Protein 6SAU (pdb70)

Nearest PDB structures (foldseek):
  6sau-assembly1_A  TM=1.002E+00  e=8.370E-103  Cordyceps farinosa
  6sav-assembly2_B  TM=9.503E-01  e=1.593E-58  Rhizomucor pusillus
  6sav-assembly1_A  TM=9.476E-01  e=5.149E-58  Rhizomucor pusillus
  6sao-assembly1_A  TM=9.464E-01  e=2.437E-55  Thamnidium elegans
  5a2a-assembly1_A  TM=8.977E-01  e=7.873E-43  Anoxybacillus ayderensis

Organism: NCBI:txid89141

Solvent-accessible surface area: 30754 Å² total; per-residue (Å²): 38,88,42,102,41,0,36,37,43,5,0,0,2,0,0,1,0,0,0,0,89,41,8,41,8,95,19,16,120,37,23,72,110,8,85,31,52,18,33,0,30,0,35,0,0,9,7,16,0,88,16,0,99,31,2,30,3,40,0,0,6,0,0,3,4,11,75,17,9,83,151,0,8,16,1,25,56,5,14,21,2,88,32,24,4,61,99,2,10,19,31,19,20,0,66,22,0,0,87,22,0,71,72,58,46,1,37,0,0,0,2,2,11,0,2,6,1,1,53,28,77,82,125,112,6,94,30,76,28,0,56,98,45,96,5,24,35,119,70,55,68,35,72,123,146,62,58,132,12,8,33,33,10,50,47,44,108,72,11,29,1,1,35,2,84,40,98,136,1,56,71,25,1,56,84,4,0,108,77,2,16,69,38,6,116,9,16,0,0,3,0,12,11,0,20,12,0,22,77,92,7,0,45,82,1,9,214,15,4,67,22,5,4,0,0,14,0,74,18,32,71,12,89,63,0,13,44,0,11,183,31,17,24,4,1,6,10,1,1,1,15,71,3,0,14,92,0,0,13,80,114,68,42,0,87,36,0,7,75,34,8,71,76,1,8,93,66,14,92,44,9,5,10,8,0,3,6,5,8,11,3,58,19,45,2,1,8,46,87,59,110,12,49,5,0,2,28,0,0,4,0,4,1,2,0,0,44,3,1,0,6,3,3,0,0,2,0,26,40,20,50,16,23,41,80,34,95,0,9,12,0,0,4,84,25,125,16,67,59,108,19,78,3,5,106,8,1,81,35,0,5,40,7,4,178,81,26,53,9,1,46,25,91,39,21,62,52,22,33,39,86,85,42,0,0,0,1,4,1,58,121,0,22,1,0,1,0,0,0,15,18,3,116,65,71,124,93,115,14,48,5,111,1,127,60,102,98,56,70,2,143,0,46,86,63,30,114,99,22,79,2,29,56,92,2,86,8,58,4,62,0,77,68,0,67,5,14,0,0,28,68,37,89,40,107,41,0,36,37,42,5,0,0,2,0,0,0,0,0,0,0,89,43,70,90,8,99,16,24,108,19,17,56,109,9,75,48,44,21,33,0,32,0,76,0,0,42,38,16,0,95,17,0,95,31,2,30,3,42,0,0,6,0,0,4,3,10,68,19,10,84,115,0,8,16,1,24,55,6,18,21,3,82,32,22,3,95,102,3,10,78,40,106,59,0,76,22,0,0,90,27,0,70,72,74,46,1,35,0,0,0,1,3,11,0,1,6,2,1,53,28,91,76,109,117,5,94,35,67,33,0,49,103,42,95,4,21,29,117,69,56,62,31,75,125,148,62,61,127,14,10,35,33,10,48,51,43,108,70,10,22,2,1,35,2,81,31,100,121,0,55,67,23,0,69,89,4,0,120,80,4,15,67,35,8,114,10,15,0,0,3,0,12,11,0,22,12,0,25,86,93,7,0,57,81,1,11,215,7,5,66,23,5,4,0,0,14,0,72,17,29,72,13,91,60,4,15,36,2,8,181,28,18,26,5,1,5,10,2,1,2,14,72,4,0,14,92,0,0,12,82,112,76,42,0,84,36,0,8,74,36,7,68,73,5,6,90,70,18,92,44,14,6,6,8,0,3,7,4,9,10,3,58,19,44,2,1,0,39,86,56,18,11,10,5,0,2,22,0,0,4,0,4,0,2,0,0,39,4,0,0,6,3,3,0,0,2,1,24,14,5,9,12,21,41,80,34,50,0,8,2,0,0,4,35,23,148,15,66,60,110,19,52,3,5,103,9,1,82,32,0,5,40,4,4,178,59,15,52,7,1,47,26,96,38,20,62,46,20,37,37,81,79,35,0,1,0,2,6,1,54,125,3,26,2,2,0,0,0,0,14,21,3,76,67,90,121,104,105,6,45,2,104,2,118,65,96,108,52,76,4,135,3,63,84,61,60,93,110,15,88,2,30,58,94,0,86,9,54,3,39,0,64,46,0,61,4,11,0,0,5,42,124

Structure (mmCIF, N/CA/C/O backbone):
data_6SAU
#
_entry.id   6SAU
#
_cell.length_a   56.877
_cell.length_b   61.966
_cell.length_c   70.395
_cell.angle_alpha   79.330
_cell.angle_beta   82.880
_cell.angle_gamma   67.990
#
_symmetry.space_group_name_H-M   'P 1'
#
loop_
_entity.id
_entity.type
_entity.pdbx_description
1 polymer 'alpha amylase'
2 branched 4,6-dideoxy-4-{[(1S,4R,5S,6S)-4,5,6-trihydroxy-3-(hydroxymethyl)cyclohex-2-en-1-yl]amino}-alpha-D-glucopyranose-(1-4)-alpha-D-glucopyranose-(1-4)-4,6-dideoxy-4-{[(1S,4R,5S,6S)-4,5,6-trihydroxy-3-(hydroxymethyl)cyclohex-2-en-1-yl]amino}-alpha-D-glucopyranose-(1-4)-alpha-D-glucopyranose-(1-4)-beta-D-glucopyranose
3 branched alpha-D-glucopyranose-(1-4)-alpha-D-glucopyranose
4 non-polymer 'CALCIUM ION'
5 non-polymer 'SODIUM ION'
6 water water
#
loop_
_atom_site.group_PDB
_atom_site.id
_atom_site.type_symbol
_atom_site.label_atom_id
_atom_site.label_alt_id
_atom_site.label_comp_id
_atom_site.label_asym_id
_atom_site.label_entity_id
_atom_site.label_seq_id
_atom_site.pdbx_PDB_ins_code
_atom_site.Cartn_x
_atom_site.Cartn_y
_atom_site.Cartn_z
_atom_site.occupancy
_atom_site.B_iso_or_equiv
_atom_site.auth_seq_id
_atom_site.auth_comp_id
_atom_site.auth_asym_id
_atom_site.auth_atom_id
_atom_site.pdbx_PDB_model_num
ATOM 1 N N . ALA A 1 19 ? -15.885 -4.672 -2.163 1.00 7.35 19 ALA A N 1
ATOM 2 C CA . ALA A 1 19 ? -16.291 -3.349 -2.790 1.00 7.67 19 ALA A CA 1
ATOM 3 C C . ALA A 1 19 ? -15.565 -3.150 -4.099 1.00 6.52 19 ALA A C 1
ATOM 4 O O . ALA A 1 19 ? -14.407 -3.634 -4.277 1.00 7.11 19 ALA A O 1
ATOM 6 N N A ASP A 1 20 ? -16.244 -2.430 -4.985 0.50 8.38 20 ASP A N 1
ATOM 7 N N B ASP A 1 20 ? -16.242 -2.624 -5.107 0.50 7.85 20 ASP A N 1
ATOM 8 C CA A ASP A 1 20 ? -15.844 -2.219 -6.392 0.50 8.76 20 ASP A CA 1
ATOM 9 C CA B ASP A 1 20 ? -15.624 -2.469 -6.441 0.50 7.83 20 ASP A CA 1
ATOM 10 C C A ASP A 1 20 ? -14.884 -1.031 -6.521 0.50 8.52 20 ASP A C 1
ATOM 11 C C B ASP A 1 20 ? -14.830 -1.160 -6.508 0.50 8.02 20 ASP A C 1
ATOM 12 O O A ASP A 1 20 ? -14.717 -0.223 -5.598 0.50 7.79 20 ASP A O 1
ATOM 13 O O B ASP A 1 20 ? -14.766 -0.394 -5.552 0.50 8.68 20 ASP A O 1
ATOM 22 N N . THR A 1 21 ? -14.203 -0.961 -7.671 1.00 8.03 21 THR A N 1
ATOM 23 C CA . THR A 1 21 ? -13.236 0.104 -7.943 1.00 8.25 21 THR A CA 1
ATOM 24 C C . THR A 1 21 ? -13.856 1.424 -7.570 1.00 9.04 21 THR A C 1
ATOM 25 O O . THR A 1 21 ? -13.176 2.257 -6.940 1.00 9.16 21 THR A O 1
ATOM 29 N N . ASN A 1 22 ? -15.062 1.731 -8.009 1.00 9.09 22 ASN A N 1
ATOM 30 C CA . ASN A 1 22 ? -15.656 3.090 -7.831 1.00 11.24 22 ASN A CA 1
ATOM 31 C C . ASN A 1 22 ? -15.688 3.441 -6.347 1.00 10.30 22 ASN A C 1
ATOM 32 O O . ASN A 1 22 ? -15.424 4.561 -5.981 1.00 14.11 22 ASN A O 1
ATOM 37 N N A SER A 1 23 ? -15.981 2.445 -5.477 0.50 8.65 23 SER A N 1
ATOM 38 N N B SER A 1 23 ? -16.004 2.486 -5.450 0.50 8.81 23 SER A N 1
ATOM 39 C CA A SER A 1 23 ? -16.056 2.647 -4.011 0.50 7.91 23 SER A CA 1
ATOM 40 C CA B SER A 1 23 ? -16.029 2.812 -4.009 0.50 7.61 23 SER A CA 1
ATOM 41 C C A SER A 1 23 ? -14.651 2.925 -3.444 0.50 7.32 23 SER A C 1
ATOM 42 C C B SER A 1 23 ? -14.583 3.076 -3.524 0.50 7.41 23 SER A C 1
ATOM 43 O O A SER A 1 23 ? -14.521 3.676 -2.472 0.50 9.18 23 SER A O 1
ATOM 44 O O B SER A 1 23 ? -14.323 4.053 -2.749 0.50 7.91 23 SER A O 1
ATOM 49 N N . TRP A 1 24 ? -13.635 2.263 -3.973 1.00 6.33 24 TRP A N 1
ATOM 50 C CA . TRP A 1 24 ? -12.275 2.415 -3.447 1.00 6.25 24 TRP A CA 1
ATOM 51 C C . TRP A 1 24 ? -11.671 3.771 -3.841 1.00 6.43 24 TRP A C 1
ATOM 52 O O . TRP A 1 24 ? -10.759 4.224 -3.146 1.00 6.68 24 TRP A O 1
ATOM 63 N N . LYS A 1 25 ? -12.101 4.361 -4.950 1.00 7.17 25 LYS A N 1
ATOM 64 C CA . LYS A 1 25 ? -11.527 5.644 -5.399 1.00 8.43 25 LYS A CA 1
ATOM 65 C C . LYS A 1 25 ? -11.639 6.726 -4.328 1.00 7.56 25 LYS A C 1
ATOM 66 O O . LYS A 1 25 ? -10.844 7.691 -4.406 1.00 9.28 25 LYS A O 1
ATOM 72 N N . SER A 1 26 ? -12.599 6.665 -3.407 1.00 7.41 26 SER A N 1
ATOM 73 C CA . SER A 1 26 ? -12.763 7.696 -2.384 1.00 7.57 26 SER A CA 1
ATOM 74 C C . SER A 1 26 ? -12.215 7.250 -1.010 1.00 6.73 26 SER A C 1
ATOM 75 O O . SER A 1 26 ? -12.461 7.949 -0.040 1.00 9.49 26 SER A O 1
ATOM 78 N N . ARG A 1 27 ? -11.474 6.142 -0.942 1.00 6.36 27 ARG A N 1
ATOM 79 C CA . ARG A 1 27 ? -10.958 5.628 0.321 1.00 6.69 27 ARG A CA 1
ATOM 80 C C . ARG A 1 27 ? -9.543 6.181 0.562 1.00 6.57 27 ARG A C 1
ATOM 81 O O . ARG A 1 27 ? -8.885 6.779 -0.320 1.00 8.50 27 ARG A O 1
ATOM 89 N N . THR A 1 28 ? -9.094 6.063 1.817 1.00 7.02 28 THR A N 1
ATOM 90 C CA . THR A 1 28 ? -7.782 6.491 2.300 1.00 6.45 28 THR A CA 1
ATOM 91 C C . THR A 1 28 ? -7.206 5.287 3.069 1.00 5.23 28 THR A C 1
ATOM 92 O O . THR A 1 28 ? -7.773 4.890 4.082 1.00 6.16 28 THR A O 1
ATOM 96 N N . ILE A 1 29 ? -6.082 4.731 2.595 1.00 4.90 29 ILE A N 1
ATOM 97 C CA . ILE A 1 29 ? -5.580 3.436 3.089 1.00 4.92 29 ILE A CA 1
ATOM 98 C C . ILE A 1 29 ? -4.408 3.592 4.043 1.00 4.82 29 ILE A C 1
ATOM 99 O O . ILE A 1 29 ? -3.434 4.273 3.760 1.00 5.56 29 ILE A O 1
ATOM 104 N N . TYR A 1 30 ? -4.550 2.920 5.177 1.00 4.19 30 TYR A N 1
ATOM 105 C CA . TYR A 1 30 ? -3.466 2.699 6.154 1.00 3.98 30 TYR A CA 1
ATOM 106 C C . TYR A 1 30 ? -2.921 1.288 5.886 1.00 4.11 30 TYR A C 1
ATOM 107 O O . TYR A 1 30 ? -3.678 0.319 5.989 1.00 5.27 30 TYR A O 1
ATOM 116 N N . PHE A 1 31 ? -1.685 1.190 5.500 1.00 4.20 31 PHE A N 1
ATOM 117 C CA . PHE A 1 31 ? -1.039 -0.099 5.197 1.00 4.39 31 PHE A CA 1
ATOM 118 C C . PHE A 1 31 ? -0.228 -0.583 6.394 1.00 4.27 31 PHE A C 1
ATOM 119 O O . PHE A 1 31 ? 0.738 0.103 6.789 1.00 5.71 31 PHE A O 1
ATOM 127 N N . ALA A 1 32 ? -0.633 -1.676 6.972 1.00 4.67 32 ALA A N 1
ATOM 128 C CA . ALA A 1 32 ? -0.057 -2.198 8.228 1.00 6.14 32 ALA A CA 1
ATOM 129 C C . ALA A 1 32 ? 0.437 -3.635 8.064 1.00 5.28 32 ALA A C 1
ATOM 130 O O . ALA A 1 32 ? -0.241 -4.479 7.517 1.00 6.07 32 ALA A O 1
ATOM 132 N N . LEU A 1 33 ? 1.579 -3.912 8.695 1.00 5.07 33 LEU A N 1
ATOM 133 C CA . LEU A 1 33 ? 1.994 -5.277 8.954 1.00 4.24 33 LEU A CA 1
ATOM 134 C C . LEU A 1 33 ? 1.254 -5.754 10.196 1.00 4.43 33 LEU A C 1
ATOM 135 O O . LEU A 1 33 ? 1.440 -5.216 11.294 1.00 5.12 33 LEU A O 1
ATOM 140 N N . THR A 1 34 ? 0.452 -6.806 10.051 1.00 4.37 34 THR A N 1
ATOM 141 C CA . THR A 1 34 ? -0.309 -7.341 11.198 1.00 4.60 34 THR A CA 1
ATOM 142 C C . THR A 1 34 ? 0.585 -7.657 12.395 1.00 4.10 34 THR A C 1
ATOM 143 O O . THR A 1 34 ? 0.202 -7.411 13.546 1.00 5.43 34 THR A O 1
ATOM 147 N N . ASP A 1 35 ? 1.781 -8.193 12.124 1.00 4.07 35 ASP A N 1
ATOM 148 C CA . ASP A 1 35 ? 2.654 -8.570 13.230 1.00 4.61 35 ASP A CA 1
ATOM 149 C C . ASP A 1 35 ? 3.203 -7.380 13.981 1.00 4.67 35 ASP A C 1
ATOM 150 O O . ASP A 1 35 ? 3.844 -7.603 15.045 1.00 5.35 35 ASP A O 1
ATOM 155 N N . ARG A 1 36 ? 2.986 -6.167 13.521 1.00 3.89 36 ARG A N 1
ATOM 156 C CA . ARG A 1 36 ? 3.678 -4.995 14.035 1.00 4.51 36 ARG A CA 1
ATOM 157 C C . ARG A 1 36 ? 2.748 -3.916 14.563 1.00 4.09 36 ARG A C 1
ATOM 158 O O . ARG A 1 36 ? 3.250 -2.863 14.985 1.00 6.13 36 ARG A O 1
ATOM 166 N N . VAL A 1 37 ? 1.434 -4.097 14.584 1.00 4.01 37 VAL A N 1
ATOM 167 C CA . VAL A 1 37 ? 0.503 -3.054 15.094 1.00 4.50 37 VAL A CA 1
ATOM 168 C C . VAL A 1 37 ? 0.270 -3.146 16.577 1.00 4.59 37 VAL A C 1
ATOM 169 O O . VAL A 1 37 ? 0.668 -2.234 17.310 1.00 5.92 37 VAL A O 1
ATOM 173 N N . ALA A 1 38 ? -0.313 -4.203 17.046 1.00 4.54 38 ALA A N 1
ATOM 174 C CA . ALA A 1 38 ? -0.655 -4.306 18.471 1.00 4.42 38 ALA A CA 1
ATOM 175 C C . ALA A 1 38 ? -0.795 -5.758 18.881 1.00 4.51 38 ALA A C 1
ATOM 176 O O . ALA A 1 38 ? -1.296 -6.590 18.121 1.00 5.40 38 ALA A O 1
ATOM 178 N N . ARG A 1 39 ? -0.433 -6.029 20.106 1.00 4.96 39 ARG A N 1
ATOM 179 C CA . ARG A 1 39 ? -0.294 -7.383 20.598 1.00 5.42 39 ARG A CA 1
ATOM 180 C C . ARG A 1 39 ? -1.602 -7.957 21.114 1.00 7.28 39 ARG A C 1
ATOM 181 O O . ARG A 1 39 ? -1.801 -9.169 21.108 1.00 10.74 39 ARG A O 1
ATOM 189 N N . SER A 1 40 ? -2.528 -7.124 21.560 1.00 6.23 40 SER A N 1
ATOM 190 C CA . SER A 1 40 ? -3.809 -7.525 22.175 1.00 6.81 40 SER A CA 1
ATOM 191 C C . SER A 1 40 ? -4.700 -6.314 22.252 1.00 6.16 40 SER A C 1
ATOM 192 O O . SER A 1 40 ? -4.243 -5.198 22.072 1.00 6.96 40 SER A O 1
ATOM 195 N N . ALA A 1 41 ? -5.958 -6.580 22.590 1.00 7.82 41 ALA A N 1
ATOM 196 C CA . ALA A 1 41 ? -6.898 -5.492 22.825 1.00 8.76 41 ALA A CA 1
ATOM 197 C C . ALA A 1 41 ? -6.474 -4.537 23.959 1.00 9.23 41 ALA A C 1
ATOM 198 O O . ALA A 1 41 ? -6.837 -3.352 23.949 1.00 13.30 41 ALA A O 1
ATOM 200 N N . SER A 1 42 ? -5.692 -5.047 24.917 1.00 8.99 42 SER A N 1
ATOM 201 C CA . SER A 1 42 ? -5.200 -4.264 26.069 1.00 10.73 42 SER A CA 1
ATOM 202 C C . SER A 1 42 ? -3.844 -3.634 25.811 1.00 10.79 42 SER A C 1
ATOM 203 O O . SER A 1 42 ? -3.305 -2.927 26.698 1.00 14.09 42 SER A O 1
ATOM 206 N N . ASP A 1 43 ? -3.303 -3.752 24.588 1.00 8.50 43 ASP A N 1
ATOM 207 C CA . ASP A 1 43 ? -1.972 -3.167 24.320 1.00 7.23 43 ASP A CA 1
ATOM 208 C C . ASP A 1 43 ? -2.088 -1.661 24.137 1.00 8.19 43 ASP A C 1
ATOM 209 O O . ASP A 1 43 ? -2.585 -1.208 23.105 1.00 10.18 43 ASP A O 1
ATOM 214 N N . ASN A 1 44 ? -1.609 -0.911 25.095 1.00 7.94 44 ASN A N 1
ATOM 215 C CA . ASN A 1 44 ? -1.543 0.557 25.023 1.00 9.51 44 ASN A CA 1
ATOM 216 C C . ASN A 1 44 ? -0.087 1.051 24.950 1.00 8.45 44 ASN A C 1
ATOM 217 O O . ASN A 1 44 ? 0.199 2.243 25.076 1.00 11.49 44 ASN A O 1
ATOM 222 N N . GLY A 1 45 ? 0.796 0.142 24.650 1.00 7.38 45 GLY A N 1
ATOM 223 C CA . GLY A 1 45 ? 2.212 0.421 24.464 1.00 7.54 45 GLY A CA 1
ATOM 224 C C . GLY A 1 45 ? 3.158 -0.477 25.256 1.00 7.94 45 GLY A C 1
ATOM 225 O O . GLY A 1 45 ? 2.727 -1.245 26.107 1.00 10.26 45 GLY A O 1
ATOM 226 N N . GLY A 1 46 ? 4.440 -0.463 24.869 1.00 8.72 46 GLY A N 1
ATOM 227 C CA . GLY A 1 46 ? 5.430 -1.251 25.615 1.00 10.86 46 GLY A CA 1
ATOM 228 C C . GLY A 1 46 ? 6.771 -1.033 25.017 1.00 10.33 46 GLY A C 1
ATOM 229 O O . GLY A 1 46 ? 6.922 -0.244 24.109 1.00 15.14 46 GLY A O 1
ATOM 230 N N . ASP A 1 47 ? 7.727 -1.714 25.575 1.00 13.13 47 ASP A N 1
ATOM 231 C CA . ASP A 1 47 ? 9.079 -1.726 25.075 1.00 16.19 47 ASP A CA 1
ATOM 232 C C . ASP A 1 47 ? 8.971 -2.438 23.714 1.00 16.92 47 ASP A C 1
ATOM 233 O O . ASP A 1 47 ? 8.148 -3.370 23.515 1.00 27.21 47 ASP A O 1
ATOM 238 N N . GLY A 1 48 ? 9.673 -1.922 22.825 1.00 20.44 48 GLY A N 1
ATOM 239 C CA . GLY A 1 48 ? 9.595 -2.423 21.455 1.00 14.77 48 GLY A CA 1
ATOM 240 C C . GLY A 1 48 ? 10.115 -3.863 21.337 1.00 10.29 48 GLY A C 1
ATOM 241 O O . GLY A 1 48 ? 10.740 -4.466 22.177 1.00 14.93 48 GLY A O 1
ATOM 242 N N . CYS A 1 49 ? 9.943 -4.327 20.122 1.00 8.07 49 CYS A N 1
ATOM 243 C CA . CYS A 1 49 ? 10.384 -5.620 19.620 1.00 8.46 49 CYS A CA 1
ATOM 244 C C . CYS A 1 49 ? 11.854 -5.520 19.198 1.00 7.97 49 CYS A C 1
ATOM 245 O O . CYS A 1 49 ? 12.181 -4.686 18.359 1.00 10.86 49 CYS A O 1
ATOM 248 N N . GLY A 1 50 ? 12.713 -6.343 19.778 1.00 9.02 50 GLY A N 1
ATOM 249 C CA . GLY A 1 50 ? 14.138 -6.240 19.492 1.00 9.03 50 GLY A CA 1
ATOM 250 C C . GLY A 1 50 ? 14.631 -6.846 18.203 1.00 7.82 50 GLY A C 1
ATOM 251 O O . GLY A 1 50 ? 15.634 -6.375 17.617 1.00 12.52 50 GLY A O 1
ATOM 252 N N . GLN A 1 51 ? 14.060 -7.963 17.761 1.00 7.55 51 GLN A N 1
ATOM 253 C CA . GLN A 1 51 ? 14.504 -8.739 16.600 1.00 8.13 51 GLN A CA 1
ATOM 254 C C . GLN A 1 51 ? 13.435 -8.579 15.503 1.00 6.01 51 GLN A C 1
ATOM 255 O O . GLN A 1 51 ? 12.471 -9.344 15.432 1.00 6.67 51 GLN A O 1
ATOM 261 N N . LEU A 1 52 ? 13.599 -7.603 14.656 1.00 5.97 52 LEU A N 1
ATOM 262 C CA . LEU A 1 52 ? 12.594 -7.255 13.655 1.00 5.90 52 LEU A CA 1
ATOM 263 C C . LEU A 1 52 ? 12.486 -8.233 12.519 1.00 5.99 52 LEU A C 1
ATOM 264 O O . LEU A 1 52 ? 11.534 -8.105 11.745 1.00 6.95 52 LEU A O 1
ATOM 269 N N . GLN A 1 53 ? 13.381 -9.211 12.432 1.00 5.79 53 GLN A N 1
ATOM 270 C CA . GLN A 1 53 ? 13.309 -10.276 11.453 1.00 6.70 53 GLN A CA 1
ATOM 271 C C . GLN A 1 53 ? 12.477 -11.476 11.910 1.00 6.12 53 GLN A C 1
ATOM 272 O O . GLN A 1 53 ? 12.332 -12.431 11.138 1.00 7.19 53 GLN A O 1
ATOM 278 N N . ASP A 1 54 ? 11.915 -11.450 13.105 1.00 6.29 54 ASP A N 1
ATOM 279 C CA . ASP A 1 54 ? 11.126 -12.554 13.673 1.00 6.20 54 ASP A CA 1
ATOM 280 C C . ASP A 1 54 ? 9.776 -12.035 14.143 1.00 5.21 54 ASP A C 1
ATOM 281 O O . ASP A 1 54 ? 9.614 -10.817 14.306 1.00 6.99 54 ASP A O 1
ATOM 286 N N . TYR A 1 55 ? 8.839 -12.913 14.447 1.00 5.02 55 TYR A N 1
ATOM 287 C CA . TYR A 1 55 ? 7.521 -12.512 14.957 1.00 5.06 55 TYR A CA 1
ATOM 288 C C . TYR A 1 55 ? 7.668 -11.643 16.201 1.00 4.45 55 TYR A C 1
ATOM 289 O O . TYR A 1 55 ? 8.306 -12.059 17.195 1.00 5.91 55 TYR A O 1
ATOM 298 N N . CYS A 1 56 ? 7.062 -10.487 16.147 1.00 4.23 56 CYS A N 1
ATOM 299 C CA . CYS A 1 56 ? 7.020 -9.518 17.260 1.00 4.97 56 CYS A CA 1
ATOM 300 C C . CYS A 1 56 ? 5.770 -9.667 18.098 1.00 4.62 56 CYS A C 1
ATOM 301 O O . CYS A 1 56 ? 5.733 -9.191 19.256 1.00 6.24 56 CYS A O 1
ATOM 304 N N . GLY A 1 57 ? 4.731 -10.324 17.579 1.00 5.49 57 GLY A N 1
ATOM 305 C CA . GLY A 1 57 ? 3.547 -10.686 18.358 1.00 5.88 57 GLY A CA 1
ATOM 306 C C . GLY A 1 57 ? 2.301 -9.853 18.074 1.00 4.75 57 GLY A C 1
ATOM 307 O O . GLY A 1 57 ? 1.322 -9.976 18.779 1.00 6.71 57 GLY A O 1
ATOM 308 N N . GLY A 1 58 ? 2.258 -9.094 16.995 1.00 5.13 58 GLY A N 1
ATOM 309 C CA . GLY A 1 58 ? 0.999 -8.425 16.616 1.00 5.00 58 GLY A CA 1
ATOM 310 C C . GLY A 1 58 ? -0.038 -9.454 16.256 1.00 4.63 58 GLY A C 1
ATOM 311 O O . GLY A 1 58 ? 0.233 -10.463 15.612 1.00 5.84 58 GLY A O 1
ATOM 312 N N . THR A 1 59 ? -1.296 -9.151 16.569 1.00 5.31 59 THR A N 1
ATOM 313 C CA . THR A 1 59 ? -2.438 -10.072 16.370 1.00 5.81 59 THR A CA 1
ATOM 314 C C . THR A 1 59 ? -3.606 -9.367 15.700 1.00 4.92 59 THR A C 1
ATOM 315 O O . THR A 1 59 ? -3.717 -8.159 15.721 1.00 5.45 59 THR A O 1
ATOM 319 N N . PHE A 1 60 ? -4.508 -10.163 15.194 1.00 4.71 60 PHE A N 1
ATOM 320 C CA . PHE A 1 60 ? -5.789 -9.660 14.711 1.00 4.28 60 PHE A CA 1
ATOM 321 C C . PHE A 1 60 ? -6.538 -8.939 15.804 1.00 5.15 60 PHE A C 1
ATOM 322 O O . PHE A 1 60 ? -7.080 -7.869 15.580 1.00 5.71 60 PHE A O 1
ATOM 330 N N . LYS A 1 61 ? -6.585 -9.528 16.985 1.00 5.40 61 LYS A N 1
ATOM 331 C CA . LYS A 1 61 ? -7.258 -8.882 18.115 1.00 6.65 61 LYS A CA 1
ATOM 332 C C . LYS A 1 61 ? -6.583 -7.563 18.532 1.00 6.26 61 LYS A C 1
ATOM 333 O O . LYS A 1 61 ? -7.302 -6.604 18.917 1.00 6.70 61 LYS A O 1
ATOM 339 N N . GLY A 1 62 ? -5.271 -7.492 18.368 1.00 5.30 62 GLY A N 1
ATOM 340 C CA . GLY A 1 62 ? -4.578 -6.221 18.640 1.00 5.90 62 GLY A CA 1
ATOM 341 C C . GLY A 1 62 ? -4.969 -5.173 17.626 1.00 5.29 62 GLY A C 1
ATOM 342 O O . GLY A 1 62 ? -5.338 -4.031 17.982 1.00 6.33 62 GLY A O 1
ATOM 343 N N . LEU A 1 63 ? -5.023 -5.544 16.341 1.00 5.32 63 LEU A N 1
ATOM 344 C CA . LEU A 1 63 ? -5.410 -4.561 15.302 1.00 5.69 63 LEU A CA 1
ATOM 345 C C . LEU A 1 63 ? -6.876 -4.130 15.511 1.00 5.11 63 LEU A C 1
ATOM 346 O O . LEU A 1 63 ? -7.193 -2.944 15.381 1.00 5.66 63 LEU A O 1
ATOM 351 N N . GLU A 1 64 ? -7.712 -5.056 15.916 1.00 5.68 64 GLU A N 1
ATOM 352 C CA . GLU A 1 64 ? -9.128 -4.746 16.219 1.00 6.31 64 GLU A CA 1
ATOM 353 C C . GLU A 1 64 ? -9.242 -3.676 17.276 1.00 6.46 64 GLU A C 1
ATOM 354 O O . GLU A 1 64 ? -10.095 -2.756 17.217 1.00 7.65 64 GLU A O 1
ATOM 360 N N . GLY A 1 65 ? -8.391 -3.708 18.311 1.00 6.00 65 GLY A N 1
ATOM 361 C CA . GLY A 1 65 ? -8.346 -2.678 19.354 1.00 6.62 65 GLY A CA 1
ATOM 362 C C . GLY A 1 65 ? -7.770 -1.350 18.955 1.00 5.90 65 GLY A C 1
ATOM 363 O O . GLY A 1 65 ? -7.724 -0.458 19.783 1.00 8.82 65 GLY A O 1
ATOM 364 N N . LYS A 1 66 ? -7.229 -1.260 17.740 1.00 5.67 66 LYS A N 1
ATOM 365 C CA . LYS A 1 66 ? -6.631 -0.036 17.215 1.00 5.45 66 LYS A CA 1
ATOM 366 C C . LYS A 1 66 ? -7.409 0.552 16.048 1.00 6.23 66 LYS A C 1
ATOM 367 O O . LYS A 1 66 ? -6.925 1.476 15.409 1.00 6.72 66 LYS A O 1
ATOM 373 N N . LEU A 1 67 ? -8.609 0.061 15.797 1.00 6.83 67 LEU A N 1
ATOM 374 C CA . LEU A 1 67 ? -9.384 0.611 14.687 1.00 6.42 67 LEU A CA 1
ATOM 375 C C . LEU A 1 67 ? -9.715 2.098 14.961 1.00 6.96 67 LEU A C 1
ATOM 376 O O . LEU A 1 67 ? -9.708 2.893 14.034 1.00 7.00 67 LEU A O 1
ATOM 381 N N . ASP A 1 68 ? -10.045 2.465 16.204 1.00 7.75 68 ASP A N 1
ATOM 382 C CA . ASP A 1 68 ? -10.314 3.879 16.486 1.00 8.22 68 ASP A CA 1
ATOM 383 C C . ASP A 1 68 ? -9.050 4.722 16.279 1.00 7.74 68 ASP A C 1
ATOM 384 O O . ASP A 1 68 ? -9.130 5.878 15.848 1.00 8.50 68 ASP A O 1
ATOM 389 N N . TYR A 1 69 ? -7.920 4.213 16.714 1.00 7.03 69 TYR A N 1
ATOM 390 C CA . TYR A 1 69 ? -6.639 4.905 16.539 1.00 6.98 69 TYR A CA 1
ATOM 391 C C . TYR A 1 69 ? -6.392 5.193 15.061 1.00 5.76 69 TYR A C 1
ATOM 392 O O . TYR A 1 69 ? -6.000 6.318 14.710 1.00 6.58 69 TYR A O 1
ATOM 401 N N . ILE A 1 70 ? -6.666 4.211 14.196 1.00 5.48 70 ILE A N 1
ATOM 402 C CA . ILE A 1 70 ? -6.504 4.384 12.739 1.00 6.03 70 ILE A CA 1
ATOM 403 C C . ILE A 1 70 ? -7.506 5.402 12.176 1.00 5.72 70 ILE A C 1
ATOM 404 O O . ILE A 1 70 ? -7.144 6.298 11.420 1.00 6.98 70 ILE A O 1
ATOM 409 N N . LYS A 1 71 ? -8.783 5.230 12.560 1.00 6.89 71 LYS A N 1
ATOM 410 C CA . LYS A 1 71 ? -9.864 6.092 12.055 1.00 8.32 71 LYS A CA 1
ATOM 411 C C . LYS A 1 71 ? -9.637 7.517 12.478 1.00 7.53 71 LYS A C 1
ATOM 412 O O . LYS A 1 71 ? -10.053 8.435 11.778 1.00 10.63 71 LYS A O 1
ATOM 418 N N . GLY A 1 72 ? -9.051 7.716 13.644 1.00 6.62 72 GLY A N 1
ATOM 419 C CA . GLY A 1 72 ? -8.847 9.049 14.199 1.00 8.25 72 GLY A CA 1
ATOM 420 C C . GLY A 1 72 ? -7.903 9.903 13.382 1.00 8.42 72 GLY A C 1
ATOM 421 O O . GLY A 1 72 ? -7.867 11.144 13.598 1.00 10.81 72 GLY A O 1
ATOM 422 N N . MET A 1 73 ? -7.147 9.319 12.455 1.00 8.95 73 MET A N 1
ATOM 423 C CA . MET A 1 73 ? -6.354 10.078 11.468 1.00 11.13 73 MET A CA 1
ATOM 424 C C . MET A 1 73 ? -7.034 10.195 10.157 1.00 12.84 73 MET A C 1
ATOM 425 O O . MET A 1 73 ? -6.403 10.794 9.288 1.00 22.38 73 MET A O 1
ATOM 430 N N . GLY A 1 74 ? -8.206 9.655 10.010 1.00 10.70 74 GLY A N 1
ATOM 431 C CA . GLY A 1 74 ? -8.874 9.877 8.717 1.00 12.75 74 GLY A CA 1
ATOM 432 C C . GLY A 1 74 ? -8.784 8.710 7.764 1.00 12.09 74 GLY A C 1
ATOM 433 O O . GLY A 1 74 ? -9.333 8.784 6.668 1.00 18.17 74 GLY A O 1
ATOM 434 N N . PHE A 1 75 ? -8.151 7.649 8.168 1.00 7.22 75 PHE A N 1
ATOM 435 C CA . PHE A 1 75 ? -8.139 6.436 7.300 1.00 6.95 75 PHE A CA 1
ATOM 436 C C . PHE A 1 75 ? -9.501 5.756 7.436 1.00 7.18 75 PHE A C 1
ATOM 437 O O . PHE A 1 75 ? -10.057 5.608 8.536 1.00 10.70 75 PHE A O 1
ATOM 445 N N . ASP A 1 76 ? -9.940 5.151 6.347 1.00 6.50 76 ASP A N 1
ATOM 446 C CA . ASP A 1 76 ? -11.200 4.400 6.290 1.00 6.63 76 ASP A CA 1
ATOM 447 C C . ASP A 1 76 ? -10.967 3.057 5.554 1.00 5.39 76 ASP A C 1
ATOM 448 O O . ASP A 1 76 ? -11.977 2.384 5.145 1.00 6.27 76 ASP A O 1
ATOM 453 N N . ALA A 1 77 ? -9.712 2.642 5.433 1.00 5.26 77 ALA A N 1
ATOM 454 C CA . ALA A 1 77 ? -9.383 1.358 4.847 1.00 4.80 77 ALA A CA 1
ATOM 455 C C . ALA A 1 77 ? -8.044 0.952 5.393 1.00 3.99 77 ALA A C 1
ATOM 456 O O . ALA A 1 77 ? -7.190 1.809 5.625 1.00 5.27 77 ALA A O 1
ATOM 458 N N . ILE A 1 78 ? -7.861 -0.336 5.605 1.00 4.85 78 ILE A N 1
ATOM 459 C CA . ILE A 1 78 ? -6.600 -0.917 6.088 1.00 4.58 78 ILE A CA 1
ATOM 460 C C . ILE A 1 78 ? -6.195 -2.063 5.148 1.00 3.95 78 ILE A C 1
ATOM 461 O O . ILE A 1 78 ? -7.011 -2.974 4.915 1.00 5.81 78 ILE A O 1
ATOM 466 N N . TRP A 1 79 ? -4.983 -1.977 4.622 1.00 4.38 79 TRP A N 1
ATOM 467 C CA . TRP A 1 79 ? -4.350 -3.084 3.893 1.00 3.29 79 TRP A CA 1
ATOM 468 C C . TRP A 1 79 ? -3.487 -3.822 4.887 1.00 3.41 79 TRP A C 1
ATOM 469 O O . TRP A 1 79 ? -2.595 -3.232 5.505 1.00 4.93 79 TRP A O 1
ATOM 480 N N . ILE A 1 80 ? -3.835 -5.084 5.096 1.00 3.83 80 ILE A N 1
ATOM 481 C CA . ILE A 1 80 ? -3.107 -6.003 5.976 1.00 4.23 80 ILE A CA 1
ATOM 482 C C . ILE A 1 80 ? -2.295 -6.980 5.114 1.00 3.77 80 ILE A C 1
ATOM 483 O O . ILE A 1 80 ? -2.653 -7.325 4.019 1.00 4.30 80 ILE A O 1
ATOM 488 N N . THR A 1 81 ? -1.167 -7.365 5.681 1.00 4.49 81 THR A N 1
ATOM 489 C CA . THR A 1 81 ? -0.285 -8.326 5.055 1.00 4.91 81 THR A CA 1
ATOM 490 C C . THR A 1 81 ? -0.979 -9.699 4.961 1.00 4.49 81 THR A C 1
ATOM 491 O O . THR A 1 81 ? -2.053 -9.929 5.574 1.00 5.48 81 THR A O 1
ATOM 495 N N . PRO A 1 82 ? -0.392 -10.654 4.179 1.00 4.07 82 PRO A N 1
ATOM 496 C CA . PRO A 1 82 ? -1.115 -11.906 3.946 1.00 4.73 82 PRO A CA 1
ATOM 497 C C . PRO A 1 82 ? -1.507 -12.683 5.196 1.00 4.47 82 PRO A C 1
ATOM 498 O O . PRO A 1 82 ? -0.785 -12.672 6.158 1.00 6.05 82 PRO A O 1
ATOM 502 N N . VAL A 1 83 ? -2.648 -13.353 5.110 1.00 4.97 83 VAL A N 1
ATOM 503 C CA . VAL A 1 83 ? -3.245 -13.969 6.318 1.00 5.88 83 VAL A CA 1
ATOM 504 C C . VAL A 1 83 ? -3.064 -15.475 6.437 1.00 5.76 83 VAL A C 1
ATOM 505 O O . VAL A 1 83 ? -3.392 -16.064 7.485 1.00 7.16 83 VAL A O 1
ATOM 509 N N . VAL A 1 84 ? -2.534 -16.102 5.405 1.00 5.72 84 VAL A N 1
ATOM 510 C CA . VAL A 1 84 ? -2.443 -17.586 5.372 1.00 6.71 84 VAL A CA 1
ATOM 511 C C . VAL A 1 84 ? -1.304 -18.112 6.195 1.00 5.09 84 VAL A C 1
ATOM 512 O O . VAL A 1 84 ? -0.304 -17.431 6.462 1.00 5.58 84 VAL A O 1
ATOM 516 N N . GLN A 1 85 ? -1.448 -19.341 6.625 1.00 5.54 85 GLN A N 1
ATOM 517 C CA . GLN A 1 85 ? -0.360 -19.977 7.399 1.00 5.50 85 GLN A CA 1
ATOM 518 C C . GLN A 1 85 ? 0.950 -19.868 6.594 1.00 5.11 85 GLN A C 1
ATOM 519 O O . GLN A 1 85 ? 0.952 -20.107 5.369 1.00 6.52 85 GLN A O 1
ATOM 525 N N . ASN A 1 86 ? 2.026 -19.521 7.270 1.00 5.94 86 ASN A N 1
ATOM 526 C CA . ASN A 1 86 ? 3.343 -19.338 6.693 1.00 5.46 86 ASN A CA 1
ATOM 527 C C . ASN A 1 86 ? 4.330 -20.401 7.215 1.00 5.69 86 ASN A C 1
ATOM 528 O O . ASN A 1 86 ? 4.148 -20.932 8.338 1.00 7.00 86 ASN A O 1
ATOM 533 N N . SER A 1 87 ? 5.436 -20.525 6.477 1.00 5.73 87 SER A N 1
ATOM 534 C CA . SER A 1 87 ? 6.624 -21.210 6.959 1.00 6.55 87 SER A CA 1
ATOM 535 C C . SER A 1 87 ? 7.244 -20.426 8.111 1.00 7.16 87 SER A C 1
ATOM 536 O O . SER A 1 87 ? 6.869 -19.289 8.447 1.00 6.92 87 SER A O 1
ATOM 539 N N . ALA A 1 88 ? 8.151 -21.087 8.801 1.00 8.03 88 ALA A N 1
ATOM 540 C CA . ALA A 1 88 ? 8.862 -20.520 9.931 1.00 7.61 88 ALA A CA 1
ATOM 541 C C . ALA A 1 88 ? 9.397 -19.124 9.642 1.00 6.64 88 ALA A C 1
ATOM 542 O O . ALA A 1 88 ? 10.057 -18.882 8.609 1.00 9.77 88 ALA A O 1
ATOM 544 N N . ARG A 1 89 ? 9.187 -18.255 10.636 1.00 7.50 89 ARG A N 1
ATOM 545 C CA . ARG A 1 89 ? 9.694 -16.879 10.676 1.00 7.75 89 ARG A CA 1
ATOM 546 C C . ARG A 1 89 ? 9.044 -15.987 9.603 1.00 5.80 89 ARG A C 1
ATOM 547 O O . ARG A 1 89 ? 9.505 -14.861 9.389 1.00 6.99 89 ARG A O 1
ATOM 555 N N . GLY A 1 90 ? 7.917 -16.412 8.989 1.00 6.01 90 GLY A N 1
ATOM 556 C CA . GLY A 1 90 ? 7.221 -15.596 7.993 1.00 5.71 90 GLY A CA 1
ATOM 557 C C . GLY A 1 90 ? 6.300 -14.592 8.594 1.00 5.36 90 GLY A C 1
ATOM 558 O O . GLY A 1 90 ? 5.100 -14.557 8.311 1.00 5.86 90 GLY A O 1
ATOM 559 N N . TYR A 1 91 ? 6.879 -13.679 9.389 1.00 5.65 91 TYR A N 1
ATOM 560 C CA . TYR A 1 91 ? 6.059 -12.724 10.152 1.00 5.05 91 TYR A CA 1
ATOM 561 C C . TYR A 1 91 ? 5.294 -11.786 9.217 1.00 4.12 91 TYR A C 1
ATOM 562 O O . TYR A 1 91 ? 4.278 -11.216 9.664 1.00 5.44 91 TYR A O 1
ATOM 571 N N . HIS A 1 92 ? 5.824 -11.555 8.026 1.00 5.00 92 HIS A N 1
ATOM 572 C CA . HIS A 1 92 ? 5.249 -10.660 7.036 1.00 5.36 92 HIS A CA 1
ATOM 573 C C . HIS A 1 92 ? 4.192 -11.328 6.180 1.00 5.07 92 HIS A C 1
ATOM 574 O O . HIS A 1 92 ? 3.518 -10.614 5.447 1.00 5.68 92 HIS A O 1
ATOM 581 N N . GLY A 1 93 ? 3.994 -12.663 6.283 1.00 4.66 93 GLY A N 1
ATOM 582 C CA . GLY A 1 93 ? 2.903 -13.347 5.582 1.00 4.54 93 GLY A CA 1
ATOM 583 C C . GLY A 1 93 ? 3.224 -13.837 4.189 1.00 4.56 93 GLY A C 1
ATOM 584 O O . GLY A 1 93 ? 2.375 -14.497 3.581 1.00 4.82 93 GLY A O 1
ATOM 585 N N . TYR A 1 94 ? 4.398 -13.463 3.635 1.00 4.38 94 TYR A N 1
ATOM 586 C CA . TYR A 1 94 ? 4.652 -13.707 2.194 1.00 4.87 94 TYR A CA 1
ATOM 587 C C . TYR A 1 94 ? 5.202 -15.096 1.865 1.00 5.23 94 TYR A C 1
ATOM 588 O O . TYR A 1 94 ? 5.563 -15.317 0.709 1.00 6.88 94 TYR A O 1
ATOM 597 N N . TRP A 1 95 ? 5.278 -15.968 2.873 1.00 5.39 95 TRP A N 1
ATOM 598 C CA . TRP A 1 95 ? 5.881 -17.305 2.756 1.00 5.27 95 TRP A CA 1
ATOM 599 C C . TRP A 1 95 ? 4.829 -18.373 2.991 1.00 5.06 95 TRP A C 1
ATOM 600 O O . TRP A 1 95 ? 4.878 -19.084 4.021 1.00 5.95 95 TRP A O 1
ATOM 611 N N . ALA A 1 96 ? 3.859 -18.512 2.117 1.00 5.80 96 ALA A N 1
ATOM 612 C CA . ALA A 1 96 ? 2.725 -19.433 2.357 1.00 5.67 96 ALA A CA 1
ATOM 613 C C . ALA A 1 96 ? 3.152 -20.886 2.558 1.00 6.44 96 ALA A C 1
ATOM 614 O O . ALA A 1 96 ? 4.002 -21.421 1.820 1.00 8.53 96 ALA A O 1
ATOM 616 N N . SER A 1 97 ? 2.457 -21.543 3.480 1.00 6.53 97 SER A N 1
ATOM 617 C CA . SER A 1 97 ? 2.588 -22.992 3.648 1.00 7.34 97 SER A CA 1
ATOM 618 C C . SER A 1 97 ? 1.228 -23.723 3.630 1.00 8.11 97 SER A C 1
ATOM 619 O O . SER A 1 97 ? 1.233 -24.909 3.362 1.00 9.63 97 SER A O 1
ATOM 622 N N . ASN A 1 98 ? 0.118 -23.067 3.957 1.00 7.08 98 ASN A N 1
ATOM 623 C CA . ASN A 1 98 ? -1.179 -23.703 3.859 1.00 7.16 98 ASN A CA 1
ATOM 624 C C . ASN A 1 98 ? -2.190 -22.610 3.533 1.00 6.55 98 ASN A C 1
ATOM 625 O O . ASN A 1 98 ? -2.517 -21.746 4.381 1.00 7.28 98 ASN A O 1
ATOM 630 N N . LEU A 1 99 ? -2.667 -22.623 2.284 1.00 6.72 99 LEU A N 1
ATOM 631 C CA . LEU A 1 99 ? -3.603 -21.579 1.824 1.00 7.28 99 LEU A CA 1
ATOM 632 C C . LEU A 1 99 ? -4.912 -21.555 2.617 1.00 7.00 99 LEU A C 1
ATOM 633 O O . LEU A 1 99 ? -5.546 -20.500 2.647 1.00 6.83 99 LEU A O 1
ATOM 638 N N . TYR A 1 100 ? -5.357 -22.696 3.100 1.00 6.58 100 TYR A N 1
ATOM 639 C CA . TYR A 1 100 ? -6.662 -22.829 3.733 1.00 7.30 100 TYR A CA 1
ATOM 640 C C . TYR A 1 100 ? -6.581 -22.902 5.237 1.00 8.75 100 TYR A C 1
ATOM 641 O O . TYR A 1 100 ? -7.540 -23.319 5.918 1.00 13.81 100 TYR A O 1
ATOM 650 N N . ALA A 1 101 ? -5.514 -22.355 5.785 1.00 7.89 101 ALA A N 1
ATOM 651 C CA . ALA A 1 101 ? -5.426 -22.102 7.210 1.00 8.27 101 ALA A CA 1
ATOM 652 C C . ALA A 1 101 ? -4.910 -20.687 7.493 1.00 6.88 101 ALA A C 1
ATOM 653 O O . ALA A 1 101 ? -4.194 -20.115 6.699 1.00 7.81 101 ALA A O 1
ATOM 655 N N A THR A 1 102 ? -5.417 -20.078 8.559 0.50 8.66 102 THR A N 1
ATOM 656 N N B THR A 1 102 ? -5.346 -20.128 8.591 0.50 6.30 102 THR A N 1
ATOM 657 C CA A THR A 1 102 ? -4.925 -18.766 8.977 0.50 8.24 102 THR A CA 1
ATOM 658 C CA B THR A 1 102 ? -5.031 -18.768 8.997 0.50 6.57 102 THR A CA 1
ATOM 659 C C A THR A 1 102 ? -3.543 -18.956 9.588 0.50 7.80 102 THR A C 1
ATOM 660 C C B THR A 1 102 ? -3.731 -18.837 9.806 0.50 7.14 102 THR A C 1
ATOM 661 O O A THR A 1 102 ? -3.122 -20.024 10.023 0.50 9.23 102 THR A O 1
ATOM 662 O O B THR A 1 102 ? -3.568 -19.781 10.611 0.50 6.66 102 THR A O 1
ATOM 669 N N . ASN A 1 103 ? -2.830 -17.865 9.641 1.00 6.12 103 ASN A N 1
ATOM 670 C CA . ASN A 1 103 ? -1.566 -17.802 10.397 1.00 5.85 103 ASN A CA 1
ATOM 671 C C . ASN A 1 103 ? -1.872 -17.699 11.908 1.00 5.65 103 ASN A C 1
ATOM 672 O O . ASN A 1 103 ? -2.357 -16.680 12.384 1.00 6.25 103 ASN A O 1
ATOM 677 N N . SER A 1 104 ? -1.593 -18.753 12.631 1.00 6.53 104 SER A N 1
ATOM 678 C CA . SER A 1 104 ? -1.928 -18.888 14.047 1.00 7.02 104 SER A CA 1
ATOM 679 C C . SER A 1 104 ? -1.238 -17.844 14.917 1.00 7.34 104 SER A C 1
ATOM 680 O O . SER A 1 104 ? -1.683 -17.565 15.980 1.00 8.18 104 SER A O 1
ATOM 683 N N . HIS A 1 105 ? -0.115 -17.292 14.416 1.00 5.81 105 HIS A N 1
ATOM 684 C CA . HIS A 1 105 ? 0.544 -16.226 15.179 1.00 6.35 105 HIS A CA 1
ATOM 685 C C . HIS A 1 105 ? -0.366 -15.011 15.302 1.00 6.14 105 HIS A C 1
ATOM 686 O O . HIS A 1 105 ? -0.325 -14.317 16.319 1.00 8.44 105 HIS A O 1
ATOM 693 N N . TYR A 1 106 ? -1.169 -14.734 14.294 1.00 6.06 106 TYR A N 1
ATOM 694 C CA . TYR A 1 106 ? -2.090 -13.573 14.382 1.00 6.45 106 TYR A CA 1
ATOM 695 C C . TYR A 1 106 ? -3.413 -13.924 15.050 1.00 7.73 106 TYR A C 1
ATOM 696 O O . TYR A 1 106 ? -4.087 -13.008 15.548 1.00 7.29 106 TYR A O 1
ATOM 705 N N . GLY A 1 107 ? -3.863 -15.151 14.880 1.00 9.97 107 GLY A N 1
ATOM 706 C CA . GLY A 1 107 ? -5.099 -15.607 15.497 1.00 9.88 107 GLY A CA 1
ATOM 707 C C . GLY A 1 107 ? -5.759 -16.667 14.670 1.00 9.97 107 GLY A C 1
ATOM 708 O O . GLY A 1 107 ? -5.200 -17.148 13.622 1.00 12.65 107 GLY A O 1
ATOM 709 N N . THR A 1 108 ? -6.897 -17.080 15.141 1.00 8.92 108 THR A N 1
ATOM 710 C CA . THR A 1 108 ? -7.666 -18.112 14.473 1.00 7.88 108 THR A CA 1
ATOM 711 C C . THR A 1 108 ? -8.533 -17.498 13.384 1.00 7.24 108 THR A C 1
ATOM 712 O O . THR A 1 108 ? -8.682 -16.270 13.221 1.00 8.34 108 THR A O 1
ATOM 716 N N . SER A 1 109 ? -9.208 -18.379 12.640 1.00 9.29 109 SER A N 1
ATOM 717 C CA . SER A 1 109 ? -10.121 -17.968 11.607 1.00 8.11 109 SER A CA 1
ATOM 718 C C . SER A 1 109 ? -11.210 -17.101 12.227 1.00 7.63 109 SER A C 1
ATOM 719 O O . SER A 1 109 ? -11.601 -16.071 11.644 1.00 7.63 109 SER A O 1
ATOM 722 N N . ASP A 1 110 ? -11.767 -17.500 13.371 1.00 6.73 110 ASP A N 1
ATOM 723 C CA . ASP A 1 110 ? -12.859 -16.727 13.990 1.00 6.64 110 ASP A CA 1
ATOM 724 C C . ASP A 1 110 ? -12.371 -15.335 14.418 1.00 6.95 110 ASP A C 1
ATOM 725 O O . ASP A 1 110 ? -13.144 -14.360 14.344 1.00 7.47 110 ASP A O 1
ATOM 730 N N . GLU A 1 111 ? -11.099 -15.227 14.815 1.00 5.92 111 GLU A N 1
ATOM 731 C CA . GLU A 1 111 ? -10.561 -13.916 15.207 1.00 6.11 111 GLU A CA 1
ATOM 732 C C . GLU A 1 111 ? -10.356 -13.008 13.996 1.00 5.78 111 GLU A C 1
ATOM 733 O O . GLU A 1 111 ? -10.575 -11.797 14.066 1.00 7.19 111 GLU A O 1
ATOM 739 N N . LEU A 1 112 ? -10.007 -13.582 12.848 1.00 5.21 112 LEU A N 1
ATOM 740 C CA . LEU A 1 112 ? -9.902 -12.826 11.608 1.00 5.60 112 LEU A CA 1
ATOM 741 C C . LEU A 1 112 ? -11.295 -12.318 11.159 1.00 5.83 112 LEU A C 1
ATOM 742 O O . LEU A 1 112 ? -11.457 -11.125 10.826 1.00 6.14 112 LEU A O 1
ATOM 747 N N . LYS A 1 113 ? -12.312 -13.182 11.277 1.00 5.92 113 LYS A N 1
ATOM 748 C CA . LYS A 1 113 ? -13.672 -12.723 10.990 1.00 7.08 113 LYS A CA 1
ATOM 749 C C . LYS A 1 113 ? -14.044 -11.609 11.966 1.00 6.82 113 LYS A C 1
ATOM 750 O O . LYS A 1 113 ? -14.661 -10.598 11.532 1.00 8.34 113 LYS A O 1
ATOM 756 N N . GLY A 1 114 ? -13.740 -11.757 13.250 1.00 7.25 114 GLY A N 1
ATOM 757 C CA . GLY A 1 114 ? -14.076 -10.699 14.195 1.00 7.19 114 GLY A CA 1
ATOM 758 C C . GLY A 1 114 ? -13.408 -9.351 13.862 1.00 5.89 114 GLY A C 1
ATOM 759 O O . GLY A 1 114 ? -14.074 -8.316 14.016 1.00 7.56 114 GLY A O 1
ATOM 760 N N . LEU A 1 115 ? -12.174 -9.377 13.394 1.00 5.76 115 LEU A N 1
ATOM 761 C CA . LEU A 1 115 ? -11.475 -8.151 12.991 1.00 5.86 115 LEU A CA 1
ATOM 762 C C . LEU A 1 115 ? -12.230 -7.506 11.838 1.00 5.10 115 LEU A C 1
ATOM 763 O O . LEU A 1 115 ? -12.456 -6.290 11.874 1.00 5.87 115 LEU A O 1
ATOM 768 N N . VAL A 1 116 ? -12.540 -8.288 10.812 1.00 4.94 116 VAL A N 1
ATOM 769 C CA . VAL A 1 116 ? -13.203 -7.715 9.635 1.00 5.19 116 VAL A CA 1
ATOM 770 C C . VAL A 1 116 ? -14.558 -7.187 10.059 1.00 5.34 116 VAL A C 1
ATOM 771 O O . VAL A 1 116 ? -14.946 -6.079 9.596 1.00 5.93 116 VAL A O 1
ATOM 775 N N . ASN A 1 117 ? -15.318 -7.951 10.811 1.00 5.53 117 ASN A N 1
ATOM 776 C CA . ASN A 1 117 ? -16.644 -7.490 11.212 1.00 6.01 117 ASN A CA 1
ATOM 777 C C . ASN A 1 117 ? -16.542 -6.194 12.041 1.00 5.33 117 ASN A C 1
ATOM 778 O O . ASN A 1 117 ? -17.384 -5.299 11.925 1.00 7.18 117 ASN A O 1
ATOM 783 N N . ALA A 1 118 ? -15.554 -6.092 12.951 1.00 5.60 118 ALA A N 1
ATOM 784 C CA . ALA A 1 118 ? -15.375 -4.885 13.742 1.00 6.07 118 ALA A CA 1
ATOM 785 C C . ALA A 1 118 ? -15.066 -3.699 12.830 1.00 5.24 118 ALA A C 1
ATOM 786 O O . ALA A 1 118 ? -15.599 -2.593 13.016 1.00 7.44 118 ALA A O 1
ATOM 788 N N . ALA A 1 119 ? -14.219 -3.899 11.823 1.00 4.65 119 ALA A N 1
ATOM 789 C CA . ALA A 1 119 ? -13.901 -2.852 10.888 1.00 5.31 119 ALA A CA 1
ATOM 790 C C . ALA A 1 119 ? -15.182 -2.408 10.164 1.00 5.76 119 ALA A C 1
ATOM 791 O O . ALA A 1 119 ? -15.427 -1.223 10.043 1.00 6.16 119 ALA A O 1
ATOM 793 N N . HIS A 1 120 ? -15.981 -3.363 9.696 1.00 5.50 120 HIS A N 1
ATOM 794 C CA . HIS A 1 120 ? -17.229 -3.020 8.977 1.00 6.42 120 HIS A CA 1
ATOM 795 C C . HIS A 1 120 ? -18.142 -2.224 9.916 1.00 7.24 120 HIS A C 1
ATOM 796 O O . HIS A 1 120 ? -18.819 -1.274 9.419 1.00 8.97 120 HIS A O 1
ATOM 803 N N . GLY A 1 121 ? -18.210 -2.562 11.185 1.00 6.95 121 GLY A N 1
ATOM 804 C CA . GLY A 1 121 ? -19.044 -1.780 12.078 1.00 7.78 121 GLY A CA 1
ATOM 805 C C . GLY A 1 121 ? -18.622 -0.341 12.266 1.00 9.00 121 GLY A C 1
ATOM 806 O O . GLY A 1 121 ? -19.408 0.475 12.749 1.00 12.48 121 GLY A O 1
ATOM 807 N N . LYS A 1 122 ? -17.367 -0.050 11.955 1.00 7.69 122 LYS A N 1
ATOM 808 C CA . LYS A 1 122 ? -16.798 1.276 12.057 1.00 8.42 122 LYS A CA 1
ATOM 809 C C . LYS A 1 122 ? -16.662 1.903 10.640 1.00 7.78 122 LYS A C 1
ATOM 810 O O . LYS A 1 122 ? -16.061 2.984 10.558 1.00 10.43 122 LYS A O 1
ATOM 816 N N . GLY A 1 123 ? -17.253 1.340 9.616 1.00 7.27 123 GLY A N 1
ATOM 817 C CA . GLY A 1 123 ? -17.178 1.908 8.253 1.00 8.34 123 GLY A CA 1
ATOM 818 C C . GLY A 1 123 ? -15.810 1.810 7.604 1.00 7.33 123 GLY A C 1
ATOM 819 O O . GLY A 1 123 ? -15.517 2.570 6.690 1.00 12.12 123 GLY A O 1
ATOM 820 N N . ILE A 1 124 ? -15.035 0.857 8.032 1.00 6.09 124 ILE A N 1
ATOM 821 C CA . ILE A 1 124 ? -13.638 0.662 7.542 1.00 5.66 124 ILE A CA 1
ATOM 822 C C . ILE A 1 124 ? -13.631 -0.522 6.577 1.00 6.41 124 ILE A C 1
ATOM 823 O O . ILE A 1 124 ? -14.149 -1.611 6.889 1.00 9.31 124 ILE A O 1
ATOM 828 N N . TYR A 1 125 ? -12.966 -0.404 5.441 1.00 4.96 125 TYR A N 1
ATOM 829 C CA . TYR A 1 125 ? -12.663 -1.506 4.545 1.00 5.10 125 TYR A CA 1
ATOM 830 C C . TYR A 1 125 ? -11.395 -2.223 4.952 1.00 5.29 125 TYR A C 1
ATOM 831 O O . TYR A 1 125 ? -10.434 -1.571 5.369 1.00 6.31 125 TYR A O 1
ATOM 840 N N . ILE A 1 126 ? -11.375 -3.537 4.739 1.00 4.98 126 ILE A N 1
ATOM 841 C CA . ILE A 1 126 ? -10.155 -4.309 4.875 1.00 5.26 126 ILE A CA 1
ATOM 842 C C . ILE A 1 126 ? -9.737 -4.868 3.537 1.00 5.32 126 ILE A C 1
ATOM 843 O O . ILE A 1 126 ? -10.504 -5.549 2.848 1.00 6.08 126 ILE A O 1
ATOM 848 N N . MET A 1 127 ? -8.510 -4.510 3.157 1.00 4.90 127 MET A N 1
ATOM 849 C CA . MET A 1 127 ? -7.851 -5.016 1.960 1.00 4.68 127 MET A CA 1
ATOM 850 C C . MET A 1 127 ? -6.856 -6.087 2.361 1.00 4.33 127 MET A C 1
ATOM 851 O O . MET A 1 127 ? -6.007 -5.806 3.226 1.00 5.42 127 MET A O 1
ATOM 856 N N . VAL A 1 128 ? -6.969 -7.274 1.788 1.00 4.44 128 VAL A N 1
ATOM 857 C CA . VAL A 1 128 ? -6.049 -8.385 2.075 1.00 4.90 128 VAL A CA 1
ATOM 858 C C . VAL A 1 128 ? -4.976 -8.500 1.004 1.00 4.29 128 VAL A C 1
ATOM 859 O O . VAL A 1 128 ? -5.273 -8.472 -0.178 1.00 5.52 128 VAL A O 1
ATOM 863 N N . ASP A 1 129 ? -3.753 -8.661 1.427 1.00 4.54 129 ASP A N 1
ATOM 864 C CA . ASP A 1 129 ? -2.584 -8.947 0.560 1.00 4.22 129 ASP A CA 1
ATOM 865 C C . ASP A 1 129 ? -2.552 -10.427 0.248 1.00 4.61 129 ASP A C 1
ATOM 866 O O . ASP A 1 129 ? -2.735 -11.238 1.165 1.00 5.16 129 ASP A O 1
ATOM 871 N N . VAL A 1 130 ? -2.353 -10.779 -1.019 1.00 4.70 130 VAL A N 1
ATOM 872 C CA . VAL A 1 130 ? -2.313 -12.169 -1.464 1.00 5.05 130 VAL A CA 1
ATOM 873 C C . VAL A 1 130 ? -1.118 -12.395 -2.361 1.00 5.27 130 VAL A C 1
ATOM 874 O O . VAL A 1 130 ? -0.735 -11.549 -3.139 1.00 7.08 130 VAL A O 1
ATOM 878 N N . VAL A 1 131 ? -0.608 -13.620 -2.289 1.00 5.72 131 VAL A N 1
ATOM 879 C CA . VAL A 1 131 ? 0.502 -14.113 -3.130 1.00 5.65 131 VAL A CA 1
ATOM 880 C C . VAL A 1 131 ? 0.058 -15.314 -3.955 1.00 6.59 131 VAL A C 1
ATOM 881 O O . VAL A 1 131 ? -0.410 -16.317 -3.370 1.00 7.68 131 VAL A O 1
ATOM 885 N N . ALA A 1 132 ? 0.214 -15.212 -5.278 1.00 6.24 132 ALA A N 1
ATOM 886 C CA . ALA A 1 132 ? 0.007 -16.353 -6.186 1.00 6.53 132 ALA A CA 1
ATOM 887 C C . ALA A 1 132 ? 1.307 -16.790 -6.876 1.00 7.31 132 ALA A C 1
ATOM 888 O O . ALA A 1 132 ? 1.360 -17.908 -7.414 1.00 11.35 132 ALA A O 1
ATOM 890 N N . ASN A 1 133 ? 2.378 -16.034 -6.790 1.00 6.72 133 ASN A N 1
ATOM 891 C CA . ASN A 1 133 ? 3.598 -16.327 -7.525 1.00 6.54 133 ASN A CA 1
ATOM 892 C C . ASN A 1 133 ? 4.424 -17.466 -6.934 1.00 6.87 133 ASN A C 1
ATOM 893 O O . ASN A 1 133 ? 5.086 -18.204 -7.633 1.00 6.89 133 ASN A O 1
ATOM 898 N N . HIS A 1 134 ? 4.417 -17.560 -5.614 1.00 6.03 134 HIS A N 1
ATOM 899 C CA . HIS A 1 134 ? 5.376 -18.408 -4.884 1.00 6.45 134 HIS A CA 1
ATOM 900 C C . HIS A 1 134 ? 4.812 -18.809 -3.542 1.00 6.79 134 HIS A C 1
ATOM 901 O O . HIS A 1 134 ? 3.847 -18.258 -3.064 1.00 6.53 134 HIS A O 1
ATOM 908 N N . VAL A 1 135 ? 5.438 -19.841 -3.006 1.00 7.50 135 VAL A N 1
ATOM 909 C CA . VAL A 1 135 ? 5.197 -20.341 -1.637 1.00 6.96 135 VAL A CA 1
ATOM 910 C C . VAL A 1 135 ? 6.421 -20.046 -0.755 1.00 6.08 135 VAL A C 1
ATOM 911 O O . VAL A 1 135 ? 7.431 -19.470 -1.193 1.00 7.42 135 VAL A O 1
ATOM 915 N N . GLY A 1 136 ? 6.311 -20.448 0.514 1.00 6.08 136 GLY A N 1
ATOM 916 C CA . GLY A 1 136 ? 7.355 -20.232 1.475 1.00 6.26 136 GLY A CA 1
ATOM 917 C C . GLY A 1 136 ? 8.518 -21.186 1.348 1.00 7.79 136 GLY A C 1
ATOM 918 O O . GLY A 1 136 ? 8.613 -21.972 0.411 1.00 9.63 136 GLY A O 1
ATOM 919 N N . ASN A 1 137 ? 9.384 -21.072 2.346 1.00 8.56 137 ASN A N 1
ATOM 920 C CA . ASN A 1 137 ? 10.681 -21.755 2.366 1.00 10.69 137 ASN A CA 1
ATOM 921 C C . ASN A 1 137 ? 10.676 -22.946 3.344 1.00 10.98 137 ASN A C 1
ATOM 922 O O . ASN A 1 137 ? 11.780 -23.431 3.675 1.00 13.76 137 ASN A O 1
ATOM 927 N N . GLY A 1 138 ? 9.493 -23.450 3.691 1.00 10.61 138 GLY A N 1
ATOM 928 C CA . GLY A 1 138 ? 9.397 -24.660 4.494 1.00 11.34 138 GLY A CA 1
ATOM 929 C C . GLY A 1 138 ? 9.480 -25.901 3.631 1.00 13.17 138 GLY A C 1
ATOM 930 O O . GLY A 1 138 ? 9.613 -25.817 2.410 1.00 13.87 138 GLY A O 1
ATOM 931 N N . PRO A 1 139 ? 9.440 -27.077 4.279 1.00 13.66 139 PRO A N 1
ATOM 932 C CA . PRO A 1 139 ? 9.586 -28.325 3.517 1.00 14.75 139 PRO A CA 1
ATOM 933 C C . PRO A 1 139 ? 8.422 -28.467 2.500 1.00 13.91 139 PRO A C 1
ATOM 934 O O . PRO A 1 139 ? 7.298 -28.191 2.810 1.00 12.93 139 PRO A O 1
ATOM 938 N N . LEU A 1 140 ? 8.720 -28.903 1.290 1.00 15.05 140 LEU A N 1
ATOM 939 C CA . LEU A 1 140 ? 7.685 -29.235 0.268 1.00 16.94 140 LEU A CA 1
ATOM 940 C C . LEU A 1 140 ? 6.595 -30.147 0.821 1.00 15.52 140 LEU A C 1
ATOM 941 O O . LEU A 1 140 ? 5.430 -29.908 0.497 1.00 15.73 140 LEU A O 1
ATOM 946 N N . ASN A 1 141 ? 6.944 -31.160 1.598 1.00 19.09 141 ASN A N 1
ATOM 947 C CA . ASN A 1 141 ? 5.950 -32.141 2.076 1.00 21.31 141 ASN A CA 1
ATOM 948 C C . ASN A 1 141 ? 4.962 -31.549 3.094 1.00 21.39 141 ASN A C 1
ATOM 949 O O . ASN A 1 141 ? 3.913 -32.166 3.295 1.00 27.56 141 ASN A O 1
ATOM 954 N N . GLU A 1 142 ? 5.165 -30.353 3.603 1.00 17.53 142 GLU A N 1
ATOM 955 C CA . GLU A 1 142 ? 4.195 -29.707 4.524 1.00 18.31 142 GLU A CA 1
ATOM 956 C C . GLU A 1 142 ? 3.312 -28.709 3.777 1.00 17.16 142 GLU A C 1
ATOM 957 O O . GLU A 1 142 ? 2.400 -28.186 4.384 1.00 20.07 142 GLU A O 1
ATOM 963 N N . MET A 1 143 ? 3.558 -28.509 2.473 1.00 12.50 143 MET A N 1
ATOM 964 C CA . MET A 1 143 ? 2.727 -27.548 1.744 1.00 11.47 143 MET A CA 1
ATOM 965 C C . MET A 1 143 ? 1.301 -28.071 1.580 1.00 11.91 143 MET A C 1
ATOM 966 O O . MET A 1 143 ? 1.094 -29.238 1.271 1.00 14.66 143 MET A O 1
ATOM 971 N N . GLN A 1 144 ? 0.346 -27.196 1.705 1.00 10.22 144 GLN A N 1
ATOM 972 C CA . GLN A 1 144 ? -1.079 -27.519 1.509 1.00 10.70 144 GLN A CA 1
ATOM 973 C C . GLN A 1 144 ? -1.742 -26.384 0.796 1.00 9.90 144 GLN A C 1
ATOM 974 O O . GLN A 1 144 ? -1.393 -25.204 1.003 1.00 10.21 144 GLN A O 1
ATOM 980 N N . PRO A 1 145 ? -2.814 -26.661 0.020 1.00 11.56 145 PRO A N 1
ATOM 981 C CA . PRO A 1 145 ? -3.317 -28.011 -0.274 1.00 13.14 145 PRO A CA 1
ATOM 982 C C . PRO A 1 145 ? -2.545 -28.709 -1.398 1.00 14.04 145 PRO A C 1
ATOM 983 O O . PRO A 1 145 ? -1.792 -28.036 -2.091 1.00 13.39 145 PRO A O 1
ATOM 987 N N . ALA A 1 146 ? -2.782 -30.009 -1.580 1.00 20.69 146 ALA A N 1
ATOM 988 C CA . ALA A 1 146 ? -2.454 -30.701 -2.855 1.00 20.90 146 ALA A CA 1
ATOM 989 C C . ALA A 1 146 ? -2.897 -29.815 -4.031 1.00 19.75 146 ALA A C 1
ATOM 990 O O . ALA A 1 146 ? -4.025 -29.279 -4.059 1.00 27.48 146 ALA A O 1
ATOM 992 N N . PRO A 1 147 ? -2.107 -29.624 -5.110 1.00 18.55 147 PRO A N 1
ATOM 993 C CA . PRO A 1 147 ? -0.825 -30.282 -5.386 1.00 15.24 147 PRO A CA 1
ATOM 994 C C . PRO A 1 147 ? 0.424 -29.469 -4.973 1.00 13.76 147 PRO A C 1
ATOM 995 O O . PRO 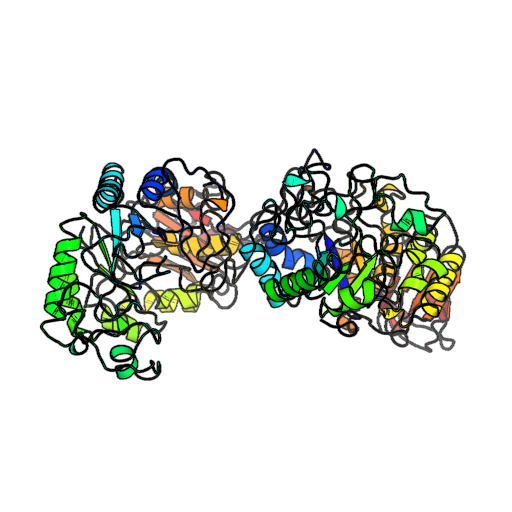A 1 147 ? 1.483 -29.683 -5.538 1.00 14.55 147 PRO A O 1
ATOM 999 N N . LEU A 1 148 ? 0.286 -28.538 -4.021 1.00 11.97 148 LEU A N 1
ATOM 1000 C CA . LEU A 1 148 ? 1.441 -27.699 -3.632 1.00 11.50 148 LEU A CA 1
ATOM 1001 C C . LEU A 1 148 ? 2.585 -28.483 -2.966 1.00 11.55 148 LEU A C 1
ATOM 1002 O O . LEU A 1 148 ? 3.664 -27.971 -2.872 1.00 12.07 148 LEU A O 1
ATOM 1007 N N . ASN A 1 149 ? 2.310 -29.711 -2.559 1.00 12.09 149 ASN A N 1
ATOM 1008 C CA . ASN A 1 149 ? 3.308 -30.591 -1.984 1.00 13.19 149 ASN A CA 1
ATOM 1009 C C . ASN A 1 149 ? 3.964 -31.452 -3.055 1.00 14.16 149 ASN A C 1
ATOM 1010 O O . ASN A 1 149 ? 4.699 -32.339 -2.707 1.00 16.70 149 ASN A O 1
ATOM 1015 N N . GLN A 1 150 ? 3.702 -31.192 -4.335 1.00 14.42 150 GLN A N 1
ATOM 1016 C CA . GLN A 1 150 ? 4.382 -31.868 -5.464 1.00 14.66 150 GLN A CA 1
ATOM 1017 C C . GLN A 1 150 ? 5.434 -30.976 -6.123 1.00 14.27 150 GLN A C 1
ATOM 1018 O O . GLN A 1 150 ? 5.074 -29.887 -6.493 1.00 16.09 150 GLN A O 1
ATOM 1024 N N . GLY A 1 151 ? 6.662 -31.436 -6.289 1.00 15.07 151 GLY A N 1
ATOM 1025 C CA . GLY A 1 151 ? 7.753 -30.667 -6.925 1.00 17.83 151 GLY A CA 1
ATOM 1026 C C . GLY A 1 151 ? 7.376 -30.176 -8.297 1.00 15.47 151 GLY A C 1
ATOM 1027 O O . GLY A 1 151 ? 7.807 -29.065 -8.728 1.00 17.50 151 GLY A O 1
ATOM 1028 N N . SER A 1 152 ? 6.581 -30.971 -8.996 1.00 17.43 152 SER A N 1
ATOM 1029 C CA . SER A 1 152 ? 6.132 -30.678 -10.360 1.00 18.31 152 SER A CA 1
ATOM 1030 C C . SER A 1 152 ? 5.257 -29.407 -10.411 1.00 16.50 152 SER A C 1
ATOM 1031 O O . SER A 1 152 ? 4.977 -28.937 -11.516 1.00 16.51 152 SER A O 1
ATOM 1034 N N . SER A 1 153 ? 4.721 -28.960 -9.277 1.00 15.47 153 SER A N 1
ATOM 1035 C CA . SER A 1 153 ? 3.928 -27.725 -9.284 1.00 13.94 153 SER A CA 1
ATOM 1036 C C . SER A 1 153 ? 4.777 -26.447 -9.445 1.00 10.53 153 SER A C 1
ATOM 1037 O O . SER A 1 153 ? 4.170 -25.362 -9.501 1.00 13.37 153 SER A O 1
ATOM 1040 N N . TYR A 1 154 ? 6.070 -26.579 -9.465 1.00 11.54 154 TYR A N 1
ATOM 1041 C CA . TYR A 1 154 ? 6.956 -25.408 -9.427 1.00 11.04 154 TYR A CA 1
ATOM 1042 C C . TYR A 1 154 ? 7.891 -25.420 -10.622 1.00 10.78 154 TYR A C 1
ATOM 1043 O O . TYR A 1 154 ? 8.336 -26.490 -11.082 1.00 15.04 154 TYR A O 1
ATOM 1052 N N . HIS A 1 155 ? 8.380 -24.268 -10.999 1.00 10.48 155 HIS A N 1
ATOM 1053 C CA . HIS A 1 155 ? 9.535 -24.148 -11.961 1.00 10.44 155 HIS A CA 1
ATOM 1054 C C . HIS A 1 155 ? 10.801 -24.652 -11.322 1.00 11.30 155 HIS A C 1
ATOM 1055 O O . HIS A 1 155 ? 10.965 -24.455 -10.166 1.00 12.52 155 HIS A O 1
ATOM 1062 N N . PRO A 1 156 ? 11.764 -25.202 -12.083 1.00 11.65 156 PRO A N 1
ATOM 1063 C CA . PRO A 1 156 ? 13.087 -25.472 -11.526 1.00 12.61 156 PRO A CA 1
ATOM 1064 C C . PRO A 1 156 ? 13.685 -24.163 -11.029 1.00 12.44 156 PRO A C 1
ATOM 1065 O O . PRO A 1 156 ? 13.552 -23.115 -11.704 1.00 12.25 156 PRO A O 1
ATOM 1069 N N . ALA A 1 157 ? 14.460 -24.251 -9.953 1.00 11.92 157 ALA A N 1
ATOM 1070 C CA . ALA A 1 157 ? 15.114 -23.057 -9.344 1.00 11.47 157 ALA A CA 1
ATOM 1071 C C . ALA A 1 157 ? 16.059 -22.374 -10.311 1.00 11.69 157 ALA A C 1
ATOM 1072 O O . ALA A 1 157 ? 16.949 -22.988 -10.851 1.00 13.49 157 ALA A O 1
ATOM 1074 N N . CYS A 1 158 ? 15.924 -21.062 -10.500 1.00 11.42 158 CYS A N 1
ATOM 1075 C CA . CYS A 1 158 ? 16.904 -20.248 -11.255 1.00 11.25 158 CYS A CA 1
ATOM 1076 C C . CYS A 1 158 ? 16.934 -18.829 -10.682 1.00 9.92 158 CYS A C 1
ATOM 1077 O O . CYS A 1 158 ? 15.957 -18.397 -9.994 1.00 12.00 158 CYS A O 1
ATOM 1080 N N . GLY A 1 159 ? 18.082 -18.158 -10.926 1.00 13.57 159 GLY A N 1
ATOM 1081 C CA . GLY A 1 159 ? 18.369 -16.819 -10.430 1.00 15.29 159 GLY A CA 1
ATOM 1082 C C . GLY A 1 159 ? 17.748 -15.813 -11.397 1.00 14.57 159 GLY A C 1
ATOM 1083 O O . GLY A 1 159 ? 18.072 -15.822 -12.591 1.00 15.32 159 GLY A O 1
ATOM 1084 N N . ILE A 1 160 ? 16.953 -14.878 -10.884 1.00 11.43 160 ILE A N 1
ATOM 1085 C CA . ILE A 1 160 ? 16.265 -13.899 -11.749 1.00 13.01 160 ILE A CA 1
ATOM 1086 C C . ILE A 1 160 ? 17.299 -12.964 -12.400 1.00 12.34 160 ILE A C 1
ATOM 1087 O O . ILE A 1 160 ? 18.200 -12.433 -11.750 1.00 16.57 160 ILE A O 1
ATOM 1092 N N . ASN A 1 161 ? 17.092 -12.717 -13.656 1.00 12.53 161 ASN A N 1
ATOM 1093 C CA . ASN A 1 161 ? 17.715 -11.647 -14.453 1.00 12.73 161 ASN A CA 1
ATOM 1094 C C . ASN A 1 161 ? 16.622 -10.614 -14.731 1.00 11.60 161 ASN A C 1
ATOM 1095 O O . ASN A 1 161 ? 15.734 -10.858 -15.528 1.00 10.57 161 ASN A O 1
ATOM 1100 N N . TYR A 1 162 ? 16.678 -9.504 -14.051 1.00 10.36 162 TYR A N 1
ATOM 1101 C CA . TYR A 1 162 ? 15.634 -8.463 -14.156 1.00 11.10 162 TYR A CA 1
ATOM 1102 C C . TYR A 1 162 ? 15.597 -7.749 -15.471 1.00 10.32 162 TYR A C 1
ATOM 1103 O O . TYR A 1 162 ? 14.750 -6.860 -15.681 1.00 12.53 162 TYR A O 1
ATOM 1112 N N . ASN A 1 163 ? 16.504 -8.088 -16.415 1.00 11.79 163 ASN A N 1
ATOM 1113 C CA . ASN A 1 163 ? 16.430 -7.483 -17.762 1.00 13.73 163 ASN A CA 1
ATOM 1114 C C . ASN A 1 163 ? 15.700 -8.420 -18.732 1.00 13.37 163 ASN A C 1
ATOM 1115 O O . ASN A 1 163 ? 15.408 -7.993 -19.837 1.00 19.87 163 ASN A O 1
ATOM 1120 N N . ASP A 1 164 ? 15.227 -9.568 -18.271 1.00 11.54 164 ASP A N 1
ATOM 1121 C CA . ASP A 1 164 ? 14.582 -10.580 -19.152 1.00 10.93 164 ASP A CA 1
ATOM 1122 C C . ASP A 1 164 ? 13.254 -10.967 -18.565 1.00 10.20 164 ASP A C 1
ATOM 1123 O O . ASP A 1 164 ? 13.187 -11.532 -17.474 1.00 10.19 164 ASP A O 1
ATOM 1128 N N . GLN A 1 165 ? 12.178 -10.727 -19.285 1.00 10.53 165 GLN A N 1
ATOM 1129 C CA . GLN A 1 165 ? 10.829 -10.963 -18.763 1.00 9.70 165 GLN A CA 1
ATOM 1130 C C . GLN A 1 165 ? 10.606 -12.467 -18.512 1.00 10.47 165 GLN A C 1
ATOM 1131 O O . GLN A 1 165 ? 9.919 -12.770 -17.522 1.00 9.87 165 GLN A O 1
ATOM 1137 N N . HIS A 1 166 ? 11.123 -13.375 -19.325 1.00 10.51 166 HIS A N 1
ATOM 1138 C CA . HIS A 1 166 ? 10.961 -14.813 -19.065 1.00 10.30 166 HIS A CA 1
ATOM 1139 C C . HIS A 1 166 ? 11.519 -15.168 -17.724 1.00 10.02 166 HIS A C 1
ATOM 1140 O O . HIS A 1 166 ? 10.910 -15.892 -16.970 1.00 10.65 166 HIS A O 1
ATOM 1147 N N . SER A 1 167 ? 12.710 -14.652 -17.458 1.00 9.11 167 SER A N 1
ATOM 1148 C CA . SER A 1 167 ? 13.396 -14.881 -16.188 1.00 8.25 167 SER A CA 1
ATOM 1149 C C . SER A 1 167 ? 12.573 -14.290 -15.048 1.00 7.57 167 SER A C 1
ATOM 1150 O O . SER A 1 167 ? 12.359 -14.976 -14.041 1.00 8.46 167 SER A O 1
ATOM 1153 N N . ILE A 1 168 ? 12.088 -13.074 -15.206 1.00 7.46 168 ILE A N 1
ATOM 1154 C CA . ILE A 1 168 ? 11.255 -12.436 -14.166 1.00 6.36 168 ILE A CA 1
ATOM 1155 C C . ILE A 1 168 ? 10.060 -13.339 -13.824 1.00 7.08 168 ILE A C 1
ATOM 1156 O O . ILE A 1 168 ? 9.680 -13.463 -12.657 1.00 6.77 168 ILE A O 1
ATOM 1161 N N . GLU A 1 169 ? 9.466 -13.967 -14.859 1.00 6.61 169 GLU A N 1
ATOM 1162 C CA . GLU A 1 169 ? 8.278 -14.805 -14.662 1.00 7.09 169 GLU A CA 1
ATOM 1163 C C . GLU A 1 169 ? 8.563 -16.220 -14.151 1.00 6.78 169 GLU A C 1
ATOM 1164 O O . GLU A 1 169 ? 7.672 -16.807 -13.555 1.00 7.81 169 GLU A O 1
ATOM 1170 N N . THR A 1 170 ? 9.718 -16.806 -14.504 1.00 7.54 170 THR A N 1
ATOM 1171 C CA . THR A 1 170 ? 9.935 -18.232 -14.207 1.00 7.83 170 THR A CA 1
ATOM 1172 C C . THR A 1 170 ? 11.026 -18.514 -13.184 1.00 9.69 170 THR A C 1
ATOM 1173 O O . THR A 1 170 ? 11.083 -19.635 -12.718 1.00 10.50 170 THR A O 1
ATOM 1177 N N . CYS A 1 171 ? 11.827 -17.549 -12.872 1.00 8.68 171 CYS A N 1
ATOM 1178 C CA . CYS A 1 171 ? 12.854 -17.681 -11.877 1.00 8.57 171 CYS A CA 1
ATOM 1179 C C . CYS A 1 171 ? 12.331 -17.255 -10.481 1.00 8.48 171 CYS A C 1
ATOM 1180 O O . CYS A 1 171 ? 11.283 -16.657 -10.346 1.00 9.28 171 CYS A O 1
ATOM 1183 N N . ARG A 1 172 ? 13.148 -17.450 -9.445 1.00 8.40 172 ARG A N 1
ATOM 1184 C CA . ARG A 1 172 ? 12.697 -17.278 -8.074 1.00 9.18 172 ARG A CA 1
ATOM 1185 C C . ARG A 1 172 ? 12.891 -15.841 -7.588 1.00 8.48 172 ARG A C 1
ATOM 1186 O O . ARG A 1 172 ? 13.937 -15.222 -7.844 1.00 10.40 172 ARG A O 1
ATOM 1194 N N A VAL A 1 173 ? 11.844 -15.331 -6.925 0.50 8.36 173 VAL A N 1
ATOM 1195 N N B VAL A 1 173 ? 11.841 -15.307 -6.940 0.50 8.76 173 VAL A N 1
ATOM 1196 C CA A VAL A 1 173 ? 11.927 -13.953 -6.396 0.50 8.28 173 VAL A CA 1
ATOM 1197 C CA B VAL A 1 173 ? 11.960 -13.936 -6.392 0.50 9.24 173 VAL A CA 1
ATOM 1198 C C A VAL A 1 173 ? 12.962 -13.852 -5.270 0.50 9.31 173 VAL A C 1
ATOM 1199 C C B VAL A 1 173 ? 13.055 -13.877 -5.334 0.50 9.61 173 VAL A C 1
ATOM 1200 O O A VAL A 1 173 ? 13.467 -12.768 -5.013 0.50 12.25 173 VAL A O 1
ATOM 1201 O O B VAL A 1 173 ? 13.733 -12.847 -5.225 0.50 12.82 173 VAL A O 1
ATOM 1208 N N . ALA A 1 174 ? 13.184 -14.944 -4.549 1.00 9.71 174 ALA A N 1
ATOM 1209 C CA . ALA A 1 174 ? 14.310 -15.122 -3.642 1.00 9.61 174 ALA A CA 1
ATOM 1210 C C . ALA A 1 174 ? 14.713 -16.593 -3.711 1.00 10.96 174 ALA A C 1
ATOM 1211 O O . ALA A 1 174 ? 13.849 -17.447 -4.066 1.00 9.78 174 ALA A O 1
ATOM 1213 N N . SER A 1 175 ? 15.973 -16.896 -3.483 1.00 11.41 175 SER A N 1
ATOM 1214 C CA . SER A 1 175 ? 16.607 -18.190 -3.812 1.00 12.08 175 SER A CA 1
ATOM 1215 C C . SER A 1 175 ? 15.886 -19.348 -3.133 1.00 9.52 175 SER A C 1
ATOM 1216 O O . SER A 1 175 ? 15.965 -20.460 -3.654 1.00 12.24 175 SER A O 1
ATOM 1219 N N . ASP A 1 176 ? 15.157 -19.110 -2.017 1.00 9.96 176 ASP A N 1
ATOM 1220 C CA . ASP A 1 176 ? 14.495 -20.162 -1.236 1.00 9.02 176 ASP A CA 1
ATOM 1221 C C . ASP A 1 176 ? 12.983 -20.214 -1.414 1.00 9.34 176 ASP A C 1
ATOM 1222 O O . ASP A 1 176 ? 12.317 -20.897 -0.628 1.00 10.97 176 ASP A O 1
ATOM 1227 N N . LEU A 1 177 ? 12.412 -19.441 -2.316 1.00 9.01 177 LEU A N 1
ATOM 1228 C CA . LEU A 1 177 ? 10.921 -19.323 -2.517 1.00 8.21 177 LEU A CA 1
ATOM 1229 C C . LEU A 1 177 ? 10.519 -19.974 -3.835 1.00 7.36 177 LEU A C 1
ATOM 1230 O O . LEU A 1 177 ? 10.628 -19.358 -4.896 1.00 8.76 177 LEU A O 1
ATOM 1235 N N . PRO A 1 178 ? 10.069 -21.238 -3.762 1.00 8.00 178 PRO A N 1
ATOM 1236 C CA . PRO A 1 178 ? 9.646 -21.921 -4.993 1.00 7.53 178 PRO A CA 1
ATOM 1237 C C . PRO A 1 178 ? 8.615 -21.145 -5.797 1.00 7.37 178 PRO A C 1
ATOM 1238 O O . PRO A 1 178 ? 7.595 -20.697 -5.250 1.00 8.84 178 PRO A O 1
ATOM 1242 N N . ASP A 1 179 ? 8.862 -21.112 -7.112 1.00 7.61 179 ASP A N 1
ATOM 1243 C CA . ASP A 1 179 ? 8.057 -20.333 -8.047 1.00 7.73 179 ASP A CA 1
ATOM 1244 C C . ASP A 1 179 ? 7.010 -21.243 -8.681 1.00 6.96 179 ASP A C 1
ATOM 1245 O O . ASP A 1 179 ? 7.379 -22.223 -9.356 1.00 9.73 179 ASP A O 1
ATOM 1250 N N . LEU A 1 180 ? 5.738 -20.955 -8.479 1.00 7.27 180 LEU A N 1
ATOM 1251 C CA . LEU A 1 180 ? 4.699 -21.772 -9.025 1.00 7.87 180 LEU A CA 1
ATOM 1252 C C . LEU A 1 180 ? 4.685 -21.768 -10.531 1.00 7.49 180 LEU A C 1
ATOM 1253 O O . LEU A 1 180 ? 4.927 -20.768 -11.186 1.00 7.83 180 LEU A O 1
ATOM 1258 N N . ASP A 1 181 ? 4.333 -22.932 -11.074 1.00 10.42 181 ASP A N 1
ATOM 1259 C CA . ASP A 1 181 ? 4.051 -23.110 -12.511 1.00 10.76 181 ASP A CA 1
ATOM 1260 C C . ASP A 1 181 ? 2.655 -22.603 -12.754 1.00 8.35 181 ASP A C 1
ATOM 1261 O O . ASP A 1 181 ? 1.680 -23.378 -12.913 1.00 10.31 181 ASP A O 1
ATOM 1266 N N . THR A 1 182 ? 2.527 -21.267 -12.838 1.00 8.19 182 THR A N 1
ATOM 1267 C CA . THR A 1 182 ? 1.241 -20.590 -12.960 1.00 8.62 182 THR A CA 1
ATOM 1268 C C . THR A 1 182 ? 0.605 -20.760 -14.321 1.00 8.79 182 THR A C 1
ATOM 1269 O O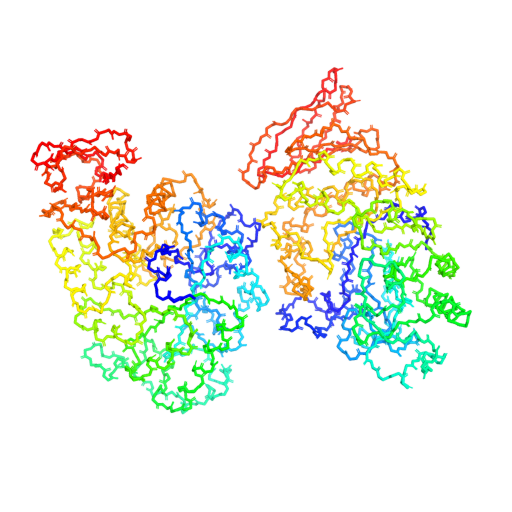 . THR A 1 182 ? -0.616 -20.552 -14.379 1.00 9.40 182 THR A O 1
ATOM 1273 N N . THR A 1 183 ? 1.281 -21.286 -15.327 1.00 9.49 183 THR A N 1
ATOM 1274 C CA . THR A 1 183 ? 0.607 -21.626 -16.580 1.00 10.17 183 THR A CA 1
ATOM 1275 C C . THR A 1 183 ? -0.128 -22.982 -16.513 1.00 10.87 183 THR A C 1
ATOM 1276 O O . THR A 1 183 ? -0.962 -23.303 -17.407 1.00 14.23 183 THR A O 1
ATOM 1280 N N . ASP A 1 184 ? 0.119 -23.763 -15.478 1.00 10.17 184 ASP A N 1
ATOM 1281 C CA . ASP A 1 184 ? -0.585 -25.031 -15.355 1.00 9.73 184 ASP A CA 1
ATOM 1282 C C . ASP A 1 184 ? -2.061 -24.770 -14.989 1.00 10.25 184 ASP A C 1
ATOM 1283 O O . ASP A 1 184 ? -2.345 -24.126 -14.014 1.00 9.13 184 ASP A O 1
ATOM 1288 N N . PRO A 1 185 ? -2.987 -25.354 -15.788 1.00 12.04 185 PRO A N 1
ATOM 1289 C CA . PRO A 1 185 ? -4.389 -25.169 -15.477 1.00 11.19 185 PRO A CA 1
ATOM 1290 C C . PRO A 1 185 ? -4.791 -25.573 -14.041 1.00 11.28 185 PRO A C 1
ATOM 1291 O O . PRO A 1 185 ? -5.663 -24.908 -13.447 1.00 12.90 185 PRO A O 1
ATOM 1295 N N . LYS A 1 186 ? -4.171 -26.608 -13.487 1.00 11.53 186 LYS A N 1
ATOM 1296 C CA . LYS A 1 186 ? -4.502 -27.070 -12.151 1.00 12.55 186 LYS A CA 1
ATOM 1297 C C . LYS A 1 186 ? -4.105 -25.986 -11.155 1.00 9.81 186 LYS A C 1
ATOM 1298 O O . LYS A 1 186 ? -4.775 -25.812 -10.137 1.00 11.48 186 LYS A O 1
ATOM 1304 N N . ILE A 1 187 ? -2.980 -25.301 -11.384 1.00 9.76 187 ILE A N 1
ATOM 1305 C CA . ILE A 1 187 ? -2.558 -24.239 -10.441 1.00 9.81 187 ILE A CA 1
ATOM 1306 C C . ILE A 1 187 ? -3.452 -23.031 -10.610 1.00 8.86 187 ILE A C 1
ATOM 1307 O O . ILE A 1 187 ? -3.826 -22.383 -9.611 1.00 8.36 187 ILE A O 1
ATOM 1312 N N . ARG A 1 188 ? -3.843 -22.691 -11.829 1.00 7.81 188 ARG A N 1
ATOM 1313 C CA . ARG A 1 188 ? -4.751 -21.580 -12.019 1.00 7.82 188 ARG A CA 1
ATOM 1314 C C . ARG A 1 188 ? -6.100 -21.833 -11.298 1.00 7.32 188 ARG A C 1
ATOM 1315 O O . ARG A 1 188 ? -6.597 -20.957 -10.577 1.00 8.45 188 ARG A O 1
ATOM 1323 N N A THR A 1 189 ? -6.637 -23.034 -11.384 0.50 9.09 189 THR A N 1
ATOM 1324 N N B THR A 1 189 ? -6.576 -23.057 -11.405 0.50 7.31 189 THR A N 1
ATOM 1325 C CA A THR A 1 189 ? -7.913 -23.332 -10.707 0.50 10.18 189 THR A CA 1
ATOM 1326 C CA B THR A 1 189 ? -7.822 -23.475 -10.752 0.50 6.50 189 THR A CA 1
ATOM 1327 C C A THR A 1 189 ? -7.725 -23.378 -9.184 0.50 8.59 189 THR A C 1
ATOM 1328 C C B THR A 1 189 ? -7.678 -23.345 -9.233 0.50 6.71 189 THR A C 1
ATOM 1329 O O A THR A 1 189 ? -8.648 -22.901 -8.470 0.50 9.14 189 THR A O 1
ATOM 1330 O O B THR A 1 189 ? -8.578 -22.771 -8.554 0.50 7.74 189 THR A O 1
ATOM 1337 N N A LEU A 1 190 ? -6.582 -23.871 -8.672 0.50 8.08 190 LEU A N 1
ATOM 1338 N N B LEU A 1 190 ? -6.565 -23.847 -8.697 0.50 7.29 190 LEU A N 1
ATOM 1339 C CA A LEU A 1 190 ? -6.331 -23.868 -7.221 0.50 8.73 190 LEU A CA 1
ATOM 1340 C CA B LEU A 1 190 ? -6.335 -23.859 -7.260 0.50 8.38 190 LEU A CA 1
ATOM 1341 C C A LEU A 1 190 ? -6.488 -22.424 -6.716 0.50 6.87 190 LEU A C 1
ATOM 1342 C C B LEU A 1 190 ? -6.464 -22.430 -6.712 0.50 6.91 190 LEU A C 1
ATOM 1343 O O A LEU A 1 190 ? -7.168 -22.176 -5.726 0.50 7.83 190 LEU A O 1
ATOM 1344 O O B LEU A 1 190 ? -7.080 -22.197 -5.689 0.50 7.72 190 LEU A O 1
ATOM 1353 N N . TYR A 1 191 ? -5.783 -21.495 -7.361 1.00 7.08 191 TYR A N 1
ATOM 1354 C CA . TYR A 1 191 ? -5.743 -20.121 -6.837 1.00 6.34 191 TYR A CA 1
ATOM 1355 C C . TYR A 1 191 ? -7.077 -19.400 -7.049 1.00 5.82 191 TYR A C 1
ATOM 1356 O O . TYR A 1 191 ? -7.410 -18.578 -6.192 1.00 6.59 191 TYR A O 1
ATOM 1365 N N . LYS A 1 192 ? -7.775 -19.644 -8.154 1.00 6.45 192 LYS A N 1
ATOM 1366 C CA . LYS A 1 192 ? -9.118 -19.045 -8.318 1.00 7.86 192 LYS A CA 1
ATOM 1367 C C . LYS A 1 192 ? -10.080 -19.542 -7.246 1.00 6.99 192 LYS A C 1
ATOM 1368 O O . LYS A 1 192 ? -10.834 -18.738 -6.667 1.00 7.94 192 LYS A O 1
ATOM 1374 N N . ASP A 1 193 ? -10.106 -20.859 -7.024 1.00 7.26 193 ASP A N 1
ATOM 1375 C CA . ASP A 1 193 ? -11.008 -21.365 -5.995 1.00 7.51 193 ASP A CA 1
ATOM 1376 C C . ASP A 1 193 ? -10.635 -20.829 -4.622 1.00 6.10 193 ASP A C 1
ATOM 1377 O O . ASP A 1 193 ? -11.529 -20.532 -3.801 1.00 7.09 193 ASP A O 1
ATOM 1382 N N . TRP A 1 194 ? -9.349 -20.710 -4.371 1.00 6.05 194 TRP A N 1
ATOM 1383 C CA . TRP A 1 194 ? -8.861 -20.218 -3.077 1.00 5.67 194 TRP A CA 1
ATOM 1384 C C . TRP A 1 194 ? -9.270 -18.752 -2.848 1.00 4.68 194 TRP A C 1
ATOM 1385 O O . TRP A 1 194 ? -9.795 -18.429 -1.779 1.00 5.75 194 TRP A O 1
ATOM 1396 N N . ILE A 1 195 ? -9.059 -17.866 -3.829 1.00 5.95 195 ILE A N 1
ATOM 1397 C CA . ILE A 1 195 ? -9.386 -16.454 -3.586 1.00 6.10 195 ILE A CA 1
ATOM 1398 C C . ILE A 1 195 ? -10.893 -16.315 -3.421 1.00 5.91 195 ILE A C 1
ATOM 1399 O O . ILE A 1 195 ? -11.369 -15.539 -2.588 1.00 6.35 195 ILE A O 1
ATOM 1404 N N . LYS A 1 196 ? -11.685 -17.124 -4.151 1.00 6.05 196 LYS A N 1
ATOM 1405 C CA . LYS A 1 196 ? -13.141 -17.061 -3.955 1.00 7.06 196 LYS A CA 1
ATOM 1406 C C . LYS A 1 196 ? -13.516 -17.467 -2.516 1.00 6.40 196 LYS A C 1
ATOM 1407 O O . LYS A 1 196 ? -14.327 -16.800 -1.839 1.00 7.21 196 LYS A O 1
ATOM 1413 N N . TRP A 1 197 ? -12.929 -18.535 -2.016 1.00 6.23 197 TRP A N 1
ATOM 1414 C CA . TRP A 1 197 ? -13.171 -18.996 -0.618 1.00 6.55 197 TRP A CA 1
ATOM 1415 C C . TRP A 1 197 ? -12.706 -17.901 0.343 1.00 6.04 197 TRP A C 1
ATOM 1416 O O . TRP A 1 197 ? -13.422 -17.614 1.304 1.00 6.36 197 TRP A O 1
ATOM 1427 N N . LEU A 1 198 ? -11.542 -17.340 0.124 1.00 6.12 198 LEU A N 1
ATOM 1428 C CA . LEU A 1 198 ? -11.030 -16.375 1.082 1.00 5.95 198 LEU A CA 1
ATOM 1429 C C . LEU A 1 198 ? -11.945 -15.169 1.227 1.00 5.76 198 LEU A C 1
ATOM 1430 O O . LEU A 1 198 ? -12.273 -14.716 2.348 1.00 6.14 198 LEU A O 1
ATOM 1435 N N . MET A 1 199 ? -12.342 -14.635 0.089 1.00 6.11 199 MET A N 1
ATOM 1436 C CA . MET A 1 199 ? -13.177 -13.440 0.056 1.00 6.51 199 MET A CA 1
ATOM 1437 C C . MET A 1 199 ? -14.578 -13.717 0.631 1.00 7.50 199 MET A C 1
ATOM 1438 O O . MET A 1 199 ? -15.141 -12.872 1.331 1.00 8.53 199 MET A O 1
ATOM 1443 N N . SER A 1 200 ? -15.139 -14.879 0.342 1.00 7.20 200 SER A N 1
ATOM 1444 C CA . SER A 1 200 ? -16.498 -15.260 0.817 1.00 8.37 200 SER A CA 1
ATOM 1445 C C . SER A 1 200 ? -16.470 -15.476 2.318 1.00 7.37 200 SER A C 1
ATOM 1446 O O . SER A 1 200 ? -17.377 -15.144 3.050 1.00 10.75 200 SER A O 1
ATOM 1449 N N . THR A 1 201 ? -15.418 -16.156 2.761 1.00 6.98 201 THR A N 1
ATOM 1450 C CA . THR A 1 201 ? -15.342 -16.614 4.202 1.00 7.36 201 THR A CA 1
ATOM 1451 C C . THR A 1 201 ? -15.136 -15.414 5.106 1.00 6.87 201 THR A C 1
ATOM 1452 O O . THR A 1 201 ? -15.700 -15.322 6.167 1.00 8.80 201 THR A O 1
ATOM 1456 N N . TYR A 1 202 ? -14.204 -14.526 4.731 1.00 6.44 202 TYR A N 1
ATOM 1457 C CA . TYR A 1 202 ? -13.740 -13.445 5.628 1.00 6.29 202 TYR A CA 1
ATOM 1458 C C . TYR A 1 202 ? -14.344 -12.086 5.308 1.00 6.86 202 TYR A C 1
ATOM 1459 O O . TYR A 1 202 ? -14.226 -11.155 6.090 1.00 8.03 202 TYR A O 1
ATOM 1468 N N . LYS A 1 203 ? -14.932 -11.934 4.125 1.00 7.38 203 LYS A N 1
ATOM 1469 C CA . LYS A 1 203 ? -15.696 -10.725 3.753 1.00 7.58 203 LYS A CA 1
ATOM 1470 C C . LYS A 1 203 ? -14.801 -9.494 3.513 1.00 5.67 203 LYS A C 1
ATOM 1471 O O . LYS A 1 203 ? -15.177 -8.355 3.720 1.00 7.17 203 LYS A O 1
ATOM 1477 N N . PHE A 1 204 ? -13.564 -9.731 3.108 1.00 5.71 204 PHE A N 1
ATOM 1478 C CA . PHE A 1 204 ? -12.667 -8.643 2.716 1.00 5.31 204 PHE A CA 1
ATOM 1479 C C . PHE A 1 204 ? -13.275 -7.780 1.642 1.00 5.06 204 PHE A C 1
ATOM 1480 O O . PHE A 1 204 ? -14.051 -8.243 0.803 1.00 6.71 204 PHE A O 1
ATOM 1488 N N . ASP A 1 205 ? -12.889 -6.511 1.625 1.00 5.45 205 ASP A N 1
ATOM 1489 C CA . ASP A 1 205 ? -13.433 -5.509 0.720 1.00 4.80 205 ASP A CA 1
ATOM 1490 C C . ASP A 1 205 ? -12.576 -5.273 -0.518 1.00 4.23 205 ASP A C 1
ATOM 1491 O O . ASP A 1 205 ? -13.051 -4.620 -1.460 1.00 4.91 205 ASP A O 1
ATOM 1496 N N . GLY A 1 206 ? -11.340 -5.690 -0.498 1.00 4.55 206 GLY A N 1
ATOM 1497 C CA . GLY A 1 206 ? -10.425 -5.479 -1.599 1.00 5.59 206 GLY A CA 1
ATOM 1498 C C . GLY A 1 206 ? -9.227 -6.391 -1.487 1.00 4.94 206 GLY A C 1
ATOM 1499 O O . GLY A 1 206 ? -9.048 -6.988 -0.426 1.00 5.03 206 GLY A O 1
ATOM 1500 N N . VAL A 1 207 ? -8.383 -6.399 -2.485 1.00 4.26 207 VAL A N 1
ATOM 1501 C CA . VAL A 1 207 ? -7.196 -7.251 -2.561 1.00 4.49 207 VAL A CA 1
ATOM 1502 C C . VAL A 1 207 ? -6.018 -6.454 -3.069 1.00 4.88 207 VAL A C 1
ATOM 1503 O O . VAL A 1 207 ? -6.172 -5.748 -4.053 1.00 5.56 207 VAL A O 1
ATOM 1507 N N . ARG A 1 208 ? -4.854 -6.625 -2.417 1.00 3.96 208 ARG A N 1
ATOM 1508 C CA . ARG A 1 208 ? -3.558 -6.172 -2.932 1.00 4.63 208 ARG A CA 1
ATOM 1509 C C . ARG A 1 208 ? -2.848 -7.418 -3.430 1.00 4.59 208 ARG A C 1
ATOM 1510 O O . ARG A 1 208 ? -2.676 -8.369 -2.637 1.00 4.90 208 ARG A O 1
ATOM 1518 N N . ILE A 1 209 ? -2.475 -7.411 -4.681 1.00 4.71 209 ILE A N 1
ATOM 1519 C CA . ILE A 1 209 ? -1.841 -8.565 -5.337 1.00 5.91 209 ILE A CA 1
ATOM 1520 C C . ILE A 1 209 ? -0.314 -8.375 -5.380 1.00 5.14 209 ILE A C 1
ATOM 1521 O O . ILE A 1 209 ? 0.178 -7.437 -6.027 1.00 6.98 209 ILE A O 1
ATOM 1526 N N . ASP A 1 210 ? 0.369 -9.237 -4.652 1.00 5.50 210 ASP A N 1
ATOM 1527 C CA . ASP A 1 210 ? 1.811 -9.221 -4.634 1.00 7.05 210 ASP A CA 1
ATOM 1528 C C . ASP A 1 210 ? 2.406 -9.685 -5.995 1.00 5.29 210 ASP A C 1
ATOM 1529 O O . ASP A 1 210 ? 1.782 -10.410 -6.750 1.00 6.30 210 ASP A O 1
ATOM 1534 N N . THR A 1 211 ? 3.645 -9.285 -6.277 1.00 5.97 211 THR A N 1
ATOM 1535 C CA . THR A 1 211 ? 4.541 -9.920 -7.256 1.00 6.24 211 THR A CA 1
ATOM 1536 C C . THR A 1 211 ? 3.834 -10.059 -8.612 1.00 6.48 211 THR A C 1
ATOM 1537 O O . THR A 1 211 ? 3.991 -11.059 -9.324 1.00 7.36 211 THR A O 1
ATOM 1541 N N . VAL A 1 212 ? 3.138 -9.043 -9.075 1.00 6.12 212 VAL A N 1
ATOM 1542 C CA . VAL A 1 212 ? 2.319 -9.170 -10.313 1.00 5.86 212 VAL A CA 1
ATOM 1543 C C . VAL A 1 212 ? 3.204 -9.376 -11.530 1.00 6.44 212 VAL A C 1
ATOM 1544 O O . VAL A 1 212 ? 2.873 -10.161 -12.432 1.00 6.48 212 VAL A O 1
ATOM 1548 N N . LYS A 1 213 ? 4.353 -8.702 -11.592 1.00 6.33 213 LYS A N 1
ATOM 1549 C CA . LYS A 1 213 ? 5.231 -8.819 -12.783 1.00 6.76 213 LYS A CA 1
ATOM 1550 C C . LYS A 1 213 ? 5.884 -10.175 -12.921 1.00 5.82 213 LYS A C 1
ATOM 1551 O O . LYS A 1 213 ? 6.466 -10.493 -13.976 1.00 7.69 213 LYS A O 1
ATOM 1557 N N . HIS A 1 214 ? 5.828 -10.984 -11.857 1.00 5.73 214 HIS A N 1
ATOM 1558 C CA . HIS A 1 214 ? 6.455 -12.326 -11.824 1.00 5.48 214 HIS A CA 1
ATOM 1559 C C . HIS A 1 214 ? 5.548 -13.454 -12.289 1.00 5.98 214 HIS A C 1
ATOM 1560 O O . HIS A 1 214 ? 5.989 -14.612 -12.266 1.00 6.61 214 HIS A O 1
ATOM 1567 N N . VAL A 1 215 ? 4.357 -13.130 -12.723 1.00 6.10 215 VAL A N 1
ATOM 1568 C CA . VAL A 1 215 ? 3.422 -14.136 -13.260 1.00 6.14 215 VAL A CA 1
ATOM 1569 C C . VAL A 1 215 ? 2.961 -13.638 -14.625 1.00 6.50 215 VAL A C 1
ATOM 1570 O O . VAL A 1 215 ? 2.742 -12.434 -14.789 1.00 7.43 215 VAL A O 1
ATOM 1574 N N . GLU A 1 216 ? 2.827 -14.533 -15.601 1.00 6.87 216 GLU A N 1
ATOM 1575 C CA . GLU A 1 216 ? 2.362 -14.179 -16.941 1.00 7.09 216 GLU A CA 1
ATOM 1576 C C . GLU A 1 216 ? 1.046 -13.442 -16.876 1.00 6.79 216 GLU A C 1
ATOM 1577 O O . GLU A 1 216 ? 0.147 -13.748 -16.077 1.00 8.26 216 GLU A O 1
ATOM 1583 N N . LYS A 1 217 ? 0.923 -12.506 -17.762 1.00 7.75 217 LYS A N 1
ATOM 1584 C CA A LYS A 1 217 ? -0.202 -11.581 -17.756 0.50 8.82 217 LYS A CA 1
ATOM 1585 C CA B LYS A 1 217 ? -0.202 -11.578 -17.751 0.50 8.12 217 LYS A CA 1
ATOM 1586 C C . LYS A 1 217 ? -1.541 -12.331 -17.859 1.00 9.05 217 LYS A C 1
ATOM 1587 O O . LYS A 1 217 ? -2.515 -11.874 -17.235 1.00 11.99 217 LYS A O 1
ATOM 1598 N N A ASP A 1 218 ? -1.653 -13.373 -18.635 0.50 8.60 218 ASP A N 1
ATOM 1599 N N B ASP A 1 218 ? -1.602 -13.422 -18.650 0.50 8.29 218 ASP A N 1
ATOM 1600 C CA A ASP A 1 218 ? -2.984 -13.934 -18.859 0.50 9.45 218 ASP A CA 1
ATOM 1601 C CA B ASP A 1 218 ? -2.825 -14.221 -18.933 0.50 9.15 218 ASP A CA 1
ATOM 1602 C C A ASP A 1 218 ? -3.433 -14.776 -17.644 0.50 8.71 218 ASP A C 1
ATOM 1603 C C B ASP A 1 218 ? -3.432 -14.743 -17.622 0.50 8.37 218 ASP A C 1
ATOM 1604 O O A ASP A 1 218 ? -4.514 -15.351 -17.713 0.50 10.17 218 ASP A O 1
ATOM 1605 O O B ASP A 1 218 ? -4.618 -15.033 -17.581 0.50 9.59 218 ASP A O 1
ATOM 1614 N N . PHE A 1 219 ? -2.613 -14.909 -16.598 1.00 7.22 219 PHE A N 1
ATOM 1615 C CA . PHE A 1 219 ? -3.121 -15.488 -15.313 1.00 7.53 219 PHE A CA 1
ATOM 1616 C C . PHE A 1 219 ? -4.071 -14.497 -14.617 1.00 6.86 219 PHE A C 1
ATOM 1617 O O . PHE A 1 219 ? -4.995 -14.884 -13.934 1.00 7.30 219 PHE A O 1
ATOM 1625 N N . TRP A 1 220 ? -3.765 -13.199 -14.744 1.00 6.94 220 TRP A N 1
ATOM 1626 C CA . TRP A 1 220 ? -4.322 -12.225 -13.811 1.00 5.42 220 TRP A CA 1
ATOM 1627 C C . TRP A 1 220 ? -5.785 -11.906 -13.932 1.00 5.53 220 TRP A C 1
ATOM 1628 O O . TRP A 1 220 ? -6.461 -11.832 -12.923 1.00 7.28 220 TRP A O 1
ATOM 1639 N N . PRO A 1 221 ? -6.371 -11.705 -15.144 1.00 6.89 221 PRO A N 1
ATOM 1640 C CA . PRO A 1 221 ? -7.775 -11.308 -15.196 1.00 7.20 221 PRO A CA 1
ATOM 1641 C C . PRO A 1 221 ? -8.688 -12.296 -14.490 1.00 7.21 221 PRO A C 1
ATOM 1642 O O . PRO A 1 221 ? -9.570 -11.911 -13.711 1.00 7.69 221 PRO A O 1
ATOM 1646 N N . ASP A 1 222 ? -8.522 -13.591 -14.745 1.00 7.00 222 ASP A N 1
ATOM 1647 C CA . ASP A 1 222 ? -9.380 -14.579 -14.120 1.00 7.07 222 ASP A CA 1
ATOM 1648 C C . ASP A 1 222 ? -9.263 -14.561 -12.592 1.00 6.35 222 ASP A C 1
ATOM 1649 O O . ASP A 1 222 ? -10.204 -14.773 -11.858 1.00 7.50 222 ASP A O 1
ATOM 1654 N N . PHE A 1 223 ? -8.022 -14.455 -12.105 1.00 6.70 223 PHE A N 1
ATOM 1655 C CA . PHE A 1 223 ? -7.753 -14.362 -10.647 1.00 6.89 223 PHE A CA 1
ATOM 1656 C C . PHE A 1 223 ? -8.415 -13.121 -10.048 1.00 5.80 223 PHE A C 1
ATOM 1657 O O . PHE A 1 223 ? -9.085 -13.212 -9.002 1.00 6.99 223 PHE A O 1
ATOM 1665 N N . ALA A 1 224 ? -8.190 -11.984 -10.691 1.00 6.72 224 ALA A N 1
ATOM 1666 C CA . ALA A 1 224 ? -8.783 -10.712 -10.190 1.00 7.12 224 ALA A CA 1
ATOM 1667 C C . ALA A 1 224 ? -10.288 -10.831 -10.152 1.00 6.66 224 ALA A C 1
ATOM 1668 O O . ALA A 1 224 ? -10.941 -10.417 -9.165 1.00 7.80 224 ALA A O 1
ATOM 1670 N N . TRP A 1 225 ? -10.898 -11.302 -11.244 1.00 6.60 225 TRP A N 1
ATOM 1671 C CA . TRP A 1 225 ? -12.366 -11.448 -11.262 1.00 7.73 225 TRP A CA 1
ATOM 1672 C C . TRP A 1 225 ? -12.878 -12.425 -10.238 1.00 7.52 225 TRP A C 1
ATOM 1673 O O . TRP A 1 225 ? -13.905 -12.166 -9.593 1.00 10.25 225 TRP A O 1
ATOM 1684 N N . ALA A 1 226 ? -12.143 -13.500 -9.967 1.00 7.67 226 ALA A N 1
ATOM 1685 C CA . ALA A 1 226 ? -12.522 -14.489 -8.916 1.00 7.82 226 ALA A CA 1
ATOM 1686 C C . ALA A 1 226 ? -12.625 -13.822 -7.526 1.00 8.75 226 ALA A C 1
ATOM 1687 O O . ALA A 1 226 ? -13.337 -14.318 -6.670 1.00 10.02 226 ALA A O 1
ATOM 1689 N N A SER A 1 227 ? -11.796 -12.789 -7.307 0.70 8.61 227 SER A N 1
ATOM 1690 N N B SER A 1 227 ? -11.841 -12.785 -7.260 0.30 5.95 227 SER A N 1
ATOM 1691 C CA A SER A 1 227 ? -11.745 -11.991 -6.055 0.70 9.55 227 SER A CA 1
ATOM 1692 C CA B SER A 1 227 ? -11.853 -12.155 -5.921 0.30 3.73 227 SER A CA 1
ATOM 1693 C C A SER A 1 227 ? -13.147 -11.453 -5.722 0.70 7.24 227 SER A C 1
ATOM 1694 C C B SER A 1 227 ? -13.164 -11.402 -5.682 0.30 5.00 227 SER A C 1
ATOM 1695 O O A SER A 1 227 ? -13.486 -11.324 -4.519 0.70 11.78 227 SER A O 1
ATOM 1696 O O B SER A 1 227 ? -13.459 -11.084 -4.513 0.30 6.65 227 SER A O 1
ATOM 1701 N N . GLY A 1 228 ? -13.847 -11.015 -6.746 1.00 7.32 228 GLY A N 1
ATOM 1702 C CA . GLY A 1 228 ? -15.131 -10.321 -6.575 1.00 7.52 228 GLY A CA 1
ATOM 1703 C C . GLY A 1 228 ? -15.018 -8.852 -6.093 1.00 7.51 228 GLY A C 1
ATOM 1704 O O . GLY A 1 228 ? -16.059 -8.264 -5.831 1.00 10.73 228 GLY A O 1
ATOM 1705 N N A SER A 1 229 ? -13.832 -8.290 -5.936 0.50 7.89 229 SER A N 1
ATOM 1706 N N B SER A 1 229 ? -13.828 -8.293 -6.040 0.50 7.14 229 SER A N 1
ATOM 1707 C CA A SER A 1 229 ? -13.655 -6.908 -5.438 0.50 8.40 229 SER A CA 1
ATOM 1708 C CA B SER A 1 229 ? -13.592 -6.959 -5.464 0.50 6.94 229 SER A CA 1
ATOM 1709 C C A SER A 1 229 ? -12.555 -6.204 -6.238 0.50 7.30 229 SER A C 1
ATOM 1710 C C B SER A 1 229 ? -12.588 -6.177 -6.321 0.50 6.54 229 SER A C 1
ATOM 1711 O O A SER A 1 229 ? -11.807 -6.858 -6.955 0.50 8.22 229 SER A O 1
ATOM 1712 O O B SER A 1 229 ? -11.975 -6.727 -7.226 0.50 6.74 229 SER A O 1
ATOM 1717 N N . TYR A 1 230 ? -12.393 -4.915 -5.945 1.00 5.62 230 TYR A N 1
ATOM 1718 C CA . TYR A 1 230 ? -11.256 -4.125 -6.387 1.00 5.51 230 TYR A CA 1
ATOM 1719 C C . TYR A 1 230 ? -9.972 -4.866 -6.056 1.00 5.40 230 TYR A C 1
ATOM 1720 O O . TYR A 1 230 ? -9.794 -5.415 -4.970 1.00 6.48 230 TYR A O 1
ATOM 1729 N N . THR A 1 231 ? -9.059 -4.858 -7.002 1.00 4.98 231 THR A N 1
ATOM 1730 C CA . THR A 1 231 ? -7.703 -5.413 -6.912 1.00 5.05 231 THR A CA 1
ATOM 1731 C C . THR A 1 231 ? -6.693 -4.324 -7.285 1.00 5.24 231 THR A C 1
ATOM 1732 O O . THR A 1 231 ? -6.872 -3.613 -8.273 1.00 6.51 231 THR A O 1
ATOM 1736 N N . ILE A 1 232 ? -5.668 -4.216 -6.488 1.00 4.54 232 ILE A N 1
ATOM 1737 C CA . ILE A 1 232 ? -4.529 -3.332 -6.743 1.00 5.14 232 ILE A CA 1
ATOM 1738 C C . ILE A 1 232 ? -3.282 -4.182 -6.798 1.00 4.82 232 ILE A C 1
ATOM 1739 O O . ILE A 1 232 ? -2.957 -4.904 -5.864 1.00 5.64 232 ILE A O 1
ATOM 1744 N N . GLY A 1 233 ? -2.537 -4.025 -7.917 1.00 5.44 233 GLY A N 1
ATOM 1745 C CA . GLY A 1 233 ? -1.372 -4.865 -8.121 1.00 5.48 233 GLY A CA 1
ATOM 1746 C C . GLY A 1 233 ? -0.046 -4.177 -7.775 1.00 5.27 233 GLY A C 1
ATOM 1747 O O . GLY A 1 233 ? 0.153 -2.984 -8.041 1.00 6.35 233 GLY A O 1
ATOM 1748 N N . GLU A 1 234 ? 0.892 -4.976 -7.319 1.00 5.39 234 GLU A N 1
ATOM 1749 C CA . GLU A 1 234 ? 2.288 -4.551 -7.106 1.00 5.81 234 GLU A CA 1
ATOM 1750 C C . GLU A 1 234 ? 3.143 -4.921 -8.328 1.00 6.50 234 GLU A C 1
ATOM 1751 O O . GLU A 1 234 ? 3.517 -6.114 -8.488 1.00 6.64 234 GLU A O 1
ATOM 1757 N N . VAL A 1 235 ? 3.489 -3.916 -9.142 1.00 6.21 235 VAL A N 1
ATOM 1758 C CA . VAL A 1 235 ? 4.476 -4.063 -10.227 1.00 6.31 235 VAL A CA 1
ATOM 1759 C C . VAL A 1 235 ? 5.643 -3.179 -9.828 1.00 5.73 235 VAL A C 1
ATOM 1760 O O . VAL A 1 235 ? 5.562 -1.924 -9.963 1.00 7.31 235 VAL A O 1
ATOM 1764 N N . PHE A 1 236 ? 6.702 -3.734 -9.259 1.00 7.16 236 PHE A N 1
ATOM 1765 C CA . PHE A 1 236 ? 7.827 -2.973 -8.700 1.00 7.22 236 PHE A CA 1
ATOM 1766 C C . PHE A 1 236 ? 8.728 -2.535 -9.854 1.00 7.63 236 PHE A C 1
ATOM 1767 O O . PHE A 1 236 ? 9.634 -3.240 -10.234 1.00 9.76 236 PHE A O 1
ATOM 1775 N N . SER A 1 237 ? 8.443 -1.347 -10.400 1.00 7.50 237 SER A N 1
ATOM 1776 C CA . SER A 1 237 ? 9.195 -0.780 -11.529 1.00 8.01 237 SER A CA 1
ATOM 1777 C C . SER A 1 237 ? 8.906 0.721 -11.609 1.00 8.82 237 SER A C 1
ATOM 1778 O O . SER A 1 237 ? 7.822 1.155 -11.380 1.00 8.59 237 SER A O 1
ATOM 1781 N N . GLY A 1 238 ? 9.937 1.470 -11.879 1.00 8.65 238 GLY A N 1
ATOM 1782 C CA . GLY A 1 238 ? 9.840 2.923 -12.187 1.00 9.25 238 GLY A CA 1
ATOM 1783 C C . GLY A 1 238 ? 9.480 3.261 -13.596 1.00 8.56 238 GLY A C 1
ATOM 1784 O O . GLY A 1 238 ? 9.293 4.428 -13.908 1.00 11.21 238 GLY A O 1
ATOM 1785 N N . ASP A 1 239 ? 9.376 2.251 -14.436 1.00 8.64 239 ASP A N 1
ATOM 1786 C CA . ASP A 1 239 ? 9.115 2.491 -15.872 1.00 8.53 239 ASP A CA 1
ATOM 1787 C C . ASP A 1 239 ? 7.623 2.515 -16.091 1.00 7.66 239 ASP A C 1
ATOM 1788 O O . ASP A 1 239 ? 6.930 1.482 -15.967 1.00 9.19 239 ASP A O 1
ATOM 1793 N N . PRO A 1 240 ? 7.049 3.683 -16.426 1.00 8.08 240 PRO A N 1
ATOM 1794 C CA . PRO A 1 240 ? 5.598 3.794 -16.540 1.00 7.98 240 PRO A CA 1
ATOM 1795 C C . PRO A 1 240 ? 4.980 2.951 -17.673 1.00 8.18 240 PRO A C 1
ATOM 1796 O O . PRO A 1 240 ? 3.880 2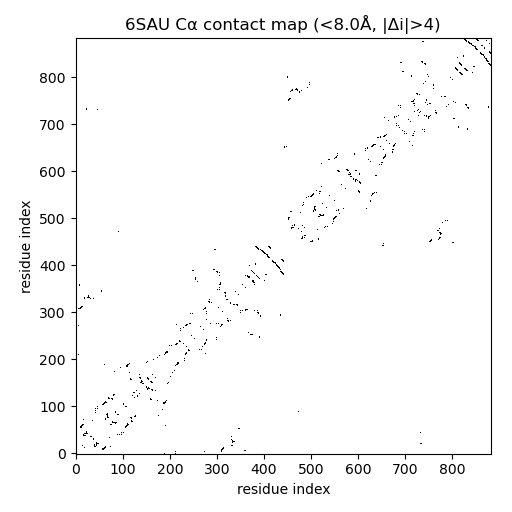.467 -17.538 1.00 9.03 240 PRO A O 1
ATOM 1800 N N . ASN A 1 241 ? 5.711 2.814 -18.788 1.00 9.02 241 ASN A N 1
ATOM 1801 C CA . ASN A 1 241 ? 5.256 1.959 -19.885 1.00 9.57 241 ASN A CA 1
ATOM 1802 C C . ASN A 1 241 ? 5.118 0.514 -19.405 1.00 8.53 241 ASN A C 1
ATOM 1803 O O . ASN A 1 241 ? 4.115 -0.170 -19.695 1.00 10.49 241 ASN A O 1
ATOM 1808 N N . TYR A 1 242 ? 6.126 0.022 -18.694 1.00 8.45 242 TYR A N 1
ATOM 1809 C CA . TYR A 1 242 ? 6.133 -1.353 -18.191 1.00 8.15 242 TYR A CA 1
ATOM 1810 C C . TYR A 1 242 ? 4.957 -1.552 -17.240 1.00 7.41 242 TYR A C 1
ATOM 1811 O O . TYR A 1 242 ? 4.244 -2.566 -17.322 1.00 8.70 242 TYR A O 1
ATOM 1820 N N . VAL A 1 243 ? 4.863 -0.659 -16.259 1.00 7.25 243 VAL A N 1
ATOM 1821 C CA . VAL A 1 243 ? 3.800 -0.757 -15.257 1.00 7.17 243 VAL A CA 1
ATOM 1822 C C . VAL A 1 243 ? 2.424 -0.696 -15.915 1.00 7.83 243 VAL A C 1
ATOM 1823 O O . VAL A 1 243 ? 1.548 -1.522 -15.597 1.00 8.26 243 VAL A O 1
ATOM 1827 N N . ALA A 1 244 ? 2.235 0.246 -16.823 1.00 7.95 244 ALA A N 1
ATOM 1828 C CA . ALA A 1 244 ? 0.903 0.413 -17.426 1.00 9.35 244 ALA A CA 1
ATOM 1829 C C . ALA A 1 244 ? 0.518 -0.810 -18.279 1.00 8.60 244 ALA A C 1
ATOM 1830 O O . ALA A 1 244 ? -0.696 -1.019 -18.506 1.00 9.05 244 ALA A O 1
ATOM 1832 N N . GLY A 1 245 ? 1.465 -1.635 -18.718 1.00 8.79 245 GLY A N 1
ATOM 1833 C CA . GLY A 1 245 ? 1.116 -2.883 -19.410 1.00 8.65 245 GLY A CA 1
ATOM 1834 C C . GLY A 1 245 ? 0.406 -3.906 -18.594 1.00 7.59 245 GLY A C 1
ATOM 1835 O O . GLY A 1 245 ? -0.107 -4.831 -19.163 1.00 10.93 245 GLY A O 1
ATOM 1836 N N . TYR A 1 246 ? 0.272 -3.667 -17.286 1.00 7.58 246 TYR A N 1
ATOM 1837 C CA . TYR A 1 246 ? -0.514 -4.523 -16.412 1.00 6.37 246 TYR A CA 1
ATOM 1838 C C . TYR A 1 246 ? -1.873 -3.888 -16.053 1.00 6.23 246 TYR A C 1
ATOM 1839 O O . TYR A 1 246 ? -2.698 -4.478 -15.368 1.00 7.88 246 TYR A O 1
ATOM 1848 N N . SER A 1 247 ? -2.123 -2.650 -16.479 1.00 6.91 247 SER A N 1
ATOM 1849 C CA . SER A 1 247 ? -3.220 -1.814 -15.971 1.00 7.38 247 SER A CA 1
ATOM 1850 C C . SER A 1 247 ? -4.586 -2.272 -16.428 1.00 7.28 247 SER A C 1
ATOM 1851 O O . SER A 1 247 ? -5.581 -1.931 -15.767 1.00 10.23 247 SER A O 1
ATOM 1854 N N . LYS A 1 248 ? -4.705 -3.065 -17.470 1.00 8.52 248 LYS A N 1
ATOM 1855 C CA . LYS A 1 248 ? -6.009 -3.538 -17.903 1.00 8.69 248 LYS A CA 1
ATOM 1856 C C . LYS A 1 248 ? -6.380 -4.900 -17.310 1.00 8.55 248 LYS A C 1
ATOM 1857 O O . LYS A 1 248 ? -7.472 -5.428 -17.580 1.00 11.64 248 LYS A O 1
ATOM 1863 N N . LEU A 1 249 ? -5.491 -5.409 -16.473 1.00 6.76 249 LEU A N 1
ATOM 1864 C CA . LEU A 1 249 ? -5.631 -6.775 -15.902 1.00 7.25 249 LEU A CA 1
ATOM 1865 C C . LEU A 1 249 ? -6.278 -6.789 -14.557 1.00 7.96 249 LEU A C 1
ATOM 1866 O O . LEU A 1 249 ? -6.657 -7.883 -14.092 1.00 10.81 249 LEU A O 1
ATOM 1871 N N . MET A 1 250 ? -6.396 -5.660 -13.891 1.00 6.70 250 MET A N 1
ATOM 1872 C CA . MET A 1 250 ? -6.887 -5.547 -12.528 1.00 6.69 250 MET A CA 1
ATOM 1873 C C . MET A 1 250 ? -7.335 -4.124 -12.239 1.00 6.86 250 MET A C 1
ATOM 1874 O O . MET A 1 250 ? -7.220 -3.265 -13.149 1.00 7.94 250 MET A O 1
ATOM 1879 N N . GLY A 1 251 ? -7.896 -3.895 -11.075 1.00 6.57 251 GLY A N 1
ATOM 1880 C CA . GLY A 1 251 ? -8.538 -2.594 -10.876 1.00 5.68 251 GLY A CA 1
ATOM 1881 C C . GLY A 1 251 ? -7.605 -1.422 -10.853 1.00 5.55 251 GLY A C 1
ATOM 1882 O O . GLY A 1 251 ? -7.970 -0.329 -11.327 1.00 8.98 251 GLY A O 1
ATOM 1883 N N . GLY A 1 252 ? -6.451 -1.564 -10.232 1.00 6.06 252 GLY A N 1
ATOM 1884 C CA . GLY A 1 252 ? -5.485 -0.502 -10.162 1.00 5.96 252 GLY A CA 1
ATOM 1885 C C . GLY A 1 252 ? -4.108 -1.089 -9.946 1.00 5.56 252 GLY A C 1
ATOM 1886 O O . GLY A 1 252 ? -3.942 -2.304 -9.784 1.00 6.01 252 GLY A O 1
ATOM 1887 N N . LEU A 1 253 ? -3.137 -0.223 -9.891 1.00 6.06 253 LEU A N 1
ATOM 1888 C CA . LEU A 1 253 ? -1.741 -0.548 -9.609 1.00 5.50 253 LEU A CA 1
ATOM 1889 C C . LEU A 1 253 ? -1.151 0.370 -8.579 1.00 5.57 253 LEU A C 1
ATOM 1890 O O . LEU A 1 253 ? -1.554 1.559 -8.550 1.00 6.59 253 LEU A O 1
ATOM 1895 N N . LEU A 1 254 ? -0.205 -0.132 -7.812 1.00 5.04 254 LEU A N 1
ATOM 1896 C CA . LEU A 1 254 ? 0.594 0.742 -6.950 1.00 5.71 254 LEU A CA 1
ATOM 1897 C C . LEU A 1 254 ? 1.426 1.667 -7.824 1.00 6.01 254 LEU A C 1
ATOM 1898 O O . LEU A 1 254 ? 2.017 1.284 -8.809 1.00 6.85 254 LEU A O 1
ATOM 1903 N N . ASN A 1 255 ? 1.455 2.950 -7.427 1.00 5.72 255 ASN A N 1
ATOM 1904 C CA . ASN A 1 255 ? 2.105 3.957 -8.292 1.00 6.51 255 ASN A CA 1
ATOM 1905 C C . ASN A 1 255 ? 3.599 4.009 -8.051 1.00 5.82 255 ASN A C 1
ATOM 1906 O O . ASN A 1 255 ? 4.149 5.039 -7.589 1.00 6.67 255 ASN A O 1
ATOM 1911 N N . TYR A 1 256 ? 4.301 2.907 -8.338 1.00 5.20 256 TYR A N 1
ATOM 1912 C CA . TYR A 1 256 ? 5.762 2.878 -8.320 1.00 6.13 256 TYR A CA 1
ATOM 1913 C C . TYR A 1 256 ? 6.338 3.910 -9.264 1.00 5.53 256 TYR A C 1
ATOM 1914 O O . TYR A 1 256 ? 7.406 4.479 -8.940 1.00 7.62 256 TYR A O 1
ATOM 1923 N N . PRO A 1 257 ? 5.761 4.171 -10.436 1.00 5.88 257 PRO A N 1
ATOM 1924 C CA . PRO A 1 257 ? 6.406 5.198 -11.279 1.00 6.08 257 PRO A CA 1
ATOM 1925 C C . PRO A 1 257 ? 6.523 6.562 -10.606 1.00 5.89 257 PRO A C 1
ATOM 1926 O O . PRO A 1 257 ? 7.598 7.173 -10.702 1.00 7.67 257 PRO A O 1
ATOM 1930 N N . VAL A 1 258 ? 5.440 7.018 -9.966 1.00 6.98 258 VAL A N 1
ATOM 1931 C CA . VAL A 1 258 ? 5.510 8.292 -9.233 1.00 7.46 258 VAL A CA 1
ATOM 1932 C C . VAL A 1 258 ? 6.403 8.272 -7.985 1.00 6.81 258 VAL A C 1
ATOM 1933 O O . VAL A 1 258 ? 7.067 9.257 -7.662 1.00 7.12 258 VAL A O 1
ATOM 1937 N N . TYR A 1 259 ? 6.481 7.137 -7.332 1.00 6.88 259 TYR A N 1
ATOM 1938 C CA . TYR A 1 259 ? 7.277 6.966 -6.098 1.00 5.94 259 TYR A CA 1
ATOM 1939 C C . TYR A 1 259 ? 8.665 7.546 -6.257 1.00 6.58 259 TYR A C 1
ATOM 1940 O O . TYR A 1 259 ? 9.189 8.244 -5.374 1.00 7.25 259 TYR A O 1
ATOM 1949 N N . PHE A 1 260 ? 9.337 7.250 -7.364 1.00 6.74 260 PHE A N 1
ATOM 1950 C CA . PHE A 1 260 ? 10.759 7.648 -7.534 1.00 7.80 260 PHE A CA 1
ATOM 1951 C C . PHE A 1 260 ? 10.895 9.182 -7.600 1.00 7.86 260 PHE A C 1
ATOM 1952 O O . PHE A 1 260 ? 11.622 9.746 -6.772 1.00 9.34 260 PHE A O 1
ATOM 1960 N N . PRO A 1 261 ? 10.259 9.913 -8.544 1.00 8.24 261 PRO A N 1
ATOM 1961 C CA . PRO A 1 261 ? 10.489 11.349 -8.611 1.00 8.66 261 PRO A CA 1
ATOM 1962 C C . PRO A 1 261 ? 9.787 12.085 -7.464 1.00 8.54 261 PRO A C 1
ATOM 1963 O O . PRO A 1 261 ? 10.216 13.172 -7.132 1.00 8.70 261 PRO A O 1
ATOM 1967 N N . LEU A 1 262 ? 8.773 11.496 -6.872 1.00 7.53 262 LEU A N 1
ATOM 1968 C CA . LEU A 1 262 ? 8.175 12.048 -5.617 1.00 7.41 262 LEU A CA 1
ATOM 1969 C C . LEU A 1 262 ? 9.270 12.186 -4.564 1.00 8.21 262 LEU A C 1
ATOM 1970 O O . LEU A 1 262 ? 9.432 13.263 -3.971 1.00 8.86 262 LEU A O 1
ATOM 1975 N N . ASN A 1 263 ? 9.944 11.073 -4.316 1.00 7.48 263 ASN A N 1
ATOM 1976 C CA . ASN A 1 263 ? 11.028 11.108 -3.344 1.00 7.86 263 ASN A CA 1
ATOM 1977 C C . ASN A 1 263 ? 12.160 12.012 -3.776 1.00 9.29 263 ASN A C 1
ATOM 1978 O O . ASN A 1 263 ? 12.710 12.758 -2.926 1.00 9.52 263 ASN A O 1
ATOM 1983 N N A ARG A 1 264 ? 12.526 12.015 -5.041 0.50 7.91 264 ARG A N 1
ATOM 1984 N N B ARG A 1 264 ? 12.522 12.020 -5.048 0.50 9.04 264 ARG A N 1
ATOM 1985 C CA A ARG A 1 264 ? 13.656 12.863 -5.469 0.50 8.40 264 ARG A CA 1
ATOM 1986 C CA B ARG A 1 264 ? 13.657 12.881 -5.455 0.50 9.37 264 ARG A CA 1
ATOM 1987 C C A ARG A 1 264 ? 13.330 14.357 -5.268 0.50 9.74 264 ARG A C 1
ATOM 1988 C C B ARG A 1 264 ? 13.318 14.361 -5.212 0.50 10.20 264 ARG A C 1
ATOM 1989 O O A ARG A 1 264 ? 14.226 15.095 -4.848 0.50 10.18 264 ARG A O 1
ATOM 1990 O O B ARG A 1 264 ? 14.201 15.101 -4.778 0.50 10.28 264 ARG A O 1
ATOM 2005 N N . PHE A 1 265 ? 12.099 14.796 -5.478 1.00 9.28 265 PHE A N 1
ATOM 2006 C CA . PHE A 1 265 ? 11.770 16.201 -5.286 1.00 9.12 265 PHE A CA 1
ATOM 2007 C C . PHE A 1 265 ? 11.758 16.550 -3.787 1.00 8.51 265 PHE A C 1
ATOM 2008 O O . PHE A 1 265 ? 12.504 17.449 -3.356 1.00 10.11 265 PHE A O 1
ATOM 2016 N N . TYR A 1 266 ? 11.027 15.803 -3.000 1.00 8.04 266 TYR A N 1
ATOM 2017 C CA . TYR A 1 266 ? 10.920 16.156 -1.587 1.00 7.38 266 TYR A CA 1
ATOM 2018 C C . TYR A 1 266 ? 12.141 15.804 -0.745 1.00 9.42 266 TYR A C 1
ATOM 2019 O O . TYR A 1 266 ? 12.230 16.348 0.363 1.00 9.86 266 TYR A O 1
ATOM 2028 N N . GLN A 1 267 ? 13.113 15.050 -1.271 1.00 8.90 267 GLN A N 1
ATOM 2029 C CA . GLN A 1 267 ? 14.417 14.880 -0.599 1.00 9.72 267 GLN A CA 1
ATOM 2030 C C . GLN A 1 267 ? 15.460 15.833 -1.193 1.00 11.00 267 GLN A C 1
ATOM 2031 O O . GLN A 1 267 ? 16.629 15.647 -0.891 1.00 13.23 267 GLN A O 1
ATOM 2037 N N . GLN A 1 268 ? 15.044 16.850 -1.949 1.00 10.21 268 GLN A N 1
ATOM 2038 C CA . GLN A 1 268 ? 15.925 17.962 -2.363 1.00 10.83 268 GLN A CA 1
ATOM 2039 C C . GLN A 1 268 ? 16.958 17.453 -3.374 1.00 14.86 268 GLN A C 1
ATOM 2040 O O . GLN A 1 268 ? 18.064 18.046 -3.498 1.00 18.92 268 GLN A O 1
ATOM 2046 N N . GLN A 1 269 ? 16.632 16.405 -4.124 1.00 16.71 269 GLN A N 1
ATOM 2047 C CA . GLN A 1 269 ? 17.549 15.808 -5.125 1.00 17.54 269 GLN A CA 1
ATOM 2048 C C . GLN A 1 269 ? 17.275 16.350 -6.546 1.00 20.90 269 GLN A C 1
ATOM 2049 O O . GLN A 1 269 ? 18.217 16.491 -7.331 1.00 26.80 269 GLN A O 1
ATOM 2055 N N . ASN A 1 270 ? 16.041 16.678 -6.881 1.00 16.89 270 ASN A N 1
ATOM 2056 C CA . ASN A 1 270 ? 15.620 17.136 -8.213 1.00 20.14 270 ASN A CA 1
ATOM 2057 C C . ASN A 1 270 ? 14.429 18.101 -8.073 1.00 20.48 270 ASN A C 1
ATOM 2058 O O . ASN A 1 270 ? 13.891 18.248 -6.949 1.00 20.47 270 ASN A O 1
ATOM 2063 N N . SER A 1 271 ? 14.110 18.837 -9.139 1.00 16.49 271 SER A N 1
ATOM 2064 C CA . SER A 1 271 ? 12.950 19.725 -9.232 1.00 19.98 271 SER A CA 1
ATOM 2065 C C . SER A 1 271 ? 11.658 18.952 -9.192 1.00 11.70 271 SER A C 1
ATOM 2066 O O . SER A 1 271 ? 11.661 17.646 -9.312 1.00 20.03 271 SER A O 1
ATOM 2069 N N . SER A 1 272 ? 10.591 19.705 -9.055 1.00 11.97 272 SER A N 1
ATOM 2070 C CA . SER A 1 272 ? 9.244 19.187 -9.106 1.00 11.12 272 SER A CA 1
ATOM 2071 C C . SER A 1 272 ? 8.862 18.773 -10.533 1.00 12.06 272 SER A C 1
ATOM 2072 O O . SER A 1 272 ? 7.936 18.005 -10.714 1.00 11.53 272 SER A O 1
ATOM 2075 N N . GLN A 1 273 ? 9.554 19.267 -11.566 1.00 13.44 273 GLN A N 1
ATOM 2076 C CA . GLN A 1 273 ? 9.141 18.992 -12.921 1.00 11.95 273 GLN A CA 1
ATOM 2077 C C . GLN A 1 273 ? 9.101 17.483 -13.204 1.00 11.21 273 GLN A C 1
ATOM 2078 O O . GLN A 1 273 ? 8.174 17.030 -13.862 1.00 11.09 273 GLN A O 1
ATOM 2084 N N . ALA A 1 274 ? 10.041 16.689 -12.699 1.00 11.97 274 ALA A N 1
ATOM 2085 C CA . ALA A 1 274 ? 10.043 15.262 -12.990 1.00 12.59 274 ALA A CA 1
ATOM 2086 C C . ALA A 1 274 ? 8.855 14.589 -12.294 1.00 9.13 274 ALA A C 1
ATOM 2087 O O . ALA A 1 274 ? 8.317 13.619 -12.852 1.00 11.25 274 ALA A O 1
ATOM 2089 N N . LEU A 1 275 ? 8.424 15.085 -11.126 1.00 10.19 275 LEU A N 1
ATOM 2090 C CA . LEU A 1 275 ? 7.220 14.517 -10.485 1.00 9.96 275 LEU A CA 1
ATOM 2091 C C . LEU A 1 275 ? 5.999 14.810 -11.333 1.00 10.32 275 LEU A C 1
ATOM 2092 O O . LEU A 1 275 ? 5.164 13.942 -11.577 1.00 9.57 275 LEU A O 1
ATOM 2097 N N . VAL A 1 276 ? 5.835 16.055 -11.748 1.00 9.97 276 VAL A N 1
ATOM 2098 C CA . VAL A 1 276 ? 4.677 16.451 -12.570 1.00 10.60 276 VAL A CA 1
ATOM 2099 C C . VAL A 1 276 ? 4.692 15.648 -13.888 1.00 10.42 276 VAL A C 1
ATOM 2100 O O . VAL A 1 276 ? 3.697 15.158 -14.331 1.00 9.81 276 VAL A O 1
ATOM 2104 N N . ASP A 1 277 ? 5.834 15.544 -14.509 1.00 9.13 277 ASP A N 1
ATOM 2105 C CA . ASP A 1 277 ? 5.966 14.763 -15.783 1.00 10.93 277 ASP A CA 1
ATOM 2106 C C . ASP A 1 277 ? 5.498 13.324 -15.592 1.00 8.89 277 ASP A C 1
ATOM 2107 O O . ASP A 1 277 ? 4.791 12.811 -16.412 1.00 10.27 277 ASP A O 1
ATOM 2112 N N . MET A 1 278 ? 5.948 12.699 -14.518 1.00 8.72 278 MET A N 1
ATOM 2113 C CA . MET A 1 278 ? 5.627 11.280 -14.283 1.00 9.19 278 MET A CA 1
ATOM 2114 C C . MET A 1 278 ? 4.155 11.184 -13.881 1.00 7.89 278 MET A C 1
ATOM 2115 O O . MET A 1 278 ? 3.485 10.192 -14.373 1.00 8.70 278 MET A O 1
ATOM 2120 N N . HIS A 1 279 ? 3.636 12.029 -13.072 1.00 7.71 279 HIS A N 1
ATOM 2121 C CA . HIS A 1 279 ? 2.192 12.094 -12.771 1.00 8.67 279 HIS A CA 1
ATOM 2122 C C . HIS A 1 279 ? 1.410 12.139 -14.073 1.00 8.79 279 HIS A C 1
ATOM 2123 O O . HIS A 1 279 ? 0.449 11.356 -14.288 1.00 10.41 279 HIS A O 1
ATOM 2130 N N . ASN A 1 280 ? 1.789 13.024 -15.005 1.00 9.22 280 ASN A N 1
ATOM 2131 C CA . ASN A 1 280 ? 1.089 13.121 -16.308 1.00 10.76 280 ASN A CA 1
ATOM 2132 C C . ASN A 1 280 ? 1.306 11.838 -17.101 1.00 9.66 280 ASN A C 1
ATOM 2133 O O . ASN A 1 280 ? 0.337 11.339 -17.743 1.00 10.52 280 ASN A O 1
ATOM 2138 N N . GLN A 1 281 ? 2.507 11.352 -17.191 1.00 8.33 281 GLN A N 1
ATOM 2139 C CA . GLN A 1 281 ? 2.826 10.173 -18.059 1.00 8.97 281 GLN A CA 1
ATOM 2140 C C . GLN A 1 281 ? 2.042 8.931 -17.583 1.00 7.87 281 GLN A C 1
ATOM 2141 O O . GLN A 1 281 ? 1.374 8.275 -18.404 1.00 9.79 281 GLN A O 1
ATOM 2147 N N . ILE A 1 282 ? 2.179 8.518 -16.316 1.00 8.97 282 ILE A N 1
ATOM 2148 C CA . ILE A 1 282 ? 1.489 7.304 -15.874 1.00 9.13 282 ILE A CA 1
ATOM 2149 C C . ILE A 1 282 ? 0.011 7.518 -15.981 1.00 9.00 282 ILE A C 1
ATOM 2150 O O . ILE A 1 282 ? -0.718 6.558 -16.343 1.00 10.68 282 ILE A O 1
ATOM 2155 N N . GLY A 1 283 ? -0.482 8.726 -15.685 1.00 11.64 283 GLY A N 1
ATOM 2156 C CA . GLY A 1 283 ? -1.925 8.985 -15.801 1.00 16.93 283 GLY A CA 1
ATOM 2157 C C . GLY A 1 283 ? -2.452 8.737 -17.197 1.00 12.96 283 GLY A C 1
ATOM 2158 O O . GLY A 1 283 ? -3.552 8.188 -17.341 1.00 19.82 283 GLY A O 1
ATOM 2159 N N . SER A 1 284 ? -1.698 9.095 -18.245 1.00 12.89 284 SER A N 1
ATOM 2160 C CA . SER A 1 284 ? -2.083 9.012 -19.651 1.00 13.45 284 SER A CA 1
ATOM 2161 C C . SER A 1 284 ? -2.070 7.531 -20.090 1.00 13.85 284 SER A C 1
ATOM 2162 O O . SER A 1 284 ? -2.713 7.201 -21.075 1.00 16.42 284 SER A O 1
ATOM 2165 N N . LEU A 1 285 ? -1.358 6.643 -19.391 1.00 10.07 285 LEU A N 1
ATOM 2166 C CA . LEU A 1 285 ? -1.084 5.284 -19.915 1.00 9.70 285 LEU A CA 1
ATOM 2167 C C . LEU A 1 285 ? -2.013 4.250 -19.299 1.00 9.80 285 LEU A C 1
ATOM 2168 O O . LEU A 1 285 ? -2.062 3.173 -19.814 1.00 13.86 285 LEU A O 1
ATOM 2173 N N . VAL A 1 286 ? -2.705 4.570 -18.225 1.00 10.08 286 VAL A N 1
ATOM 2174 C CA . VAL A 1 286 ? -3.630 3.614 -17.599 1.00 9.37 286 VAL A CA 1
ATOM 2175 C C . VAL A 1 286 ? -5.042 3.996 -17.952 1.00 11.54 286 VAL A C 1
ATOM 2176 O O . VAL A 1 286 ? -5.294 5.145 -18.320 1.00 11.97 286 VAL A O 1
ATOM 2180 N N . PRO A 1 287 ? -6.001 3.080 -17.800 1.00 10.60 287 PRO A N 1
ATOM 2181 C CA . PRO A 1 287 ? -7.388 3.446 -18.153 1.00 11.01 287 PRO A CA 1
ATOM 2182 C C . PRO A 1 287 ? -7.996 4.567 -17.303 1.00 10.66 287 PRO A C 1
ATOM 2183 O O . PRO A 1 287 ? -8.703 5.436 -17.832 1.00 15.62 287 PRO A O 1
ATOM 2187 N N . ASP A 1 288 ? -7.695 4.550 -16.029 1.00 10.31 288 ASP A N 1
ATOM 2188 C CA . ASP A 1 288 ? -8.343 5.445 -15.075 1.00 10.57 288 ASP A CA 1
ATOM 2189 C C . ASP A 1 288 ? -7.331 5.756 -13.944 1.00 7.95 288 ASP A C 1
ATOM 2190 O O . ASP A 1 288 ? -7.142 4.944 -13.065 1.00 9.15 288 ASP A O 1
ATOM 2195 N N . PRO A 1 289 ? -6.596 6.900 -13.999 1.00 9.60 289 PRO A N 1
ATOM 2196 C CA . PRO A 1 289 ? -5.529 7.133 -13.046 1.00 9.31 289 PRO A CA 1
ATOM 2197 C C . PRO A 1 289 ? -6.050 7.328 -11.607 1.00 8.65 289 PRO A C 1
ATOM 2198 O O . PRO A 1 289 ? -5.252 7.329 -10.697 1.00 10.17 289 PRO A O 1
ATOM 2202 N N . THR A 1 290 ? -7.345 7.493 -11.415 1.00 7.66 290 THR A N 1
ATOM 2203 C CA . THR A 1 290 ? -7.897 7.607 -10.093 1.00 8.50 290 THR A CA 1
ATOM 2204 C C . THR A 1 290 ? -7.826 6.287 -9.338 1.00 9.50 290 THR A C 1
ATOM 2205 O O . THR A 1 290 ? -8.126 6.295 -8.134 1.00 10.26 290 THR A O 1
ATOM 2209 N N . THR A 1 291 ? -7.470 5.171 -9.985 1.00 7.12 291 THR A N 1
ATOM 2210 C CA . THR A 1 291 ? -7.430 3.873 -9.351 1.00 6.97 291 THR A CA 1
ATOM 2211 C C . THR A 1 291 ? -6.004 3.512 -8.936 1.00 6.62 291 THR A C 1
ATOM 2212 O O . THR A 1 291 ? -5.804 2.437 -8.338 1.00 8.85 291 THR A O 1
ATOM 2216 N N . LEU A 1 292 ? -5.025 4.347 -9.228 1.00 7.55 292 LEU A N 1
ATOM 2217 C CA . LEU A 1 292 ? -3.616 4.139 -8.817 1.00 7.43 292 LEU A CA 1
ATOM 2218 C C . LEU A 1 292 ? -3.448 4.464 -7.323 1.00 6.51 292 LEU A C 1
ATOM 2219 O O . LEU A 1 292 ? -4.079 5.358 -6.793 1.00 9.38 292 LEU A O 1
ATOM 2224 N N . GLY A 1 293 ? -2.607 3.673 -6.689 1.00 6.14 293 GLY A N 1
ATOM 2225 C CA . GLY A 1 293 ? -2.306 3.866 -5.233 1.00 5.59 293 GLY A CA 1
ATOM 2226 C C . GLY A 1 293 ? -1.039 4.676 -5.067 1.00 5.00 293 GLY A C 1
ATOM 2227 O O . GLY A 1 293 ? 0.042 4.259 -5.468 1.00 6.53 293 GLY A O 1
ATOM 2228 N N . THR A 1 294 ? -1.204 5.847 -4.422 1.00 5.34 294 THR A N 1
ATOM 2229 C CA . THR A 1 294 ? -0.091 6.783 -4.272 1.00 5.75 294 THR A CA 1
ATOM 2230 C C . THR A 1 294 ? 0.597 6.492 -2.915 1.00 5.96 294 THR A C 1
ATOM 2231 O O . THR A 1 294 ? -0.080 6.403 -1.883 1.00 6.43 294 THR A O 1
ATOM 2235 N N . PHE A 1 295 ? 1.900 6.384 -2.919 1.00 5.14 295 PHE A N 1
ATOM 2236 C CA . PHE A 1 295 ? 2.686 6.147 -1.697 1.00 5.65 295 PHE A CA 1
ATOM 2237 C C . PHE A 1 295 ? 4.051 6.782 -1.770 1.00 5.22 295 PHE A C 1
ATOM 2238 O O . PHE A 1 295 ? 4.654 6.946 -2.806 1.00 6.34 295 PHE A O 1
ATOM 2246 N N . LEU A 1 296 ? 4.530 7.103 -0.573 1.00 5.49 296 LEU A N 1
ATOM 2247 C CA . LEU A 1 296 ? 5.823 7.709 -0.363 1.00 6.09 296 LEU A CA 1
ATOM 2248 C C . LEU A 1 296 ? 6.901 6.704 0.069 1.00 5.97 296 LEU A C 1
ATOM 2249 O O . LEU A 1 296 ? 8.094 6.846 -0.278 1.00 6.90 296 LEU A O 1
ATOM 2254 N N . ASP A 1 297 ? 6.513 5.765 0.899 1.00 7.05 297 ASP A N 1
ATOM 2255 C CA . ASP A 1 297 ? 7.391 4.713 1.419 1.00 6.22 297 ASP A CA 1
ATOM 2256 C C . ASP A 1 297 ? 6.526 3.467 1.695 1.00 6.10 297 ASP A C 1
ATOM 2257 O O . ASP A 1 297 ? 5.313 3.517 1.564 1.00 6.20 297 ASP A O 1
ATOM 2262 N N . ASN A 1 298 ? 7.162 2.373 2.058 1.00 5.94 298 ASN A N 1
ATOM 2263 C CA . ASN A 1 298 ? 6.491 1.096 2.321 1.00 5.27 298 ASN A CA 1
ATOM 2264 C C . ASN A 1 298 ? 7.463 0.150 3.001 1.00 4.65 298 ASN A C 1
ATOM 2265 O O . ASN A 1 298 ? 8.540 0.546 3.446 1.00 6.29 298 ASN A O 1
ATOM 2270 N N . HIS A 1 299 ? 7.035 -1.110 3.071 1.00 5.72 299 HIS A N 1
ATOM 2271 C CA . HIS A 1 299 ? 7.780 -2.142 3.831 1.00 5.32 299 HIS A CA 1
ATOM 2272 C C . HIS A 1 299 ? 8.953 -2.703 3.044 1.00 5.48 299 HIS A C 1
ATOM 2273 O O . HIS A 1 299 ? 9.696 -3.504 3.634 1.00 5.94 299 HIS A O 1
ATOM 2280 N N . ASP A 1 300 ? 9.110 -2.347 1.777 1.00 6.15 300 ASP A N 1
ATOM 2281 C CA . ASP A 1 300 ? 10.166 -2.882 0.912 1.00 6.09 300 ASP A CA 1
ATOM 2282 C C . ASP A 1 300 ? 11.238 -1.808 0.605 1.00 6.72 300 ASP A C 1
ATOM 2283 O O . ASP A 1 300 ? 12.114 -2.096 -0.180 1.00 9.63 300 ASP A O 1
ATOM 2288 N N . ASN A 1 301 ? 11.166 -0.617 1.211 1.00 6.82 301 ASN A N 1
ATOM 2289 C CA . ASN A 1 301 ? 12.135 0.446 0.923 1.00 7.18 301 ASN A CA 1
ATOM 2290 C C . ASN A 1 301 ? 12.371 1.137 2.254 1.00 7.98 301 ASN A C 1
ATOM 2291 O O . ASN A 1 301 ? 11.487 1.197 3.111 1.00 7.62 301 ASN A O 1
ATOM 2296 N N . PRO A 1 302 ? 13.530 1.772 2.434 1.00 7.57 302 PRO A N 1
ATOM 2297 C CA . PRO A 1 302 ? 13.746 2.541 3.655 1.00 7.72 302 PRO A CA 1
ATOM 2298 C C . PRO A 1 302 ? 12.665 3.572 3.875 1.00 7.17 302 PRO A C 1
ATOM 2299 O O . PRO A 1 302 ? 12.162 4.165 2.901 1.00 8.68 302 PRO A O 1
ATOM 2303 N N . ARG A 1 303 ? 12.329 3.880 5.148 1.00 5.64 303 ARG A N 1
ATOM 2304 C CA . ARG A 1 303 ? 11.337 4.940 5.414 1.00 6.24 303 ARG A CA 1
ATOM 2305 C C . ARG A 1 303 ? 11.894 6.278 4.952 1.00 5.69 303 ARG A C 1
ATOM 2306 O O . ARG A 1 303 ? 13.096 6.547 4.988 1.00 7.90 303 ARG A O 1
ATOM 2314 N N . PHE A 1 304 ? 10.982 7.181 4.607 1.00 6.15 304 PHE A N 1
ATOM 2315 C CA . PHE A 1 304 ? 11.356 8.542 4.158 1.00 7.00 304 PHE A CA 1
ATOM 2316 C C . PHE A 1 304 ? 12.344 9.167 5.152 1.00 6.18 304 PHE A C 1
ATOM 2317 O O . PHE A 1 304 ? 13.376 9.690 4.759 1.00 7.80 304 PHE A O 1
ATOM 2325 N N . LEU A 1 305 ? 12.027 9.156 6.450 1.00 5.75 305 LEU A N 1
ATOM 2326 C CA . LEU A 1 305 ? 12.825 9.853 7.440 1.00 7.43 305 LEU A CA 1
ATOM 2327 C C . LEU A 1 305 ? 14.167 9.166 7.688 1.00 7.29 305 LEU A C 1
ATOM 2328 O O . LEU A 1 305 ? 15.092 9.819 8.202 1.00 10.10 305 LEU A O 1
ATOM 2333 N N . SER A 1 306 ? 14.331 7.902 7.283 1.00 6.72 306 SER A N 1
ATOM 2334 C CA . SER A 1 306 ? 15.665 7.274 7.242 1.00 7.55 306 SER A CA 1
ATOM 2335 C C . SER A 1 306 ? 16.579 7.859 6.176 1.00 10.10 306 SER A C 1
ATOM 2336 O O . SER A 1 306 ? 17.813 7.908 6.309 1.00 12.77 306 SER A O 1
ATOM 2339 N N . GLN A 1 307 ? 15.962 8.331 5.114 1.00 9.94 307 GLN A N 1
ATOM 2340 C CA . GLN A 1 307 ? 16.700 8.821 3.935 1.00 10.92 307 GLN A CA 1
ATOM 2341 C C . GLN A 1 307 ? 16.933 10.345 4.107 1.00 10.11 307 GLN A C 1
ATOM 2342 O O . GLN A 1 307 ? 17.930 10.887 3.634 1.00 14.32 307 GLN A O 1
ATOM 2348 N N . LYS A 1 308 ? 15.956 11.046 4.624 1.00 9.74 308 LYS A N 1
ATOM 2349 C CA . LYS A 1 308 ? 15.959 12.511 4.732 1.00 10.73 308 LYS A CA 1
ATOM 2350 C C . LYS A 1 308 ? 15.287 12.861 6.041 1.00 9.36 308 LYS A C 1
ATOM 2351 O O . LYS A 1 308 ? 14.061 12.827 6.177 1.00 9.72 308 LYS A O 1
ATOM 2357 N N . ASN A 1 309 ? 16.082 13.161 7.048 1.00 11.55 309 ASN A N 1
ATOM 2358 C CA . ASN A 1 309 ? 15.581 13.384 8.413 1.00 10.18 309 ASN A CA 1
ATOM 2359 C C . ASN A 1 309 ? 15.059 14.812 8.589 1.00 11.18 309 ASN A C 1
ATOM 2360 O O . ASN A 1 309 ? 15.697 15.624 9.277 1.00 13.96 309 ASN A O 1
ATOM 2365 N N . ASP A 1 310 ? 13.919 15.079 7.993 1.00 9.56 310 ASP A N 1
ATOM 2366 C CA . ASP A 1 310 ? 13.375 16.455 7.982 1.00 9.56 310 ASP A CA 1
ATOM 2367 C C . ASP A 1 310 ? 11.860 16.300 7.978 1.00 9.00 310 ASP A C 1
ATOM 2368 O O . ASP A 1 310 ? 11.255 15.887 6.956 1.00 8.92 310 ASP A O 1
ATOM 2373 N N . VAL A 1 311 ? 11.229 16.544 9.080 1.00 8.57 311 VAL A N 1
ATOM 2374 C CA . VAL A 1 311 ? 9.795 16.379 9.220 1.00 8.17 311 VAL A CA 1
ATOM 2375 C C . VAL A 1 311 ? 9.058 17.367 8.345 1.00 7.43 311 VAL A C 1
ATOM 2376 O O . VAL A 1 311 ? 7.965 17.030 7.841 1.00 7.42 311 VAL A O 1
ATOM 2380 N N . SER A 1 312 ? 9.567 18.565 8.078 1.00 7.41 312 SER A N 1
ATOM 2381 C CA . SER A 1 312 ? 8.904 19.488 7.161 1.00 7.94 312 SER A CA 1
ATOM 2382 C C . SER A 1 312 ? 8.880 18.866 5.766 1.00 7.92 312 SER A C 1
ATOM 2383 O O . SER A 1 312 ? 7.838 18.943 5.089 1.00 7.74 312 SER A O 1
ATOM 2386 N N . LEU A 1 313 ? 9.995 18.309 5.288 1.00 7.15 313 LEU A N 1
ATOM 2387 C CA . LEU A 1 313 ? 9.977 17.700 3.953 1.00 7.47 313 LEU A CA 1
ATOM 2388 C C . LEU A 1 313 ? 9.041 16.502 3.932 1.00 6.88 313 LEU A C 1
ATOM 2389 O O . LEU A 1 313 ? 8.298 16.365 2.939 1.00 7.34 313 LEU A O 1
ATOM 2394 N N . PHE A 1 314 ? 8.997 15.711 4.983 1.00 6.52 314 PHE A N 1
ATOM 2395 C CA . PHE A 1 314 ? 8.064 14.552 5.060 1.00 6.07 314 PHE A CA 1
ATOM 2396 C C . PHE A 1 314 ? 6.645 15.067 4.921 1.00 6.13 314 PHE A C 1
ATOM 2397 O O . PHE A 1 314 ? 5.838 14.487 4.185 1.00 6.77 314 PHE A O 1
ATOM 2405 N N . LYS A 1 315 ? 6.282 16.108 5.632 1.00 6.36 315 LYS A N 1
ATOM 2406 C CA . LYS A 1 315 ? 4.928 16.668 5.568 1.00 6.96 315 LYS A CA 1
ATOM 2407 C C . LYS A 1 315 ? 4.590 17.136 4.164 1.00 5.87 315 LYS A C 1
ATOM 2408 O O . LYS A 1 315 ? 3.451 16.941 3.727 1.00 6.47 315 LYS A O 1
ATOM 2414 N N . ASN A 1 316 ? 5.513 17.805 3.509 1.00 5.66 316 ASN A N 1
ATOM 2415 C CA . ASN A 1 316 ? 5.255 18.250 2.133 1.00 6.28 316 ASN A CA 1
ATOM 2416 C C . ASN A 1 316 ? 4.984 17.049 1.206 1.00 6.41 316 ASN A C 1
ATOM 2417 O O . ASN A 1 316 ? 4.046 17.046 0.415 1.00 6.91 316 ASN A O 1
ATOM 2422 N N . ALA A 1 317 ? 5.833 16.004 1.310 1.00 6.35 317 ALA A N 1
ATOM 2423 C CA . ALA A 1 317 ? 5.675 14.792 0.481 1.00 6.88 317 ALA A CA 1
ATOM 2424 C C . ALA A 1 317 ? 4.339 14.160 0.795 1.00 5.92 317 ALA A C 1
ATOM 2425 O O . ALA A 1 317 ? 3.664 13.672 -0.157 1.00 7.12 317 ALA A O 1
ATOM 2427 N N . LEU A 1 318 ? 3.961 14.031 2.029 1.00 5.64 318 LEU A N 1
ATOM 2428 C CA . LEU A 1 318 ? 2.705 13.373 2.445 1.00 5.94 318 LEU A CA 1
ATOM 2429 C C . LEU A 1 318 ? 1.500 14.189 1.999 1.00 5.87 318 LEU A C 1
ATOM 2430 O O . LEU A 1 318 ? 0.430 13.653 1.809 1.00 6.42 318 LEU A O 1
ATOM 2435 N N . THR A 1 319 ? 1.652 15.504 1.824 1.00 6.36 319 THR A N 1
ATOM 2436 C CA . THR A 1 319 ? 0.577 16.369 1.294 1.00 5.85 319 THR A CA 1
ATOM 2437 C C . THR A 1 319 ? 0.224 15.920 -0.124 1.00 6.36 319 THR A C 1
ATOM 2438 O O . THR A 1 319 ? -0.920 15.850 -0.521 1.00 6.69 319 THR A O 1
ATOM 2442 N N . TYR A 1 320 ? 1.271 15.603 -0.910 1.00 6.18 320 TYR A N 1
ATOM 2443 C CA . TYR A 1 320 ? 1.027 14.999 -2.255 1.00 7.01 320 TYR A CA 1
ATOM 2444 C C . TYR A 1 320 ? 0.346 13.630 -2.115 1.00 6.53 320 TYR A C 1
ATOM 2445 O O . TYR A 1 320 ? -0.643 13.345 -2.773 1.00 7.10 320 TYR A O 1
ATOM 2454 N N . VAL A 1 321 ? 0.902 12.769 -1.253 1.00 6.07 321 VAL A N 1
ATOM 2455 C CA . VAL A 1 321 ? 0.265 11.445 -1.111 1.00 6.16 321 VAL A CA 1
ATOM 2456 C C . VAL A 1 321 ? -1.228 11.582 -0.803 1.00 5.93 321 VAL A C 1
ATOM 2457 O O . VAL A 1 321 ? -2.037 10.854 -1.367 1.00 7.18 321 VAL A O 1
ATOM 2461 N N . LEU A 1 322 ? -1.616 12.461 0.095 1.00 6.34 322 LEU A N 1
ATOM 2462 C CA . LEU A 1 322 ? -2.981 12.555 0.581 1.00 5.36 322 LEU A CA 1
ATOM 2463 C C . LEU A 1 322 ? -3.908 13.355 -0.361 1.00 5.16 322 LEU A C 1
ATOM 2464 O O . LEU A 1 322 ? -5.122 13.105 -0.306 1.00 7.30 322 LEU A O 1
ATOM 2469 N N . LEU A 1 323 ? -3.379 14.353 -1.038 1.00 5.35 323 LEU A N 1
ATOM 2470 C CA . LEU A 1 323 ? -4.245 15.286 -1.793 1.00 7.06 323 LEU A CA 1
ATOM 2471 C C . LEU A 1 323 ? -4.010 15.232 -3.286 1.00 6.94 323 LEU A C 1
ATOM 2472 O O . LEU A 1 323 ? -4.754 15.958 -3.994 1.00 7.33 323 LEU A O 1
ATOM 2477 N N . ALA A 1 324 ? -3.103 14.443 -3.781 1.00 6.54 324 ALA A N 1
ATOM 2478 C CA . ALA A 1 324 ? -2.996 14.223 -5.223 1.00 7.75 324 ALA A CA 1
ATOM 2479 C C . ALA A 1 324 ? -4.059 13.272 -5.733 1.00 7.12 324 ALA A C 1
ATOM 2480 O O . ALA A 1 324 ? -4.532 12.409 -4.995 1.00 7.15 324 ALA A O 1
ATOM 2482 N N . ARG A 1 325 ? -4.332 13.362 -7.011 1.00 7.66 325 ARG A N 1
ATOM 2483 C CA . ARG A 1 325 ? -5.052 12.301 -7.740 1.00 8.08 325 ARG A CA 1
ATOM 2484 C C . ARG A 1 325 ? -4.588 10.918 -7.321 1.00 8.50 325 ARG A C 1
ATOM 2485 O O . ARG A 1 325 ? -3.393 10.706 -7.228 1.00 9.82 325 ARG A O 1
ATOM 2493 N N . GLY A 1 326 ? -5.514 10.011 -7.146 1.00 7.48 326 GLY A N 1
ATOM 2494 C CA . GLY A 1 326 ? -5.216 8.636 -6.762 1.00 7.91 326 GLY A CA 1
ATOM 2495 C C . GLY A 1 326 ? -5.720 8.324 -5.350 1.00 6.18 326 GLY A C 1
ATOM 2496 O O . GLY A 1 326 ? -6.316 9.180 -4.684 1.00 7.61 326 GLY A O 1
ATOM 2497 N N . ILE A 1 327 ? -5.456 7.078 -4.943 1.00 6.42 327 ILE A N 1
ATOM 2498 C CA . ILE A 1 327 ? -5.869 6.536 -3.646 1.00 6.16 327 ILE A CA 1
ATOM 2499 C C . ILE A 1 327 ? -4.650 6.613 -2.709 1.00 5.04 327 ILE A C 1
ATOM 2500 O O . ILE A 1 327 ? -3.654 5.937 -2.979 1.00 5.82 327 ILE A O 1
ATOM 2505 N N . PRO A 1 328 ? -4.692 7.438 -1.660 1.00 4.44 328 PRO A N 1
ATOM 2506 C CA . PRO A 1 328 ? -3.508 7.493 -0.789 1.00 5.24 328 PRO A CA 1
ATOM 2507 C C . PRO A 1 328 ? -3.290 6.192 -0.031 1.00 5.65 328 PRO A C 1
ATOM 2508 O O . PRO A 1 328 ? -4.233 5.599 0.481 1.00 5.47 328 PRO A O 1
ATOM 2512 N N . ILE A 1 329 ? -2.023 5.829 0.120 1.00 5.29 329 ILE A N 1
ATOM 2513 C CA . ILE A 1 329 ? -1.620 4.661 0.905 1.00 4.94 329 ILE A CA 1
ATOM 2514 C C . ILE A 1 329 ? -0.503 5.104 1.837 1.00 5.71 329 ILE A C 1
ATOM 2515 O O . ILE A 1 329 ? 0.637 5.301 1.344 1.00 6.49 329 ILE A O 1
ATOM 2520 N N . VAL A 1 330 ? -0.785 5.176 3.108 1.00 4.44 330 VAL A N 1
ATOM 2521 C CA . VAL A 1 330 ? 0.196 5.615 4.129 1.00 4.47 330 VAL A CA 1
ATOM 2522 C C . VAL A 1 330 ? 0.704 4.376 4.869 1.00 3.88 330 VAL A C 1
ATOM 2523 O O . VAL A 1 330 ? -0.079 3.552 5.352 1.00 5.21 330 VAL A O 1
ATOM 2527 N N . TYR A 1 331 ? 1.993 4.278 4.992 1.00 4.49 331 TYR A N 1
ATOM 2528 C CA . TYR A 1 331 ? 2.659 3.154 5.647 1.00 4.83 331 TYR A CA 1
ATOM 2529 C C . TYR A 1 331 ? 2.581 3.353 7.185 1.00 4.90 331 TYR A C 1
ATOM 2530 O O . TYR A 1 331 ? 2.940 4.412 7.727 1.00 4.94 331 TYR A O 1
ATOM 2539 N N . TYR A 1 332 ? 2.109 2.332 7.879 1.00 4.44 332 TYR A N 1
ATOM 2540 C CA . TYR A 1 332 ? 1.961 2.409 9.356 1.00 4.81 332 TYR A CA 1
ATOM 2541 C C . TYR A 1 332 ? 3.291 2.869 9.956 1.00 4.36 332 TYR A C 1
ATOM 2542 O O . TYR A 1 332 ? 4.378 2.488 9.527 1.00 4.99 332 TYR A O 1
ATOM 2551 N N . GLY A 1 333 ? 3.181 3.651 11.028 1.00 4.85 333 GLY A N 1
ATOM 2552 C CA . GLY A 1 333 ? 4.340 4.197 11.727 1.00 5.74 333 GLY A CA 1
ATOM 2553 C C . GLY A 1 333 ? 4.741 5.572 11.184 1.00 5.09 333 GLY A C 1
ATOM 2554 O O . GLY A 1 333 ? 5.440 6.317 11.870 1.00 5.48 333 GLY A O 1
ATOM 2555 N N . SER A 1 334 ? 4.267 5.930 9.989 1.00 4.83 334 SER A N 1
ATOM 2556 C CA . SER A 1 334 ? 4.497 7.301 9.494 1.00 4.82 334 SER A CA 1
ATOM 2557 C C . SER A 1 334 ? 3.968 8.322 10.491 1.00 4.99 334 SER A C 1
ATOM 2558 O O . SER A 1 334 ? 4.544 9.395 10.639 1.00 5.95 334 SER A O 1
ATOM 2561 N N . GLU A 1 335 ? 2.844 8.011 11.131 1.00 5.37 335 GLU A N 1
ATOM 2562 C CA . GLU A 1 335 ? 2.174 8.929 12.070 1.00 5.80 335 GLU A CA 1
ATOM 2563 C C . GLU A 1 335 ? 2.908 9.033 13.398 1.00 6.24 335 GLU A C 1
ATOM 2564 O O . GLU A 1 335 ? 2.500 9.837 14.241 1.00 6.59 335 GLU A O 1
ATOM 2570 N N . GLN A 1 336 ? 3.973 8.256 13.596 1.00 5.55 336 GLN A N 1
ATOM 2571 C CA . GLN A 1 336 ? 4.853 8.377 14.785 1.00 5.50 336 GLN A CA 1
ATOM 2572 C C . GLN A 1 336 ? 6.257 8.762 14.328 1.00 6.30 336 GLN A C 1
ATOM 2573 O O . GLN A 1 336 ? 7.212 8.598 15.119 1.00 7.77 336 GLN A O 1
ATOM 2579 N N . ALA A 1 337 ? 6.386 9.220 13.108 1.00 5.77 337 ALA A N 1
ATOM 2580 C CA . ALA A 1 337 ? 7.690 9.722 12.605 1.00 6.75 337 ALA A CA 1
ATOM 2581 C C . ALA A 1 337 ? 8.753 8.623 12.715 1.00 6.33 337 ALA A C 1
ATOM 2582 O O . ALA A 1 337 ? 9.941 8.879 12.934 1.00 7.81 337 ALA A O 1
ATOM 2584 N N . TYR A 1 338 ? 8.397 7.381 12.386 1.00 6.85 338 TYR A N 1
ATOM 2585 C CA . TYR A 1 338 ? 9.391 6.294 12.325 1.00 6.28 338 TYR A CA 1
ATOM 2586 C C . TYR A 1 338 ? 10.433 6.625 11.249 1.00 6.87 338 TYR A C 1
ATOM 2587 O O . TYR A 1 338 ? 10.106 7.133 10.194 1.00 7.11 338 TYR A O 1
ATOM 2596 N N . ALA A 1 339 ? 11.653 6.120 11.510 1.00 6.86 339 ALA A N 1
ATOM 2597 C CA . ALA A 1 339 ? 12.809 6.441 10.668 1.00 8.03 339 ALA A CA 1
ATOM 2598 C C . ALA A 1 339 ? 13.687 5.273 10.364 1.00 6.86 339 ALA A C 1
ATOM 2599 O O . ALA A 1 339 ? 14.845 5.468 9.994 1.00 9.57 339 ALA A O 1
ATOM 2601 N N . GLY A 1 340 ? 13.178 4.049 10.500 1.00 7.83 340 GLY A N 1
ATOM 2602 C CA . GLY A 1 340 ? 14.005 2.907 10.174 1.00 6.67 340 GLY A CA 1
ATOM 2603 C C . GLY A 1 340 ? 14.291 2.734 8.688 1.00 7.13 340 GLY A C 1
ATOM 2604 O O . GLY A 1 340 ? 13.519 3.085 7.793 1.00 7.45 340 GLY A O 1
ATOM 2605 N N . GLY A 1 341 ? 15.453 2.161 8.430 1.00 8.35 341 GLY A N 1
ATOM 2606 C CA . GLY A 1 341 ? 16.023 1.972 7.100 1.00 9.16 341 GLY A CA 1
ATOM 2607 C C . GLY A 1 341 ? 15.577 0.659 6.433 1.00 8.62 341 GLY A C 1
ATOM 2608 O O . GLY A 1 341 ? 14.456 0.200 6.620 1.00 9.55 341 GLY A O 1
ATOM 2609 N N . GLY A 1 342 ? 16.431 0.001 5.685 1.00 9.02 342 GLY A N 1
ATOM 2610 C CA . GLY A 1 342 ? 16.068 -1.152 4.924 1.00 9.96 342 GLY A CA 1
ATOM 2611 C C . GLY A 1 342 ? 15.549 -2.261 5.789 1.00 9.04 342 GLY A C 1
ATOM 2612 O O . GLY A 1 342 ? 15.952 -2.507 6.907 1.00 8.80 342 GLY A O 1
ATOM 2613 N N . ASP A 1 343 ? 14.675 -3.036 5.151 1.00 8.46 343 ASP A N 1
ATOM 2614 C CA . ASP A 1 343 ? 13.997 -4.241 5.661 1.00 8.13 343 ASP A CA 1
ATOM 2615 C C . ASP A 1 343 ? 15.022 -5.092 6.403 1.00 8.07 343 ASP A C 1
ATOM 2616 O O . ASP A 1 343 ? 16.062 -5.449 5.841 1.00 10.82 343 ASP A O 1
ATOM 2621 N N . PRO A 1 344 ? 14.793 -5.421 7.690 1.00 7.12 344 PRO A N 1
ATOM 2622 C CA . PRO A 1 344 ? 13.534 -5.276 8.449 1.00 6.99 344 PRO A CA 1
ATOM 2623 C C . PRO A 1 344 ? 13.419 -4.060 9.338 1.00 6.24 344 PRO A C 1
ATOM 2624 O O . PRO A 1 344 ? 12.463 -3.929 10.126 1.00 5.97 344 PRO A O 1
ATOM 2628 N N . GLN A 1 345 ? 14.394 -3.124 9.241 1.00 5.78 345 GLN A N 1
ATOM 2629 C CA . GLN A 1 345 ? 14.435 -1.986 10.164 1.00 6.03 345 GLN A CA 1
ATOM 2630 C C . GLN A 1 345 ? 13.341 -0.949 9.950 1.00 6.14 345 GLN A C 1
ATOM 2631 O O . GLN A 1 345 ? 13.064 -0.152 10.843 1.00 6.77 345 GLN A O 1
ATOM 2637 N N . ASN A 1 346 ? 12.673 -1.028 8.807 1.00 6.31 346 ASN A N 1
ATOM 2638 C CA . ASN A 1 346 ? 11.505 -0.209 8.458 1.00 6.42 346 ASN A CA 1
ATOM 2639 C C . ASN A 1 346 ? 10.204 -0.890 8.898 1.00 4.42 346 ASN A C 1
ATOM 2640 O O . ASN A 1 346 ? 9.118 -0.377 8.548 1.00 5.77 346 ASN A O 1
ATOM 2645 N N . ARG A 1 347 ? 10.293 -1.984 9.653 1.00 4.54 347 ARG A N 1
ATOM 2646 C CA . ARG A 1 347 ? 9.101 -2.724 10.115 1.00 4.55 347 ARG A CA 1
ATOM 2647 C C . ARG A 1 347 ? 9.059 -2.704 11.644 1.00 4.52 347 ARG A C 1
ATOM 2648 O O . ARG A 1 347 ? 8.720 -3.697 12.306 1.00 5.16 347 ARG A O 1
ATOM 2656 N N . GLU A 1 348 ? 9.335 -1.539 12.218 1.00 5.06 348 GLU A N 1
ATOM 2657 C CA . GLU A 1 348 ? 9.298 -1.373 13.682 1.00 4.77 348 GLU A CA 1
ATOM 2658 C C . GLU A 1 348 ? 7.902 -1.705 14.191 1.00 4.00 348 GLU A C 1
ATOM 2659 O O . GLU A 1 348 ? 6.904 -1.426 13.550 1.00 5.36 348 GLU A O 1
ATOM 2665 N N . ASP A 1 349 ? 7.823 -2.293 15.404 1.00 4.85 349 ASP A N 1
ATOM 2666 C CA . ASP A 1 349 ? 6.504 -2.382 16.053 1.00 4.51 349 ASP A CA 1
ATOM 2667 C C . ASP A 1 349 ? 5.943 -0.980 16.340 1.00 4.96 349 ASP A C 1
ATOM 2668 O O . ASP A 1 349 ? 6.683 -0.058 16.600 1.00 5.80 349 ASP A O 1
ATOM 2673 N N . LEU A 1 350 ? 4.597 -0.908 16.451 1.00 4.20 350 LEU A N 1
ATOM 2674 C CA . LEU A 1 350 ? 3.950 0.366 16.732 1.00 5.40 350 LEU A CA 1
ATOM 2675 C C . LEU A 1 350 ? 3.835 0.569 18.233 1.00 5.88 350 LEU A C 1
ATOM 2676 O O . LEU A 1 350 ? 3.677 1.716 18.683 1.00 6.28 350 LEU A O 1
ATOM 2681 N N . TRP A 1 351 ? 3.852 -0.493 19.053 1.00 4.86 351 TRP A N 1
ATOM 2682 C CA . TRP A 1 351 ? 3.592 -0.302 20.482 1.00 5.21 351 TRP A CA 1
ATOM 2683 C C . TRP A 1 351 ? 4.698 0.437 21.184 1.00 5.40 351 TRP A C 1
ATOM 2684 O O . TRP A 1 351 ? 4.413 1.116 22.195 1.00 5.95 351 TRP A O 1
ATOM 2695 N N . ARG A 1 352 ? 5.920 0.454 20.654 1.00 5.82 352 ARG A N 1
ATOM 2696 C CA . ARG A 1 352 ? 6.990 1.288 21.257 1.00 6.61 352 ARG A CA 1
ATOM 2697 C C . ARG A 1 352 ? 6.552 2.760 21.308 1.00 6.92 352 ARG A C 1
ATOM 2698 O O . ARG A 1 352 ? 7.070 3.537 22.139 1.00 9.00 352 ARG A O 1
ATOM 2706 N N . SER A 1 353 ? 5.735 3.221 20.364 1.00 6.19 353 SER A N 1
ATOM 2707 C CA . SER A 1 353 ? 5.284 4.631 20.285 1.00 6.53 353 SER A CA 1
ATOM 2708 C C . SER A 1 353 ? 4.208 4.970 21.314 1.00 6.37 353 SER A C 1
ATOM 2709 O O . SER A 1 353 ? 3.800 6.094 21.413 1.00 8.68 353 SER A O 1
ATOM 2712 N N . ARG A 1 354 ? 3.634 3.944 21.935 1.00 6.91 354 ARG A N 1
ATOM 2713 C CA . ARG A 1 354 ? 2.522 4.057 22.899 1.00 7.57 354 ARG A CA 1
ATOM 2714 C C . ARG A 1 354 ? 1.289 4.662 22.168 1.00 7.03 354 ARG A C 1
ATOM 2715 O O . ARG A 1 354 ? 0.359 5.140 22.807 1.00 8.37 354 ARG A O 1
ATOM 2723 N N . PHE A 1 355 ? 1.228 4.517 20.830 1.00 5.87 355 PHE A N 1
ATOM 2724 C CA . PHE A 1 355 ? 0.011 4.817 20.058 1.00 6.42 355 PHE A CA 1
ATOM 2725 C C . PHE A 1 355 ? -0.425 6.264 20.347 1.00 6.90 355 PHE A C 1
ATOM 2726 O O . PHE A 1 355 ? -1.560 6.581 20.555 1.00 8.18 355 PHE A O 1
ATOM 2734 N N . ASN A 1 356 ? 0.560 7.164 20.335 1.00 6.98 356 ASN A N 1
ATOM 2735 C CA . ASN A 1 356 ? 0.378 8.570 20.727 1.00 7.24 356 ASN A CA 1
ATOM 2736 C C . ASN A 1 356 ? -0.530 9.305 19.716 1.00 7.16 356 ASN A C 1
ATOM 2737 O O . ASN A 1 356 ? -0.063 9.632 18.610 1.00 8.44 356 ASN A O 1
ATOM 2742 N N . THR A 1 357 ? -1.753 9.637 20.106 1.00 7.57 357 THR A N 1
ATOM 2743 C CA . THR A 1 357 ? -2.677 10.314 19.225 1.00 8.63 357 THR A CA 1
ATOM 2744 C C . THR A 1 357 ? -2.509 11.829 19.313 1.00 9.77 357 THR A C 1
ATOM 2745 O O . THR A 1 357 ? -3.275 12.571 18.678 1.00 12.25 357 THR A O 1
ATOM 2749 N N . ASN A 1 358 ? -1.507 12.293 20.040 1.00 10.28 358 ASN A N 1
ATOM 2750 C CA . ASN A 1 358 ? -1.103 13.692 20.100 1.00 11.32 358 ASN A CA 1
ATOM 2751 C C . ASN A 1 358 ? 0.223 13.963 19.465 1.00 8.35 358 ASN A C 1
ATOM 2752 O O . ASN A 1 358 ? 0.757 15.047 19.630 1.00 13.33 358 ASN A O 1
ATOM 2757 N N . SER A 1 359 ? 0.813 12.953 18.788 1.00 8.12 359 SER A N 1
ATOM 2758 C CA . SER A 1 359 ? 2.098 13.218 18.126 1.00 7.93 359 SER A CA 1
ATOM 2759 C C . SER A 1 359 ? 1.883 14.256 17.007 1.00 8.98 359 SER A C 1
ATOM 2760 O O . SER A 1 359 ? 0.774 14.438 16.447 1.00 8.76 359 SER A O 1
ATOM 2763 N N . ASP A 1 360 ? 2.959 14.961 16.651 1.00 8.71 360 ASP A N 1
ATOM 2764 C CA . ASP A 1 360 ? 2.952 15.936 15.574 1.00 8.93 360 ASP A CA 1
ATOM 2765 C C . ASP A 1 360 ? 2.431 15.294 14.290 1.00 7.48 360 ASP A C 1
ATOM 2766 O O . ASP A 1 360 ? 1.496 15.808 13.641 1.00 8.35 360 ASP A O 1
ATOM 2771 N N . MET A 1 361 ? 2.945 14.140 13.923 1.00 7.68 361 MET A N 1
ATOM 2772 C CA A MET A 1 361 ? 2.532 13.496 12.656 0.50 7.24 361 MET A CA 1
ATOM 2773 C CA B MET A 1 361 ? 2.514 13.530 12.658 0.50 6.75 361 MET A CA 1
ATOM 2774 C C . MET A 1 361 ? 1.106 12.961 12.740 1.00 7.19 361 MET A C 1
ATOM 2775 O O . MET A 1 361 ? 0.385 13.010 11.716 1.00 7.85 361 MET A O 1
ATOM 2784 N N . TYR A 1 362 ? 0.666 12.487 13.865 1.00 6.77 362 TYR A N 1
ATOM 2785 C CA . TYR A 1 362 ? -0.702 12.001 14.009 1.00 6.14 362 TYR A CA 1
ATOM 2786 C C . TYR A 1 362 ? -1.670 13.143 13.718 1.00 7.16 362 TYR A C 1
ATOM 2787 O O . TYR A 1 362 ? -2.608 12.957 12.933 1.00 7.44 362 TYR A O 1
ATOM 2796 N N . LYS A 1 363 ? -1.391 14.301 14.298 1.00 6.88 363 LYS A N 1
ATOM 2797 C CA . LYS A 1 363 ? -2.296 15.434 14.146 1.00 8.84 363 LYS A CA 1
ATOM 2798 C C . LYS A 1 363 ? -2.262 15.951 12.695 1.00 7.75 363 LYS A C 1
ATOM 2799 O O . LYS A 1 363 ? -3.258 16.426 12.134 1.00 8.84 363 LYS A O 1
ATOM 2805 N N . PHE A 1 364 ? -1.106 15.844 12.055 1.00 7.55 364 PHE A N 1
ATOM 2806 C CA . PHE A 1 364 ? -0.950 16.216 10.637 1.00 7.42 364 PHE A CA 1
ATOM 2807 C C . PHE A 1 364 ? -1.812 15.331 9.750 1.00 6.44 364 PHE A C 1
ATOM 2808 O O . PHE A 1 364 ? -2.600 15.828 8.913 1.00 6.95 364 PHE A O 1
ATOM 2816 N N . PHE A 1 365 ? -1.720 14.020 9.912 1.00 6.88 365 PHE A N 1
ATOM 2817 C CA . PHE A 1 365 ? -2.552 13.107 9.134 1.00 6.93 365 PHE A CA 1
ATOM 2818 C C . PHE A 1 365 ? -4.017 13.364 9.430 1.00 7.16 365 PHE A C 1
ATOM 2819 O O . PHE A 1 365 ? -4.833 13.400 8.467 1.00 7.83 365 PHE A O 1
ATOM 2827 N N . GLN A 1 366 ? -4.361 13.604 10.667 1.00 7.34 366 GLN A N 1
ATOM 2828 C CA . GLN A 1 366 ? -5.744 13.873 11.045 1.00 8.04 366 GLN A CA 1
ATOM 2829 C C . GLN A 1 366 ? -6.292 15.108 10.320 1.00 6.80 366 GLN A C 1
ATOM 2830 O O . GLN A 1 366 ? -7.411 15.120 9.855 1.00 8.00 366 GLN A O 1
ATOM 2836 N N . ALA A 1 367 ? -5.473 16.148 10.202 1.00 8.04 367 ALA A N 1
ATOM 2837 C CA . ALA A 1 367 ? -5.895 17.405 9.509 1.00 7.55 367 ALA A CA 1
ATOM 2838 C C . ALA A 1 367 ? -6.127 17.089 8.024 1.00 8.33 367 ALA A C 1
ATOM 2839 O O . ALA A 1 367 ? -7.130 17.549 7.470 1.00 8.52 367 ALA A O 1
ATOM 2841 N N . LEU A 1 368 ? -5.220 16.382 7.359 1.00 7.04 368 LEU A N 1
ATOM 2842 C CA . LEU A 1 368 ? -5.422 16.102 5.921 1.00 8.27 368 LEU A CA 1
ATOM 2843 C C . LEU A 1 368 ? -6.561 15.137 5.730 1.00 8.19 368 LEU A C 1
ATOM 2844 O O . LEU A 1 368 ? -7.329 15.253 4.781 1.00 9.41 368 LEU A O 1
ATOM 2849 N N . GLY A 1 369 ? -6.760 14.191 6.660 1.00 9.36 369 GLY A N 1
ATOM 2850 C CA . GLY A 1 369 ? -7.952 13.319 6.629 1.00 10.04 369 GLY A CA 1
ATOM 2851 C C . GLY A 1 369 ? -9.225 14.124 6.696 1.00 8.66 369 GLY A C 1
ATOM 2852 O O . GLY A 1 369 ? -10.218 13.807 6.020 1.00 9.97 369 GLY A O 1
ATOM 2853 N N . GLY A 1 370 ? -9.255 15.190 7.474 1.00 10.03 370 GLY A N 1
ATOM 2854 C CA . GLY A 1 370 ? -10.467 16.040 7.538 1.00 9.21 370 GLY A CA 1
ATOM 2855 C C . GLY A 1 370 ? -10.740 16.759 6.237 1.00 9.52 370 GLY A C 1
ATOM 2856 O O . GLY A 1 370 ? -11.910 16.870 5.833 1.00 10.63 370 GLY A O 1
ATOM 2857 N N . VAL A 1 371 ? -9.703 17.205 5.548 1.00 8.08 371 VAL A N 1
ATOM 2858 C CA . VAL A 1 371 ? -9.869 17.800 4.228 1.00 8.50 371 VAL A CA 1
ATOM 2859 C C . VAL A 1 371 ? -10.469 16.766 3.298 1.00 8.54 371 VAL A C 1
ATOM 2860 O O . VAL A 1 371 ? -11.387 17.063 2.508 1.00 8.51 371 VAL A O 1
ATOM 2864 N N . ARG A 1 372 ? -9.919 15.573 3.264 1.00 7.55 372 ARG A N 1
ATOM 2865 C CA . ARG A 1 372 ? -10.456 14.555 2.344 1.00 7.63 372 ARG A CA 1
ATOM 2866 C C . ARG A 1 372 ? -11.920 14.252 2.657 1.00 7.66 372 ARG A C 1
ATOM 2867 O O . ARG A 1 372 ? -12.756 14.192 1.733 1.00 9.40 372 ARG A O 1
ATOM 2875 N N . LYS A 1 373 ? -12.253 14.100 3.914 1.00 8.43 373 LYS A N 1
ATOM 2876 C CA . LYS A 1 373 ? -13.627 13.714 4.311 1.00 9.13 373 LYS A CA 1
ATOM 2877 C C . LYS A 1 373 ? -14.615 14.814 3.884 1.00 10.77 373 LYS A C 1
ATOM 2878 O O . LYS A 1 373 ? -15.749 14.514 3.487 1.00 13.19 373 LYS A O 1
ATOM 2884 N N . SER A 1 374 ? -14.225 16.065 4.061 1.00 9.39 374 SER A N 1
ATOM 2885 C CA . SER A 1 374 ? -15.137 17.194 3.775 1.00 11.03 374 SER A CA 1
ATOM 2886 C C . SER A 1 374 ? -15.284 17.367 2.261 1.00 12.53 374 SER A C 1
ATOM 2887 O O . SER A 1 374 ? -16.080 18.192 1.852 1.00 14.49 374 SER A O 1
ATOM 2890 N N . HIS A 1 375 ? -14.472 16.675 1.422 1.00 10.33 375 HIS A N 1
ATOM 2891 C CA . HIS A 1 375 ? -14.527 16.776 -0.032 1.00 11.02 375 HIS A CA 1
ATOM 2892 C C . HIS A 1 375 ? -14.736 15.377 -0.640 1.00 10.15 375 HIS A C 1
ATOM 2893 O O . HIS A 1 375 ? -14.193 15.091 -1.692 1.00 10.44 375 HIS A O 1
ATOM 2900 N N . GLY A 1 376 ? -15.494 14.504 0.014 1.00 11.10 376 GLY A N 1
ATOM 2901 C CA . GLY A 1 376 ? -15.932 13.284 -0.645 1.00 11.02 376 GLY A CA 1
ATOM 2902 C C . GLY A 1 376 ? -14.880 12.222 -0.822 1.00 10.06 376 GLY A C 1
ATOM 2903 O O . GLY A 1 376 ? -15.086 11.290 -1.614 1.00 11.87 376 GLY A O 1
ATOM 2904 N N . GLY A 1 377 ? -13.741 12.347 -0.169 1.00 9.56 377 GLY A N 1
ATOM 2905 C CA . GLY A 1 377 ? -12.646 11.396 -0.428 1.00 9.70 377 GLY A CA 1
ATOM 2906 C C . GLY A 1 377 ? -11.905 11.696 -1.731 1.00 8.08 377 GLY A C 1
ATOM 2907 O O . GLY A 1 377 ? -11.181 10.851 -2.238 1.00 9.06 377 GLY A O 1
ATOM 2908 N N . LEU A 1 378 ? -12.124 12.862 -2.316 1.00 8.59 378 LEU A N 1
ATOM 2909 C CA . LEU A 1 378 ? -11.398 13.329 -3.524 1.00 7.35 378 LEU A CA 1
ATOM 2910 C C . LEU A 1 378 ? -11.202 12.223 -4.572 1.00 7.61 378 LEU A C 1
ATOM 2911 O O . LEU A 1 378 ? -10.069 11.951 -5.041 1.00 8.46 378 LEU A O 1
ATOM 2916 N N . PRO A 1 379 ? -12.296 11.654 -5.105 1.00 8.77 379 PRO A N 1
ATOM 2917 C CA . PRO A 1 379 ? -12.147 10.545 -6.057 1.00 9.12 379 PRO A CA 1
ATOM 2918 C C . PRO A 1 379 ? -11.996 11.017 -7.512 1.00 9.09 379 PRO A C 1
ATOM 2919 O O . PRO A 1 379 ? -11.782 10.179 -8.395 1.00 9.47 379 PRO A O 1
ATOM 2923 N N . GLY A 1 380 ? -12.064 12.329 -7.744 1.00 9.49 380 GLY A N 1
ATOM 2924 C CA . GLY A 1 380 ? -12.072 12.785 -9.130 1.00 9.39 380 GLY A CA 1
ATOM 2925 C C . GLY A 1 380 ? -10.740 12.761 -9.879 1.00 8.45 380 GLY A C 1
ATOM 2926 O O . GLY A 1 380 ? -9.651 12.709 -9.265 1.00 10.05 380 GLY A O 1
ATOM 2927 N N . ASN A 1 381 ? -10.790 12.841 -11.200 1.00 9.89 381 ASN A N 1
ATOM 2928 C CA . ASN A 1 381 ? -9.642 13.007 -12.097 1.00 9.50 381 ASN A CA 1
ATOM 2929 C C . ASN A 1 381 ? -9.597 14.506 -12.405 1.00 10.99 381 ASN A C 1
ATOM 2930 O O . ASN A 1 381 ? -9.877 14.957 -13.514 1.00 12.03 381 ASN A O 1
ATOM 2935 N N . ASP A 1 382 ? -9.232 15.252 -11.329 1.00 10.25 382 ASP A N 1
ATOM 2936 C CA . ASP A 1 382 ? -9.482 16.704 -11.308 1.00 9.51 382 ASP A CA 1
ATOM 2937 C C . ASP A 1 382 ? -8.279 17.393 -10.642 1.00 11.34 382 ASP A C 1
ATOM 2938 O O . ASP A 1 382 ? -8.478 18.388 -9.902 1.00 13.23 382 ASP A O 1
ATOM 2943 N N . HIS A 1 383 ? -7.069 16.937 -10.876 1.00 9.33 383 HIS A N 1
ATOM 2944 C CA . HIS A 1 383 ? -5.829 17.432 -10.250 1.00 8.70 383 HIS A CA 1
ATOM 2945 C C . HIS A 1 383 ? -5.223 18.412 -11.252 1.00 9.95 383 HIS A C 1
ATOM 2946 O O . HIS A 1 383 ? -4.758 18.013 -12.296 1.00 10.75 383 HIS A O 1
ATOM 2953 N N . VAL A 1 384 ? -5.250 19.689 -10.912 1.00 9.99 384 VAL A N 1
ATOM 2954 C CA . VAL A 1 384 ? -4.830 20.813 -11.812 1.00 9.11 384 VAL A CA 1
ATOM 2955 C C . VAL A 1 384 ? -3.483 21.318 -11.289 1.00 9.95 384 VAL A C 1
ATOM 2956 O O . VAL A 1 384 ? -3.389 21.744 -10.147 1.00 9.43 384 VAL A O 1
ATOM 2960 N N . HIS A 1 385 ? -2.430 21.166 -12.078 1.00 9.73 385 HIS A N 1
ATOM 2961 C CA . HIS A 1 385 ? -1.124 21.740 -11.749 1.00 9.66 385 HIS A CA 1
ATOM 2962 C C . HIS A 1 385 ? -1.227 23.254 -11.820 1.00 10.96 385 HIS A C 1
ATOM 2963 O O . HIS A 1 385 ? -1.493 23.806 -12.859 1.00 14.06 385 HIS A O 1
ATOM 2970 N N . LEU A 1 386 ? -0.800 23.919 -10.739 1.00 9.32 386 LEU A N 1
ATOM 2971 C CA . LEU A 1 386 ? -0.840 25.421 -10.665 1.00 9.66 386 LEU A CA 1
ATOM 2972 C C . LEU A 1 386 ? 0.496 26.048 -10.721 1.00 12.62 386 LEU A C 1
ATOM 2973 O O . LEU A 1 386 ? 0.528 27.164 -11.218 1.00 14.10 386 LEU A O 1
ATOM 2978 N N . PHE A 1 387 ? 1.499 25.436 -10.169 1.00 10.13 387 PHE A N 1
ATOM 2979 C CA . PHE A 1 387 ? 2.765 26.118 -9.982 1.00 9.78 387 PHE A CA 1
ATOM 2980 C C . PHE A 1 387 ? 3.812 25.021 -9.926 1.00 9.12 387 PHE A C 1
ATOM 2981 O O . PHE A 1 387 ? 3.709 24.067 -9.083 1.00 9.31 387 PHE A O 1
ATOM 2989 N N . VAL A 1 388 ? 4.768 25.084 -10.834 1.00 10.65 388 VAL A N 1
ATOM 2990 C CA . VAL A 1 388 ? 5.773 23.996 -11.032 1.00 11.12 388 VAL A CA 1
ATOM 2991 C C . VAL A 1 388 ? 7.167 24.549 -11.205 1.00 15.35 388 VAL A C 1
ATOM 2992 O O . VAL A 1 388 ? 7.430 25.075 -12.236 1.00 17.87 388 VAL A O 1
ATOM 2996 N N . GLU A 1 389 ? 7.914 24.608 -10.087 1.00 14.89 389 GLU A N 1
ATOM 2997 C CA . GLU A 1 389 ? 9.206 25.281 -10.068 1.00 16.49 389 GLU A CA 1
ATOM 2998 C C . GLU A 1 389 ? 10.289 24.397 -9.421 1.00 13.98 389 GLU A C 1
ATOM 2999 O O . GLU A 1 389 ? 9.927 23.331 -8.870 1.00 16.19 389 GLU A O 1
ATOM 3005 N N . SER A 1 390 ? 11.557 24.844 -9.434 1.00 18.01 390 SER A N 1
ATOM 3006 C CA . SER A 1 390 ? 12.735 24.124 -8.910 1.00 18.05 390 SER A CA 1
ATOM 3007 C C . SER A 1 390 ? 12.439 23.605 -7.507 1.00 15.04 390 SER A C 1
ATOM 3008 O O . SER A 1 390 ? 12.754 22.457 -7.199 1.00 16.34 390 SER A O 1
ATOM 3011 N N . ASP A 1 391 ? 11.848 24.437 -6.678 1.00 12.74 391 ASP A N 1
ATOM 3012 C CA . ASP A 1 391 ? 11.743 24.189 -5.231 1.00 11.17 391 ASP A CA 1
ATOM 3013 C C . ASP A 1 391 ? 10.304 24.183 -4.744 1.00 10.34 391 ASP A C 1
ATOM 3014 O O . ASP A 1 391 ? 10.103 24.072 -3.560 1.00 11.69 391 ASP A O 1
ATOM 3019 N N . ALA A 1 392 ? 9.314 24.115 -5.625 1.00 9.68 392 ALA A N 1
ATOM 3020 C CA . ALA A 1 392 ? 7.898 24.279 -5.180 1.00 9.43 392 ALA A CA 1
ATOM 3021 C C . ALA A 1 392 ? 6.952 23.652 -6.186 1.00 9.78 392 ALA A C 1
ATOM 3022 O O . ALA A 1 392 ? 7.247 23.590 -7.385 1.00 11.81 392 ALA A O 1
ATOM 3024 N N . TYR A 1 393 ? 5.857 23.174 -5.663 1.00 8.11 393 TYR A N 1
ATOM 3025 C CA . TYR A 1 393 ? 4.803 22.555 -6.454 1.00 8.99 393 TYR A CA 1
ATOM 3026 C C . TYR A 1 393 ? 3.432 22.879 -5.803 1.00 8.52 393 TYR A C 1
ATOM 3027 O O . TYR A 1 393 ? 3.263 22.478 -4.632 1.00 9.22 393 TYR A O 1
ATOM 3036 N N . ALA A 1 394 ? 2.493 23.423 -6.536 1.00 8.11 394 ALA A N 1
ATOM 3037 C CA . ALA A 1 394 ? 1.135 23.660 -6.045 1.00 8.67 394 ALA A CA 1
ATOM 3038 C C . ALA A 1 394 ? 0.189 23.067 -7.084 1.00 8.24 394 ALA A C 1
ATOM 3039 O O . ALA A 1 394 ? 0.378 23.169 -8.282 1.00 8.98 394 ALA A O 1
ATOM 3041 N N . TRP A 1 395 ? -0.907 22.623 -6.526 1.00 7.47 395 TRP A N 1
ATOM 3042 C CA . TRP A 1 395 ? -2.034 22.044 -7.325 1.00 7.30 395 TRP A CA 1
ATOM 3043 C C . TRP A 1 395 ? -3.371 22.269 -6.623 1.00 9.56 395 TRP A C 1
ATOM 3044 O O . TRP A 1 395 ? -3.381 22.642 -5.425 1.00 8.88 395 TRP A O 1
ATOM 3055 N N . SER A 1 396 ? -4.460 22.013 -7.333 1.00 8.07 396 SER A N 1
ATOM 3056 C CA . SER A 1 396 ? -5.783 22.042 -6.729 1.00 9.52 396 SER A CA 1
ATOM 3057 C C . SER A 1 396 ? -6.554 20.808 -7.185 1.00 8.63 396 SER A C 1
ATOM 3058 O O . SER A 1 396 ? -6.185 20.105 -8.147 1.00 10.60 396 SER A O 1
ATOM 3061 N N . ARG A 1 397 ? -7.611 20.637 -6.465 1.00 8.96 397 ARG A N 1
ATOM 3062 C CA . ARG A 1 397 ? -8.647 19.609 -6.678 1.00 8.75 397 ARG A CA 1
ATOM 3063 C C . ARG A 1 397 ? -9.990 20.273 -6.618 1.00 10.51 397 ARG A C 1
ATOM 3064 O O . ARG A 1 397 ? -10.217 21.282 -5.944 1.00 10.65 397 ARG A O 1
ATOM 3072 N N . GLN A 1 398 ? -10.973 19.581 -7.213 1.00 11.65 398 GLN A N 1
ATOM 3073 C CA . GLN A 1 398 ? -12.416 19.978 -7.058 1.00 12.54 398 GLN A CA 1
ATOM 3074 C C . GLN A 1 398 ? -12.605 21.474 -7.423 1.00 11.81 398 GLN A C 1
ATOM 3075 O O . GLN A 1 398 ? -13.327 22.200 -6.664 1.00 13.11 398 GLN A O 1
ATOM 3081 N N . ASP A 1 399 ? -12.159 21.840 -8.605 1.00 14.13 399 ASP A N 1
ATOM 3082 C CA . ASP A 1 399 ? -12.538 23.188 -9.137 1.00 15.08 399 ASP A CA 1
ATOM 3083 C C . ASP A 1 399 ? -12.064 24.284 -8.179 1.00 14.73 399 ASP A C 1
ATOM 3084 O O . ASP A 1 399 ? -12.809 25.200 -7.875 1.00 16.55 399 ASP A O 1
ATOM 3089 N N . GLY A 1 400 ? -10.915 24.051 -7.523 1.00 13.26 400 GLY A N 1
ATOM 3090 C CA . GLY A 1 400 ? -10.284 25.024 -6.619 1.00 14.02 400 GLY A CA 1
ATOM 3091 C C . GLY A 1 400 ? -10.760 24.957 -5.186 1.00 13.31 400 GLY A C 1
ATOM 3092 O O . GLY A 1 400 ? -10.308 25.762 -4.397 1.00 13.94 400 GLY A O 1
ATOM 3093 N N . ALA A 1 401 ? -11.648 24.034 -4.834 1.00 11.76 401 ALA A N 1
ATOM 3094 C CA . ALA A 1 401 ? -12.112 23.904 -3.439 1.00 13.06 401 ALA A CA 1
ATOM 3095 C C . ALA A 1 401 ? -10.977 23.559 -2.494 1.00 12.67 401 ALA A C 1
ATOM 3096 O O . ALA A 1 401 ? -11.017 23.964 -1.321 1.00 13.85 401 ALA A O 1
ATOM 3098 N N . VAL A 1 402 ? -10.040 22.735 -2.987 1.00 9.17 402 VAL A N 1
ATOM 3099 C CA . VAL A 1 402 ? -8.881 22.332 -2.154 1.00 9.58 402 VAL A CA 1
ATOM 3100 C C . VAL A 1 402 ? -7.639 22.671 -2.950 1.00 10.16 402 VAL A C 1
ATOM 3101 O O . VAL A 1 402 ? -7.545 22.385 -4.173 1.00 11.04 402 VAL A O 1
ATOM 3105 N N A MET A 1 403 ? -6.653 23.211 -2.254 0.50 8.87 403 MET A N 1
ATOM 3106 N N B MET A 1 403 ? -6.696 23.438 -2.383 0.50 8.83 403 MET A N 1
ATOM 3107 C CA A MET A 1 403 ? -5.434 23.631 -2.933 0.50 7.68 403 MET A CA 1
ATOM 3108 C CA B MET A 1 403 ? -5.367 23.595 -3.030 0.50 8.81 403 MET A CA 1
ATOM 3109 C C A MET A 1 403 ? -4.235 23.392 -2.021 0.50 8.50 403 MET A C 1
ATOM 3110 C C B MET A 1 403 ? -4.275 23.265 -2.037 0.50 8.84 403 MET A C 1
ATOM 3111 O O A MET A 1 403 ? -4.370 23.464 -0.803 0.50 8.38 403 MET A O 1
ATOM 3112 O O B MET A 1 403 ? -4.491 23.279 -0.818 0.50 8.60 403 MET A O 1
ATOM 3121 N N . ALA A 1 404 ? -3.125 22.949 -2.592 1.00 7.97 404 ALA A N 1
ATOM 3122 C CA . ALA A 1 404 ? -1.887 22.642 -1.809 1.00 8.26 404 ALA A CA 1
ATOM 3123 C C . ALA A 1 404 ? -0.730 23.381 -2.450 1.00 8.10 404 ALA A C 1
ATOM 3124 O O . ALA A 1 404 ? -0.543 23.321 -3.650 1.00 9.58 404 ALA A O 1
ATOM 3126 N N . LEU A 1 405 ? 0.032 24.031 -1.571 1.00 7.64 405 LEU A N 1
A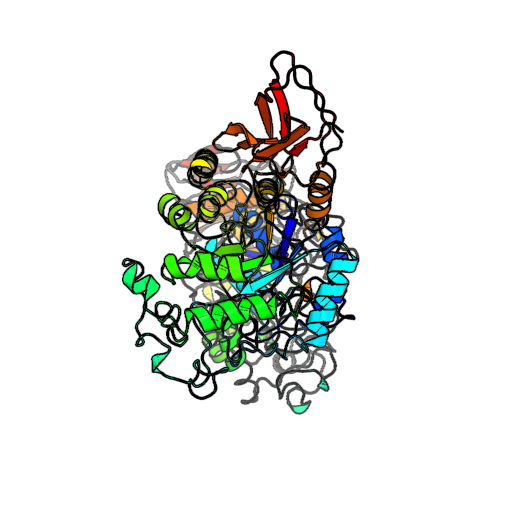TOM 3127 C CA . LEU A 1 405 ? 1.357 24.560 -1.908 1.00 7.90 405 LEU A CA 1
ATOM 3128 C C . LEU A 1 405 ? 2.402 23.799 -1.108 1.00 8.49 405 LEU A C 1
ATOM 3129 O O . LEU A 1 405 ? 2.372 23.791 0.100 1.00 8.25 405 LEU A O 1
ATOM 3134 N N . THR A 1 406 ? 3.279 23.163 -1.833 1.00 8.16 406 THR A N 1
ATOM 3135 C CA . THR A 1 406 ? 4.357 22.356 -1.257 1.00 7.44 406 THR A CA 1
ATOM 3136 C C . THR A 1 406 ? 5.693 22.848 -1.759 1.00 8.36 406 THR A C 1
ATOM 3137 O O . THR A 1 406 ? 5.784 23.564 -2.783 1.00 8.88 406 THR A O 1
ATOM 3141 N N . SER A 1 407 ? 6.760 22.526 -1.060 1.00 7.90 407 SER A N 1
ATOM 3142 C CA . SER A 1 407 ? 8.082 22.945 -1.386 1.00 7.34 407 SER A CA 1
ATOM 3143 C C . SER A 1 407 ? 9.095 21.972 -0.823 1.00 8.25 407 SER A C 1
ATOM 3144 O O . SER A 1 407 ? 8.771 21.181 0.084 1.00 9.23 407 SER A O 1
ATOM 3147 N N . ASN A 1 408 ? 10.320 22.046 -1.318 1.00 8.85 408 ASN A N 1
ATOM 3148 C CA . ASN A 1 408 ? 11.431 21.227 -0.804 1.00 9.12 408 ASN A CA 1
ATOM 3149 C C . ASN A 1 408 ? 12.507 22.127 -0.174 1.00 8.62 408 ASN A C 1
ATOM 3150 O O . ASN A 1 408 ? 13.607 21.674 -0.077 1.00 10.20 408 ASN A O 1
ATOM 3155 N N . ILE A 1 409 ? 12.110 23.294 0.327 1.00 9.15 409 ILE A N 1
ATOM 3156 C CA . ILE A 1 409 ? 13.140 24.187 0.950 1.00 9.88 409 ILE A CA 1
ATOM 3157 C C . ILE A 1 409 ? 13.665 23.591 2.251 1.00 11.13 409 ILE A C 1
ATOM 3158 O O . ILE A 1 409 ? 14.779 23.912 2.628 1.00 14.35 409 ILE A O 1
ATOM 3163 N N . GLY A 1 410 ? 12.833 22.858 3.008 1.00 11.14 410 GLY A N 1
ATOM 3164 C CA . GLY A 1 410 ? 13.299 22.189 4.221 1.00 12.73 410 GLY A CA 1
ATOM 3165 C C . GLY A 1 410 ? 13.016 22.988 5.480 1.00 11.14 410 GLY A C 1
ATOM 3166 O O . GLY A 1 410 ? 12.512 24.145 5.472 1.00 10.26 410 GLY A O 1
ATOM 3167 N N . LYS A 1 411 ? 13.210 22.332 6.575 1.00 12.50 411 LYS A N 1
ATOM 3168 C CA . LYS A 1 411 ? 12.940 22.918 7.921 1.00 12.01 411 LYS A CA 1
ATOM 3169 C C . LYS A 1 411 ? 13.763 24.185 8.124 1.00 12.41 411 LYS A C 1
ATOM 3170 O O . LYS A 1 411 ? 14.904 24.336 7.630 1.00 12.69 411 LYS A O 1
ATOM 3176 N N . GLY A 1 412 ? 13.137 25.102 8.818 1.00 11.43 412 GLY A N 1
ATOM 3177 C CA . GLY A 1 412 ? 13.783 26.393 9.170 1.00 13.30 412 GLY A CA 1
ATOM 3178 C C . GLY A 1 412 ? 13.887 27.417 8.070 1.00 13.08 412 GLY A C 1
ATOM 3179 O O . GLY A 1 412 ? 14.523 28.464 8.282 1.00 17.88 412 GLY A O 1
ATOM 3180 N N . GLN A 1 413 ? 13.205 27.181 6.960 1.00 10.75 413 GLN A N 1
ATOM 3181 C CA . GLN A 1 413 ? 13.335 28.082 5.781 1.00 10.20 413 GLN A CA 1
ATOM 3182 C C . GLN A 1 413 ? 12.018 28.781 5.466 1.00 11.28 413 GLN A C 1
ATOM 3183 O O . GLN A 1 413 ? 10.971 28.181 5.603 1.00 10.59 413 GLN A O 1
ATOM 3189 N N . GLN A 1 414 ? 12.115 30.035 5.044 1.00 10.86 414 GLN A N 1
ATOM 3190 C CA . GLN A 1 414 ? 10.973 30.871 4.668 1.00 12.20 414 GLN A CA 1
ATOM 3191 C C . GLN A 1 414 ? 11.164 31.278 3.190 1.00 10.75 414 GLN A C 1
ATOM 3192 O O . GLN A 1 414 ? 12.278 31.604 2.763 1.00 12.12 414 GLN A O 1
ATOM 3198 N N . ARG A 1 415 ? 10.075 31.336 2.440 1.00 10.78 415 ARG A N 1
ATOM 3199 C CA . ARG A 1 415 ? 10.049 31.845 1.057 1.00 11.06 415 ARG A CA 1
ATOM 3200 C C . ARG A 1 415 ? 8.666 32.385 0.777 1.00 11.27 415 ARG A C 1
ATOM 3201 O O . ARG A 1 415 ? 7.719 31.942 1.439 1.00 14.36 415 ARG A O 1
ATOM 3209 N N . GLN A 1 416 ? 8.577 33.292 -0.166 1.00 10.75 416 GLN A N 1
ATOM 3210 C CA . GLN A 1 416 ? 7.279 33.658 -0.714 1.00 11.29 416 GLN A CA 1
ATOM 3211 C C . GLN A 1 416 ? 7.111 33.009 -2.074 1.00 11.62 416 GLN A C 1
ATOM 3212 O O . GLN A 1 416 ? 7.963 33.164 -2.946 1.00 14.05 416 GLN A O 1
ATOM 3218 N N . PHE A 1 417 ? 5.996 32.343 -2.274 1.00 10.83 417 PHE A N 1
ATOM 3219 C CA . PHE A 1 417 ? 5.611 31.785 -3.631 1.00 10.66 417 PHE A CA 1
ATOM 3220 C C . PHE A 1 417 ? 4.307 32.456 -4.079 1.00 12.36 417 PHE A C 1
ATOM 3221 O O . PHE A 1 417 ? 3.382 32.558 -3.320 1.00 12.06 417 PHE A O 1
ATOM 3229 N N . CYS A 1 418 ? 4.268 32.979 -5.318 1.00 14.82 418 CYS A N 1
ATOM 3230 C CA . CYS A 1 418 ? 3.074 33.604 -5.939 1.00 15.15 418 CYS A CA 1
ATOM 3231 C C . CYS A 1 418 ? 2.748 32.790 -7.187 1.00 12.62 418 CYS A C 1
ATOM 3232 O O . CYS A 1 418 ? 3.661 32.543 -8.009 1.00 15.48 418 CYS A O 1
ATOM 3235 N N . PHE A 1 419 ? 1.466 32.485 -7.345 1.00 11.97 419 PHE A N 1
ATOM 3236 C CA . PHE A 1 419 ? 0.989 31.597 -8.444 1.00 12.58 419 PHE A CA 1
ATOM 3237 C C . PHE A 1 419 ? -0.444 31.896 -8.788 1.00 11.56 419 PHE A C 1
ATOM 3238 O O . PHE A 1 419 ? -1.205 32.508 -8.028 1.00 11.96 419 PHE A O 1
ATOM 3246 N N . PHE A 1 420 ? -0.798 31.523 -10.068 1.00 10.24 420 PHE A N 1
ATOM 3247 C CA . PHE A 1 420 ? -2.143 31.716 -10.569 1.00 11.73 420 PHE A CA 1
ATOM 3248 C C . PHE A 1 420 ? -2.922 30.528 -10.073 1.00 11.22 420 PHE A C 1
ATOM 3249 O O . PHE A 1 420 ? -2.719 29.362 -10.516 1.00 11.62 420 PHE A O 1
ATOM 3257 N N . THR A 1 421 ? -4.014 30.827 -9.402 1.00 11.83 421 THR A N 1
ATOM 3258 C CA . THR A 1 421 ? -4.983 29.818 -8.882 1.00 11.50 421 THR A CA 1
ATOM 3259 C C . THR A 1 421 ? -6.074 29.402 -9.891 1.00 11.51 421 THR A C 1
ATOM 3260 O O . THR A 1 421 ? -6.744 28.397 -9.707 1.00 12.80 421 THR A O 1
ATOM 3264 N N . GLN A 1 422 ? -6.322 30.218 -10.885 1.00 13.67 422 GLN A N 1
ATOM 3265 C CA . GLN A 1 422 ? -7.406 30.044 -11.918 1.00 11.08 422 GLN A CA 1
ATOM 3266 C C . GLN A 1 422 ? -8.759 30.328 -11.282 1.00 14.03 422 GLN A C 1
ATOM 3267 O O . GLN A 1 422 ? -9.755 30.128 -11.982 1.00 14.54 422 GLN A O 1
ATOM 3273 N N . LYS A 1 423 ? -8.781 30.948 -10.129 1.00 10.37 423 LYS A N 1
ATOM 3274 C CA . LYS A 1 423 ? -10.027 31.366 -9.438 1.00 10.68 423 LYS A CA 1
ATOM 3275 C C . LYS A 1 423 ? -9.957 32.849 -9.079 1.00 9.30 423 LYS A C 1
ATOM 3276 O O . LYS A 1 423 ? -9.169 33.275 -8.237 1.00 11.93 423 LYS A O 1
ATOM 3282 N N . ASN A 1 424 ? -10.840 33.623 -9.705 1.00 10.85 424 ASN A N 1
ATOM 3283 C CA . ASN A 1 424 ? -10.785 35.056 -9.463 1.00 10.98 424 ASN A CA 1
ATOM 3284 C C . ASN A 1 424 ? -11.393 35.399 -8.124 1.00 9.81 424 ASN A C 1
ATOM 3285 O O . ASN A 1 424 ? -12.466 34.868 -7.812 1.00 12.23 424 ASN A O 1
ATOM 3290 N N . ASN A 1 425 ? -10.742 36.325 -7.363 1.00 9.70 425 ASN A N 1
ATOM 3291 C CA . ASN A 1 425 ? -11.354 36.929 -6.167 1.00 10.57 425 ASN A CA 1
ATOM 3292 C C . ASN A 1 425 ? -11.939 35.865 -5.285 1.00 11.15 425 ASN A C 1
ATOM 3293 O O . ASN A 1 425 ? -13.069 36.053 -4.764 1.00 12.06 425 ASN A O 1
ATOM 3298 N N . LYS A 1 426 ? -11.169 34.829 -4.983 1.00 12.46 426 LYS A N 1
ATOM 3299 C CA . LYS A 1 426 ? -11.665 33.699 -4.190 1.00 11.69 426 LYS A CA 1
ATOM 3300 C C . LYS A 1 426 ? -10.947 33.693 -2.863 1.00 9.54 426 LYS A C 1
ATOM 3301 O O . LYS A 1 426 ? -9.768 33.983 -2.779 1.00 11.87 426 LYS A O 1
ATOM 3307 N N . THR A 1 427 ? -11.679 33.262 -1.858 1.00 11.44 427 THR A N 1
ATOM 3308 C CA . THR A 1 427 ? -11.137 33.153 -0.530 1.00 12.53 427 THR A CA 1
ATOM 3309 C C . THR A 1 427 ? -10.993 31.705 -0.075 1.00 11.65 427 THR A C 1
ATOM 3310 O O . THR A 1 427 ? -11.940 30.925 -0.286 1.00 14.72 427 THR A O 1
ATOM 3314 N N . TRP A 1 428 ? -9.902 31.389 0.585 1.00 9.67 428 TRP A N 1
ATOM 3315 C CA . TRP A 1 428 ? -9.623 30.100 1.213 1.00 10.87 428 TRP A CA 1
ATOM 3316 C C . TRP A 1 428 ? -9.185 30.369 2.628 1.00 10.35 428 TRP A C 1
ATOM 3317 O O . TRP A 1 428 ? -8.613 31.407 2.932 1.00 11.43 428 TRP A O 1
ATOM 3328 N N . ARG A 1 429 ? -9.277 29.344 3.423 1.00 10.57 429 ARG A N 1
ATOM 3329 C CA . ARG A 1 429 ? -8.705 29.295 4.787 1.00 9.98 429 ARG A CA 1
ATOM 3330 C C . ARG A 1 429 ? -7.542 28.311 4.774 1.00 9.07 429 ARG A C 1
ATOM 3331 O O . ARG A 1 429 ? -7.643 27.225 4.226 1.00 10.05 429 ARG A O 1
ATOM 3339 N N . GLY A 1 430 ? -6.393 28.711 5.379 1.00 9.53 430 GLY A N 1
ATOM 3340 C CA . GLY A 1 430 ? -5.315 27.775 5.592 1.00 8.76 430 GLY A CA 1
ATOM 3341 C C . GLY A 1 430 ? -5.669 26.853 6.735 1.00 9.52 430 GLY A C 1
ATOM 3342 O O . GLY A 1 430 ? -5.943 27.327 7.870 1.00 11.75 430 GLY A O 1
ATOM 3343 N N . ILE A 1 431 ? -5.634 25.544 6.477 1.00 8.86 431 ILE A N 1
ATOM 3344 C CA . ILE A 1 431 ? -6.085 24.622 7.524 1.00 10.39 431 ILE A CA 1
ATOM 3345 C C . ILE A 1 431 ? -5.090 24.594 8.675 1.00 11.61 431 ILE A C 1
ATOM 3346 O O . ILE A 1 431 ? -5.531 24.377 9.772 1.00 11.83 431 ILE A O 1
ATOM 3351 N N . PHE A 1 432 ? -3.802 24.799 8.396 1.00 9.81 432 PHE A N 1
ATOM 3352 C CA . PHE A 1 432 ? -2.820 24.779 9.471 1.00 12.16 432 PHE A CA 1
ATOM 3353 C C . PHE A 1 432 ? -2.752 26.118 10.193 1.00 12.53 432 PHE A C 1
ATOM 3354 O O . PHE A 1 432 ? -2.811 26.174 11.406 1.00 20.76 432 PHE A O 1
ATOM 3362 N N . ASP A 1 433 ? -2.630 27.204 9.489 1.00 12.81 433 ASP A N 1
ATOM 3363 C CA . ASP A 1 433 ? -2.347 28.537 10.105 1.00 14.41 433 ASP A CA 1
ATOM 3364 C C . ASP A 1 433 ? -3.639 29.326 10.436 1.00 14.91 433 ASP A C 1
ATOM 3365 O O . ASP A 1 433 ? -3.574 30.349 11.096 1.00 16.06 433 ASP A O 1
ATOM 3370 N N . GLY A 1 434 ? -4.829 28.908 9.966 1.00 12.66 434 GLY A N 1
ATOM 3371 C CA . GLY A 1 434 ? -6.117 29.632 10.145 1.00 13.82 434 GLY A CA 1
ATOM 3372 C C . GLY A 1 434 ? -6.201 30.907 9.347 1.00 13.67 434 GLY A C 1
ATOM 3373 O O . GLY A 1 434 ? -7.122 31.640 9.628 1.00 15.11 434 GLY A O 1
ATOM 3374 N N . LYS A 1 435 ? -5.230 31.235 8.492 1.00 11.67 435 LYS A N 1
ATOM 3375 C CA . LYS A 1 435 ? -5.262 32.513 7.828 1.00 13.04 435 LYS A CA 1
ATOM 3376 C C . LYS A 1 435 ? -6.231 32.485 6.667 1.00 11.05 435 LYS A C 1
ATOM 3377 O O . LYS A 1 435 ? -6.510 31.468 6.071 1.00 12.15 435 LYS A O 1
ATOM 3383 N N . THR A 1 436 ? -6.692 33.651 6.324 1.00 13.78 436 THR A N 1
ATOM 3384 C CA . THR A 1 436 ? -7.559 33.905 5.184 1.00 13.56 436 THR A CA 1
ATOM 3385 C C . THR A 1 436 ? -6.595 34.254 4.020 1.00 11.58 436 THR A C 1
ATOM 3386 O O . THR A 1 436 ? -5.714 35.168 4.120 1.00 17.10 436 THR A O 1
ATOM 3390 N N . TYR A 1 437 ? -6.759 33.566 2.924 1.00 11.14 437 TYR A N 1
ATOM 3391 C CA . TYR A 1 437 ? -6.032 33.794 1.670 1.00 9.93 437 TYR A CA 1
ATOM 3392 C C . TYR A 1 437 ? -7.059 34.227 0.617 1.00 11.20 437 TYR A C 1
ATOM 3393 O O . TYR A 1 437 ? -8.059 33.572 0.448 1.00 12.52 437 TYR A O 1
ATOM 3402 N N . THR A 1 438 ? -6.777 35.300 -0.075 1.00 12.28 438 THR A N 1
ATOM 3403 C CA . THR A 1 438 ? -7.651 35.818 -1.112 1.00 12.31 438 THR A CA 1
ATOM 3404 C C . THR A 1 438 ? -6.899 36.012 -2.391 1.00 11.20 438 THR A C 1
ATOM 3405 O O . THR A 1 438 ? -5.913 36.815 -2.405 1.00 13.95 438 THR A O 1
ATOM 3409 N N . SER A 1 439 ? -7.369 35.354 -3.464 1.00 10.95 439 SER A N 1
ATOM 3410 C CA . SER A 1 439 ? -6.746 35.626 -4.751 1.00 11.63 439 SER A CA 1
ATOM 3411 C C . SER A 1 439 ? -7.200 36.982 -5.321 1.00 10.69 439 SER A C 1
ATOM 3412 O O . SER A 1 439 ? -8.274 37.512 -4.914 1.00 12.21 439 SER A O 1
ATOM 3415 N N . GLY A 1 440 ? -6.368 37.534 -6.132 1.00 11.87 440 GLY A N 1
ATOM 3416 C CA . GLY A 1 440 ? -6.671 38.823 -6.768 1.00 12.57 440 GLY A CA 1
ATOM 3417 C C . GLY A 1 440 ? -7.710 38.688 -7.881 1.00 10.53 440 GLY A C 1
ATOM 3418 O O . GLY A 1 440 ? -8.203 37.589 -8.194 1.00 10.62 440 GLY A O 1
ATOM 3419 N N . GLY A 1 441 ? -7.960 39.788 -8.559 1.00 11.41 441 GLY A N 1
ATOM 3420 C CA . GLY A 1 441 ? -8.838 39.746 -9.725 1.00 12.34 441 GLY A CA 1
ATOM 3421 C C . GLY A 1 441 ? -8.328 38.880 -10.834 1.00 11.51 441 GLY A C 1
ATOM 3422 O O . GLY A 1 441 ? -9.176 38.357 -11.611 1.00 12.68 441 GLY A O 1
ATOM 3423 N N . ASP A 1 442 ? -7.025 38.774 -10.968 1.00 12.08 442 ASP A N 1
ATOM 3424 C CA . ASP A 1 442 ? -6.289 37.886 -11.903 1.00 11.67 442 ASP A CA 1
ATOM 3425 C C . ASP A 1 442 ? -6.149 36.431 -11.381 1.00 10.81 442 ASP A C 1
ATOM 3426 O O . ASP A 1 442 ? -5.501 35.624 -12.071 1.00 13.41 442 ASP A O 1
ATOM 3431 N N . GLY A 1 443 ? -6.742 36.092 -10.247 1.00 10.19 443 GLY A N 1
ATOM 3432 C CA . GLY A 1 443 ? -6.557 34.791 -9.654 1.00 9.87 443 GLY A CA 1
ATOM 3433 C C . GLY A 1 443 ? -5.197 34.509 -9.032 1.00 9.61 443 GLY A C 1
ATOM 3434 O O . GLY A 1 443 ? -4.982 33.398 -8.566 1.00 10.90 443 GLY A O 1
ATOM 3435 N N . LYS A 1 444 ? -4.311 35.475 -8.955 1.00 9.98 444 LYS A N 1
ATOM 3436 C CA . LYS A 1 444 ? -2.957 35.335 -8.382 1.00 12.33 444 LYS A CA 1
ATOM 3437 C C . LYS A 1 444 ? -2.977 35.383 -6.840 1.00 10.90 444 LYS A C 1
ATOM 3438 O O . LYS A 1 444 ? -3.845 36.093 -6.263 1.00 11.35 444 LYS A O 1
ATOM 3444 N N . LEU A 1 445 ? -2.289 34.386 -6.239 1.00 11.61 445 LEU A N 1
ATOM 3445 C CA . LEU A 1 445 ? -2.139 34.348 -4.804 1.00 12.49 445 LEU A CA 1
ATOM 3446 C C . LEU A 1 445 ? -0.678 34.285 -4.421 1.00 12.88 445 LEU A C 1
ATOM 3447 O O . LEU A 1 445 ? 0.126 33.465 -5.015 1.00 14.46 445 LEU A O 1
ATOM 3452 N N . CYS A 1 446 ? -0.273 35.049 -3.442 1.00 14.05 446 CYS A N 1
ATOM 3453 C CA . CYS A 1 446 ? 1.065 34.932 -2.870 1.00 16.38 446 CYS A CA 1
ATOM 3454 C C . CYS A 1 446 ? 0.913 34.378 -1.454 1.00 16.24 446 CYS A C 1
ATOM 3455 O O . CYS A 1 446 ? -0.003 34.716 -0.735 1.00 18.35 446 CYS A O 1
ATOM 3458 N N . ALA A 1 447 ? 1.786 33.493 -1.098 1.00 11.96 447 ALA A N 1
ATOM 3459 C CA . ALA A 1 447 ? 1.779 32.961 0.284 1.00 12.85 447 ALA A CA 1
ATOM 3460 C C . ALA A 1 447 ? 3.215 32.756 0.748 1.00 11.05 447 ALA A C 1
ATOM 3461 O O . ALA A 1 447 ? 4.087 32.406 -0.062 1.00 12.67 447 ALA A O 1
ATOM 3463 N N A THR A 1 448 ? 3.468 32.933 2.025 0.50 12.42 448 THR A N 1
ATOM 3464 N N B THR A 1 448 ? 3.444 33.011 2.025 0.50 11.09 448 THR A N 1
ATOM 3465 C CA A THR A 1 448 ? 4.818 32.731 2.547 0.50 12.18 448 THR A CA 1
ATOM 3466 C CA B THR A 1 448 ? 4.742 32.794 2.670 0.50 10.78 448 THR A CA 1
ATOM 3467 C C A THR A 1 448 ? 4.844 31.458 3.372 0.50 12.03 448 THR A C 1
ATOM 3468 C C B THR A 1 448 ? 4.769 31.417 3.343 0.50 11.30 448 THR A C 1
ATOM 3469 O O A THR A 1 448 ? 4.092 31.284 4.305 0.50 13.24 448 THR A O 1
ATOM 3470 O O B THR A 1 448 ? 3.928 31.124 4.159 0.50 13.21 448 THR A O 1
ATOM 3477 N N . VAL A 1 449 ? 5.723 30.592 2.954 1.00 9.45 449 VAL A N 1
ATOM 3478 C CA . VAL A 1 449 ? 6.010 29.332 3.637 1.00 9.64 449 VAL A CA 1
ATOM 3479 C C . VAL A 1 449 ? 6.941 29.624 4.791 1.00 8.27 449 VAL A C 1
ATOM 3480 O O . VAL A 1 449 ? 7.946 30.351 4.607 1.00 11.35 449 VAL A O 1
ATOM 3484 N N . ASN A 1 450 ? 6.659 29.034 5.930 1.00 9.02 450 ASN A N 1
ATOM 3485 C CA . ASN A 1 450 ? 7.450 29.156 7.174 1.00 9.70 450 ASN A CA 1
ATOM 3486 C C . ASN A 1 450 ? 7.878 27.758 7.593 1.00 8.84 450 ASN A C 1
ATOM 3487 O O . ASN A 1 450 ? 7.103 26.830 7.533 1.00 9.75 450 ASN A O 1
ATOM 3492 N N . ASN A 1 451 ? 9.086 27.639 8.091 1.00 9.36 451 ASN A N 1
ATOM 3493 C CA . ASN A 1 451 ? 9.642 26.380 8.554 1.00 9.00 451 ASN A CA 1
ATOM 3494 C C . ASN A 1 451 ? 9.543 25.303 7.490 1.00 8.14 451 ASN A C 1
ATOM 3495 O O . ASN A 1 451 ? 9.389 24.097 7.827 1.00 10.17 451 ASN A O 1
ATOM 3500 N N . GLY A 1 452 ? 9.573 25.723 6.235 1.00 8.21 452 GLY A N 1
ATOM 3501 C CA . GLY A 1 452 ? 9.439 24.775 5.146 1.00 8.82 452 GLY A CA 1
ATOM 3502 C C . GLY A 1 452 ? 8.141 23.982 5.161 1.00 8.32 452 GLY A C 1
ATOM 3503 O O . GLY A 1 452 ? 8.129 22.945 4.507 1.00 9.29 452 GLY A O 1
ATOM 3504 N N . GLU A 1 453 ? 7.103 24.390 5.835 1.00 7.98 453 GLU A N 1
ATOM 3505 C CA . GLU A 1 453 ? 5.901 23.604 5.977 1.00 8.16 453 GLU A CA 1
ATOM 3506 C C . GLU A 1 453 ? 4.932 23.771 4.808 1.00 7.40 453 GLU A C 1
ATOM 3507 O O . GLU A 1 453 ? 4.851 24.844 4.186 1.00 8.14 453 GLU A O 1
ATOM 3513 N N . PRO A 1 454 ? 4.205 22.730 4.418 1.00 7.62 454 PRO A N 1
ATOM 3514 C CA . PRO A 1 454 ? 3.198 22.878 3.330 1.00 7.38 454 PRO A CA 1
ATOM 3515 C C . PRO A 1 454 ? 2.046 23.771 3.825 1.00 8.31 454 PRO A C 1
ATOM 3516 O O . PRO A 1 454 ? 1.821 23.887 5.017 1.00 8.62 454 PRO A O 1
ATOM 3520 N N . ILE A 1 455 ? 1.381 24.382 2.844 1.00 7.12 455 ILE A N 1
ATOM 3521 C CA . ILE A 1 455 ? 0.126 25.143 3.113 1.00 8.37 455 ILE A CA 1
ATOM 3522 C C . ILE A 1 455 ? -0.970 24.432 2.341 1.00 6.82 455 ILE A C 1
ATOM 3523 O O . ILE A 1 455 ? -0.873 24.265 1.102 1.00 8.57 455 ILE A O 1
ATOM 3528 N N . VAL A 1 456 ? -2.039 24.075 3.054 1.00 7.59 456 VAL A N 1
ATOM 3529 C CA . VAL A 1 456 ? -3.249 23.536 2.433 1.00 7.53 456 VAL A CA 1
ATOM 3530 C C . VAL A 1 456 ? -4.335 24.576 2.640 1.00 8.45 456 VAL A C 1
ATOM 3531 O O . VAL A 1 456 ? -4.534 25.093 3.756 1.00 9.09 456 VAL A O 1
ATOM 3535 N N . PHE A 1 457 ? -5.041 24.806 1.566 1.00 8.26 457 PHE A N 1
ATOM 3536 C CA . PHE A 1 457 ? -6.082 25.827 1.426 1.00 9.53 457 PHE A CA 1
ATOM 3537 C C . PHE A 1 457 ? -7.472 25.173 1.181 1.00 7.47 457 PHE A C 1
ATOM 3538 O O . PHE A 1 457 ? -7.563 24.315 0.299 1.00 9.22 457 PHE A O 1
ATOM 3546 N N . VAL A 1 458 ? -8.496 25.524 1.926 1.00 8.59 458 VAL A N 1
ATOM 3547 C CA . VAL A 1 458 ? -9.817 25.031 1.690 1.00 9.31 458 VAL A CA 1
ATOM 3548 C C . VAL A 1 458 ? -10.780 26.213 1.486 1.00 10.39 458 VAL A C 1
ATOM 3549 O O . VAL A 1 458 ? -10.744 27.141 2.328 1.00 11.71 458 VAL A O 1
ATOM 3553 N N . ALA A 1 459 ? -11.651 26.116 0.509 1.00 11.32 459 ALA A N 1
ATOM 3554 C CA . ALA A 1 459 ? -12.689 27.162 0.398 1.00 15.13 459 ALA A CA 1
ATOM 3555 C C . ALA A 1 459 ? -13.609 27.059 1.644 1.00 23.04 459 ALA A C 1
ATOM 3556 O O . ALA A 1 459 ? -14.188 26.006 1.767 1.00 23.13 459 ALA A O 1
ATOM 3558 N N . ALA B 1 19 ? -25.921 -27.426 47.907 1.00 9.44 19 ALA B N 1
ATOM 3559 C CA . ALA B 1 19 ? -25.847 -26.287 48.807 1.00 8.31 19 ALA B CA 1
ATOM 3560 C C . ALA B 1 19 ? -27.096 -25.415 48.667 1.00 7.96 19 ALA B C 1
ATOM 3561 O O . ALA B 1 19 ? -27.639 -25.275 47.571 1.00 8.52 19 ALA B O 1
ATOM 3563 N N . ASP B 1 20 ? -27.516 -24.814 49.781 1.00 10.31 20 ASP B N 1
ATOM 3564 C CA . ASP B 1 20 ? -28.716 -23.990 49.798 1.00 12.96 20 ASP B CA 1
ATOM 3565 C C . ASP B 1 20 ? -28.458 -22.583 49.320 1.00 11.28 20 ASP B C 1
ATOM 3566 O O . ASP B 1 20 ? -27.345 -22.152 49.074 1.00 10.55 20 ASP B O 1
ATOM 3571 N N . THR B 1 21 ? -29.532 -21.856 49.191 1.00 13.40 21 THR B N 1
ATOM 3572 C CA . THR B 1 21 ? -29.476 -20.469 48.778 1.00 12.07 21 THR B CA 1
ATOM 3573 C C . THR B 1 21 ? -28.521 -19.625 49.616 1.00 11.68 21 THR B C 1
ATOM 3574 O O . THR B 1 21 ? -27.743 -18.847 49.046 1.00 10.86 21 THR B O 1
ATOM 3578 N N . ASN B 1 22 ? -28.558 -19.695 50.945 1.00 13.09 22 ASN B N 1
ATOM 3579 C CA . ASN B 1 22 ? -27.689 -18.804 51.751 1.00 13.65 22 ASN B CA 1
ATOM 3580 C C . ASN B 1 22 ? -26.227 -19.094 51.428 1.00 11.66 22 ASN B C 1
ATOM 3581 O O . ASN B 1 22 ? -25.419 -18.170 51.465 1.00 14.68 22 ASN B O 1
ATOM 3586 N N A SER B 1 23 ? -25.883 -20.360 51.212 0.50 9.98 23 SER B N 1
ATOM 3587 N N B SER B 1 23 ? -25.858 -20.359 51.208 0.50 8.92 23 SER B N 1
ATOM 3588 C CA A SER B 1 23 ? -24.519 -20.740 50.854 0.50 10.84 23 SER B CA 1
ATOM 3589 C CA B SER B 1 23 ? -24.467 -20.706 50.904 0.50 8.41 23 SER B CA 1
ATOM 3590 C C A SER B 1 23 ? -24.104 -20.011 49.575 0.50 9.03 23 SER B C 1
ATOM 3591 C C B SER B 1 23 ? -24.043 -20.138 49.543 0.50 8.84 23 SER B C 1
ATOM 3592 O O A SER B 1 23 ? -23.027 -19.404 49.487 0.50 8.50 23 SER B O 1
ATOM 3593 O O B SER B 1 23 ? -22.832 -19.867 49.351 0.50 9.94 23 SER B O 1
ATOM 3598 N N . TRP B 1 24 ? -24.981 -20.063 48.596 1.00 7.74 24 TRP B N 1
ATOM 3599 C CA . TRP B 1 24 ? -24.654 -19.528 47.273 1.00 6.36 24 TRP B CA 1
ATOM 3600 C C . TRP B 1 24 ? -24.521 -18.003 47.258 1.00 6.21 24 TRP B C 1
ATOM 3601 O O . TRP B 1 24 ? -23.821 -17.490 46.361 1.00 6.44 24 TRP B O 1
ATOM 3612 N N . LYS B 1 25 ? -25.147 -17.285 48.161 1.00 6.34 25 LYS B N 1
ATOM 3613 C CA . LYS B 1 25 ? -25.145 -15.811 48.127 1.00 7.47 25 LYS B CA 1
ATOM 3614 C C . LYS B 1 25 ? -23.720 -15.254 48.198 1.00 7.16 25 LYS B C 1
ATOM 3615 O O . LYS B 1 25 ? -23.529 -14.101 47.820 1.00 8.45 25 LYS B O 1
ATOM 3621 N N . SER B 1 26 ? -22.792 -16.005 48.782 1.00 6.79 26 SER B N 1
ATOM 3622 C CA . SER B 1 26 ? -21.412 -15.540 48.953 1.00 7.12 26 SER B CA 1
ATOM 3623 C C . SER B 1 26 ? -20.434 -16.105 47.924 1.00 7.05 26 SER B C 1
ATOM 3624 O O . SER B 1 26 ? -19.231 -15.928 48.072 1.00 9.90 26 SER B O 1
ATOM 3627 N N . ARG B 1 27 ? -20.920 -16.785 46.902 1.00 6.29 27 ARG B N 1
ATOM 3628 C CA . ARG B 1 27 ? -20.109 -17.447 45.867 1.00 5.46 27 ARG B CA 1
ATOM 3629 C C . ARG B 1 27 ? -19.824 -16.468 44.736 1.00 5.48 27 ARG B C 1
ATOM 3630 O O . ARG B 1 27 ? -20.526 -15.443 44.574 1.00 7.56 27 ARG B O 1
ATOM 3638 N N . THR B 1 28 ? -18.838 -16.831 43.928 1.00 6.39 28 THR B N 1
ATOM 3639 C CA . THR B 1 28 ? -18.459 -16.054 42.736 1.00 5.76 28 THR B CA 1
ATOM 3640 C C . THR B 1 28 ? -18.327 -17.100 41.609 1.00 5.53 28 THR B C 1
ATOM 3641 O O . THR B 1 28 ? -17.498 -17.991 41.720 1.00 5.80 28 THR B O 1
ATOM 3645 N N . ILE B 1 29 ? -19.156 -16.994 40.584 1.00 4.92 29 ILE B N 1
ATOM 3646 C CA . ILE B 1 29 ? -19.315 -18.061 39.568 1.00 4.06 29 ILE B CA 1
ATOM 3647 C C . ILE B 1 29 ? -18.506 -17.759 38.308 1.00 4.33 29 ILE B C 1
ATOM 3648 O O . ILE B 1 29 ? -18.665 -16.675 37.715 1.00 4.94 29 ILE B O 1
ATOM 3653 N N . TYR B 1 30 ? -17.791 -18.782 37.846 1.00 3.86 30 TYR B N 1
ATOM 3654 C CA . TYR B 1 30 ? -17.188 -18.810 36.525 1.00 3.97 30 TYR B CA 1
ATOM 3655 C C . TYR B 1 30 ? -18.049 -19.731 35.643 1.00 3.93 30 TYR B C 1
ATOM 3656 O O . TYR B 1 30 ? -18.218 -20.895 36.014 1.00 4.57 30 TYR B O 1
ATOM 3665 N N . PHE B 1 31 ? -18.622 -19.196 34.589 1.00 3.76 31 PHE B N 1
ATOM 3666 C CA . PHE B 1 31 ? -19.549 -19.965 33.724 1.00 4.14 31 PHE B CA 1
ATOM 3667 C C . PHE B 1 31 ? -18.752 -20.424 32.495 1.00 4.31 31 PHE B C 1
ATOM 3668 O O . PHE 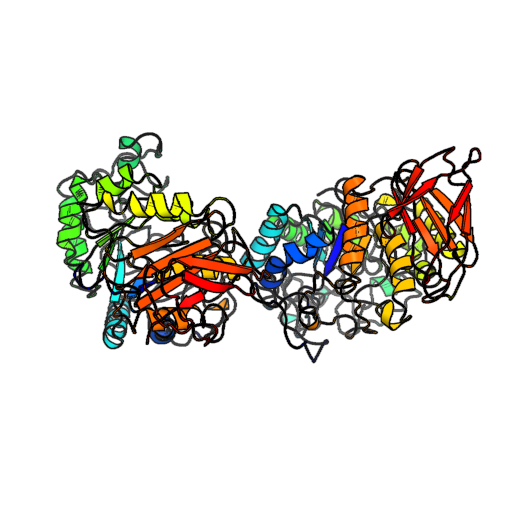B 1 31 ? -18.264 -19.586 31.736 1.00 4.34 31 PHE B O 1
ATOM 3676 N N . ALA B 1 32 ? -18.604 -21.739 32.371 1.00 4.65 32 ALA B N 1
ATOM 3677 C CA . ALA B 1 32 ? -17.782 -22.336 31.322 1.00 5.88 32 ALA B CA 1
ATOM 3678 C C . ALA B 1 32 ? -18.571 -23.352 30.495 1.00 5.31 32 ALA B C 1
ATOM 3679 O O . ALA B 1 32 ? -19.322 -24.143 31.018 1.00 6.39 32 ALA B O 1
ATOM 3681 N N . LEU B 1 33 ? -18.288 -23.316 29.193 1.00 5.20 33 LEU B N 1
ATOM 3682 C CA . LEU B 1 33 ? -18.673 -24.413 28.309 1.00 4.92 33 LEU B CA 1
ATOM 3683 C C . LEU B 1 33 ? -17.621 -25.531 28.438 1.00 5.27 33 LEU B C 1
ATOM 3684 O O . LEU B 1 33 ? -16.463 -25.344 28.138 1.00 5.80 33 LEU B O 1
ATOM 3689 N N . THR B 1 34 ? -18.047 -26.692 28.915 1.00 4.99 34 THR B N 1
ATOM 3690 C CA . THR B 1 34 ? -17.127 -27.807 29.086 1.00 4.92 34 THR B CA 1
ATOM 3691 C C . THR B 1 34 ? -16.302 -28.103 27.844 1.00 4.84 34 THR B C 1
ATOM 3692 O O . THR B 1 34 ? -15.155 -28.420 27.896 1.00 5.88 34 THR B O 1
ATOM 3696 N N . ASP B 1 35 ? -16.951 -28.058 26.692 1.00 4.76 35 ASP B N 1
ATOM 3697 C CA . ASP B 1 35 ? -16.271 -28.371 25.444 1.00 4.44 35 ASP B CA 1
ATOM 3698 C C . ASP B 1 35 ? -15.177 -27.340 25.077 1.00 4.71 35 ASP B C 1
ATOM 3699 O O . ASP B 1 35 ? -14.411 -27.625 24.147 1.00 5.29 35 ASP B O 1
ATOM 3704 N N . ARG B 1 36 ? -15.114 -26.205 25.770 1.00 4.22 36 ARG B N 1
ATOM 3705 C CA . ARG B 1 36 ? -14.245 -25.117 25.340 1.00 4.88 36 ARG B CA 1
ATOM 3706 C C . ARG B 1 36 ? -13.179 -24.747 26.367 1.00 4.74 36 ARG B C 1
ATOM 3707 O O . ARG B 1 36 ? -12.466 -23.808 26.115 1.00 6.56 36 ARG B O 1
ATOM 3715 N N . VAL B 1 37 ? -13.019 -25.465 27.507 1.00 4.71 37 VAL B N 1
ATOM 3716 C CA . VAL B 1 37 ? -11.992 -25.091 28.490 1.00 5.08 37 VAL B CA 1
ATOM 3717 C C . VAL B 1 37 ? -10.670 -25.746 28.245 1.00 5.67 37 VAL B C 1
ATOM 3718 O O . VAL B 1 37 ? -9.695 -25.015 27.965 1.00 6.40 37 VAL B O 1
ATOM 3722 N N . ALA B 1 38 ? -10.590 -27.066 28.312 1.00 5.27 38 ALA B N 1
ATOM 3723 C CA . ALA B 1 38 ? -9.279 -27.725 28.184 1.00 5.75 38 ALA B CA 1
ATOM 3724 C C . ALA B 1 38 ? -9.478 -29.172 27.743 1.00 5.84 38 ALA B C 1
ATOM 3725 O O . ALA B 1 38 ? -10.454 -29.841 28.093 1.00 6.78 38 ALA B O 1
ATOM 3727 N N . ARG B 1 39 ? -8.579 -29.632 26.871 1.00 6.25 39 ARG B N 1
ATOM 3728 C CA . ARG B 1 39 ? -8.737 -30.903 26.123 1.00 7.59 39 ARG B CA 1
ATOM 3729 C C . ARG B 1 39 ? -8.333 -32.108 26.957 1.00 8.80 39 ARG B C 1
ATOM 3730 O O . ARG B 1 39 ? -8.705 -33.247 26.642 1.00 12.12 39 ARG B O 1
ATOM 3738 N N . SER B 1 40 ? -7.512 -31.884 27.968 1.00 8.12 40 SER B N 1
ATOM 3739 C CA . SER B 1 40 ? -6.956 -32.962 28.774 1.00 8.73 40 SER B CA 1
ATOM 3740 C C . SER B 1 40 ? -6.304 -32.340 30.009 1.00 9.05 40 SER B C 1
ATOM 3741 O O . SER B 1 40 ? -6.096 -31.123 30.080 1.00 9.16 40 SER B O 1
ATOM 3744 N N . ALA B 1 41 ? -5.949 -33.160 30.975 1.00 10.73 41 ALA B N 1
ATOM 3745 C CA . ALA B 1 41 ? -5.207 -32.692 32.146 1.00 12.52 41 ALA B CA 1
ATOM 3746 C C . ALA B 1 41 ? -3.871 -32.057 31.751 1.00 13.08 41 ALA B C 1
ATOM 3747 O O . ALA B 1 41 ? -3.397 -31.227 32.529 1.00 19.48 41 ALA B O 1
ATOM 3749 N N . SER B 1 42 ? -3.297 -32.466 30.665 1.00 13.84 42 SER B N 1
ATOM 3750 C CA . SER B 1 42 ? -1.970 -31.946 30.230 1.00 15.23 42 SER B CA 1
ATOM 3751 C C . SER B 1 42 ? -2.080 -30.776 29.253 1.00 12.28 42 SER B C 1
ATOM 3752 O O . SER B 1 42 ? -1.091 -30.364 28.699 1.00 17.40 42 SER B O 1
ATOM 3755 N N . ASP B 1 43 ? -3.290 -30.287 28.996 1.00 11.70 43 ASP B N 1
ATOM 3756 C CA . ASP B 1 43 ? -3.476 -29.185 28.034 1.00 8.98 43 ASP B CA 1
ATOM 3757 C C . ASP B 1 43 ? -2.915 -27.910 28.651 1.00 10.51 43 ASP B C 1
ATOM 3758 O O . ASP B 1 43 ? -3.512 -27.393 29.566 1.00 12.75 43 ASP B O 1
ATOM 3763 N N . ASN B 1 44 ? -1.826 -27.412 28.087 1.00 10.47 44 ASN B N 1
ATOM 3764 C CA . ASN B 1 44 ? -1.238 -26.114 28.465 1.00 10.70 44 ASN B CA 1
ATOM 3765 C C . ASN B 1 44 ? -1.460 -25.037 27.415 1.00 10.79 44 ASN B C 1
ATOM 3766 O O . ASN B 1 44 ? -0.908 -23.941 27.504 1.00 12.21 44 ASN B O 1
ATOM 3771 N N . GLY B 1 45 ? -2.217 -25.368 26.380 1.00 7.97 45 GLY B N 1
ATOM 3772 C CA . GLY B 1 45 ? -2.412 -24.461 25.274 1.00 9.81 45 GLY B CA 1
ATOM 3773 C C . GLY B 1 45 ? -2.225 -25.140 23.934 1.00 9.26 45 GLY B C 1
ATOM 3774 O O . GLY B 1 45 ? -1.611 -26.197 23.834 1.00 12.62 45 GLY B O 1
ATOM 3775 N N . GLY B 1 46 ? -2.722 -24.497 22.896 1.00 10.36 46 GLY B N 1
ATOM 3776 C CA . GLY B 1 46 ? -2.530 -25.000 21.520 1.00 12.60 46 GLY B CA 1
ATOM 3777 C C . GLY B 1 46 ? -3.172 -24.051 20.567 1.00 12.71 46 GLY B C 1
ATOM 3778 O O . GLY B 1 46 ? -3.723 -23.061 21.023 1.00 14.57 46 GLY B O 1
ATOM 3779 N N . ASP B 1 47 ? -3.079 -24.370 19.316 1.00 15.40 47 ASP B N 1
ATOM 3780 C CA . ASP B 1 47 ? -3.854 -23.685 18.316 1.00 16.52 47 ASP B CA 1
ATOM 3781 C C . ASP B 1 47 ? -5.358 -23.898 18.695 1.00 14.00 47 ASP B C 1
ATOM 3782 O O . ASP B 1 47 ? -5.887 -24.980 19.141 1.00 17.59 47 ASP B O 1
ATOM 3787 N N . GLY B 1 48 ? -6.052 -22.883 18.405 1.00 12.62 48 GLY B N 1
ATOM 3788 C CA . GLY B 1 48 ? -7.466 -22.754 18.634 1.00 10.30 48 GLY B CA 1
ATOM 3789 C C . GLY B 1 48 ? -8.220 -23.739 17.779 1.00 9.55 48 GLY B C 1
ATOM 3790 O O . GLY B 1 48 ? -7.800 -24.261 16.735 1.00 13.23 48 GLY B O 1
ATOM 3791 N N . CYS B 1 49 ? -9.425 -23.944 18.238 1.00 8.25 49 CYS B N 1
ATOM 3792 C CA . CYS B 1 49 ? -10.419 -24.798 17.542 1.00 9.36 49 CYS B CA 1
ATOM 3793 C C . CYS B 1 49 ? -10.848 -24.120 16.273 1.00 10.91 49 CYS B C 1
ATOM 3794 O O . CYS B 1 49 ? -11.185 -22.961 16.297 1.00 14.50 49 CYS B O 1
ATOM 3797 N N . GLY B 1 50 ? -10.806 -24.849 15.156 1.00 12.51 50 GLY B N 1
ATOM 3798 C CA . GLY B 1 50 ? -11.147 -24.313 13.840 1.00 15.52 50 GLY B CA 1
ATOM 3799 C C . GLY B 1 50 ? -12.580 -24.368 13.403 1.00 13.34 50 GLY B C 1
ATOM 3800 O O . GLY B 1 50 ? -12.877 -23.768 12.388 1.00 19.29 50 GLY B O 1
ATOM 3801 N N . GLN B 1 51 ? -13.412 -25.070 14.136 1.00 12.53 51 GLN B N 1
ATOM 3802 C CA . GLN B 1 51 ? -14.825 -25.212 13.794 1.00 11.44 51 GLN B CA 1
ATOM 3803 C C . GLN B 1 51 ? -15.642 -25.071 15.098 1.00 9.26 51 GLN B C 1
ATOM 3804 O O . GLN B 1 51 ? -15.921 -26.076 15.793 1.00 10.12 51 GLN B O 1
ATOM 3810 N N . LEU B 1 52 ? -16.046 -23.863 15.412 1.00 8.86 52 LEU B N 1
ATOM 3811 C CA . LEU B 1 52 ? -16.721 -23.568 16.669 1.00 8.24 52 LEU B CA 1
ATOM 3812 C C . LEU B 1 52 ? -18.164 -24.084 16.751 1.00 8.09 52 LEU B C 1
ATOM 3813 O O . LEU B 1 52 ? -18.747 -24.076 17.837 1.00 7.72 52 LEU B O 1
ATOM 3818 N N . GLN B 1 53 ? -18.737 -24.562 15.644 1.00 10.03 53 GLN B N 1
ATOM 3819 C CA . GLN B 1 53 ? -20.122 -25.099 15.596 1.00 10.97 53 GLN B CA 1
ATOM 3820 C C . GLN B 1 53 ? -20.149 -26.576 15.908 1.00 7.92 53 GLN B C 1
ATOM 3821 O O . GLN B 1 53 ? -21.273 -27.155 15.923 1.00 10.24 53 GLN B O 1
ATOM 3827 N N . ASP B 1 54 ? -19.014 -27.218 16.111 1.00 8.74 54 ASP B N 1
ATOM 3828 C CA . ASP B 1 54 ? -18.991 -28.659 16.424 1.00 8.88 54 ASP B CA 1
ATOM 3829 C C . ASP B 1 54 ? -18.102 -28.860 17.657 1.00 6.82 54 ASP B C 1
ATOM 3830 O O . ASP B 1 54 ? -17.467 -27.909 18.123 1.00 8.20 54 ASP B O 1
ATOM 3835 N N . TYR B 1 55 ? -18.017 -30.080 18.185 1.00 7.66 55 TYR B N 1
ATOM 3836 C CA . TYR B 1 55 ? -17.116 -30.362 19.317 1.00 6.46 55 TYR B CA 1
ATOM 3837 C C . TYR B 1 55 ? -15.704 -29.908 18.997 1.00 7.55 55 TYR B C 1
ATOM 3838 O O . TYR B 1 55 ? -15.134 -30.267 17.953 1.00 9.44 55 TYR B O 1
ATOM 3847 N N . CYS B 1 56 ? -15.143 -29.144 19.939 1.00 6.09 56 CYS B N 1
ATOM 3848 C CA . CYS B 1 56 ? -13.721 -28.770 19.904 1.00 7.19 56 CYS B CA 1
ATOM 3849 C C . CYS B 1 56 ? -12.819 -29.642 20.778 1.00 7.27 56 CYS B C 1
ATOM 3850 O O . CYS B 1 56 ? -11.625 -29.642 20.558 1.00 8.07 56 CYS B O 1
ATOM 3853 N N . GLY B 1 57 ? -13.365 -30.382 21.712 1.00 6.70 57 GLY B N 1
ATOM 3854 C CA . GLY B 1 57 ? -12.643 -31.405 22.445 1.00 6.86 57 GLY B CA 1
ATOM 3855 C C . GLY B 1 57 ? -12.422 -31.184 23.924 1.00 5.62 57 GLY B C 1
ATOM 3856 O O . GLY B 1 57 ? -11.671 -31.884 24.534 1.00 8.58 57 GLY B O 1
ATOM 3857 N N . GLY B 1 58 ? -13.066 -30.170 24.524 1.00 6.07 58 GLY B N 1
ATOM 3858 C CA . GLY B 1 58 ? -12.888 -29.997 25.980 1.00 6.56 58 GLY B CA 1
ATOM 3859 C C . GLY B 1 58 ? -13.495 -31.173 26.703 1.00 5.96 58 GLY B C 1
ATOM 3860 O O . GLY B 1 58 ? -14.525 -31.748 26.334 1.00 6.80 58 GLY B O 1
ATOM 3861 N N . THR B 1 59 ? -12.890 -31.545 27.824 1.00 6.45 59 THR B N 1
ATOM 3862 C CA . THR B 1 59 ? -13.272 -32.702 28.611 1.00 7.04 59 THR B CA 1
ATOM 3863 C C . THR B 1 59 ? -13.413 -32.357 30.116 1.00 6.20 59 THR B C 1
ATOM 3864 O O . THR B 1 59 ? -12.888 -31.352 30.607 1.00 6.15 59 THR B O 1
ATOM 3868 N N . PHE B 1 60 ? -14.088 -33.252 30.851 1.00 5.56 60 PHE B N 1
ATOM 3869 C CA . PHE B 1 60 ? -14.145 -33.125 32.313 1.00 5.89 60 PHE B CA 1
ATOM 3870 C C . PHE B 1 60 ? -12.746 -33.094 32.929 1.00 5.87 60 PHE B C 1
ATOM 3871 O O . PHE B 1 60 ? -12.480 -32.268 33.806 1.00 7.71 60 PHE B O 1
ATOM 3879 N N . LYS B 1 61 ? -11.881 -34.003 32.483 1.00 6.48 61 LYS B N 1
ATOM 3880 C CA . LYS B 1 61 ? -10.545 -34.068 33.053 1.00 7.48 61 LYS B CA 1
ATOM 3881 C C . LYS B 1 61 ? -9.758 -32.810 32.681 1.00 6.89 61 LYS B C 1
ATOM 3882 O O . LYS B 1 61 ? -8.932 -32.370 33.480 1.00 7.73 61 LYS B O 1
ATOM 3888 N N . GLY B 1 62 ? -9.991 -32.215 31.530 1.00 6.00 62 GLY B N 1
ATOM 3889 C CA . GLY B 1 62 ? -9.426 -30.914 31.164 1.00 6.26 62 GLY B CA 1
ATOM 3890 C C . GLY B 1 62 ? -9.850 -29.857 32.130 1.00 6.47 62 GLY B C 1
ATOM 3891 O O . GLY B 1 62 ? -9.015 -29.090 32.674 1.00 7.18 62 GLY B O 1
ATOM 3892 N N . LEU B 1 63 ? -11.122 -29.793 32.448 1.00 6.39 63 LEU B N 1
ATOM 3893 C CA . LEU B 1 63 ? -11.635 -28.733 33.361 1.00 6.35 63 LEU B CA 1
ATOM 3894 C C . LEU B 1 63 ? -11.068 -28.976 34.780 1.00 6.03 63 LEU B C 1
ATOM 3895 O O . LEU B 1 63 ? -10.662 -28.067 35.441 1.00 6.73 63 LEU B O 1
ATOM 3900 N N . GLU B 1 64 ? -11.000 -30.247 35.169 1.00 5.84 64 GLU B N 1
ATOM 3901 C CA . GLU B 1 64 ? -10.440 -30.588 36.472 1.00 6.94 64 GLU B CA 1
ATOM 3902 C C . GLU B 1 64 ? -8.978 -30.122 36.605 1.00 6.57 64 GLU B C 1
ATOM 3903 O O . GLU B 1 64 ? -8.554 -29.576 37.612 1.00 7.92 64 GLU B O 1
ATOM 3909 N N . GLY B 1 65 ? -8.259 -30.226 35.462 1.00 7.09 65 GLY B N 1
ATOM 3910 C CA . GLY B 1 65 ? -6.900 -29.699 35.393 1.00 6.88 65 GLY B CA 1
ATOM 3911 C C . GLY B 1 65 ? -6.709 -28.201 35.321 1.00 7.53 65 GLY B C 1
ATOM 3912 O O . GLY B 1 65 ? -5.574 -27.714 35.356 1.00 10.00 65 GLY B O 1
ATOM 3913 N N . LYS B 1 66 ? -7.834 -27.486 35.285 1.00 6.55 66 LYS B N 1
ATOM 3914 C CA . LYS B 1 66 ? -7.846 -26.027 35.298 1.00 6.80 66 LYS B CA 1
ATOM 3915 C C . LYS B 1 66 ? -8.539 -25.454 36.516 1.00 5.85 66 LYS B C 1
ATOM 3916 O O . LYS B 1 66 ? -8.788 -24.234 36.589 1.00 7.13 66 LYS B O 1
ATOM 3922 N N . LEU B 1 67 ? -8.851 -26.269 37.494 1.00 6.50 67 LEU B N 1
ATOM 3923 C CA . LEU B 1 67 ? -9.436 -25.770 38.751 1.00 5.93 67 LEU B CA 1
ATOM 3924 C C . LEU B 1 67 ? -8.547 -24.747 39.388 1.00 7.73 67 LEU B C 1
ATOM 3925 O O . LEU B 1 67 ? -9.059 -23.756 39.925 1.00 8.02 67 LEU B O 1
ATOM 3930 N N . ASP B 1 68 ? -7.221 -24.964 39.432 1.00 8.12 68 ASP B N 1
ATOM 3931 C CA . ASP B 1 68 ? -6.357 -23.986 40.100 1.00 8.38 68 ASP B CA 1
ATOM 3932 C C . ASP B 1 68 ? -6.314 -22.650 39.326 1.00 6.88 68 ASP B C 1
ATOM 3933 O O . ASP B 1 68 ? -6.251 -21.590 39.934 1.00 8.69 68 ASP B O 1
ATOM 3938 N N . TYR B 1 69 ? -6.343 -22.750 38.019 1.00 6.44 69 TYR B N 1
ATOM 3939 C CA . TYR B 1 69 ? -6.369 -21.587 37.097 1.00 6.52 69 TYR B CA 1
ATOM 3940 C C . TYR B 1 69 ? -7.600 -20.742 37.433 1.00 6.15 69 TYR B C 1
ATOM 3941 O O . TYR B 1 69 ? -7.547 -19.541 37.524 1.00 6.82 69 TYR B O 1
ATOM 3950 N N . ILE B 1 70 ? -8.756 -21.414 37.579 1.00 6.03 70 ILE B N 1
ATOM 3951 C CA . ILE B 1 70 ? -10.043 -20.743 37.864 1.00 6.78 70 ILE B CA 1
ATOM 3952 C C . ILE B 1 70 ? -10.045 -20.181 39.282 1.00 5.78 70 ILE B C 1
ATOM 3953 O O . ILE B 1 70 ? -10.380 -18.989 39.495 1.00 6.74 70 ILE B O 1
ATOM 3958 N N . LYS B 1 71 ? -9.667 -20.979 40.266 1.00 6.44 71 LYS B N 1
ATOM 3959 C CA . LYS B 1 71 ? -9.652 -20.513 41.653 1.00 8.06 71 LYS B CA 1
ATOM 3960 C C . LYS B 1 71 ? -8.636 -19.405 41.872 1.00 8.23 71 LYS B C 1
ATOM 3961 O O . LYS B 1 71 ? -8.833 -18.511 42.702 1.00 9.65 71 LYS B O 1
ATOM 3967 N N . GLY B 1 72 ? -7.589 -19.384 41.065 1.00 7.88 72 GLY B N 1
ATOM 3968 C CA . GLY B 1 72 ? -6.587 -18.334 41.232 1.00 8.44 72 GLY B CA 1
ATOM 3969 C C . GLY B 1 72 ? -7.047 -16.910 40.922 1.00 7.50 72 GLY B C 1
ATOM 3970 O O . GLY B 1 72 ? -6.393 -15.975 41.267 1.00 12.05 72 GLY B O 1
ATOM 3971 N N . MET B 1 73 ? -8.196 -16.795 40.245 1.00 8.44 73 MET B N 1
ATOM 3972 C CA . MET B 1 73 ? -8.881 -15.504 39.995 1.00 9.75 73 MET B CA 1
ATOM 3973 C C . MET B 1 73 ? -9.924 -15.232 41.065 1.00 12.10 73 MET B C 1
ATOM 3974 O O . MET B 1 73 ? -10.496 -14.095 41.089 1.00 17.49 73 MET B O 1
ATOM 3979 N N . GLY B 1 74 ? -10.108 -16.103 42.007 1.00 10.75 74 GLY B N 1
ATOM 3980 C CA . GLY B 1 74 ? -11.076 -15.757 43.067 1.00 13.71 74 GLY B CA 1
ATOM 3981 C C . GLY B 1 74 ? -12.444 -16.366 42.839 1.00 14.60 74 GLY B C 1
ATOM 3982 O O . GLY B 1 74 ? -13.349 -16.135 43.632 1.00 18.93 74 GLY B O 1
ATOM 3983 N N . PHE B 1 75 ? -12.636 -17.187 41.814 1.00 8.05 75 PHE B N 1
ATOM 3984 C CA . PHE B 1 75 ? -13.870 -17.923 41.612 1.00 7.81 75 PHE B CA 1
ATOM 3985 C C . PHE B 1 75 ? -13.858 -19.095 42.607 1.00 7.17 75 PHE B C 1
ATOM 3986 O O . PHE B 1 75 ? -12.911 -19.779 42.728 1.00 13.28 75 PHE B O 1
ATOM 3994 N N . ASP B 1 76 ? -15.014 -19.363 43.133 1.00 6.92 76 ASP B N 1
ATOM 3995 C CA . ASP B 1 76 ? -15.197 -20.534 44.004 1.00 7.04 76 ASP B CA 1
ATOM 3996 C C . ASP B 1 76 ? -16.465 -21.317 43.655 1.00 6.15 76 ASP B C 1
ATOM 3997 O O . ASP B 1 76 ? -16.960 -22.134 44.421 1.00 6.86 76 ASP B O 1
ATOM 4002 N N . ALA B 1 77 ? -16.942 -21.142 42.444 1.00 6.10 77 ALA B N 1
ATOM 4003 C CA . ALA B 1 77 ? -18.041 -21.916 41.862 1.00 5.34 77 ALA B CA 1
ATOM 4004 C C . ALA B 1 77 ? -17.878 -21.886 40.373 1.00 4.22 77 ALA B C 1
ATOM 4005 O O . ALA B 1 77 ? -17.446 -20.877 39.794 1.00 4.89 77 ALA B O 1
ATOM 4007 N N . ILE B 1 78 ? -18.278 -22.993 39.741 1.00 4.29 78 ILE B N 1
ATOM 4008 C CA . ILE B 1 78 ? -18.247 -23.141 38.282 1.00 5.04 78 ILE B CA 1
ATOM 4009 C C . ILE B 1 78 ? -19.594 -23.616 37.828 1.00 4.69 78 ILE B C 1
ATOM 4010 O O . ILE B 1 78 ? -20.055 -24.650 38.310 1.00 5.35 78 ILE B O 1
ATOM 4015 N N . TRP B 1 79 ? -20.213 -22.903 36.902 1.00 4.07 79 TRP B N 1
ATOM 4016 C CA . TRP B 1 79 ? -21.403 -23.348 36.214 1.00 3.97 79 TRP B CA 1
ATOM 4017 C C . TRP B 1 79 ? -20.928 -24.000 34.896 1.00 3.78 79 TRP B C 1
ATOM 4018 O O . TRP B 1 79 ? -20.266 -23.341 34.095 1.00 4.51 79 TRP B O 1
ATOM 4029 N N . ILE B 1 80 ? -21.239 -25.280 34.734 1.00 3.91 80 ILE B N 1
ATOM 4030 C CA . ILE B 1 80 ? -20.935 -26.056 33.534 1.00 4.87 80 ILE B CA 1
ATOM 4031 C C . ILE B 1 80 ? -22.198 -26.271 32.736 1.00 3.97 80 ILE B C 1
ATOM 4032 O O . ILE B 1 80 ? -23.280 -26.403 33.279 1.00 4.75 80 ILE B O 1
ATOM 4037 N N . THR B 1 81 ? -22.023 -26.345 31.424 1.00 5.29 81 THR B N 1
ATOM 4038 C CA . THR B 1 81 ? -23.118 -26.638 30.495 1.00 4.47 81 THR B CA 1
ATOM 4039 C C . THR B 1 81 ? -23.618 -28.063 30.722 1.00 4.18 81 THR B C 1
ATOM 4040 O O . THR B 1 81 ? -23.022 -28.870 31.455 1.00 5.46 81 THR B O 1
ATOM 4044 N N . PRO B 1 82 ? -24.786 -28.404 30.184 1.00 4.61 82 PRO B N 1
ATOM 4045 C CA . PRO B 1 82 ? -25.426 -29.650 30.578 1.00 5.01 82 PRO B CA 1
ATOM 4046 C C . PRO B 1 82 ? -24.550 -30.880 30.267 1.00 4.87 82 PRO B C 1
ATOM 4047 O O . PRO B 1 82 ? -23.773 -30.932 29.309 1.00 6.14 82 PRO B O 1
ATOM 4051 N N . VAL B 1 83 ? -24.712 -31.907 31.113 1.00 5.04 83 VAL B N 1
ATOM 4052 C CA . VAL B 1 83 ? -23.786 -33.067 31.161 1.00 5.63 83 VAL B CA 1
ATOM 4053 C C . VAL B 1 83 ? -24.295 -34.300 30.450 1.00 5.80 83 VAL B C 1
ATOM 4054 O O . VAL B 1 83 ? -23.533 -35.258 30.307 1.00 6.95 83 VAL B O 1
ATOM 4058 N N . VAL B 1 84 ? -25.565 -34.309 30.116 1.00 5.58 84 VAL B N 1
ATOM 4059 C CA . VAL B 1 84 ? -26.222 -35.535 29.607 1.00 6.13 84 VAL B CA 1
ATOM 4060 C C . VAL B 1 84 ? -25.844 -35.837 28.181 1.00 5.27 84 VAL B C 1
ATOM 4061 O O . VAL B 1 84 ? -25.495 -34.962 27.414 1.00 5.62 84 VAL B O 1
ATOM 4065 N N . GLN B 1 85 ? -25.953 -37.099 27.783 1.00 5.08 85 GLN B N 1
ATOM 4066 C CA . GLN B 1 85 ? -25.748 -37.530 26.405 1.00 4.75 85 GLN B CA 1
ATOM 4067 C C . GLN B 1 85 ? -26.599 -36.650 25.487 1.00 4.37 85 GLN B C 1
ATOM 4068 O O . GLN B 1 85 ? -27.784 -36.445 25.742 1.00 5.63 85 GLN B O 1
ATOM 4074 N N . ASN B 1 86 ? -25.977 -36.195 24.410 1.00 4.94 86 ASN B N 1
ATOM 4075 C CA . ASN B 1 86 ? -26.581 -35.301 23.447 1.00 4.52 86 ASN B CA 1
ATOM 4076 C C . ASN B 1 86 ? -26.667 -35.951 22.087 1.00 5.89 86 ASN B C 1
ATOM 4077 O O . ASN B 1 86 ? -25.867 -36.830 21.738 1.00 6.49 86 ASN B O 1
ATOM 4082 N N . SER B 1 87 ? -27.550 -35.408 21.257 1.00 6.53 87 SER B N 1
ATOM 4083 C CA . SER B 1 87 ? -27.580 -35.664 19.836 1.00 6.70 87 SER B CA 1
ATOM 4084 C C . SER B 1 87 ? -26.304 -35.156 19.168 1.00 7.52 87 SER B C 1
ATOM 4085 O O . SER B 1 87 ? -25.495 -34.430 19.727 1.00 6.64 87 SER B O 1
ATOM 4088 N N . ALA B 1 88 ? -26.100 -35.598 17.931 1.00 8.24 88 ALA B N 1
ATOM 4089 C CA . ALA B 1 88 ? -24.892 -35.251 17.154 1.00 9.09 88 ALA B CA 1
ATOM 4090 C C . ALA B 1 88 ? -24.703 -33.717 17.196 1.00 7.77 88 ALA B C 1
ATOM 4091 O O . ALA B 1 88 ? -25.642 -32.935 16.999 1.00 8.81 88 ALA B O 1
ATOM 4093 N N . ARG B 1 89 ? -23.471 -33.295 17.350 1.00 8.62 89 ARG B N 1
ATOM 4094 C CA . ARG B 1 89 ? -23.041 -31.879 17.245 1.00 8.16 89 ARG B CA 1
ATOM 4095 C C . ARG B 1 89 ? -23.526 -31.067 18.460 1.00 7.17 89 ARG B C 1
ATOM 4096 O O . ARG B 1 89 ? -23.320 -29.833 18.459 1.00 7.91 89 ARG B O 1
ATOM 4104 N N . GLY B 1 90 ? -24.028 -31.712 19.496 1.00 6.59 90 GLY B N 1
ATOM 4105 C CA . GLY B 1 90 ? -24.546 -30.984 20.667 1.00 6.68 90 GLY B CA 1
ATOM 4106 C C . GLY B 1 90 ? -23.451 -30.599 21.642 1.00 5.33 90 GLY B C 1
ATOM 4107 O O . GLY B 1 90 ? -23.488 -30.974 22.827 1.00 5.72 90 GLY B O 1
ATOM 4108 N N . TYR B 1 91 ? -22.449 -29.865 21.164 1.00 5.17 91 TYR B N 1
ATOM 4109 C CA . TYR B 1 91 ? -21.239 -29.593 21.962 1.00 5.24 91 TYR B CA 1
ATOM 4110 C C . TYR B 1 91 ? -21.562 -28.788 23.222 1.00 4.83 91 TYR B C 1
ATOM 4111 O O . TYR B 1 91 ? -20.767 -28.800 24.192 1.00 5.94 91 TYR B O 1
ATOM 4120 N N . HIS B 1 92 ? -22.628 -28.012 23.170 1.00 4.50 92 HIS B N 1
ATOM 4121 C CA . HIS B 1 92 ? -23.101 -27.168 24.239 1.00 4.70 92 HIS B CA 1
ATOM 4122 C C . HIS B 1 92 ? -23.979 -27.873 25.258 1.00 4.72 92 HIS B C 1
ATOM 4123 O O . HIS B 1 92 ? -24.282 -27.259 26.317 1.00 5.34 92 HIS B O 1
ATOM 4130 N N . GLY B 1 93 ? -24.367 -29.133 24.966 1.00 4.22 93 GLY B N 1
ATOM 4131 C CA . GLY B 1 93 ? -25.127 -29.898 25.939 1.00 4.50 93 GLY B CA 1
ATOM 4132 C C . GLY B 1 93 ? -26.642 -29.746 25.916 1.00 4.60 93 GLY B C 1
ATOM 4133 O O . GLY B 1 93 ? -27.325 -30.466 26.652 1.00 4.73 93 GLY B O 1
ATOM 4134 N N . TYR B 1 94 ? -27.183 -28.798 25.134 1.00 4.30 94 TYR B N 1
ATOM 4135 C CA . TYR B 1 94 ? -28.610 -28.450 25.247 1.00 4.92 94 TYR B CA 1
ATOM 4136 C C . TYR B 1 94 ? -29.542 -29.330 24.432 1.00 5.11 94 TYR B C 1
ATOM 4137 O O . TYR B 1 94 ? -30.735 -29.050 24.353 1.00 6.65 94 TYR B O 1
ATOM 4146 N N . TRP B 1 95 ? -29.035 -30.404 23.819 1.00 4.85 95 TRP B N 1
ATOM 4147 C CA . TRP B 1 95 ? -29.749 -31.322 22.885 1.00 4.51 95 TRP B CA 1
ATOM 4148 C C . TRP B 1 95 ? -29.797 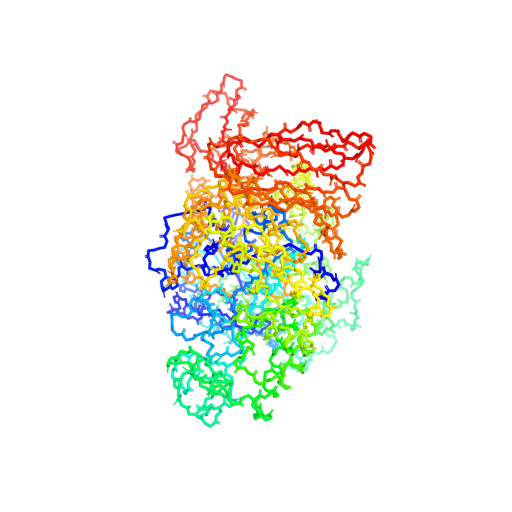-32.748 23.431 1.00 4.68 95 TRP B C 1
ATOM 4149 O O . TRP B 1 95 ? -29.132 -33.650 22.928 1.00 5.64 95 TRP B O 1
ATOM 4160 N N . ALA B 1 96 ? -30.519 -32.980 24.517 1.00 4.92 96 ALA B N 1
ATOM 4161 C CA . ALA B 1 96 ? -30.445 -34.264 25.212 1.00 5.46 96 ALA B CA 1
ATOM 4162 C C . ALA B 1 96 ? -30.921 -35.412 24.362 1.00 5.11 96 ALA B C 1
ATOM 4163 O O . ALA B 1 96 ? -31.978 -35.319 23.683 1.00 7.00 96 ALA B O 1
ATOM 4165 N N . SER B 1 97 ? -30.263 -36.534 24.490 1.00 5.44 97 SER B N 1
ATOM 4166 C CA . SER B 1 97 ? -30.711 -37.808 23.871 1.00 6.63 97 SER B CA 1
ATOM 4167 C C . SER B 1 97 ? -30.849 -38.940 24.887 1.00 5.34 97 SER B C 1
ATOM 4168 O O . SER B 1 97 ? -31.538 -39.897 24.635 1.00 7.03 97 SER B O 1
ATOM 4171 N N . ASN B 1 98 ? -30.183 -38.846 26.045 1.00 5.47 98 ASN B N 1
ATOM 4172 C CA . ASN B 1 98 ? -30.360 -39.834 27.117 1.00 5.75 98 ASN B CA 1
ATOM 4173 C C . ASN B 1 98 ? -30.115 -39.128 28.429 1.00 5.91 98 ASN B C 1
ATOM 4174 O O . ASN B 1 98 ? -28.974 -38.771 28.724 1.00 5.48 98 ASN B O 1
ATOM 4179 N N . LEU B 1 99 ? -31.159 -38.856 29.212 1.00 5.22 99 LEU B N 1
ATOM 4180 C CA . LEU B 1 99 ? -31.046 -38.101 30.461 1.00 5.59 99 LEU B CA 1
ATOM 4181 C C . LEU B 1 99 ? -30.097 -38.812 31.454 1.00 5.67 99 LEU B C 1
ATOM 4182 O O . LEU B 1 99 ? -29.502 -38.188 32.322 1.00 5.86 99 LEU B O 1
ATOM 4187 N N . TYR B 1 100 ? -30.038 -40.142 31.368 1.00 5.24 100 TYR B N 1
ATOM 4188 C CA . TYR B 1 100 ? -29.352 -41.006 32.322 1.00 5.89 100 TYR B CA 1
ATOM 4189 C C . TYR B 1 100 ? -28.070 -41.575 31.765 1.00 7.25 100 TYR B C 1
ATOM 4190 O O . TYR B 1 100 ? -27.622 -42.661 32.223 1.00 10.90 100 TYR B O 1
ATOM 4199 N N . ALA B 1 101 ? -27.442 -40.886 30.853 1.00 6.05 101 ALA B N 1
ATOM 4200 C CA . ALA B 1 101 ? -26.076 -41.195 30.419 1.00 5.66 101 ALA B CA 1
ATOM 4201 C C . ALA B 1 101 ? -25.320 -39.880 30.336 1.00 6.08 101 ALA B C 1
ATOM 4202 O O . ALA B 1 101 ? -25.883 -38.833 30.063 1.00 6.72 101 ALA B O 1
ATOM 4204 N N A THR B 1 102 ? -24.010 -39.918 30.553 0.50 7.17 102 THR B N 1
ATOM 4205 N N B THR B 1 102 ? -24.013 -39.963 30.491 0.50 6.58 102 THR B N 1
ATOM 4206 C CA A THR B 1 102 ? -23.118 -38.771 30.367 0.50 6.95 102 THR B CA 1
ATOM 4207 C CA B THR B 1 102 ? -23.110 -38.821 30.484 0.50 5.76 102 THR B CA 1
ATOM 4208 C C A THR B 1 102 ? -22.838 -38.566 28.904 0.50 5.84 102 THR B C 1
ATOM 4209 C C B THR B 1 102 ? -22.623 -38.606 29.060 0.50 5.48 102 THR B C 1
ATOM 4210 O O A THR B 1 102 ? -22.792 -39.528 28.096 0.50 8.01 102 THR B O 1
ATOM 4211 O O B THR B 1 102 ? -22.267 -39.665 28.425 0.50 6.69 102 THR B O 1
ATOM 4218 N N . ASN B 1 103 ? -22.454 -37.357 28.594 1.00 6.08 103 ASN B N 1
ATOM 4219 C CA . ASN B 1 103 ? -21.901 -37.047 27.274 1.00 6.22 103 ASN B CA 1
ATOM 4220 C C . ASN B 1 103 ? -20.480 -37.619 27.194 1.00 6.08 103 ASN B C 1
ATOM 4221 O O . ASN B 1 103 ? -19.540 -37.058 27.787 1.00 7.64 103 ASN B O 1
ATOM 4226 N N . SER B 1 104 ? -20.288 -38.611 26.352 1.00 6.87 104 SER B N 1
ATOM 4227 C CA . SER B 1 104 ? -19.034 -39.313 26.206 1.00 7.54 104 SER B CA 1
ATOM 4228 C C . SER B 1 104 ? -17.966 -38.435 25.603 1.00 6.94 104 SER B C 1
ATOM 4229 O O . SER B 1 104 ? -16.784 -38.727 25.780 1.00 8.91 104 SER B O 1
ATOM 4232 N N . HIS B 1 105 ? -18.334 -37.327 24.931 1.00 6.02 105 HIS B N 1
ATOM 4233 C CA . HIS B 1 105 ? -17.306 -36.407 24.427 1.00 7.25 105 HIS B CA 1
ATOM 4234 C C . HIS B 1 105 ? -16.521 -35.767 25.571 1.00 6.96 105 HIS B C 1
ATOM 4235 O O . HIS B 1 105 ? -15.332 -35.499 25.450 1.00 8.94 105 HIS B O 1
ATOM 4242 N N . TYR B 1 106 ? -17.218 -35.539 26.675 1.00 6.35 106 TYR B N 1
ATOM 4243 C CA . TYR B 1 106 ? -16.527 -34.932 27.852 1.00 6.72 106 TYR B CA 1
ATOM 4244 C C . TYR B 1 106 ? -15.844 -35.927 28.737 1.00 6.88 106 TYR B C 1
ATOM 4245 O O . TYR B 1 106 ? -14.871 -35.599 29.402 1.00 8.59 106 TYR B O 1
ATOM 4254 N N . GLY B 1 107 ? -16.413 -37.111 28.850 1.00 9.71 107 GLY B N 1
ATOM 4255 C CA . GLY B 1 107 ? -15.846 -38.129 29.696 1.00 10.23 107 GLY B CA 1
ATOM 4256 C C . GLY B 1 107 ? -16.895 -39.137 30.122 1.00 9.17 107 GLY B C 1
ATOM 4257 O O . GLY B 1 107 ? -18.068 -39.039 29.750 1.00 11.20 107 GLY B O 1
ATOM 4258 N N . THR B 1 108 ? -16.478 -40.062 30.968 1.00 8.66 108 THR B N 1
ATOM 4259 C CA . THR B 1 108 ? -17.374 -41.057 31.562 1.00 8.81 108 THR B CA 1
ATOM 4260 C C . THR B 1 108 ? -18.118 -40.442 32.729 1.00 8.51 108 THR B C 1
ATOM 4261 O O . THR B 1 108 ? -17.728 -39.420 33.314 1.00 8.72 108 THR B O 1
ATOM 4265 N N . SER B 1 109 ? -19.099 -41.178 33.225 1.00 9.35 109 SER B N 1
ATOM 4266 C CA . SER B 1 109 ? -19.771 -40.890 34.494 1.00 9.23 109 SER B CA 1
ATOM 4267 C C . SER B 1 109 ? -18.726 -40.811 35.619 1.00 7.74 109 SER B C 1
ATOM 4268 O O . SER B 1 109 ? -18.825 -39.905 36.454 1.00 9.02 109 SER B O 1
ATOM 4271 N N . ASP B 1 110 ? -17.796 -41.750 35.695 1.00 8.67 110 ASP B N 1
ATOM 4272 C CA . ASP B 1 110 ? -16.755 -41.701 36.738 1.00 9.20 110 ASP B CA 1
ATOM 4273 C C . ASP B 1 110 ? -15.902 -40.434 36.647 1.00 8.29 110 ASP B C 1
ATOM 4274 O O . ASP B 1 110 ? -15.497 -39.882 37.690 1.00 9.69 110 ASP B O 1
ATOM 4279 N N . GLU B 1 111 ? -15.598 -40.014 35.409 1.00 8.58 111 GLU B N 1
ATOM 4280 C CA . GLU B 1 111 ? -14.786 -38.806 35.265 1.00 8.09 111 GLU B CA 1
ATOM 4281 C C . GLU B 1 111 ? -15.573 -37.561 35.700 1.00 7.68 111 GLU B C 1
ATOM 4282 O O . GLU B 1 111 ? -14.971 -36.652 36.249 1.00 8.22 111 GLU B O 1
ATOM 4288 N N . LEU B 1 112 ? -16.879 -37.531 35.464 1.00 7.66 112 LEU B N 1
ATOM 4289 C CA . LEU B 1 112 ? -17.720 -36.421 35.974 1.00 6.59 112 LEU B CA 1
ATOM 4290 C C . LEU B 1 112 ? -17.660 -36.401 37.495 1.00 7.22 112 LEU B C 1
ATOM 4291 O O . LEU B 1 112 ? -17.532 -35.367 38.128 1.00 7.47 112 LEU B O 1
ATOM 4296 N N . LYS B 1 113 ? -17.875 -37.570 38.114 1.00 7.44 113 LYS B N 1
ATOM 4297 C CA . LYS B 1 113 ? -17.790 -37.690 39.575 1.00 7.71 113 LYS B CA 1
ATOM 4298 C C . LYS B 1 113 ? -16.423 -37.153 40.065 1.00 7.72 113 LYS B C 1
ATOM 4299 O O . LYS B 1 113 ? -16.333 -36.413 41.072 1.00 9.00 113 LYS B O 1
ATOM 4305 N N . GLY B 1 114 ? -15.340 -37.518 39.364 1.00 8.02 114 GLY B N 1
ATOM 4306 C CA . GLY B 1 114 ? -13.984 -37.133 39.717 1.00 8.34 114 GLY B CA 1
ATOM 4307 C C . GLY B 1 114 ? -13.809 -35.600 39.596 1.00 7.62 114 GLY B C 1
ATOM 4308 O O . GLY B 1 114 ? -13.178 -34.990 40.453 1.00 8.84 114 GLY B O 1
ATOM 4309 N N . LEU B 1 115 ? -14.384 -34.975 38.584 1.00 6.97 115 LEU B N 1
ATOM 4310 C CA . LEU B 1 115 ? -14.368 -33.522 38.481 1.00 6.50 115 LEU B CA 1
ATOM 4311 C C . LEU B 1 115 ? -15.013 -32.880 39.698 1.00 6.02 115 LEU B C 1
ATOM 4312 O O . LEU B 1 115 ? -14.427 -31.919 40.315 1.00 7.46 115 LEU B O 1
ATOM 4317 N N . VAL B 1 116 ? -16.226 -33.320 40.063 1.00 6.24 116 VAL B N 1
ATOM 4318 C CA . VAL B 1 116 ? -16.942 -32.695 41.173 1.00 6.75 116 VAL B CA 1
ATOM 4319 C C . VAL B 1 116 ? -16.148 -32.925 42.455 1.00 6.69 116 VAL B C 1
ATOM 4320 O O . VAL B 1 116 ? -16.008 -31.991 43.265 1.00 7.14 116 VAL B O 1
ATOM 4324 N N . ASN B 1 117 ? -15.662 -34.157 42.672 1.00 6.71 117 ASN B N 1
ATOM 4325 C CA . ASN B 1 117 ? -14.960 -34.426 43.931 1.00 8.07 117 ASN B CA 1
ATOM 4326 C C . ASN B 1 117 ? -13.667 -33.590 44.026 1.00 6.10 117 ASN B C 1
ATOM 4327 O O . ASN B 1 117 ? -13.312 -33.085 45.101 1.00 8.64 117 ASN B O 1
ATOM 4332 N N . ALA B 1 118 ? -12.978 -33.395 42.890 1.00 7.85 118 ALA B N 1
ATOM 4333 C CA . ALA B 1 118 ? -11.758 -32.581 42.881 1.00 7.25 118 ALA B CA 1
ATOM 4334 C C . ALA B 1 118 ? -12.091 -31.131 43.211 1.00 7.53 118 ALA B C 1
ATOM 4335 O O . ALA B 1 118 ? -11.389 -30.464 43.978 1.00 9.29 118 ALA B O 1
ATOM 4337 N N . ALA B 1 119 ? -13.192 -30.628 42.633 1.00 6.65 119 ALA B N 1
ATOM 4338 C CA . ALA B 1 119 ? -13.668 -29.289 42.925 1.00 6.82 119 ALA B CA 1
ATOM 4339 C C . ALA B 1 119 ? -13.941 -29.129 44.391 1.00 6.89 119 ALA B C 1
ATOM 4340 O O . ALA B 1 119 ? -13.507 -28.153 45.060 1.00 7.26 119 ALA B O 1
ATOM 4342 N N . HIS B 1 120 ? -14.659 -30.069 44.961 1.00 7.78 120 HIS B N 1
ATOM 4343 C CA . HIS B 1 120 ? -14.960 -30.035 46.404 1.00 7.47 120 HIS B CA 1
ATOM 4344 C C . HIS B 1 120 ? -13.700 -30.040 47.251 1.00 8.33 120 HIS B C 1
ATOM 4345 O O . HIS B 1 120 ? -13.626 -29.341 48.268 1.00 10.91 120 HIS B O 1
ATOM 4352 N N . GLY B 1 121 ? -12.720 -30.799 46.873 1.00 7.56 121 GLY B N 1
ATOM 4353 C CA . GLY B 1 121 ? -11.442 -30.829 47.607 1.00 9.11 121 GLY B CA 1
ATOM 4354 C C . GLY B 1 121 ? -10.770 -29.453 47.621 1.00 8.79 121 GLY B C 1
ATOM 4355 O O . GLY B 1 121 ? -9.958 -29.170 48.499 1.00 11.23 121 GLY B O 1
ATOM 4356 N N . LYS B 1 122 ? -11.011 -28.656 46.620 1.00 7.60 122 LYS B N 1
ATOM 4357 C CA . LYS B 1 122 ? -10.508 -27.274 46.477 1.00 8.25 122 LYS B CA 1
ATOM 4358 C C . LYS B 1 122 ? -11.479 -26.180 47.018 1.00 7.66 122 LYS B C 1
ATOM 4359 O O . LYS B 1 122 ? -11.237 -25.022 46.818 1.00 10.67 122 LYS B O 1
ATOM 4365 N N . GLY B 1 123 ? -12.596 -26.573 47.626 1.00 8.57 123 GLY B N 1
ATOM 4366 C CA . GLY B 1 123 ? -13.590 -25.643 48.097 1.00 9.10 123 GLY B CA 1
ATOM 4367 C C . GLY B 1 123 ? -14.392 -24.966 47.036 1.00 8.99 123 GLY B C 1
ATOM 4368 O O . GLY B 1 123 ? -14.879 -23.855 47.238 1.00 12.45 123 GLY B O 1
ATOM 4369 N N . ILE B 1 124 ? -14.504 -25.594 45.867 1.00 7.48 124 ILE B N 1
ATOM 4370 C CA . ILE B 1 124 ? -15.233 -25.016 44.729 1.00 7.23 124 ILE B CA 1
ATOM 4371 C C . ILE B 1 124 ? -16.546 -25.726 44.558 1.00 6.48 124 ILE B C 1
ATOM 4372 O O . ILE B 1 124 ? -16.605 -26.989 44.568 1.00 9.87 124 ILE B O 1
ATOM 4377 N N . TYR B 1 125 ? -17.636 -25.007 44.391 1.00 5.53 125 TYR B N 1
ATOM 4378 C CA . TYR B 1 125 ? -18.958 -25.584 44.023 1.00 5.95 125 TYR B CA 1
ATOM 4379 C C . TYR B 1 125 ? -19.044 -25.861 42.519 1.00 6.08 125 TYR B C 1
ATOM 4380 O O . TYR B 1 125 ? -18.490 -25.071 41.710 1.00 6.74 125 TYR B O 1
ATOM 4389 N N . ILE B 1 126 ? -19.810 -26.860 42.123 1.00 5.57 126 ILE B N 1
ATOM 4390 C CA . ILE B 1 126 ? -20.180 -27.090 40.733 1.00 5.95 126 ILE B CA 1
ATOM 4391 C C . ILE B 1 126 ? -21.691 -26.960 40.594 1.00 6.04 126 ILE B C 1
ATOM 4392 O O . ILE B 1 126 ? -22.469 -27.652 41.279 1.00 6.80 126 ILE B O 1
ATOM 4397 N N . MET B 1 127 ? -22.084 -26.029 39.705 1.00 4.38 127 MET B N 1
ATOM 4398 C CA . MET B 1 127 ? -23.483 -25.817 39.335 1.00 4.97 127 MET B CA 1
ATOM 4399 C C . MET B 1 127 ? -23.643 -26.499 37.944 1.00 4.95 127 MET B C 1
ATOM 4400 O O . MET B 1 127 ? -22.911 -26.202 37.024 1.00 5.58 127 MET B O 1
ATOM 4405 N N . VAL B 1 128 ? -24.681 -27.311 37.834 1.00 4.37 128 VAL B N 1
ATOM 4406 C CA . VAL B 1 128 ? -24.982 -28.007 36.589 1.00 4.35 128 VAL B CA 1
ATOM 4407 C C . VAL B 1 128 ? -26.173 -27.336 35.861 1.00 4.50 128 VAL B C 1
ATOM 4408 O O . VAL B 1 128 ? -27.173 -26.993 36.480 1.00 4.84 128 VAL B O 1
ATOM 4412 N N . ASP B 1 129 ? -25.990 -27.124 34.592 1.00 4.61 129 ASP B N 1
ATOM 4413 C CA . ASP B 1 129 ? -27.040 -26.598 33.703 1.00 4.42 129 ASP B CA 1
ATOM 4414 C C . ASP B 1 129 ? -27.956 -27.765 33.282 1.00 4.40 129 ASP B C 1
ATOM 4415 O O . ASP B 1 129 ? -27.437 -28.842 32.941 1.00 5.25 129 ASP B O 1
ATOM 4420 N N . VAL B 1 130 ? -29.263 -27.562 33.352 1.00 3.98 130 VAL B N 1
ATOM 4421 C CA . VAL B 1 130 ? -30.233 -28.622 33.021 1.00 4.33 130 VAL B CA 1
ATOM 4422 C C . VAL B 1 130 ? -31.315 -28.070 32.136 1.00 4.64 130 VAL B C 1
ATOM 4423 O O . VAL B 1 130 ? -31.745 -26.905 32.262 1.00 5.54 130 VAL B O 1
ATOM 4427 N N . VAL B 1 131 ? -31.816 -28.958 31.281 1.00 5.20 131 VAL B N 1
ATOM 4428 C CA . VAL B 1 131 ? -32.956 -28.671 30.372 1.00 5.81 131 VAL B CA 1
ATOM 4429 C C . VAL B 1 131 ? -34.123 -29.606 30.682 1.00 5.68 131 VAL B C 1
ATOM 4430 O O . VAL B 1 131 ? -33.962 -30.842 30.628 1.00 6.70 131 VAL B O 1
ATOM 4434 N N . ALA B 1 132 ? -35.308 -29.036 30.919 1.00 6.09 132 ALA B N 1
ATOM 4435 C CA . ALA B 1 132 ? -36.564 -29.807 31.016 1.00 5.76 132 ALA B CA 1
ATOM 4436 C C . ALA B 1 132 ? -37.516 -29.457 29.860 1.00 6.83 132 ALA B C 1
ATOM 4437 O O . ALA B 1 132 ? -38.454 -30.232 29.601 1.00 10.22 132 ALA B O 1
ATOM 4439 N N . ASN B 1 133 ? -37.307 -28.391 29.140 1.00 5.42 133 ASN B N 1
ATOM 4440 C CA . ASN B 1 133 ? -38.270 -27.931 28.126 1.00 5.27 133 ASN B CA 1
ATOM 4441 C C . ASN B 1 133 ? -38.295 -28.798 26.896 1.00 4.99 133 ASN B C 1
ATOM 4442 O O . ASN B 1 133 ? -39.332 -28.931 26.247 1.00 6.35 133 ASN B O 1
ATOM 4447 N N . HIS B 1 134 ? -37.135 -29.295 26.470 1.00 4.81 134 HIS B N 1
ATOM 4448 C CA . HIS B 1 134 ? -36.980 -29.902 25.170 1.00 5.47 134 HIS B CA 1
ATOM 4449 C C . HIS B 1 134 ? -35.898 -30.939 25.201 1.00 5.28 134 HIS B C 1
ATOM 4450 O O . HIS B 1 134 ? -35.064 -30.982 26.111 1.00 5.20 134 HIS B O 1
ATOM 4457 N N . VAL B 1 135 ? -35.898 -31.740 24.155 1.00 5.29 135 VAL B N 1
ATOM 4458 C CA . VAL B 1 135 ? -34.856 -32.729 23.887 1.00 5.31 135 VAL B CA 1
ATOM 4459 C C . VAL B 1 135 ? -34.106 -32.356 22.613 1.00 4.89 135 VAL B C 1
ATOM 4460 O O . VAL B 1 135 ? -34.438 -31.365 21.974 1.00 6.21 135 VAL B O 1
ATOM 4464 N N . GLY B 1 136 ? -33.127 -33.178 22.246 1.00 5.13 136 GLY B N 1
ATOM 4465 C CA . GLY B 1 136 ? -32.320 -32.986 21.064 1.00 6.38 136 GLY B CA 1
ATOM 4466 C C . GLY B 1 136 ? -32.970 -33.374 19.739 1.00 6.32 136 GLY B C 1
ATOM 4467 O O . GLY B 1 136 ? -34.172 -33.644 19.726 1.00 7.66 136 GLY B O 1
ATOM 4468 N N . ASN B 1 137 ? -32.116 -33.410 18.725 1.00 7.10 137 ASN B N 1
ATOM 4469 C CA . ASN B 1 137 ? -32.569 -33.531 17.326 1.00 7.74 137 ASN B CA 1
ATOM 4470 C C . ASN B 1 137 ? -32.243 -34.885 16.708 1.00 8.43 137 ASN B C 1
ATOM 4471 O O . ASN B 1 137 ? -32.365 -35.040 15.498 1.00 11.87 137 ASN B O 1
ATOM 4476 N N . GLY B 1 138 ? -31.980 -35.873 17.548 1.00 9.16 138 GLY B N 1
ATOM 4477 C CA . GLY B 1 138 ? -31.911 -37.246 17.091 1.00 10.41 138 GLY B CA 1
ATOM 4478 C C . GLY B 1 138 ? -33.304 -37.817 16.920 1.00 9.89 138 GLY B C 1
ATOM 4479 O O . GLY B 1 138 ? -34.321 -37.212 17.235 1.00 11.31 138 GLY B O 1
ATOM 4480 N N . PRO B 1 139 ? -33.424 -39.060 16.379 1.00 8.64 139 PRO B N 1
ATOM 4481 C CA . PRO B 1 139 ? -34.729 -39.646 16.136 1.00 9.11 139 PRO B CA 1
ATOM 4482 C C . PRO B 1 139 ? -35.484 -39.833 17.454 1.00 8.82 139 PRO B C 1
ATOM 4483 O O . PRO B 1 139 ? -34.918 -40.273 18.459 1.00 9.42 139 PRO B O 1
ATOM 4487 N N . LEU B 1 140 ? -36.745 -39.500 17.441 1.00 10.49 140 LEU B N 1
ATOM 4488 C CA . LEU B 1 140 ? -37.644 -39.678 18.595 1.00 13.45 140 LEU B CA 1
ATOM 4489 C C . LEU B 1 140 ? -37.500 -41.096 19.133 1.00 10.70 140 LEU B C 1
ATOM 4490 O O . LEU B 1 140 ? -37.453 -41.285 20.386 1.00 12.00 140 LEU B O 1
ATOM 4495 N N . ASN B 1 141 ? -37.590 -42.091 18.275 1.00 12.34 141 ASN B N 1
ATOM 4496 C CA A ASN B 1 141 ? -37.670 -43.458 18.840 0.50 13.81 141 ASN B CA 1
ATOM 4497 C CA B ASN B 1 141 ? -37.573 -43.548 18.637 0.50 14.48 141 ASN B CA 1
ATOM 4498 C C . ASN B 1 141 ? -36.372 -43.914 19.518 1.00 11.97 141 ASN B C 1
ATOM 4499 O O . ASN B 1 141 ? -36.413 -44.869 20.228 1.00 14.12 141 ASN B O 1
ATOM 4508 N N . GLU B 1 142 ? -35.286 -43.144 19.402 1.00 9.40 142 GLU B N 1
ATOM 4509 C CA . GLU B 1 142 ? -34.017 -43.427 20.064 1.00 10.68 142 GLU B CA 1
ATOM 4510 C C . GLU B 1 142 ? -33.855 -42.683 21.361 1.00 10.14 142 GLU B C 1
ATOM 4511 O O . GLU B 1 142 ? -32.876 -42.930 22.094 1.00 10.50 142 GLU B O 1
ATOM 4517 N N . MET B 1 143 ? -34.734 -41.763 21.665 1.00 7.46 143 MET B N 1
ATOM 4518 C CA . MET B 1 143 ? -34.612 -41.008 22.943 1.00 7.33 143 MET B CA 1
ATOM 4519 C C . MET B 1 143 ? -34.733 -41.925 24.121 1.00 6.94 143 MET B C 1
ATOM 4520 O O . MET B 1 143 ? -35.486 -42.882 24.107 1.00 9.40 143 MET B O 1
ATOM 4525 N N . GLN B 1 144 ? -34.018 -41.585 25.194 1.00 6.56 144 GLN B N 1
ATOM 4526 C CA . GLN B 1 144 ? -34.067 -42.364 26.439 1.00 6.37 144 GLN B CA 1
ATOM 4527 C C . GLN B 1 144 ? -34.066 -41.460 27.636 1.00 7.12 144 GLN B C 1
ATOM 4528 O O . GLN B 1 144 ? -33.476 -40.366 27.606 1.00 7.63 144 GLN B O 1
ATOM 4534 N N . PRO B 1 145 ? -34.717 -41.885 28.737 1.00 7.14 145 PRO B N 1
ATOM 4535 C CA . PRO B 1 145 ? -35.471 -43.127 28.885 1.00 6.70 145 PRO B CA 1
ATOM 4536 C C . PRO B 1 145 ? -36.883 -42.979 28.322 1.00 6.17 145 PRO B C 1
ATOM 4537 O O . PRO B 1 145 ? -37.389 -41.862 28.174 1.00 7.36 145 PRO B O 1
ATOM 4541 N N . ALA B 1 146 ? -37.529 -44.127 28.164 1.00 6.76 146 ALA B N 1
ATOM 4542 C CA . ALA B 1 146 ? -38.988 -44.104 28.052 1.00 7.33 146 ALA B CA 1
ATOM 4543 C C . ALA B 1 146 ? -39.559 -43.307 29.228 1.00 7.12 146 ALA B C 1
ATOM 4544 O O . ALA B 1 146 ? -39.069 -43.441 30.332 1.00 7.86 146 ALA B O 1
ATOM 4546 N N . PRO B 1 147 ? -40.552 -42.470 29.027 1.00 7.01 147 PRO B N 1
ATOM 4547 C CA . PRO B 1 147 ? -41.362 -42.362 27.785 1.00 7.55 147 PRO B CA 1
ATOM 4548 C C . PRO B 1 147 ? -40.907 -41.266 26.807 1.00 6.99 147 PRO B C 1
ATOM 4549 O O . PRO B 1 147 ? -41.703 -40.852 25.929 1.00 7.72 147 PRO B O 1
ATOM 4553 N N . LEU B 1 148 ? -39.675 -40.865 26.819 1.00 7.03 148 LEU B N 1
ATOM 4554 C CA . LEU B 1 148 ? -39.204 -39.821 25.911 1.00 6.75 148 LEU B CA 1
ATOM 4555 C C . LEU B 1 148 ? -39.106 -40.316 24.460 1.00 6.50 148 LEU B C 1
ATOM 4556 O O . LEU B 1 148 ? -38.986 -39.469 23.543 1.00 7.45 148 LEU B O 1
ATOM 4561 N N . ASN B 1 149 ? -39.228 -41.618 24.226 1.00 7.13 149 ASN B N 1
ATOM 4562 C CA . ASN B 1 149 ? -39.304 -42.215 22.910 1.00 7.70 149 ASN B CA 1
ATOM 4563 C C . ASN B 1 149 ? -40.736 -42.363 22.379 1.00 9.34 149 ASN B C 1
ATOM 4564 O O . ASN B 1 149 ? -40.931 -42.994 21.308 1.00 12.14 149 ASN B O 1
ATOM 4569 N N A GLN B 1 150 ? -41.719 -41.755 23.041 0.50 8.69 150 GLN B N 1
ATOM 4570 N N B GLN B 1 150 ? -41.710 -41.745 23.049 0.50 8.20 150 GLN B N 1
ATOM 4571 C CA A GLN B 1 150 ? -43.111 -41.758 22.566 0.50 8.91 150 GLN B CA 1
ATOM 4572 C CA B GLN B 1 150 ? -43.125 -41.725 22.638 0.50 8.15 150 GLN B CA 1
ATOM 4573 C C A GLN B 1 150 ? -43.467 -40.364 22.053 0.50 9.06 150 GLN B C 1
ATOM 4574 C C B GLN B 1 150 ? -43.455 -40.350 22.051 0.50 8.70 150 GLN B C 1
ATOM 4575 O O A GLN B 1 150 ? -43.288 -39.389 22.787 0.50 8.17 150 GLN B O 1
ATOM 4576 O O B GLN B 1 150 ? -43.244 -39.350 22.739 0.50 8.12 150 GLN B O 1
ATOM 4587 N N . GLY B 1 151 ? -44.072 -40.274 20.861 1.00 9.26 151 GLY B N 1
ATOM 4588 C CA . GLY B 1 151 ? -44.471 -39.001 20.301 1.00 9.90 151 GLY B CA 1
ATOM 4589 C C . GLY B 1 151 ? -45.451 -38.236 21.182 1.00 9.31 151 GLY B C 1
ATOM 4590 O O . GLY B 1 151 ? -45.413 -36.999 21.253 1.00 11.03 151 GLY B O 1
ATOM 4591 N N . SER B 1 152 ? -46.259 -38.946 21.959 1.00 10.52 152 SER B N 1
ATOM 4592 C CA . SER B 1 152 ? -47.260 -38.335 22.844 1.00 11.71 152 SER B CA 1
ATOM 4593 C C . SER B 1 152 ? -46.641 -37.587 24.045 1.00 10.30 152 SER B C 1
ATOM 4594 O O . SER B 1 152 ? -47.348 -36.909 24.754 1.00 12.94 152 SER B O 1
ATOM 4597 N N . SER B 1 153 ? -45.333 -37.751 24.262 1.00 9.20 153 SER B N 1
ATOM 4598 C CA . SER B 1 153 ? -44.627 -37.023 25.311 1.00 8.31 153 SER B CA 1
ATOM 4599 C C . SER B 1 153 ? -44.373 -35.585 24.977 1.00 7.23 153 SER B C 1
ATOM 4600 O O . SER B 1 153 ? -43.923 -34.844 25.804 1.00 8.57 153 SER B O 1
ATOM 4603 N N . TYR B 1 154 ? -44.671 -35.194 23.740 1.00 7.39 154 TYR B N 1
ATOM 4604 C CA . TYR B 1 154 ? -44.326 -33.896 23.156 1.00 7.76 154 TYR B CA 1
ATOM 4605 C C . TYR B 1 154 ? -45.556 -33.177 22.649 1.00 8.59 154 TYR B C 1
ATOM 4606 O O . TYR B 1 154 ? -46.472 -33.731 22.123 1.00 10.05 154 TYR B O 1
ATOM 4615 N N . HIS B 1 155 ? -45.440 -31.840 22.703 1.00 7.52 155 HIS B N 1
ATOM 4616 C CA . HIS B 1 155 ? -46.433 -31.004 22.010 1.00 7.63 155 HIS B CA 1
ATOM 4617 C C . HIS B 1 155 ? -46.259 -31.208 20.500 1.00 8.84 155 HIS B C 1
ATOM 4618 O O . HIS B 1 155 ? -45.156 -31.427 19.990 1.00 8.54 155 HIS B O 1
ATOM 4625 N N . PRO B 1 156 ? -47.324 -31.036 19.714 1.00 10.57 156 PRO B N 1
ATOM 4626 C CA . PRO B 1 156 ? -47.185 -31.017 18.268 1.00 11.18 156 PRO B CA 1
ATOM 4627 C C . PRO B 1 156 ? -46.258 -29.870 17.818 1.00 9.06 156 PRO B C 1
ATOM 4628 O O . PRO B 1 156 ? -46.313 -28.777 18.400 1.00 10.28 156 PRO B O 1
ATOM 4632 N N . ALA B 1 157 ? -45.447 -30.132 16.819 1.00 9.86 157 ALA B N 1
ATOM 4633 C CA . ALA B 1 157 ? -44.458 -29.205 16.352 1.00 10.11 157 ALA B CA 1
ATOM 4634 C C . ALA B 1 157 ? -45.156 -27.900 15.896 1.00 9.01 157 ALA B C 1
ATOM 4635 O O . ALA B 1 157 ? -46.109 -27.910 15.140 1.00 12.47 157 ALA B O 1
ATOM 4637 N N . CYS B 1 158 ? -44.494 -26.799 16.250 1.00 9.50 158 CYS B N 1
ATOM 4638 C CA . CYS B 1 158 ? -44.834 -25.448 15.779 1.00 10.01 158 CYS B CA 1
ATOM 4639 C C . CYS B 1 158 ? -43.656 -24.523 16.102 1.00 7.72 158 CYS B C 1
ATOM 4640 O O . CYS B 1 158 ? -42.885 -24.862 17.017 1.00 8.70 158 CYS B O 1
ATOM 4643 N N . GLY B 1 159 ? -43.571 -23.387 15.476 1.00 9.10 159 GLY B N 1
ATOM 4644 C CA . GLY B 1 159 ? -42.578 -22.382 15.746 1.00 9.00 159 GLY B CA 1
ATOM 4645 C C . GLY B 1 159 ? -43.140 -21.350 16.725 1.00 7.93 159 GLY B C 1
ATOM 4646 O O . GLY B 1 159 ? -44.339 -21.029 16.711 1.00 9.67 159 GLY B O 1
ATOM 4647 N N . ILE B 1 160 ? -42.238 -20.799 17.506 1.00 7.53 160 ILE B N 1
ATOM 4648 C CA . ILE B 1 160 ? -42.609 -19.838 18.546 1.00 6.74 160 ILE B CA 1
ATOM 4649 C C . ILE B 1 160 ? -42.910 -18.488 17.928 1.00 6.21 160 ILE B C 1
ATOM 4650 O O . ILE B 1 160 ? -42.123 -17.907 17.173 1.00 8.00 160 ILE B O 1
ATOM 4655 N N . ASN B 1 161 ? -44.053 -17.938 18.307 1.00 6.02 161 ASN B N 1
ATOM 4656 C CA . ASN B 1 161 ? -44.427 -16.504 18.127 1.00 5.69 161 ASN B CA 1
ATOM 4657 C C . ASN B 1 161 ? -44.108 -15.807 19.480 1.00 5.69 161 ASN B C 1
ATOM 4658 O O . ASN B 1 161 ? -44.822 -16.001 20.443 1.00 5.93 161 ASN B O 1
ATOM 4663 N N . TYR B 1 162 ? -43.037 -15.052 19.529 1.00 6.02 162 TYR B N 1
ATOM 4664 C CA . TYR B 1 162 ? -42.610 -14.383 20.758 1.00 5.92 162 TYR B CA 1
ATOM 4665 C C . TYR B 1 162 ? -43.547 -13.282 21.207 1.00 5.86 162 TYR B C 1
ATOM 4666 O O . TYR B 1 162 ? -43.399 -12.783 22.306 1.00 7.62 162 TYR B O 1
ATOM 4675 N N . ASN B 1 163 ? -44.549 -12.901 20.398 1.00 6.09 163 ASN B N 1
ATOM 4676 C CA . ASN B 1 163 ? -45.598 -12.015 20.888 1.00 5.74 163 ASN B CA 1
ATOM 4677 C C . ASN B 1 163 ? -46.622 -12.742 21.764 1.00 6.61 163 ASN B C 1
ATOM 4678 O O . ASN B 1 163 ? -47.447 -12.061 22.377 1.00 7.08 163 ASN B O 1
ATOM 4683 N N . ASP B 1 164 ? -46.581 -14.067 21.889 1.00 6.42 164 ASP B N 1
ATOM 4684 C CA . ASP B 1 164 ? -47.668 -14.823 22.553 1.00 6.09 164 ASP B CA 1
ATOM 4685 C C . ASP B 1 164 ? -47.103 -15.826 23.548 1.00 5.91 164 ASP B C 1
ATOM 4686 O O . ASP B 1 164 ? -46.390 -16.773 23.195 1.00 6.57 164 ASP B O 1
ATOM 4691 N N . GLN B 1 165 ? -47.443 -15.632 24.825 1.00 6.93 165 GLN B N 1
ATOM 4692 C CA . GLN B 1 165 ? -46.884 -16.495 25.900 1.00 6.34 165 GLN B CA 1
ATOM 4693 C C . GLN B 1 165 ? -47.287 -17.943 25.694 1.00 6.57 165 GLN B C 1
ATOM 4694 O O . GLN B 1 165 ? -46.484 -18.858 25.978 1.00 6.57 165 GLN B O 1
ATOM 4700 N N . HIS B 1 166 ? -48.493 -18.238 25.249 1.00 6.62 166 HIS B N 1
ATOM 4701 C CA . HIS B 1 166 ? -48.907 -19.629 25.028 1.00 7.27 166 HIS B CA 1
ATOM 4702 C C . HIS B 1 166 ? -48.002 -20.268 23.970 1.00 7.02 166 HIS B C 1
ATOM 4703 O O . HIS B 1 166 ? -47.594 -21.467 24.121 1.00 7.48 166 HIS B O 1
ATOM 4710 N N . SER B 1 167 ? -47.699 -19.572 22.915 1.00 6.49 167 SER B N 1
ATOM 4711 C CA . SER B 1 167 ? -46.761 -20.071 21.883 1.00 5.71 167 SER B CA 1
ATOM 4712 C C . SER B 1 167 ? -45.371 -20.276 22.471 1.00 5.12 167 SER B C 1
ATOM 4713 O O . SER B 1 167 ? -44.711 -21.271 22.187 1.00 5.37 167 SER B O 1
ATOM 4716 N N . ILE B 1 168 ? -44.921 -19.317 23.285 1.00 4.81 168 ILE B N 1
ATOM 4717 C CA . ILE B 1 168 ? -43.600 -19.438 23.933 1.00 5.28 168 ILE B CA 1
ATOM 4718 C C . ILE B 1 168 ? -43.543 -20.778 24.706 1.00 5.76 168 ILE B C 1
ATOM 4719 O O . ILE B 1 168 ? -42.476 -21.403 24.768 1.00 6.02 168 ILE B O 1
ATOM 4724 N N . GLU B 1 169 ? -44.657 -21.102 25.373 1.00 4.96 169 GLU B N 1
ATOM 4725 C CA . GLU B 1 169 ? -44.693 -22.323 26.190 1.00 5.63 169 GLU B CA 1
ATOM 4726 C C . GLU B 1 169 ? -44.893 -23.634 25.418 1.00 6.10 169 GLU B C 1
ATOM 4727 O O . GLU B 1 169 ? -44.437 -24.663 25.896 1.00 6.46 169 GLU B O 1
ATOM 4733 N N . THR B 1 170 ? -45.575 -23.604 24.301 1.00 6.42 170 THR B N 1
ATOM 4734 C CA . THR B 1 170 ? -46.065 -24.838 23.651 1.00 6.74 170 THR B CA 1
ATOM 4735 C C . THR B 1 170 ? -45.398 -25.125 22.306 1.00 6.41 170 THR B C 1
ATOM 4736 O O . THR B 1 170 ? -45.568 -26.218 21.778 1.00 8.98 170 THR B O 1
ATOM 4740 N N . CYS B 1 171 ? -44.663 -24.167 21.757 1.00 5.93 171 CYS B N 1
ATOM 4741 C CA . CYS B 1 171 ? -43.945 -24.296 20.487 1.00 5.88 171 CYS B CA 1
ATOM 4742 C C . CYS B 1 171 ? -42.457 -24.524 20.694 1.00 5.74 171 CYS B C 1
ATOM 4743 O O . CYS B 1 171 ? -41.957 -24.443 21.829 1.00 6.76 171 CYS B O 1
ATOM 4746 N N . ARG B 1 172 ? -41.749 -24.891 19.638 1.00 6.90 172 ARG B N 1
ATOM 4747 C CA . ARG B 1 172 ? -40.358 -25.355 19.753 1.00 5.89 172 ARG B CA 1
ATOM 4748 C C . ARG B 1 172 ? -39.378 -24.213 19.824 1.00 7.13 172 ARG B C 1
ATOM 4749 O O . ARG B 1 172 ? -39.480 -23.292 19.021 1.00 8.43 172 ARG B O 1
ATOM 4757 N N A VAL B 1 173 ? -38.393 -24.304 20.711 0.50 7.70 173 VAL B N 1
ATOM 4758 N N B VAL B 1 173 ? -38.365 -24.277 20.677 0.50 7.82 173 VAL B N 1
ATOM 4759 C CA A VAL B 1 173 ? -37.358 -23.236 20.839 0.50 7.46 173 VAL B CA 1
ATOM 4760 C CA B VAL B 1 173 ? -37.336 -23.190 20.740 0.50 7.91 173 VAL B CA 1
ATOM 4761 C C A VAL B 1 173 ? -36.491 -23.172 19.567 0.50 8.85 173 VAL B C 1
ATOM 4762 C C B VAL B 1 173 ? -36.456 -23.142 19.489 0.50 9.54 173 VAL B C 1
ATOM 4763 O O A VAL B 1 173 ? -36.057 -22.073 19.220 0.50 10.89 173 VAL B O 1
ATOM 4764 O O B VAL B 1 173 ? -35.876 -22.074 19.154 0.50 11.63 173 VAL B O 1
ATOM 4771 N N . ALA B 1 174 ? -36.304 -24.299 18.891 1.00 8.93 174 ALA B N 1
ATOM 4772 C CA . ALA B 1 174 ? -35.755 -24.387 17.540 1.00 8.61 174 ALA B CA 1
ATOM 4773 C C . ALA B 1 174 ? -36.507 -25.512 16.828 1.00 8.25 174 ALA B C 1
ATOM 4774 O O . ALA B 1 174 ? -37.026 -26.437 17.470 1.00 9.29 174 ALA B O 1
ATOM 4776 N N A SER B 1 175 ? -36.550 -25.411 15.514 0.50 10.53 175 SER B N 1
ATOM 4777 N N B SER B 1 175 ? -36.563 -25.435 15.518 0.50 9.02 175 SER B N 1
ATOM 4778 C CA A SER B 1 175 ? -37.436 -26.239 14.673 0.50 10.84 175 SER B CA 1
ATOM 4779 C CA B SER B 1 175 ? -37.492 -26.284 14.756 0.50 7.75 175 SER B CA 1
ATOM 4780 C C A SER B 1 175 ? -37.256 -27.741 14.845 0.50 8.87 175 SER B C 1
ATOM 4781 C C B SER B 1 175 ? -37.291 -27.767 14.963 0.50 7.55 175 SER B C 1
ATOM 4782 O O A SER B 1 175 ? -38.216 -28.509 14.577 0.50 11.26 175 SER B O 1
ATOM 4783 O O B SER B 1 175 ? -38.280 -28.530 14.906 0.50 9.56 175 SER B O 1
ATOM 4788 N N . ASP B 1 176 ? -36.074 -28.156 15.254 1.00 8.10 176 ASP B N 1
ATOM 4789 C CA . ASP B 1 176 ? -35.683 -29.573 15.387 1.00 8.02 176 ASP B CA 1
ATOM 4790 C C . ASP B 1 176 ? -35.608 -30.053 16.843 1.00 7.03 176 ASP B C 1
ATOM 4791 O O . ASP B 1 176 ? -35.123 -31.156 17.053 1.00 9.23 176 ASP B O 1
ATOM 4796 N N . LEU B 1 177 ? -36.078 -29.265 17.819 1.00 6.16 177 LEU B N 1
ATOM 4797 C CA . LEU B 1 177 ? -35.989 -29.598 19.237 1.00 5.78 177 LEU B CA 1
ATOM 4798 C C . LEU B 1 177 ? -37.401 -29.844 19.817 1.00 6.00 177 LEU B C 1
ATOM 4799 O O . LEU B 1 177 ? -38.086 -28.896 20.169 1.00 6.61 177 LEU B O 1
ATOM 4804 N N . PRO B 1 178 ? -37.845 -31.131 19.842 1.00 5.94 178 PRO B N 1
ATOM 4805 C CA . PRO B 1 178 ? -39.187 -31.409 20.311 1.00 5.60 178 PRO B CA 1
ATOM 4806 C C . PRO B 1 178 ? -39.409 -30.848 21.719 1.00 5.88 178 PRO B C 1
ATOM 4807 O O . PRO B 1 178 ? -38.609 -30.952 22.620 1.00 6.35 178 PRO B O 1
ATOM 4811 N N . ASP B 1 179 ? -40.616 -30.274 21.906 1.00 6.15 179 ASP B N 1
ATOM 4812 C CA . ASP B 1 179 ? -41.033 -29.570 23.094 1.00 5.66 179 ASP B CA 1
ATOM 4813 C C . ASP B 1 179 ? -41.855 -30.504 23.994 1.00 5.99 179 ASP B C 1
ATOM 4814 O O . ASP B 1 179 ? -42.915 -30.983 23.598 1.00 6.97 179 ASP B O 1
ATOM 4819 N N . LEU B 1 180 ? -41.349 -30.774 25.191 1.00 5.81 180 LEU B N 1
ATOM 4820 C CA . LEU B 1 180 ? -42.004 -31.687 26.114 1.00 5.95 180 LEU B CA 1
ATOM 4821 C C . LEU B 1 180 ? -43.388 -31.179 26.513 1.00 5.53 180 LEU B C 1
ATOM 4822 O O . LEU B 1 180 ? -43.615 -29.999 26.726 1.00 5.75 180 LEU B O 1
ATOM 4827 N N . ASP B 1 181 ? -44.332 -32.139 26.662 1.00 6.84 181 ASP B N 1
ATOM 4828 C CA . ASP B 1 181 ? -45.669 -31.851 27.198 1.00 7.72 181 ASP B CA 1
ATOM 4829 C C . ASP B 1 181 ? -45.525 -31.776 28.706 1.00 7.50 181 ASP B C 1
ATOM 4830 O O . ASP B 1 181 ? -45.837 -32.757 29.426 1.00 8.18 181 ASP B O 1
ATOM 4835 N N . THR B 1 182 ? -44.991 -30.665 29.177 1.00 7.04 182 THR B N 1
ATOM 4836 C CA . THR B 1 182 ? -44.657 -30.529 30.613 1.00 7.82 182 THR B CA 1
ATOM 4837 C C . THR B 1 182 ? -45.885 -30.471 31.515 1.00 7.19 182 THR B C 1
ATOM 4838 O O . THR B 1 182 ? -45.702 -30.703 32.735 1.00 9.08 182 THR B O 1
ATOM 4842 N N . THR B 1 183 ? -47.092 -30.235 31.017 1.00 8.25 183 THR B N 1
ATOM 4843 C CA . THR B 1 183 ? -48.298 -30.338 31.854 1.00 9.80 183 THR B CA 1
ATOM 4844 C C . THR B 1 183 ? -48.692 -31.785 32.113 1.00 10.69 183 THR B C 1
ATOM 4845 O O . THR B 1 183 ? -49.536 -31.991 33.053 1.00 13.29 183 THR B O 1
ATOM 4849 N N . ASP B 1 184 ? -48.130 -32.760 31.407 1.00 9.36 184 ASP B N 1
ATOM 4850 C CA . ASP B 1 184 ? -48.425 -34.186 31.634 1.00 10.11 184 ASP B CA 1
ATOM 4851 C C . ASP B 1 184 ? -47.834 -34.628 32.958 1.00 8.14 184 ASP B C 1
ATOM 4852 O O . ASP B 1 184 ? -46.631 -34.541 33.151 1.00 8.42 184 ASP B O 1
ATOM 4857 N N . PRO B 1 185 ? -48.657 -35.139 33.889 1.00 10.76 185 PRO B N 1
ATOM 4858 C CA . PRO B 1 185 ? -48.138 -35.593 35.174 1.00 10.95 185 PRO B CA 1
ATOM 4859 C C . PRO B 1 185 ? -46.962 -36.569 35.017 1.00 8.25 185 PRO B C 1
ATOM 4860 O O . PRO B 1 185 ? -46.034 -36.551 35.897 1.00 11.30 185 PRO B O 1
ATOM 4864 N N A LYS B 1 186 ? -46.959 -37.461 34.034 0.50 9.26 186 LYS B N 1
ATOM 4865 N N B LYS B 1 186 ? -46.986 -37.436 34.004 0.50 8.84 186 LYS B N 1
ATOM 4866 C CA A LYS B 1 186 ? -45.862 -38.438 33.958 0.50 9.84 186 LYS B CA 1
ATOM 4867 C CA B LYS B 1 186 ? -45.947 -38.463 33.798 0.50 9.72 186 LYS B CA 1
ATOM 4868 C C A LYS B 1 186 ? -44.562 -37.778 33.474 0.50 8.53 186 LYS B C 1
ATOM 4869 C C B LYS B 1 186 ? -44.602 -37.814 33.419 0.50 8.71 186 LYS B C 1
ATOM 4870 O O A LYS B 1 186 ? -43.474 -38.240 33.829 0.50 9.94 186 LYS B O 1
ATOM 4871 O O B LYS B 1 186 ? -43.534 -38.316 33.785 0.50 9.97 186 LYS B O 1
ATOM 4882 N N . ILE B 1 187 ? -44.658 -36.705 32.687 1.00 7.94 187 ILE B N 1
ATOM 4883 C CA . ILE B 1 187 ? -43.431 -35.931 32.315 1.00 6.71 187 ILE B CA 1
ATOM 4884 C C . ILE B 1 187 ? -42.927 -35.158 33.560 1.00 6.17 187 ILE B C 1
ATOM 4885 O O . ILE B 1 187 ? -41.718 -35.130 33.820 1.00 7.26 187 ILE B O 1
ATOM 4890 N N . ARG B 1 188 ? -43.840 -34.632 34.370 1.00 6.62 188 ARG B N 1
ATOM 4891 C CA . ARG B 1 188 ? -43.379 -33.973 35.616 1.00 6.90 188 ARG B CA 1
ATOM 4892 C C . ARG B 1 188 ? -42.666 -34.966 36.520 1.00 7.48 188 ARG B C 1
ATOM 4893 O O . ARG B 1 188 ? -41.588 -34.607 37.028 1.00 8.07 188 ARG B O 1
ATOM 4901 N N . THR B 1 189 ? -43.174 -36.169 36.719 1.00 8.04 189 THR B N 1
ATOM 4902 C CA . THR B 1 189 ? -42.531 -37.122 37.576 1.00 8.13 189 THR B CA 1
ATOM 4903 C C . THR B 1 189 ? -41.199 -37.552 36.954 1.00 8.01 189 THR B C 1
ATOM 4904 O O . THR B 1 189 ? -40.231 -37.695 37.685 1.00 7.85 189 THR B O 1
ATOM 4908 N N . LEU B 1 190 ? -41.181 -37.782 35.649 1.00 8.04 190 LEU B N 1
ATOM 4909 C CA . LEU B 1 190 ? -39.949 -38.207 34.974 1.00 6.95 190 LEU B CA 1
ATOM 4910 C C . LEU B 1 190 ? -38.824 -37.228 35.361 1.00 6.07 190 LEU B C 1
ATOM 4911 O O . LEU B 1 190 ? -37.689 -37.605 35.718 1.00 5.92 190 LEU B O 1
ATOM 4916 N N . TYR B 1 191 ? -39.075 -35.918 35.193 1.00 5.41 191 TYR B N 1
ATOM 4917 C CA . TYR B 1 191 ? -38.018 -34.916 35.384 1.00 5.28 191 TYR B CA 1
ATOM 4918 C C . TYR B 1 191 ? -37.686 -34.712 36.842 1.00 5.06 191 TYR B C 1
ATOM 4919 O O . TYR B 1 191 ? -36.539 -34.402 37.162 1.00 6.10 191 TYR B O 1
ATOM 4928 N N . LYS B 1 192 ? -38.676 -34.811 37.759 1.00 6.38 192 LYS B N 1
ATOM 4929 C CA . LYS B 1 192 ? -38.375 -34.670 39.199 1.00 6.39 192 LYS B CA 1
ATOM 4930 C C . LYS B 1 192 ? -37.492 -35.816 39.619 1.00 6.56 192 LYS B C 1
ATOM 4931 O O . LYS B 1 192 ? -36.511 -35.608 40.395 1.00 7.67 192 LYS B O 1
ATOM 4937 N N . ASP B 1 193 ? -37.843 -37.051 39.218 1.00 6.37 193 ASP B N 1
ATOM 4938 C CA . ASP B 1 193 ? -37.011 -38.184 39.614 1.00 5.75 193 ASP B CA 1
ATOM 4939 C C . ASP B 1 193 ? -35.590 -38.076 39.044 1.00 5.90 193 ASP B C 1
ATOM 4940 O O . ASP B 1 193 ? -34.614 -38.442 39.711 1.00 6.72 193 ASP B O 1
ATOM 4945 N N . TRP B 1 194 ? -35.503 -37.605 37.817 1.00 5.60 194 TRP B N 1
ATOM 4946 C CA . TRP B 1 194 ? -34.188 -37.436 37.151 1.00 5.56 194 TRP B CA 1
ATOM 4947 C C . TRP B 1 194 ? -33.340 -36.397 37.862 1.00 4.95 194 TRP B C 1
ATOM 4948 O O . TRP B 1 194 ? -32.147 -36.678 38.101 1.00 5.70 194 TRP B O 1
ATOM 4959 N N . ILE B 1 195 ? -33.861 -35.213 38.138 1.00 4.95 195 ILE B N 1
ATOM 4960 C CA . ILE B 1 195 ? -32.989 -34.200 38.778 1.00 5.11 195 ILE B CA 1
ATOM 4961 C C . ILE B 1 195 ? -32.549 -34.675 40.153 1.00 5.68 195 ILE B C 1
ATOM 4962 O O . ILE B 1 195 ? -31.394 -34.458 40.527 1.00 6.13 195 ILE B O 1
ATOM 4967 N N . LYS B 1 196 ? -33.426 -35.381 40.901 1.00 5.26 196 LYS B N 1
ATOM 4968 C CA . LYS B 1 196 ? -33.000 -35.926 42.183 1.00 6.71 196 LYS B CA 1
ATOM 4969 C C . LYS B 1 196 ? -31.836 -36.877 41.966 1.00 5.88 196 LYS B C 1
ATOM 4970 O O . LYS B 1 196 ? -30.868 -36.828 42.735 1.00 6.91 196 LYS B O 1
ATOM 4976 N N . TRP B 1 197 ? -31.949 -37.790 41.012 1.00 5.76 197 TRP B N 1
ATOM 4977 C CA . TRP B 1 197 ? -30.892 -38.718 40.672 1.00 6.45 197 TRP B CA 1
ATOM 4978 C C . TRP B 1 197 ? -29.599 -38.008 40.290 1.00 5.89 197 TRP B C 1
ATOM 4979 O O . TRP B 1 197 ? -28.496 -38.410 40.734 1.00 6.76 197 TRP B O 1
ATOM 4990 N N . LEU B 1 198 ? -29.714 -37.017 39.427 1.00 6.06 198 LEU B N 1
ATOM 4991 C CA . LEU B 1 198 ? -28.500 -36.365 38.928 1.00 6.19 198 LEU B CA 1
ATOM 4992 C C . LEU B 1 198 ? -27.736 -35.750 40.139 1.00 5.63 198 LEU B C 1
ATOM 4993 O O . LEU B 1 198 ? -26.496 -35.844 40.191 1.00 7.22 198 LEU B O 1
ATOM 4998 N N . MET B 1 199 ? -28.447 -35.078 41.014 1.00 5.59 199 MET B N 1
ATOM 4999 C CA . MET B 1 199 ? -27.819 -34.426 42.151 1.00 6.05 199 MET B CA 1
ATOM 5000 C C . MET B 1 199 ? -27.239 -35.433 43.140 1.00 6.56 199 MET B C 1
ATOM 5001 O O . MET B 1 199 ? -26.159 -35.173 43.652 1.00 9.18 199 MET B O 1
ATOM 5006 N N A SER B 1 200 ? -27.967 -36.511 43.472 0.50 7.81 200 SER B N 1
ATOM 5007 N N B SER B 1 200 ? -27.955 -36.527 43.427 0.50 6.47 200 SER B N 1
ATOM 5008 C CA A SER B 1 200 ? -27.443 -37.524 44.402 0.50 8.97 200 SER B CA 1
ATOM 5009 C CA B SER B 1 200 ? -27.474 -37.516 44.396 0.50 6.32 200 SER B CA 1
ATOM 5010 C C A SER B 1 200 ? -26.216 -38.197 43.802 0.50 8.40 200 SER B C 1
ATOM 5011 C C B SER B 1 200 ? -26.322 -38.331 43.833 0.50 7.59 200 SER B C 1
ATOM 5012 O O A SER B 1 200 ? -25.228 -38.448 44.509 0.50 9.65 200 SER B O 1
ATOM 5013 O O B SER B 1 200 ? -25.502 -38.816 44.625 0.50 9.80 200 SER B O 1
ATOM 5018 N N . THR B 1 201 ? -26.272 -38.490 42.534 1.00 7.29 201 THR B N 1
ATOM 5019 C CA . THR B 1 201 ? -25.232 -39.290 41.877 1.00 7.21 201 THR B CA 1
ATOM 5020 C C . THR B 1 201 ? -23.921 -38.520 41.774 1.00 6.58 201 THR B C 1
ATOM 5021 O O . THR B 1 201 ? -22.834 -39.060 42.018 1.00 8.61 201 THR B O 1
ATOM 5025 N N . TYR B 1 202 ? -24.006 -37.295 41.297 1.00 6.79 202 TYR B N 1
ATOM 5026 C CA . TYR B 1 202 ? -22.802 -36.508 40.930 1.00 7.16 202 TYR B CA 1
ATOM 5027 C C . TYR B 1 202 ? -22.456 -35.465 41.976 1.00 6.45 202 TYR B C 1
ATOM 5028 O O . TYR B 1 202 ? -21.359 -34.908 41.912 1.00 8.10 202 TYR B O 1
ATOM 5037 N N . LYS B 1 203 ? -23.318 -35.185 42.930 1.00 6.68 203 LYS B N 1
ATOM 5038 C CA . LYS B 1 203 ? -23.051 -34.329 44.116 1.00 7.86 203 LYS B CA 1
ATOM 5039 C C . LYS B 1 203 ? -22.858 -32.870 43.709 1.00 6.27 203 LYS B C 1
ATOM 5040 O O . LYS B 1 203 ? -22.190 -32.127 44.393 1.00 7.52 203 LYS B O 1
ATOM 5046 N N . PHE B 1 204 ? -23.524 -32.461 42.635 1.00 5.36 204 PHE B N 1
ATOM 5047 C CA . PHE B 1 204 ? -23.539 -31.034 42.268 1.00 4.86 204 PHE B CA 1
ATOM 5048 C C . PHE B 1 204 ? -24.068 -30.213 43.418 1.00 6.37 204 PHE B C 1
ATOM 5049 O O . PHE B 1 204 ? -24.925 -30.669 44.206 1.00 7.49 204 PHE B O 1
ATOM 5057 N N . ASP B 1 205 ? -23.618 -28.956 43.479 1.00 5.54 205 ASP B N 1
ATOM 5058 C CA . ASP B 1 205 ? -24.009 -28.044 44.559 1.00 5.64 205 ASP B CA 1
ATOM 5059 C C . ASP B 1 205 ? -25.155 -27.102 44.222 1.00 5.38 205 ASP B C 1
ATOM 5060 O O . ASP B 1 205 ? -25.700 -26.431 45.118 1.00 6.45 205 ASP B O 1
ATOM 5065 N N . GLY B 1 206 ? -25.448 -26.974 42.959 1.00 5.48 206 GLY B N 1
ATOM 5066 C CA . GLY B 1 206 ? -26.498 -26.052 42.514 1.00 5.38 206 GLY B CA 1
ATOM 5067 C C . GLY B 1 206 ? -26.905 -26.402 41.070 1.00 4.87 206 GLY B C 1
ATOM 5068 O O . GLY B 1 206 ? -26.223 -27.182 40.411 1.00 4.73 206 GLY B O 1
ATOM 5069 N N . VAL B 1 207 ? -27.963 -25.729 40.620 1.00 4.71 207 VAL B N 1
ATOM 5070 C CA . VAL B 1 207 ? -28.560 -26.008 39.293 1.00 4.42 207 VAL B CA 1
ATOM 5071 C C . VAL B 1 207 ? -28.834 -24.672 38.580 1.00 3.62 207 VAL B C 1
ATOM 5072 O O . VAL B 1 207 ? -29.409 -23.808 39.218 1.00 4.74 207 VAL B O 1
ATOM 5076 N N . ARG B 1 208 ? -28.464 -24.580 37.322 1.00 4.18 208 ARG B N 1
ATOM 5077 C CA . ARG B 1 208 ? -28.959 -23.501 36.451 1.00 4.17 208 ARG B CA 1
ATOM 5078 C C . ARG B 1 208 ? -30.000 -24.127 35.542 1.00 4.01 208 ARG B C 1
ATOM 5079 O O . ARG B 1 208 ? -29.733 -25.102 34.854 1.00 4.99 208 ARG 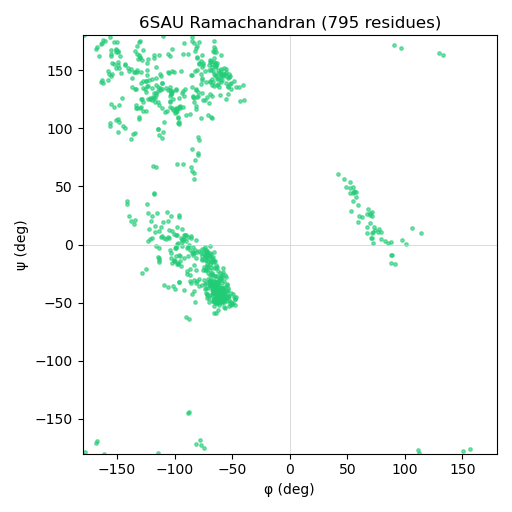B O 1
ATOM 5087 N N . ILE B 1 209 ? -31.224 -23.557 35.575 1.00 5.02 209 ILE B N 1
ATOM 5088 C CA . ILE B 1 209 ? -32.342 -24.111 34.813 1.00 4.92 209 ILE B CA 1
ATOM 5089 C C . ILE B 1 209 ? -32.513 -23.317 33.518 1.00 4.64 209 ILE B C 1
ATOM 5090 O O . ILE B 1 209 ? -32.802 -22.113 33.547 1.00 6.03 209 ILE B O 1
ATOM 5095 N N . ASP B 1 210 ? -32.335 -24.038 32.405 1.00 5.05 210 ASP B N 1
ATOM 5096 C CA . ASP B 1 210 ? -32.524 -23.452 31.077 1.00 5.90 210 ASP B CA 1
ATOM 5097 C C . ASP B 1 210 ? -34.003 -23.143 30.804 1.00 5.12 210 ASP B C 1
ATOM 5098 O O . ASP B 1 210 ? -34.897 -23.789 31.357 1.00 6.44 210 ASP B O 1
ATOM 5103 N N . THR B 1 211 ? -34.217 -22.233 29.864 1.00 5.46 211 THR B N 1
ATOM 5104 C CA . THR B 1 211 ? -35.507 -22.166 29.151 1.00 5.80 211 THR B CA 1
ATOM 5105 C C . THR B 1 211 ? -36.706 -22.036 30.092 1.00 4.78 211 THR B C 1
ATOM 5106 O O . THR B 1 211 ? -37.784 -22.616 29.825 1.00 5.99 211 THR B O 1
ATOM 5110 N N . VAL B 1 212 ? -36.617 -21.291 31.187 1.00 5.12 212 VAL B N 1
ATOM 5111 C CA . VAL B 1 212 ? -37.653 -21.268 32.218 1.00 5.06 212 VAL B CA 1
ATOM 5112 C C . VAL B 1 212 ? -38.974 -20.735 31.646 1.00 4.94 212 VAL B C 1
ATOM 5113 O O . VAL B 1 212 ? -40.066 -21.252 31.989 1.00 6.10 212 VAL B O 1
ATOM 5117 N N . LYS B 1 213 ? -38.884 -19.685 30.860 1.00 5.51 213 LYS B N 1
ATOM 5118 C CA . LYS B 1 213 ? -40.084 -19.022 30.313 1.00 5.54 213 LYS B CA 1
ATOM 5119 C C . LYS B 1 213 ? -40.853 -19.895 29.337 1.00 5.10 213 LYS B C 1
ATOM 5120 O O . LYS B 1 213 ? -41.998 -19.566 28.994 1.00 6.32 213 LYS B O 1
ATOM 5126 N N . HIS B 1 214 ? -40.273 -21.000 28.872 1.00 4.87 214 HIS B N 1
ATOM 5127 C CA . HIS B 1 214 ? -40.838 -21.865 27.880 1.00 4.95 214 HIS B CA 1
ATOM 5128 C C . HIS B 1 214 ? -41.628 -23.041 28.487 1.00 5.32 214 HIS B C 1
ATOM 5129 O O . HIS B 1 214 ? -42.171 -23.847 27.733 1.00 4.76 214 HIS B O 1
ATOM 5136 N N . VAL B 1 215 ? -41.759 -23.064 29.794 1.00 4.80 215 VAL B N 1
ATOM 5137 C CA . VAL B 1 215 ? -42.508 -24.095 30.511 1.00 5.40 215 VAL B CA 1
ATOM 5138 C C . VAL B 1 215 ? -43.482 -23.377 31.448 1.00 6.41 215 VAL B C 1
ATOM 5139 O O . VAL B 1 215 ? -43.133 -22.337 32.027 1.00 6.82 215 VAL B O 1
ATOM 5143 N N . GLU B 1 216 ? -44.707 -23.883 31.546 1.00 7.87 216 GLU B N 1
ATOM 5144 C CA . GLU B 1 216 ? -45.704 -23.328 32.452 1.00 8.34 216 GLU B CA 1
ATOM 5145 C C . GLU B 1 216 ? -45.147 -23.217 33.888 1.00 8.14 216 GLU B C 1
ATOM 5146 O O . GLU B 1 216 ? -44.424 -24.081 34.367 1.00 7.47 216 GLU B O 1
ATOM 5152 N N . LYS B 1 217 ? -45.547 -22.174 34.596 1.00 7.55 217 LYS B N 1
ATOM 5153 C CA . LYS B 1 217 ? -44.918 -21.801 35.857 1.00 8.30 217 LYS B CA 1
ATOM 5154 C C . LYS B 1 217 ? -45.119 -22.921 36.860 1.00 7.96 217 LYS B C 1
ATOM 5155 O O . LYS B 1 217 ? -44.228 -23.146 37.669 1.00 9.09 217 LYS B O 1
ATOM 5161 N N . ASP B 1 218 ? -46.253 -23.614 36.863 1.00 9.06 218 ASP B N 1
ATOM 5162 C CA . ASP B 1 218 ? -46.498 -24.620 37.898 1.00 10.58 218 ASP B CA 1
ATOM 5163 C C . ASP B 1 218 ? -45.676 -25.889 37.796 1.00 9.86 218 ASP B C 1
ATOM 5164 O O . ASP B 1 218 ? -45.707 -26.643 38.747 1.00 12.06 218 ASP B O 1
ATOM 5169 N N . PHE B 1 219 ? -44.900 -26.059 36.754 1.00 7.65 219 PHE B N 1
ATOM 5170 C CA . PHE B 1 219 ? -43.957 -27.182 36.643 1.00 8.49 219 PHE B CA 1
ATOM 5171 C C . PHE B 1 219 ? -42.815 -26.937 37.627 1.00 7.12 219 PHE B C 1
ATOM 5172 O O . PHE B 1 219 ? -42.238 -27.864 38.155 1.00 8.03 219 PHE B O 1
ATOM 5180 N N . TRP B 1 220 ? -42.405 -25.689 37.781 1.00 6.40 220 TRP B N 1
ATOM 5181 C CA . TRP B 1 220 ? -41.073 -25.393 38.310 1.00 7.14 220 TRP B CA 1
ATOM 5182 C C . TRP B 1 220 ? -40.893 -25.680 39.802 1.00 7.06 220 TRP B C 1
ATOM 5183 O O . TRP B 1 220 ? -39.846 -26.150 40.168 1.00 7.43 220 TRP B O 1
ATOM 5194 N N . PRO B 1 221 ? -41.835 -25.280 40.700 1.00 8.12 221 PRO B N 1
ATOM 5195 C CA . PRO B 1 221 ? -41.479 -25.407 42.126 1.00 7.98 221 PRO B CA 1
ATOM 5196 C C . PRO B 1 221 ? -41.097 -26.828 42.528 1.00 8.03 221 PRO B C 1
ATOM 5197 O O . PRO B 1 221 ? -40.154 -27.029 43.245 1.00 9.11 221 PRO B O 1
ATOM 5201 N N . ASP B 1 222 ? -41.840 -27.831 42.069 1.00 7.96 222 ASP B N 1
ATOM 5202 C CA . ASP B 1 222 ? -41.572 -29.206 42.438 1.00 9.12 222 ASP B CA 1
ATOM 5203 C C . ASP B 1 222 ? -40.279 -29.706 41.833 1.00 7.35 222 ASP B C 1
ATOM 5204 O O . ASP B 1 222 ? -39.548 -30.489 42.431 1.00 8.13 222 ASP B O 1
ATOM 5209 N N . PHE B 1 223 ? -39.998 -29.256 40.628 1.00 7.35 223 PHE B N 1
ATOM 5210 C CA . PHE B 1 223 ? -38.715 -29.600 39.966 1.00 7.08 223 PHE B CA 1
ATOM 5211 C C . PHE B 1 223 ? -37.541 -29.013 40.764 1.00 6.86 223 PHE B C 1
ATOM 5212 O O . PHE B 1 223 ? -36.555 -29.690 41.084 1.00 7.78 223 PHE B O 1
ATOM 5220 N N . ALA B 1 224 ? -37.626 -27.743 41.114 1.00 7.75 224 ALA B N 1
ATOM 5221 C CA . ALA B 1 224 ? -36.597 -27.051 41.902 1.00 8.84 224 ALA B CA 1
ATOM 5222 C C . ALA B 1 224 ? -36.452 -27.742 43.257 1.00 8.49 224 ALA B C 1
ATOM 5223 O O . ALA B 1 224 ? -35.309 -28.040 43.688 1.00 9.80 224 ALA B O 1
ATOM 5225 N N . TRP B 1 225 ? -37.535 -28.089 43.920 1.00 8.67 225 TRP B N 1
ATOM 5226 C CA . TRP B 1 225 ? -37.461 -28.748 45.240 1.00 9.19 225 TRP B CA 1
ATOM 5227 C C . TRP B 1 225 ? -36.738 -30.100 45.094 1.00 9.08 225 TRP B C 1
ATOM 5228 O O . TRP B 1 225 ? -35.928 -30.494 45.960 1.00 10.47 225 TRP B O 1
ATOM 5239 N N . ALA B 1 226 ? -37.053 -30.849 44.029 1.00 7.90 226 ALA B N 1
ATOM 5240 C CA . ALA B 1 226 ? -36.475 -32.193 43.820 1.00 8.19 226 ALA B CA 1
ATOM 5241 C C . ALA B 1 226 ? -34.958 -32.104 43.714 1.00 8.35 226 ALA B C 1
ATOM 5242 O O . ALA B 1 226 ? -34.324 -33.113 44.001 1.00 9.27 226 ALA B O 1
ATOM 5244 N N . SER B 1 227 ? -34.419 -30.995 43.219 1.00 8.20 227 SER B N 1
ATOM 5245 C CA . SER B 1 227 ? -32.971 -30.920 43.075 1.00 8.48 227 SER B CA 1
ATOM 5246 C C . SER B 1 227 ? -32.269 -30.892 44.417 1.00 8.25 227 SER B C 1
ATOM 5247 O O . SER B 1 227 ? -31.068 -31.206 44.432 1.00 10.98 227 SER B O 1
ATOM 5250 N N . GLY B 1 228 ? -32.939 -30.441 45.480 1.00 8.12 228 GLY B N 1
ATOM 5251 C CA . GLY B 1 228 ? -32.320 -30.382 46.808 1.00 8.14 228 GLY B CA 1
ATOM 5252 C C . GLY B 1 228 ? -31.319 -29.278 47.001 1.00 8.84 228 GLY B C 1
ATOM 5253 O O . GLY B 1 228 ? -30.695 -29.284 48.002 1.00 11.39 228 GLY B O 1
ATOM 5254 N N A SER B 1 229 ? -31.068 -28.410 46.009 0.50 7.55 229 SER B N 1
ATOM 5255 N N B SER B 1 229 ? -31.234 -28.340 46.051 0.50 8.63 229 SER B N 1
ATOM 5256 C CA A SER B 1 229 ? -30.087 -27.317 46.151 0.50 7.35 229 SER B CA 1
ATOM 5257 C CA B SER B 1 229 ? -30.190 -27.309 46.040 0.50 7.92 229 SER B CA 1
ATOM 5258 C C A SER B 1 229 ? -30.622 -26.050 45.526 0.50 7.32 229 SER B C 1
ATOM 5259 C C B SER B 1 229 ? -30.753 -25.952 45.673 0.50 7.85 229 SER B C 1
ATOM 5260 O O A SER B 1 229 ? -31.606 -26.090 44.784 0.50 6.03 229 SER B O 1
ATOM 5261 O O B SER B 1 229 ? -31.902 -25.793 45.297 0.50 7.99 229 SER B O 1
ATOM 5266 N N . TYR B 1 230 ? -29.874 -24.993 45.735 1.00 6.63 230 TYR B N 1
ATOM 5267 C CA . TYR B 1 230 ? -30.137 -23.728 45.061 1.00 5.73 230 TYR B CA 1
ATOM 5268 C C . TYR B 1 230 ? -30.337 -23.960 43.568 1.00 6.06 230 TYR B C 1
ATOM 5269 O O . TYR B 1 230 ? -29.537 -24.637 42.930 1.00 6.62 230 TYR B O 1
ATOM 5278 N N . THR B 1 231 ? -31.320 -23.257 43.001 1.00 5.69 231 THR B N 1
ATOM 5279 C CA . THR B 1 231 ? -31.640 -23.240 41.578 1.00 5.29 231 THR B CA 1
ATOM 5280 C C . THR B 1 231 ? -31.691 -21.774 41.099 1.00 5.07 231 THR B C 1
ATOM 5281 O O . THR B 1 231 ? -32.296 -20.945 41.790 1.00 7.00 231 THR B O 1
ATOM 5285 N N . ILE B 1 232 ? -31.074 -21.544 39.968 1.00 4.54 232 ILE B N 1
ATOM 5286 C CA . ILE B 1 232 ? -31.107 -20.221 39.314 1.00 4.62 232 ILE B CA 1
ATOM 5287 C C . ILE B 1 232 ? -31.662 -20.431 37.908 1.00 4.64 232 ILE B C 1
ATOM 5288 O O . ILE B 1 232 ? -31.169 -21.247 37.133 1.00 5.61 232 ILE B O 1
ATOM 5293 N N . GLY B 1 233 ? -32.721 -19.690 37.568 1.00 4.55 233 GLY B N 1
ATOM 5294 C CA . GLY B 1 233 ? -33.382 -19.879 36.298 1.00 4.93 233 GLY B CA 1
ATOM 5295 C C . GLY B 1 233 ? -33.027 -18.824 35.259 1.00 4.73 233 GLY B C 1
ATOM 5296 O O . GLY B 1 233 ? -32.777 -17.646 35.543 1.00 5.41 233 GLY B O 1
ATOM 5297 N N . GLU B 1 234 ? -33.071 -19.286 34.014 1.00 4.90 234 GLU B N 1
ATOM 5298 C CA . GLU B 1 234 ? -32.907 -18.454 32.834 1.00 4.68 234 GLU B CA 1
ATOM 5299 C C . GLU B 1 234 ? -34.252 -18.022 32.255 1.00 4.57 234 GLU B C 1
ATOM 5300 O O . GLU B 1 234 ? -34.942 -18.814 31.610 1.00 5.50 234 GLU B O 1
ATOM 5306 N N . VAL B 1 235 ? -34.599 -16.743 32.518 1.00 5.91 235 VAL B N 1
ATOM 5307 C CA . VAL B 1 235 ? -35.755 -16.081 31.871 1.00 5.79 235 VAL B CA 1
ATOM 5308 C C . VAL B 1 235 ? -35.205 -14.964 31.007 1.00 5.57 235 VAL B C 1
ATOM 5309 O O . VAL B 1 235 ? -34.819 -13.900 31.515 1.00 5.97 235 VAL B O 1
ATOM 5313 N N . PHE B 1 236 ? -35.088 -15.230 29.714 1.00 5.52 236 PHE B N 1
ATOM 5314 C CA . PHE B 1 236 ? -34.438 -14.291 28.795 1.00 5.55 236 PHE B CA 1
ATOM 5315 C C . PHE B 1 236 ? -35.450 -13.202 28.450 1.00 6.30 236 PHE B C 1
ATOM 5316 O O . PHE B 1 236 ? -36.187 -13.314 27.469 1.00 7.50 236 PHE B O 1
ATOM 5324 N N . SER B 1 237 ? -35.426 -12.112 29.210 1.00 5.54 237 SER B N 1
ATOM 5325 C CA . SER B 1 237 ? -36.281 -10.969 29.031 1.00 6.30 237 SER B CA 1
ATOM 5326 C C . SER B 1 237 ? -35.724 -9.804 29.766 1.00 6.08 237 SER B C 1
ATOM 5327 O O . SER B 1 237 ? -35.217 -9.952 30.850 1.00 7.18 237 SER B O 1
ATOM 5330 N N . GLY B 1 238 ? -35.837 -8.609 29.167 1.00 5.92 238 GLY B N 1
ATOM 5331 C CA . GLY B 1 238 ? -35.460 -7.366 29.811 1.00 6.67 238 GLY B CA 1
ATOM 5332 C C . GLY B 1 238 ? -36.555 -6.773 30.635 1.00 7.20 238 GLY B C 1
ATOM 5333 O O . GLY B 1 238 ? -36.343 -5.757 31.266 1.00 8.33 238 GLY B O 1
ATOM 5334 N N . ASP B 1 239 ? -37.751 -7.348 30.637 1.00 6.55 239 ASP B N 1
ATOM 5335 C CA . ASP B 1 239 ? -38.921 -6.801 31.333 1.00 6.53 239 ASP B CA 1
ATOM 5336 C C . ASP B 1 239 ? -38.890 -7.302 32.765 1.00 6.07 239 ASP B C 1
ATOM 5337 O O . ASP B 1 239 ? -39.088 -8.504 33.029 1.00 7.37 239 ASP B O 1
ATOM 5342 N N . PRO B 1 240 ? -38.667 -6.386 33.753 1.00 6.99 240 PRO B N 1
ATOM 5343 C CA . PRO B 1 240 ? -38.560 -6.846 35.144 1.00 7.41 240 PRO B CA 1
ATOM 5344 C C . PRO B 1 240 ? -39.827 -7.472 35.713 1.00 6.96 240 PRO B C 1
ATOM 5345 O O . PRO B 1 240 ? -39.803 -8.340 36.537 1.00 8.19 240 PRO B O 1
ATOM 5349 N N . ASN B 1 241 ? -40.949 -6.945 35.288 1.00 8.16 241 ASN B N 1
ATOM 5350 C CA . ASN B 1 241 ? -42.227 -7.512 35.772 1.00 8.00 241 ASN B CA 1
ATOM 5351 C C . ASN B 1 241 ? -42.407 -8.943 35.305 1.00 7.49 241 ASN B C 1
ATOM 5352 O O . ASN B 1 241 ? -42.830 -9.883 36.049 1.00 10.36 241 ASN B O 1
ATOM 5357 N N . TYR B 1 242 ? -42.092 -9.155 34.043 1.00 7.21 242 TYR B N 1
ATOM 5358 C CA . TYR B 1 242 ? -42.198 -10.510 33.448 1.00 8.01 242 TYR B CA 1
ATOM 5359 C C . TYR B 1 242 ? -41.234 -11.463 34.124 1.00 7.59 242 TYR B C 1
ATOM 5360 O O . TYR B 1 242 ? -41.603 -12.569 34.525 1.00 7.53 242 TYR B O 1
ATOM 5369 N N . VAL B 1 243 ? -39.989 -11.041 34.265 1.00 6.54 243 VAL B N 1
ATOM 5370 C CA . VAL B 1 243 ? -38.959 -11.882 34.920 1.00 6.56 243 VAL B CA 1
ATOM 5371 C C . VAL B 1 243 ? -39.402 -12.185 36.370 1.00 6.82 243 VAL B C 1
ATOM 5372 O O . VAL B 1 243 ? -39.295 -13.356 36.784 1.00 7.33 243 VAL B O 1
ATOM 5376 N N . ALA B 1 244 ? -39.806 -11.142 37.082 1.00 7.80 244 ALA B N 1
ATOM 5377 C CA . ALA B 1 244 ? -40.176 -11.319 38.502 1.00 9.62 244 ALA B CA 1
ATOM 5378 C C . ALA B 1 244 ? -41.341 -12.296 38.657 1.00 8.22 244 ALA B C 1
ATOM 5379 O O . ALA B 1 244 ? -41.481 -12.875 39.684 1.00 9.20 244 ALA B O 1
ATOM 5381 N N . GLY B 1 245 ? -42.175 -12.469 37.650 1.00 8.54 245 GLY B N 1
ATOM 5382 C CA . GLY B 1 245 ? -43.242 -13.459 37.667 1.00 9.31 245 GLY B CA 1
ATOM 5383 C C . GLY B 1 245 ? -42.780 -14.866 37.887 1.00 7.60 245 GLY B C 1
ATOM 5384 O O . GLY B 1 245 ? -43.585 -15.700 38.241 1.00 10.72 245 GLY B O 1
ATOM 5385 N N . TYR B 1 246 ? -41.515 -15.156 37.649 1.00 7.19 246 TYR B N 1
ATOM 5386 C CA . TYR B 1 246 ? -40.906 -16.492 37.873 1.00 6.25 246 TYR B CA 1
ATOM 5387 C C . TYR B 1 246 ? -40.131 -16.593 39.166 1.00 6.83 246 TYR B C 1
ATOM 5388 O O . TYR B 1 246 ? -39.627 -17.674 39.493 1.00 8.05 246 TYR B O 1
ATOM 5397 N N . SER B 1 247 ? -40.029 -15.481 39.918 1.00 7.29 247 SER B N 1
ATOM 5398 C CA . SER B 1 247 ? -39.037 -15.379 41.012 1.00 7.54 247 SER B CA 1
ATOM 5399 C C . SER B 1 247 ? -39.439 -16.174 42.261 1.00 9.26 247 SER B C 1
ATOM 5400 O O . SER B 1 247 ? -38.567 -16.439 43.066 1.00 10.59 247 SER B O 1
ATOM 5403 N N . LYS B 1 248 ? -40.704 -16.489 42.461 1.00 8.76 248 LYS B N 1
ATOM 5404 C CA . LYS B 1 248 ? -41.119 -17.319 43.594 1.00 9.13 248 LYS B CA 1
ATOM 5405 C C . LYS B 1 248 ? -40.987 -18.798 43.299 1.00 9.20 248 LYS B C 1
ATOM 5406 O O . LYS B 1 248 ? -41.218 -19.617 44.185 1.00 13.63 248 LYS B O 1
ATOM 5412 N N . LEU B 1 249 ? -40.570 -19.190 42.089 1.00 8.18 249 LEU B N 1
ATOM 5413 C CA . LEU B 1 249 ? -40.632 -20.613 41.709 1.00 8.40 249 LEU B CA 1
ATOM 5414 C C . LEU B 1 249 ? -39.337 -21.354 41.948 1.00 8.13 249 LEU B C 1
ATOM 5415 O O . LEU B 1 249 ? -39.300 -22.588 41.819 1.00 10.44 249 LEU B O 1
ATOM 5420 N N . MET B 1 250 ? -38.264 -20.648 42.256 1.00 8.10 250 MET B N 1
ATOM 5421 C CA . MET B 1 250 ? -36.909 -21.216 42.361 1.00 8.14 250 MET B CA 1
ATOM 5422 C C . MET B 1 250 ? -36.031 -20.246 43.137 1.00 7.45 250 MET B C 1
ATOM 5423 O O . MET B 1 250 ? -36.484 -19.196 43.562 1.00 9.60 250 MET B O 1
ATOM 5428 N N . GLY B 1 251 ? -34.810 -20.644 43.398 1.00 6.59 251 GLY B N 1
ATOM 5429 C CA . GLY B 1 251 ? -33.954 -19.932 44.325 1.00 6.67 251 GLY B CA 1
ATOM 5430 C C . GLY B 1 251 ? -33.596 -18.528 43.890 1.00 6.00 251 GLY B C 1
ATOM 5431 O O . GLY B 1 251 ? -33.529 -17.579 44.704 1.00 9.16 251 GLY B O 1
ATOM 5432 N N . GLY B 1 252 ? -33.336 -18.337 42.627 1.00 5.94 252 GLY B N 1
ATOM 5433 C CA . GLY B 1 252 ? -32.979 -17.071 42.025 1.00 5.84 252 GLY B CA 1
ATOM 5434 C C . GLY B 1 252 ? -33.208 -17.134 40.538 1.00 5.20 252 GLY B C 1
ATOM 5435 O O . GLY B 1 252 ? -33.570 -18.160 39.942 1.00 5.61 252 GLY B O 1
ATOM 5436 N N . LEU B 1 253 ? -32.910 -16.032 39.906 1.00 5.93 253 LEU B N 1
ATOM 5437 C CA . LEU B 1 253 ? -32.998 -15.829 38.442 1.00 5.01 253 LEU B CA 1
ATOM 5438 C C . LEU B 1 253 ? -31.773 -15.131 37.933 1.00 4.42 253 LEU B C 1
ATOM 5439 O O . LEU B 1 253 ? -31.190 -14.287 38.637 1.00 4.99 253 LEU B O 1
ATOM 5444 N N . LEU B 1 254 ? -31.370 -15.419 36.707 1.00 4.10 254 LEU B N 1
ATOM 5445 C CA . LEU B 1 254 ? -30.367 -14.617 36.028 1.00 4.40 254 LEU B CA 1
ATOM 5446 C C . LEU B 1 254 ? -30.858 -13.196 35.851 1.00 4.26 254 LEU B C 1
ATOM 5447 O O . LEU B 1 254 ? -32.012 -13.012 35.458 1.00 5.72 254 LEU B O 1
ATOM 5452 N N . ASN B 1 255 ? -30.028 -12.199 36.111 1.00 4.68 255 ASN B N 1
ATOM 5453 C CA . ASN B 1 255 ? -30.515 -10.808 36.070 1.00 4.66 255 ASN B CA 1
ATOM 5454 C C . ASN B 1 255 ? -30.457 -10.264 34.639 1.00 4.12 255 ASN B C 1
ATOM 5455 O O . ASN B 1 255 ? -29.704 -9.325 34.311 1.00 4.62 255 ASN B O 1
ATOM 5460 N N . TYR B 1 256 ? -31.275 -10.830 33.761 1.00 4.75 256 TYR B N 1
ATOM 5461 C CA . TYR B 1 256 ? -31.485 -10.277 32.421 1.00 4.25 256 TYR B CA 1
ATOM 5462 C C . TYR B 1 256 ? -31.991 -8.846 32.466 1.00 5.14 256 TYR B C 1
ATOM 5463 O O . TYR B 1 256 ? -31.628 -8.051 31.606 1.00 5.38 256 TYR B O 1
ATOM 5472 N N . PRO B 1 257 ? -32.874 -8.482 33.425 1.00 4.39 257 PRO B N 1
ATOM 5473 C CA . PRO B 1 257 ? -33.310 -7.075 33.412 1.00 5.05 257 PRO B CA 1
ATOM 5474 C C . PRO B 1 257 ? -32.159 -6.073 33.514 1.00 4.14 257 PRO B C 1
ATOM 5475 O O . PRO B 1 257 ? -32.098 -5.081 32.794 1.00 5.67 257 PRO B O 1
ATOM 5479 N N . VAL B 1 258 ? -31.225 -6.343 34.401 1.00 4.81 258 VAL B N 1
ATOM 5480 C CA . VAL B 1 258 ? -30.081 -5.421 34.584 1.00 5.04 258 VAL B CA 1
ATOM 5481 C C . VAL B 1 258 ? -29.080 -5.518 33.435 1.00 4.60 258 VAL B C 1
ATOM 5482 O O . VAL B 1 258 ? -28.503 -4.481 33.067 1.00 5.25 258 VAL B O 1
ATOM 5486 N N . TYR B 1 259 ? -28.957 -6.689 32.819 1.00 4.84 259 TYR B N 1
ATOM 5487 C CA . TYR B 1 259 ? -28.013 -6.899 31.688 1.00 4.47 259 TYR B CA 1
ATOM 5488 C C . TYR B 1 259 ? -28.140 -5.758 30.648 1.00 4.44 259 TYR B C 1
ATOM 5489 O O . TYR B 1 259 ? -27.104 -5.296 30.112 1.00 5.07 259 TYR B O 1
ATOM 5498 N N . PHE B 1 260 ? -29.361 -5.402 30.271 1.00 5.05 260 PHE B N 1
ATOM 5499 C CA . PHE B 1 260 ? -29.561 -4.428 29.196 1.00 4.93 260 PHE B CA 1
ATOM 5500 C C . PHE B 1 260 ? -29.021 -3.037 29.529 1.00 5.03 260 PHE B C 1
ATOM 5501 O O . PHE B 1 260 ? -28.139 -2.531 28.776 1.00 5.37 260 PHE B O 1
ATOM 5509 N N . PRO B 1 261 ? -29.499 -2.375 30.617 1.00 4.99 261 PRO B N 1
ATOM 5510 C CA . PRO B 1 261 ? -29.005 -1.037 30.876 1.00 5.26 261 PRO B CA 1
ATOM 5511 C C . PRO B 1 261 ? -27.535 -1.043 31.402 1.00 5.20 261 PRO B C 1
ATOM 5512 O O . PRO B 1 261 ? -26.839 -0.037 31.299 1.00 5.35 261 PRO B O 1
ATOM 5516 N N . LEU B 1 262 ? -27.085 -2.156 31.962 1.00 4.91 262 LEU B N 1
ATOM 5517 C CA . LEU B 1 262 ? -25.692 -2.329 32.349 1.00 5.13 262 LEU B CA 1
ATOM 5518 C C . LEU B 1 262 ? -24.810 -2.110 31.121 1.00 4.74 262 LEU B C 1
ATOM 5519 O O . LEU B 1 262 ? -23.864 -1.350 31.141 1.00 5.48 262 LEU B O 1
ATOM 5524 N N . ASN B 1 263 ? -25.123 -2.842 30.065 1.00 4.86 263 ASN B N 1
ATOM 5525 C CA . ASN B 1 263 ? -24.391 -2.722 28.808 1.00 4.99 263 ASN B CA 1
ATOM 5526 C C . ASN B 1 263 ? -24.569 -1.334 28.211 1.00 5.31 263 ASN B C 1
ATOM 5527 O O . ASN B 1 263 ? -23.570 -0.770 27.709 1.00 5.77 263 ASN B O 1
ATOM 5532 N N A ARG B 1 264 ? -25.784 -0.770 28.222 0.50 4.47 264 ARG B N 1
ATOM 5533 N N B ARG B 1 264 ? -25.768 -0.746 28.235 0.50 4.84 264 ARG B N 1
ATOM 5534 C CA A ARG B 1 264 ? -25.967 0.590 27.672 0.50 4.96 264 ARG B CA 1
ATOM 5535 C CA B ARG B 1 264 ? -25.902 0.591 27.620 0.50 5.85 264 ARG B CA 1
ATOM 5536 C C A ARG B 1 264 ? -25.032 1.590 28.345 0.50 5.36 264 ARG B C 1
ATOM 5537 C C B ARG B 1 264 ? -25.112 1.668 28.358 0.50 5.68 264 ARG B C 1
ATOM 5538 O O A ARG B 1 264 ? -24.384 2.393 27.637 0.50 4.94 264 ARG B O 1
ATOM 5539 O O B ARG B 1 264 ? -24.657 2.630 27.705 0.50 6.80 264 ARG B O 1
ATOM 5554 N N . PHE B 1 265 ? -24.933 1.537 29.659 1.00 5.14 265 PHE B N 1
ATOM 5555 C CA . PHE B 1 265 ? -24.118 2.532 30.372 1.00 4.50 265 PHE B CA 1
ATOM 5556 C C . PHE B 1 265 ? -22.628 2.318 29.991 1.00 4.66 265 PHE B C 1
ATOM 5557 O O . PHE B 1 265 ? -21.928 3.239 29.558 1.00 5.73 265 PHE B O 1
ATOM 5565 N N . TYR B 1 266 ? -22.110 1.127 30.201 1.00 4.17 266 TYR B N 1
ATOM 5566 C CA . TYR B 1 266 ? -20.669 0.893 30.047 1.00 5.20 266 TYR B CA 1
ATOM 5567 C C . TYR B 1 266 ? -20.223 0.859 28.580 1.00 4.39 266 TYR B C 1
ATOM 5568 O O . TYR B 1 266 ? -19.027 0.943 28.319 1.00 6.15 266 TYR B O 1
ATOM 5577 N N . GLN B 1 267 ? -21.182 0.764 27.618 1.00 5.10 267 GLN B N 1
ATOM 5578 C CA . GLN B 1 267 ? -20.876 0.968 26.207 1.00 6.03 267 GLN B CA 1
ATOM 5579 C C . GLN B 1 267 ? -21.087 2.365 25.705 1.00 7.18 267 GLN B C 1
ATOM 5580 O O . GLN B 1 267 ? -21.023 2.606 24.512 1.00 8.39 267 GLN B O 1
ATOM 5586 N N . GLN B 1 268 ? -21.246 3.298 26.643 1.00 6.10 268 GLN B N 1
ATOM 5587 C CA . GLN B 1 268 ? -21.309 4.737 26.288 1.00 7.10 268 GLN B CA 1
ATOM 5588 C C . GLN B 1 268 ? -22.542 5.126 25.488 1.00 8.52 268 GLN B C 1
ATOM 5589 O O . GLN B 1 268 ? -22.574 6.141 24.832 1.00 12.43 268 GLN B O 1
ATOM 5595 N N . GLN B 1 269 ? -23.606 4.358 25.667 1.00 7.51 269 GLN B N 1
ATOM 5596 C CA . GLN B 1 269 ? -24.881 4.593 24.936 1.00 8.33 269 GLN B CA 1
ATOM 5597 C C . GLN B 1 269 ? -25.887 5.419 25.769 1.00 9.14 269 GLN B C 1
ATOM 5598 O O . GLN B 1 269 ? -26.676 6.142 25.177 1.00 13.45 269 GLN B O 1
ATOM 5604 N N . ASN B 1 270 ? -25.848 5.252 27.075 1.00 9.45 270 ASN B N 1
ATOM 5605 C CA . ASN B 1 270 ? -26.822 5.926 27.940 1.00 12.30 270 ASN B CA 1
ATOM 5606 C C . ASN B 1 270 ? -26.180 6.168 29.313 1.00 11.42 270 ASN B C 1
ATOM 5607 O O . ASN B 1 270 ? -25.138 5.669 29.612 1.00 11.75 270 ASN B O 1
ATOM 5612 N N . SER B 1 271 ? -26.847 6.990 30.084 1.00 11.94 271 SER B N 1
ATOM 5613 C CA . SER B 1 271 ? -26.551 7.301 31.465 1.00 11.51 271 SER B CA 1
ATOM 5614 C C . SER B 1 271 ? -26.579 6.065 32.364 1.00 10.29 271 SER B C 1
ATOM 5615 O O . SER B 1 271 ? -27.245 5.082 32.071 1.00 11.95 271 SER B O 1
ATOM 5618 N N . SER B 1 272 ? -25.973 6.196 33.566 1.00 7.80 272 SER B N 1
ATOM 5619 C CA . SER B 1 272 ? -26.132 5.181 34.601 1.00 6.92 272 SER B CA 1
ATOM 5620 C C . SER B 1 272 ? -27.500 5.173 35.253 1.00 6.55 272 SER B C 1
ATOM 5621 O O . SER B 1 272 ? -27.818 4.197 35.915 1.00 7.58 272 SER B O 1
ATOM 5624 N N . GLN B 1 273 ? -28.306 6.219 35.049 1.00 6.69 273 GLN B N 1
ATOM 5625 C CA . GLN B 1 273 ? -29.600 6.296 35.738 1.00 7.61 273 GLN B CA 1
ATOM 5626 C C . GLN B 1 273 ? -30.450 5.078 35.420 1.00 7.20 273 GLN B C 1
ATOM 5627 O O . GLN B 1 273 ? -31.075 4.520 36.314 1.00 7.13 273 GLN B O 1
ATOM 5633 N N . ALA B 1 274 ? -30.475 4.617 34.161 1.00 6.90 274 ALA B N 1
ATOM 5634 C CA . ALA B 1 274 ? -31.360 3.474 33.852 1.00 7.07 274 ALA B CA 1
ATOM 5635 C C . ALA B 1 274 ? -30.864 2.181 34.459 1.00 6.39 274 ALA B C 1
ATOM 5636 O O . ALA B 1 274 ? -31.647 1.320 34.793 1.00 7.61 274 ALA B O 1
ATOM 5638 N N . LEU B 1 275 ? -29.548 2.054 34.610 1.00 6.54 275 LEU B N 1
ATOM 5639 C CA . LEU B 1 275 ? -28.962 0.877 35.303 1.00 5.60 275 LEU B CA 1
ATOM 5640 C C . LEU B 1 275 ? -29.413 0.871 36.766 1.00 5.52 275 LEU B C 1
ATOM 5641 O O . LEU B 1 275 ? -29.896 -0.129 37.289 1.00 6.42 275 LEU B O 1
ATOM 5646 N N . VAL B 1 276 ? -29.259 2.034 37.410 1.00 5.44 276 VAL B N 1
ATOM 5647 C CA . VAL B 1 276 ? -29.645 2.177 38.818 1.00 6.07 276 VAL B CA 1
ATOM 5648 C C . VAL B 1 276 ? -31.165 1.900 39.003 1.00 6.41 276 VAL B C 1
ATOM 5649 O O . VAL B 1 276 ? -31.581 1.183 39.884 1.00 6.67 276 VAL B O 1
ATOM 5653 N N . ASP B 1 277 ? -31.943 2.516 38.120 1.00 6.25 277 ASP B N 1
ATOM 5654 C CA . ASP B 1 277 ? -33.383 2.345 38.210 1.00 6.27 277 ASP B CA 1
ATOM 5655 C C . ASP B 1 277 ? -33.805 0.873 38.037 1.00 5.66 277 ASP B C 1
ATOM 5656 O O . ASP B 1 277 ? -34.639 0.354 38.764 1.00 7.52 277 ASP B O 1
ATOM 5661 N N . MET B 1 278 ? -33.161 0.174 37.115 1.00 5.58 278 MET B N 1
ATOM 5662 C CA . MET B 1 278 ? -33.490 -1.224 36.879 1.00 5.48 278 MET B CA 1
ATOM 5663 C C . MET B 1 278 ? -33.003 -2.110 38.025 1.00 5.70 278 MET B C 1
ATOM 5664 O O . MET B 1 278 ? -33.702 -3.040 38.430 1.00 6.38 278 MET B O 1
ATOM 5669 N N . HIS B 1 279 ? -31.788 -1.853 38.495 1.00 5.49 279 HIS B N 1
ATOM 5670 C CA . HIS B 1 279 ? -31.264 -2.512 39.699 1.00 5.75 279 HIS B CA 1
ATOM 5671 C C . HIS B 1 279 ? -32.304 -2.458 40.815 1.00 5.81 279 HIS B C 1
ATOM 5672 O O . HIS B 1 279 ? -32.616 -3.456 41.450 1.00 6.53 279 HIS B O 1
ATOM 5679 N N . ASN B 1 280 ? -32.783 -1.244 41.076 1.00 6.16 280 ASN B N 1
ATOM 5680 C CA . ASN B 1 280 ? -33.770 -1.056 42.103 1.00 5.76 280 ASN B CA 1
ATOM 5681 C C . ASN B 1 280 ? -35.071 -1.809 41.797 1.00 5.91 280 ASN B C 1
ATOM 5682 O O . ASN B 1 280 ? -35.689 -2.393 42.686 1.00 8.71 280 ASN B O 1
ATOM 5687 N N . GLN B 1 281 ? -35.534 -1.690 40.579 1.00 5.83 281 GLN B N 1
ATOM 5688 C CA . GLN B 1 281 ? -36.849 -2.219 40.216 1.00 5.95 281 GLN B CA 1
ATOM 5689 C C . GLN B 1 281 ? -36.883 -3.745 40.312 1.00 5.87 281 GLN B C 1
ATOM 5690 O O . GLN B 1 281 ? -37.753 -4.309 40.966 1.00 8.05 281 GLN B O 1
ATOM 5696 N N . ILE B 1 282 ? -35.959 -4.440 39.666 1.00 6.86 282 ILE B N 1
ATOM 5697 C CA A ILE B 1 282 ? -35.995 -5.902 39.735 0.50 8.15 282 ILE B CA 1
ATOM 5698 C CA B ILE B 1 282 ? -35.960 -5.909 39.713 0.50 6.49 282 ILE B CA 1
ATOM 5699 C C . ILE B 1 282 ? -35.750 -6.352 41.180 1.00 8.11 282 ILE B C 1
ATOM 5700 O O . ILE B 1 282 ? -36.373 -7.309 41.604 1.00 9.19 282 ILE B O 1
ATOM 5709 N N . GLY B 1 283 ? -34.828 -5.697 41.890 1.00 7.64 283 GLY B N 1
ATOM 5710 C CA . GLY B 1 283 ? -34.584 -6.096 43.240 1.00 9.37 283 GLY B CA 1
ATOM 5711 C C . GLY B 1 283 ? -35.802 -6.005 44.109 1.00 10.11 283 GLY B C 1
ATOM 5712 O O . GLY B 1 283 ? -35.999 -6.814 44.996 1.00 17.95 283 GLY B O 1
ATOM 5713 N N . SER B 1 284 ? -36.674 -5.035 43.843 1.00 8.85 284 SER B N 1
ATOM 5714 C CA . SER B 1 284 ? -37.880 -4.793 44.605 1.00 9.62 284 SER B CA 1
ATOM 5715 C C . SER B 1 284 ? -38.987 -5.816 44.344 1.00 9.35 284 SER B C 1
ATOM 5716 O O . SER B 1 284 ? -39.848 -5.985 45.180 1.00 13.09 284 SER B O 1
ATOM 5719 N N . LEU B 1 285 ? -38.876 -6.496 43.226 1.00 7.57 285 LEU B N 1
ATOM 5720 C CA . LEU B 1 285 ? -39.963 -7.402 42.743 1.00 8.18 285 LEU B CA 1
ATOM 5721 C C . LEU B 1 285 ? -39.750 -8.865 43.053 1.00 8.85 285 LEU B C 1
ATOM 5722 O O . LEU B 1 285 ? -40.679 -9.638 42.799 1.00 12.32 285 LEU B O 1
ATOM 5727 N N . VAL B 1 286 ? -38.602 -9.252 43.523 1.00 7.97 286 VAL B N 1
ATOM 5728 C CA . VAL B 1 286 ? -38.244 -10.657 43.811 1.00 8.37 286 VAL B CA 1
ATOM 5729 C C . VAL B 1 286 ? -38.240 -10.904 45.286 1.00 8.25 286 VAL B C 1
ATOM 5730 O O . VAL B 1 286 ? -38.138 -9.978 46.076 1.00 10.02 286 VAL B O 1
ATOM 5734 N N . PRO B 1 287 ? -38.261 -12.189 45.685 1.00 9.54 287 PRO B N 1
ATOM 5735 C CA . PRO B 1 287 ? -38.260 -12.469 47.119 1.00 10.42 287 PRO B CA 1
ATOM 5736 C C . PRO B 1 287 ? -36.984 -12.057 47.823 1.00 10.39 287 PRO B C 1
ATOM 5737 O O . PRO B 1 287 ? -37.056 -11.553 48.951 1.00 12.71 287 PRO B O 1
ATOM 5741 N N . ASP B 1 288 ? -35.865 -12.124 47.102 1.00 9.76 288 ASP B N 1
ATOM 5742 C CA . ASP B 1 288 ? -34.548 -11.858 47.715 1.00 10.06 288 ASP B CA 1
ATOM 5743 C C . ASP B 1 288 ? -33.576 -11.416 46.635 1.00 8.81 288 ASP B C 1
ATOM 5744 O O . ASP B 1 288 ? -33.069 -12.249 45.849 1.00 9.60 288 ASP B O 1
ATOM 5749 N N . PRO B 1 289 ? -33.261 -10.093 46.501 1.00 7.55 289 PRO B N 1
ATOM 5750 C CA . PRO B 1 289 ? -32.400 -9.650 45.399 1.00 7.94 289 PRO B CA 1
ATOM 5751 C C . PRO B 1 289 ? -30.989 -10.217 45.456 1.00 6.88 289 PRO B C 1
ATOM 5752 O O . PRO B 1 289 ? -30.264 -10.217 44.463 1.00 8.03 289 PRO B O 1
ATOM 5756 N N . THR B 1 290 ? -30.562 -10.696 46.616 1.00 6.57 290 THR B N 1
ATOM 5757 C CA . THR B 1 290 ? -29.191 -11.212 46.752 1.00 7.01 290 THR B CA 1
ATOM 5758 C C . THR B 1 290 ? -29.025 -12.595 46.117 1.00 7.58 290 THR B C 1
ATOM 5759 O O . THR B 1 290 ? -27.920 -13.101 46.067 1.00 8.60 290 THR B O 1
ATOM 5763 N N . THR B 1 291 ? -30.084 -13.189 45.612 1.00 6.93 291 THR B N 1
ATOM 5764 C CA . THR B 1 291 ? -30.012 -14.480 44.936 1.00 7.39 291 THR B CA 1
ATOM 5765 C C . THR B 1 291 ? -30.088 -14.377 43.414 1.00 6.36 291 THR B C 1
ATOM 5766 O O . THR B 1 291 ? -30.080 -15.392 42.726 1.00 7.30 291 THR B O 1
ATOM 5770 N N A LEU B 1 292 ? -30.192 -13.177 42.884 0.50 6.18 292 LEU B N 1
ATOM 5771 N N B LEU B 1 292 ? -30.107 -13.162 42.898 0.50 6.27 292 LEU B N 1
ATOM 5772 C CA A LEU B 1 292 ? -30.143 -12.933 41.426 0.50 5.44 292 LEU B CA 1
ATOM 5773 C CA B LEU B 1 292 ? -30.039 -12.892 41.445 0.50 5.42 292 LEU B CA 1
ATOM 5774 C C A LEU B 1 292 ? -28.698 -13.003 40.945 0.50 5.10 292 LEU B C 1
ATOM 5775 C C B LEU B 1 292 ? -28.621 -13.020 40.952 0.50 5.13 292 LEU B C 1
ATOM 5776 O O A LEU B 1 292 ? -27.766 -12.639 41.652 0.50 6.88 292 LEU B O 1
ATOM 5777 O O B LEU B 1 292 ? -27.659 -12.658 41.627 0.50 6.63 292 LEU B O 1
ATOM 5786 N N . GLY B 1 293 ? -28.520 -13.532 39.712 1.00 5.14 293 GLY B N 1
ATOM 5787 C CA . GLY B 1 293 ? -27.196 -13.715 39.094 1.00 5.20 293 GLY B CA 1
ATOM 5788 C C . GLY B 1 293 ? -26.831 -12.560 38.209 1.00 4.39 293 GLY B C 1
ATOM 5789 O O . GLY B 1 293 ? -27.527 -12.324 37.201 1.00 5.31 293 GLY B O 1
ATOM 5790 N N . THR B 1 294 ? -25.773 -11.859 38.514 1.00 4.88 294 THR B N 1
ATOM 5791 C CA . THR B 1 294 ? -25.386 -10.619 37.792 1.00 4.46 294 THR B CA 1
ATOM 5792 C C . THR B 1 294 ? -24.407 -11.040 36.697 1.00 4.32 294 THR B C 1
ATOM 5793 O O . THR B 1 294 ? -23.403 -11.710 36.960 1.00 4.99 294 THR B O 1
ATOM 5797 N N . PHE B 1 295 ? -24.638 -10.591 35.450 1.00 3.66 295 PHE B N 1
ATOM 5798 C CA . PHE B 1 295 ? -23.737 -10.902 34.358 1.00 3.60 295 PHE B CA 1
ATOM 5799 C C . PHE B 1 295 ? -23.752 -9.772 33.354 1.00 3.88 295 PHE B C 1
ATOM 5800 O O . PHE B 1 295 ? -24.721 -9.055 33.119 1.00 4.88 295 PHE B O 1
ATOM 5808 N N . LEU B 1 296 ? -22.615 -9.696 32.643 1.00 4.08 296 LEU B N 1
ATOM 5809 C CA . LEU B 1 296 ? -22.376 -8.714 31.571 1.00 4.42 296 LEU B CA 1
ATOM 5810 C C . LEU B 1 296 ? -22.530 -9.287 30.176 1.00 4.43 296 LEU B C 1
ATOM 5811 O O . LEU B 1 296 ? -22.933 -8.573 29.235 1.00 5.01 296 LEU B O 1
ATOM 5816 N N . ASP B 1 297 ? -22.131 -10.537 29.996 1.00 4.97 297 ASP B N 1
ATOM 5817 C CA . ASP B 1 297 ? -22.222 -11.246 28.707 1.00 4.91 297 ASP B CA 1
ATOM 5818 C C . ASP B 1 297 ? -22.330 -12.728 29.032 1.00 4.30 297 ASP B C 1
ATOM 5819 O O . ASP B 1 297 ? -22.296 -13.161 30.166 1.00 4.90 297 ASP B O 1
ATOM 5824 N N . ASN B 1 298 ? -22.544 -13.527 27.990 1.00 4.33 298 ASN B N 1
ATOM 5825 C CA . ASN B 1 298 ? -22.756 -14.963 28.111 1.00 5.18 298 ASN B CA 1
ATOM 5826 C C . ASN B 1 298 ? -22.688 -15.603 26.726 1.00 4.52 298 ASN B C 1
ATOM 5827 O O . ASN B 1 298 ? -22.263 -14.956 25.764 1.00 4.85 298 ASN B O 1
ATOM 5832 N N . HIS B 1 299 ? -23.052 -16.879 26.663 1.00 5.04 299 HIS B N 1
ATOM 5833 C CA . HIS B 1 299 ? -22.933 -17.693 25.451 1.00 4.45 299 HIS B CA 1
ATOM 5834 C C . HIS B 1 299 ? -24.025 -17.470 24.410 1.00 4.35 299 HIS B C 1
ATOM 5835 O O . HIS B 1 299 ? -23.964 -18.056 23.328 1.00 5.31 299 HIS B O 1
ATOM 5842 N N . ASP B 1 300 ? -24.998 -16.649 24.782 1.00 5.15 300 ASP B N 1
ATOM 5843 C CA . ASP B 1 300 ? -26.154 -16.354 23.918 1.00 4.93 300 ASP B CA 1
ATOM 5844 C C . ASP B 1 300 ? -26.194 -14.941 23.405 1.00 6.33 300 ASP B C 1
ATOM 5845 O O . ASP B 1 300 ? -27.203 -14.554 22.781 1.00 8.03 300 ASP B O 1
ATOM 5850 N N . ASN B 1 301 ? -25.189 -14.179 23.644 1.00 5.37 301 ASN B N 1
ATOM 5851 C CA . ASN B 1 301 ? -25.117 -12.796 23.213 1.00 6.56 301 ASN B CA 1
ATOM 5852 C C . ASN B 1 301 ? -23.690 -12.505 22.820 1.00 6.23 301 ASN B C 1
ATOM 5853 O O . ASN B 1 301 ? -22.763 -13.140 23.331 1.00 5.87 301 ASN B O 1
ATOM 5858 N N . PRO B 1 302 ? -23.448 -11.532 21.963 1.00 6.70 302 PRO B N 1
ATOM 5859 C CA . PRO B 1 302 ? -22.081 -11.153 21.638 1.00 5.98 302 PRO B CA 1
ATOM 5860 C C . PRO B 1 302 ? -21.305 -10.802 22.920 1.00 5.64 302 PRO B C 1
ATOM 5861 O O . PRO B 1 302 ? -21.849 -10.168 23.822 1.00 7.57 302 PRO B O 1
ATOM 5865 N N . ARG B 1 303 ? -20.023 -11.124 22.957 1.00 4.62 303 ARG B N 1
ATOM 5866 C CA . ARG B 1 303 ? -19.210 -10.712 24.106 1.00 4.88 303 ARG B CA 1
ATOM 5867 C C . ARG B 1 303 ? -19.128 -9.195 24.184 1.00 4.79 303 ARG B C 1
ATOM 5868 O O . ARG B 1 303 ? -19.186 -8.508 23.155 1.00 4.73 303 ARG B O 1
ATOM 5876 N N . PHE B 1 304 ? -18.900 -8.668 25.378 1.00 4.70 304 PHE B N 1
ATOM 5877 C CA . PHE B 1 304 ? -18.783 -7.208 25.544 1.00 4.07 304 PHE B CA 1
ATOM 5878 C C . PHE B 1 304 ? -17.788 -6.632 24.568 1.00 4.14 304 PHE B C 1
ATOM 5879 O O . PHE B 1 304 ? -18.099 -5.603 23.935 1.00 5.33 304 PHE B O 1
ATOM 5887 N N . LEU B 1 305 ? -16.588 -7.192 24.471 1.00 4.90 305 LEU B N 1
ATOM 5888 C CA . LEU B 1 305 ? -15.557 -6.585 23.617 1.00 5.01 305 LEU B CA 1
ATOM 5889 C C . LEU B 1 305 ? -15.846 -6.685 22.134 1.00 5.27 305 LEU B C 1
ATOM 5890 O O . LEU B 1 305 ? -15.239 -5.940 21.382 1.00 7.32 305 LEU B O 1
ATOM 5895 N N . SER B 1 306 ? -16.752 -7.554 21.711 1.00 5.75 306 SER B N 1
ATOM 5896 C CA A SER B 1 306 ? -17.223 -7.533 20.302 0.50 5.77 306 SER B CA 1
ATOM 5897 C CA B SER B 1 306 ? -17.269 -7.562 20.330 0.50 6.38 306 SER B CA 1
ATOM 5898 C C . SER B 1 306 ? -18.069 -6.294 20.055 1.00 6.91 306 SER B C 1
ATOM 5899 O O . SER B 1 306 ? -18.091 -5.773 18.912 1.00 9.35 306 SER B O 1
ATOM 5904 N N . GLN B 1 307 ? -18.803 -5.860 21.084 1.00 7.72 307 GLN B N 1
ATOM 5905 C CA . GLN B 1 307 ? -19.700 -4.679 20.978 1.00 8.11 307 GLN B CA 1
ATOM 5906 C C . GLN B 1 307 ? -18.984 -3.353 21.165 1.00 7.43 307 GLN B C 1
ATOM 5907 O O . GLN B 1 307 ? -19.342 -2.365 20.549 1.00 10.20 307 GLN B O 1
ATOM 5913 N N . LYS B 1 308 ? -18.053 -3.357 22.115 1.00 6.52 308 LYS B N 1
ATOM 5914 C CA . LYS B 1 308 ? -17.321 -2.139 22.482 1.00 7.28 308 LYS B CA 1
ATOM 5915 C C . LYS B 1 308 ? -15.907 -2.557 22.839 1.00 6.82 308 LYS B C 1
ATOM 5916 O O . LYS B 1 308 ? -15.657 -3.102 23.920 1.00 6.70 308 LYS B O 1
ATOM 5922 N N . ASN B 1 309 ? -14.976 -2.344 21.933 1.00 6.58 309 ASN B N 1
ATOM 5923 C CA . ASN B 1 309 ? -13.612 -2.830 22.065 1.00 7.17 309 ASN B CA 1
ATOM 5924 C C . ASN B 1 309 ? -12.816 -1.840 22.880 1.00 7.32 309 ASN B C 1
ATOM 5925 O O . ASN B 1 309 ? -12.048 -1.031 22.330 1.00 9.62 309 ASN B O 1
ATOM 5930 N N . ASP B 1 310 ? -12.955 -1.954 24.182 1.00 5.97 310 ASP B N 1
ATOM 5931 C CA . ASP B 1 310 ? -12.291 -1.048 25.117 1.00 5.60 310 ASP B CA 1
ATOM 5932 C C . ASP B 1 310 ? -12.175 -1.824 26.444 1.00 5.65 310 ASP B C 1
ATOM 5933 O O . ASP B 1 310 ? -13.170 -2.050 27.137 1.00 5.93 310 ASP B O 1
ATOM 5938 N N . VAL B 1 311 ? -10.994 -2.278 26.721 1.00 5.52 311 VAL B N 1
ATOM 5939 C CA . VAL B 1 311 ? -10.723 -3.067 27.909 1.00 5.31 311 VAL B CA 1
ATOM 5940 C C . VAL B 1 311 ? -11.004 -2.225 29.187 1.00 4.58 311 VAL B C 1
ATOM 5941 O O . VAL B 1 311 ? -11.413 -2.810 30.205 1.00 5.89 311 VAL B O 1
ATOM 5945 N N . SER B 1 312 ? -10.753 -0.930 29.143 1.00 4.95 312 SER B N 1
ATOM 5946 C CA . SER B 1 312 ? -11.068 -0.089 30.314 1.00 5.27 312 SER B CA 1
ATOM 5947 C C . SER B 1 312 ? -12.574 -0.108 30.616 1.00 4.59 312 SER B C 1
ATOM 5948 O O . SER B 1 312 ? -13.012 -0.250 31.766 1.00 5.67 312 SER B O 1
ATOM 5951 N N . LEU B 1 313 ? -13.412 0.060 29.586 1.00 4.83 313 LEU B N 1
ATOM 5952 C CA . LEU B 1 313 ? -14.868 -0.012 29.793 1.00 4.46 313 LEU B CA 1
ATOM 5953 C C . LEU B 1 313 ? -15.275 -1.374 30.315 1.00 4.27 313 LEU B C 1
ATOM 5954 O O . LEU B 1 313 ? -16.142 -1.473 31.173 1.00 4.83 313 LEU B O 1
ATOM 5959 N N . PHE B 1 314 ? -14.668 -2.429 29.740 1.00 4.30 314 PHE B N 1
ATOM 5960 C CA . PHE B 1 314 ? -14.943 -3.810 30.165 1.00 4.01 314 PHE B CA 1
ATOM 5961 C C . PHE B 1 314 ? -14.652 -3.957 31.671 1.00 4.35 314 PHE B C 1
ATOM 5962 O O . PHE B 1 314 ? -15.464 -4.504 32.414 1.00 4.67 314 PHE B O 1
ATOM 5970 N N . LYS B 1 315 ? -13.505 -3.448 32.113 1.00 4.03 315 LYS B N 1
ATOM 5971 C CA . LYS B 1 315 ? -13.148 -3.510 33.552 1.00 4.64 315 LYS B CA 1
ATOM 5972 C C . LYS B 1 315 ? -14.173 -2.744 34.385 1.00 3.82 315 LYS B C 1
ATOM 5973 O O . LYS B 1 315 ? -14.528 -3.223 35.471 1.00 4.62 315 LYS B O 1
ATOM 5979 N N . ASN B 1 316 ? -14.614 -1.583 33.935 1.00 3.73 316 ASN B N 1
ATOM 5980 C CA . ASN B 1 316 ? -15.687 -0.871 34.678 1.00 4.06 316 ASN B CA 1
ATOM 5981 C C . ASN B 1 316 ? -16.925 -1.698 34.842 1.00 4.25 316 ASN B C 1
ATOM 5982 O O . ASN B 1 316 ? -17.493 -1.800 35.932 1.00 4.47 316 ASN B O 1
ATOM 5987 N N . ALA B 1 317 ? -17.389 -2.287 33.722 1.00 4.02 317 ALA B N 1
ATOM 5988 C CA . ALA B 1 317 ? -18.642 -3.056 33.745 1.00 4.04 317 ALA B CA 1
ATOM 5989 C C . ALA B 1 317 ? -18.461 -4.294 34.652 1.00 3.66 317 ALA B C 1
ATOM 5990 O O . ALA B 1 317 ? -19.397 -4.668 35.386 1.00 4.51 317 ALA B O 1
ATOM 5992 N N . LEU B 1 318 ? -17.288 -4.925 34.590 1.00 3.76 318 LEU B N 1
ATOM 5993 C CA . LEU B 1 318 ? -17.030 -6.122 35.425 1.00 3.84 318 LEU B CA 1
ATOM 5994 C C . LEU B 1 318 ? -16.893 -5.751 36.889 1.00 3.93 318 LEU B C 1
ATOM 5995 O O . LEU B 1 318 ? -17.128 -6.622 37.740 1.00 4.38 318 LEU B O 1
ATOM 6000 N N . THR B 1 319 ? -16.524 -4.516 37.196 1.00 4.46 319 THR B N 1
ATOM 6001 C CA . THR B 1 319 ? -16.535 -4.097 38.603 1.00 4.74 319 THR B CA 1
ATOM 6002 C C . THR B 1 319 ? -17.974 -4.103 39.142 1.00 4.09 319 THR B C 1
ATOM 6003 O O . THR B 1 319 ? -18.152 -4.472 40.304 1.00 5.05 319 THR B O 1
ATOM 6007 N N . TYR B 1 320 ? -18.922 -3.669 38.331 1.00 4.47 320 TYR B N 1
ATOM 6008 C CA . TYR B 1 320 ? -20.330 -3.845 38.713 1.00 4.06 320 TYR B CA 1
ATOM 6009 C C . TYR B 1 320 ? -20.683 -5.307 38.872 1.00 3.51 320 TYR B C 1
ATOM 6010 O O . TYR B 1 320 ? -21.233 -5.726 39.902 1.00 4.95 320 TYR B O 1
ATOM 6019 N N . VAL B 1 321 ? -20.326 -6.160 37.887 1.00 4.12 321 VAL B N 1
ATOM 6020 C CA . VAL B 1 321 ? -20.664 -7.576 38.024 1.00 4.44 321 VAL B CA 1
ATOM 6021 C C . VAL B 1 321 ? -20.146 -8.160 39.355 1.00 4.43 321 VAL B C 1
ATOM 6022 O O . VAL B 1 321 ? -20.847 -8.915 40.011 1.00 5.41 321 VAL B O 1
ATOM 6026 N N . LEU B 1 322 ? -18.898 -7.835 39.674 1.00 4.06 322 LEU B N 1
ATOM 6027 C CA . LEU B 1 322 ? -18.238 -8.484 40.808 1.00 3.96 322 LEU B CA 1
ATOM 6028 C C . LEU B 1 322 ? -18.585 -7.824 42.154 1.00 3.88 322 LEU B C 1
ATOM 6029 O O . LEU B 1 322 ? -18.507 -8.517 43.179 1.00 4.84 322 LEU B O 1
ATOM 6034 N N . LEU B 1 323 ? -18.860 -6.518 42.186 1.00 4.05 323 LEU B N 1
ATOM 6035 C CA . LEU B 1 323 ? -19.024 -5.818 43.470 1.00 4.36 323 LEU B CA 1
ATOM 6036 C C . LEU B 1 323 ? -20.441 -5.309 43.700 1.00 4.58 323 LEU B C 1
ATOM 6037 O O . LEU B 1 323 ? -20.697 -4.741 44.786 1.00 5.15 323 LEU B O 1
ATOM 6042 N N . ALA B 1 324 ? -21.358 -5.471 42.756 1.00 4.97 324 ALA B N 1
ATOM 6043 C CA . ALA B 1 324 ? -22.756 -5.122 42.998 1.00 5.25 324 ALA B CA 1
ATOM 6044 C C . ALA B 1 324 ? -23.450 -6.236 43.758 1.00 4.20 324 ALA B C 1
ATOM 6045 O O . ALA B 1 324 ? -23.069 -7.397 43.719 1.00 5.25 324 ALA B O 1
ATOM 6047 N N . ARG B 1 325 ? -24.566 -5.869 44.381 1.00 5.15 325 ARG B N 1
ATOM 6048 C CA . ARG B 1 325 ? -25.492 -6.813 44.972 1.00 5.80 325 ARG B CA 1
ATOM 6049 C C . ARG B 1 325 ? -25.793 -7.932 43.972 1.00 5.99 325 ARG B C 1
ATOM 6050 O O . ARG B 1 325 ? -25.922 -7.686 42.769 1.00 6.94 325 ARG B O 1
ATOM 6058 N N . GLY B 1 326 ? -25.886 -9.148 44.472 1.00 5.87 326 GLY B N 1
ATOM 6059 C CA . GLY B 1 326 ? -26.122 -10.345 43.704 1.00 5.69 326 GLY B CA 1
ATOM 6060 C C . GLY B 1 326 ? -24.950 -11.266 43.664 1.00 5.18 326 GLY B C 1
ATOM 6061 O O . GLY B 1 326 ? -23.925 -10.976 44.251 1.00 6.79 326 GLY B O 1
ATOM 6062 N N . ILE B 1 327 ? -25.117 -12.328 42.909 1.00 4.70 327 ILE B N 1
ATOM 6063 C CA . ILE B 1 327 ? -24.085 -13.361 42.745 1.00 5.02 327 ILE B CA 1
ATOM 6064 C C . ILE B 1 327 ? -23.397 -13.140 41.403 1.00 4.26 327 ILE B C 1
ATOM 6065 O O . ILE B 1 327 ? -24.066 -13.217 40.365 1.00 5.37 327 ILE B O 1
ATOM 6070 N N . PRO B 1 328 ? -22.114 -12.818 41.375 1.00 3.81 328 PRO B N 1
ATOM 6071 C CA . PRO B 1 328 ? -21.446 -12.513 40.097 1.00 4.36 328 PRO B CA 1
ATOM 6072 C C . PRO B 1 328 ? -21.322 -13.799 39.262 1.00 3.85 328 PRO B C 1
ATOM 6073 O O . PRO B 1 328 ? -20.976 -14.873 39.765 1.00 4.63 328 PRO B O 1
ATOM 6077 N N . ILE B 1 329 ? -21.551 -13.637 37.968 1.00 4.04 329 ILE B N 1
ATOM 6078 C CA . ILE B 1 329 ? -21.359 -14.752 37.019 1.00 4.11 329 ILE B CA 1
ATOM 6079 C C . ILE B 1 329 ? -20.519 -14.233 35.839 1.00 3.96 329 ILE B C 1
ATOM 6080 O O . ILE B 1 329 ? -21.020 -13.441 35.022 1.00 5.35 329 ILE B O 1
ATOM 6085 N N . VAL B 1 330 ? -19.285 -14.647 35.754 1.00 4.30 330 VAL B N 1
ATOM 6086 C CA . VAL B 1 330 ? -18.309 -14.183 34.738 1.00 4.30 330 VAL B CA 1
ATOM 6087 C C . VAL B 1 330 ? -18.237 -15.304 33.703 1.00 4.38 330 VAL B C 1
ATOM 6088 O O . VAL B 1 330 ? -18.025 -16.469 33.991 1.00 4.82 330 VAL B O 1
ATOM 6092 N N . TYR B 1 331 ? -18.332 -14.906 32.457 1.00 3.90 331 TYR B N 1
ATOM 6093 C CA . TYR B 1 331 ? -18.295 -15.827 31.315 1.00 3.54 331 TYR B CA 1
ATOM 6094 C C . TYR B 1 331 ? -16.858 -16.196 30.980 1.00 3.26 331 TYR B C 1
ATOM 6095 O O . TYR B 1 331 ? -15.983 -15.307 30.816 1.00 4.65 331 TYR B O 1
ATOM 6104 N N . TYR B 1 332 ? -16.571 -17.491 30.901 1.00 3.75 332 TYR B N 1
ATOM 6105 C CA . TYR B 1 332 ? -15.185 -17.951 30.665 1.00 4.43 332 TYR B CA 1
ATOM 6106 C C . TYR B 1 332 ? -14.642 -17.228 29.424 1.00 3.88 332 TYR B C 1
ATOM 6107 O O . TYR B 1 332 ? -15.331 -17.013 28.436 1.00 4.58 332 TYR B O 1
ATOM 6116 N N . GLY B 1 333 ? -13.338 -16.980 29.473 1.00 4.47 333 GLY B N 1
ATOM 6117 C CA . GLY B 1 333 ? -12.658 -16.230 28.440 1.00 5.02 333 GLY B CA 1
ATOM 6118 C C . GLY B 1 333 ? -12.661 -14.730 28.645 1.00 4.25 333 GLY B C 1
ATOM 6119 O O . GLY B 1 333 ? -11.828 -14.022 28.002 1.00 5.10 333 GLY B O 1
ATOM 6120 N N . SER B 1 334 ? -13.505 -14.218 29.499 1.00 4.15 334 SER B N 1
ATOM 6121 C CA . SER B 1 334 ? -13.407 -12.802 29.879 1.00 4.33 334 SER B CA 1
ATOM 6122 C C . SER B 1 334 ? -12.016 -12.467 30.359 1.00 4.78 334 SER B C 1
ATOM 6123 O O . SER B 1 334 ? -11.523 -11.343 30.137 1.00 5.02 334 SER B O 1
ATOM 6126 N N . GLU B 1 335 ? -11.386 -13.377 31.062 1.00 4.86 335 GLU B N 1
ATOM 6127 C CA . GLU B 1 335 ? -10.067 -13.216 31.675 1.00 4.84 335 GLU B CA 1
ATOM 6128 C C . GLU B 1 335 ? -8.922 -13.219 30.642 1.00 5.97 335 GLU B C 1
ATOM 6129 O O . GLU B 1 335 ? -7.778 -12.971 31.014 1.00 6.50 335 GLU B O 1
ATOM 6135 N N . GLN B 1 336 ? -9.249 -13.502 29.368 1.00 5.18 336 GLN B N 1
ATOM 6136 C CA . GLN B 1 336 ? -8.290 -13.427 28.251 1.00 4.86 336 GLN B CA 1
ATOM 6137 C C . GLN B 1 336 ? -8.797 -12.414 27.209 1.00 5.79 336 GLN B C 1
ATOM 6138 O O . GLN B 1 336 ? -8.316 -12.387 26.095 1.00 7.36 336 GLN B O 1
ATOM 6144 N N . ALA B 1 337 ? -9.695 -11.511 27.602 1.00 5.87 337 ALA B N 1
ATOM 6145 C CA . ALA B 1 337 ? -10.196 -10.421 26.747 1.00 5.93 337 ALA B CA 1
ATOM 6146 C C . ALA B 1 337 ? -10.750 -11.004 25.439 1.00 5.66 337 ALA B C 1
ATOM 6147 O O . ALA B 1 337 ? -10.664 -10.370 24.385 1.00 7.30 337 ALA B O 1
ATOM 6149 N N . TYR B 1 338 ? -11.527 -12.093 25.544 1.00 5.69 338 TYR B N 1
ATOM 6150 C CA . TYR B 1 338 ? -12.177 -12.601 24.332 1.00 5.15 338 TYR B CA 1
ATOM 6151 C C . TYR B 1 338 ? -13.215 -11.612 23.818 1.00 4.98 338 TYR B C 1
ATOM 6152 O O . TYR B 1 338 ? -13.863 -10.856 24.550 1.00 5.80 338 TYR B O 1
ATOM 6161 N N . ALA B 1 339 ? -13.398 -11.618 22.506 1.00 5.36 339 ALA B N 1
ATOM 6162 C CA . ALA B 1 339 ? -14.149 -10.599 21.742 1.00 5.98 339 ALA B CA 1
ATOM 6163 C C . ALA B 1 339 ? -15.008 -11.178 20.641 1.00 6.27 339 ALA B C 1
ATOM 6164 O O . ALA B 1 339 ? -15.437 -10.417 19.785 1.00 7.77 339 ALA B O 1
ATOM 6166 N N . GLY B 1 340 ? -15.406 -12.428 20.773 1.00 6.24 340 GLY B N 1
ATOM 6167 C CA . GLY B 1 340 ? -16.249 -13.008 19.750 1.00 5.83 340 GLY B CA 1
ATOM 6168 C C . GLY B 1 340 ? -17.678 -12.490 19.795 1.00 4.81 340 GLY B C 1
ATOM 6169 O O . GLY B 1 340 ? -18.247 -12.199 20.822 1.00 5.85 340 GLY B O 1
ATOM 6170 N N . GLY B 1 341 ? -18.294 -12.451 18.627 1.00 7.15 341 GLY B N 1
ATOM 6171 C CA . GLY B 1 341 ? -19.605 -11.975 18.393 1.00 7.84 341 GLY B CA 1
ATOM 6172 C C . GLY B 1 341 ? -20.660 -13.079 18.574 1.00 8.71 341 GLY B C 1
ATOM 6173 O O . GLY B 1 341 ? -20.525 -13.966 19.439 1.00 11.34 341 GLY B O 1
ATOM 6174 N N . GLY B 1 342 ? -21.705 -13.065 17.807 1.00 10.67 342 GLY B N 1
ATOM 6175 C CA . GLY B 1 342 ? -22.816 -13.963 18.083 1.00 10.56 342 GLY B CA 1
ATOM 6176 C C . GLY B 1 342 ? -22.427 -15.438 17.948 1.00 9.53 342 GLY B C 1
ATOM 6177 O O . GLY B 1 342 ? -21.553 -15.813 17.168 1.00 10.82 342 GLY B O 1
ATOM 6178 N N . ASP B 1 343 ? -23.152 -16.278 18.675 1.00 7.16 343 ASP B N 1
ATOM 6179 C CA . ASP B 1 343 ? -23.051 -17.755 18.679 1.00 6.95 343 ASP B CA 1
ATOM 6180 C C . ASP B 1 343 ? -22.842 -18.242 17.259 1.00 6.86 343 ASP B C 1
ATOM 6181 O O . ASP B 1 343 ? -23.678 -17.975 16.388 1.00 10.13 343 ASP B O 1
ATOM 6186 N N . PRO B 1 344 ? -21.779 -19.015 16.976 1.00 7.30 344 PRO B N 1
ATOM 6187 C CA . PRO B 1 344 ? -20.848 -19.648 17.936 1.00 7.54 344 PRO B CA 1
ATOM 6188 C C . PRO B 1 344 ? -19.542 -18.920 18.195 1.00 6.47 344 PRO B C 1
ATOM 6189 O O . PRO B 1 344 ? -18.631 -19.441 18.875 1.00 6.21 344 PRO B O 1
ATOM 6193 N N . GLN B 1 345 ? -19.425 -17.697 17.656 1.00 6.14 345 GLN B N 1
ATOM 6194 C CA A GLN B 1 345 ? -18.135 -16.952 17.694 0.50 6.94 345 GLN B CA 1
ATOM 6195 C CA B GLN B 1 345 ? -18.094 -17.030 17.704 0.50 6.39 345 GLN B CA 1
ATOM 6196 C C . GLN B 1 345 ? -17.778 -16.503 19.125 1.00 5.17 345 GLN B C 1
ATOM 6197 O O . GLN B 1 345 ? -16.636 -16.195 19.388 1.00 6.12 345 GLN B O 1
ATOM 6208 N N . ASN B 1 346 ? -18.753 -16.495 20.003 1.00 5.38 346 ASN B N 1
ATOM 6209 C CA . ASN B 1 346 ? -18.595 -16.169 21.414 1.00 4.68 346 ASN B CA 1
ATOM 6210 C C . ASN B 1 346 ? -18.309 -17.396 22.278 1.00 4.65 346 ASN B C 1
ATOM 6211 O O . ASN B 1 346 ? -18.322 -17.303 23.506 1.00 5.34 346 ASN B O 1
ATOM 6216 N N . ARG B 1 347 ? -18.072 -18.560 21.642 1.00 4.74 347 ARG B N 1
ATOM 6217 C CA . ARG B 1 347 ? -17.772 -19.803 22.291 1.00 4.72 347 ARG B CA 1
ATOM 6218 C C . ARG B 1 347 ? -16.363 -20.288 21.891 1.00 4.72 347 ARG B C 1
ATOM 6219 O O . ARG B 1 347 ? -16.128 -21.456 21.700 1.00 4.82 347 ARG B O 1
ATOM 6227 N N . GLU B 1 348 ? -15.432 -19.324 21.897 1.00 4.98 348 GLU B N 1
ATOM 6228 C CA . GLU B 1 348 ? -14.061 -19.638 21.576 1.00 5.04 348 GLU B CA 1
ATOM 6229 C C . GLU B 1 348 ? -13.474 -20.677 22.588 1.00 4.63 348 GLU B C 1
ATOM 6230 O O . GLU B 1 348 ? -13.796 -20.664 23.789 1.00 5.11 348 GLU B O 1
ATOM 6236 N N . ASP B 1 349 ? -12.573 -21.520 22.104 1.00 5.05 349 ASP B N 1
ATOM 6237 C CA . ASP B 1 349 ? -11.827 -22.367 23.047 1.00 4.68 349 ASP B CA 1
ATOM 6238 C C . ASP B 1 349 ? -10.935 -21.497 23.931 1.00 5.32 349 ASP B C 1
ATOM 6239 O O . ASP B 1 349 ? -10.446 -20.442 23.480 1.00 5.93 349 ASP B O 1
ATOM 6244 N N . LEU B 1 350 ? -10.571 -22.017 25.102 1.00 4.98 350 LEU B N 1
ATOM 6245 C CA . LEU B 1 350 ? -9.669 -21.314 26.034 1.00 5.30 350 LEU B CA 1
ATOM 6246 C C . LEU B 1 350 ? -8.213 -21.669 25.737 1.00 4.98 350 LEU B C 1
ATOM 6247 O O . LEU B 1 350 ? -7.302 -20.910 26.103 1.00 6.13 350 LEU B O 1
ATOM 6252 N N . TRP B 1 351 ? -7.933 -22.839 25.140 1.00 5.39 351 TRP B N 1
ATOM 6253 C CA . TRP B 1 351 ? -6.529 -23.284 25.011 1.00 5.71 351 TRP B CA 1
ATOM 6254 C C . TRP B 1 351 ? -5.744 -22.383 24.060 1.00 5.96 351 TRP B C 1
ATOM 6255 O O . TRP B 1 351 ? -4.511 -22.257 24.241 1.00 6.95 351 TRP B O 1
ATOM 6266 N N . ARG B 1 352 ? -6.389 -21.691 23.089 1.00 5.82 352 ARG B N 1
ATOM 6267 C CA . ARG B 1 352 ? -5.662 -20.734 22.234 1.00 6.22 352 ARG B CA 1
ATOM 6268 C C . ARG B 1 352 ? -4.943 -19.696 23.097 1.00 6.33 352 ARG B C 1
ATOM 6269 O O . ARG B 1 352 ? -3.968 -19.109 22.604 1.00 8.67 352 ARG B O 1
ATOM 6277 N N . SER B 1 353 ? -5.450 -19.386 24.308 1.00 6.32 353 SER B N 1
ATOM 6278 C CA . SER B 1 353 ? -4.824 -18.315 25.137 1.00 6.04 353 SER B CA 1
ATOM 6279 C C . SER B 1 353 ? -3.624 -18.856 25.932 1.00 5.87 353 SER B C 1
ATOM 6280 O O . SER B 1 353 ? -3.004 -18.053 26.626 1.00 8.73 353 SER B O 1
ATOM 6283 N N . ARG B 1 354 ? -3.406 -20.151 25.915 1.00 6.70 354 ARG B N 1
ATOM 6284 C CA . ARG B 1 354 ? -2.366 -20.807 26.735 1.00 7.86 354 ARG B CA 1
ATOM 6285 C C . ARG B 1 354 ? -2.611 -20.556 28.233 1.00 6.91 354 ARG B C 1
ATOM 6286 O O . ARG B 1 354 ? -1.718 -20.681 29.058 1.00 8.35 354 ARG B O 1
ATOM 6294 N N . PHE B 1 355 ? -3.857 -20.284 28.643 1.00 6.19 355 PHE B N 1
ATOM 6295 C CA . PHE B 1 355 ? -4.224 -20.237 30.054 1.00 6.53 355 PHE B CA 1
ATOM 6296 C C . PHE B 1 355 ? -3.309 -19.215 30.752 1.00 7.21 355 PHE B C 1
ATOM 6297 O O . PHE B 1 355 ? -2.856 -19.399 31.861 1.00 8.25 355 PHE B O 1
ATOM 6305 N N . ASN B 1 356 ? -3.131 -18.043 30.135 1.00 7.85 356 ASN B N 1
ATOM 6306 C CA . ASN B 1 356 ? -2.157 -17.017 30.602 1.00 7.99 356 ASN B CA 1
ATOM 6307 C C . ASN B 1 356 ? -2.586 -16.414 31.931 1.00 7.94 356 ASN B C 1
ATOM 6308 O O . ASN B 1 356 ? -3.551 -15.642 31.982 1.00 8.61 356 ASN B O 1
ATOM 6313 N N . THR B 1 357 ? -1.888 -16.714 33.028 1.00 8.53 357 THR B N 1
ATOM 6314 C CA . THR B 1 357 ? -2.202 -16.157 34.339 1.00 8.49 357 THR B CA 1
ATOM 6315 C C . THR B 1 357 ? -1.611 -14.794 34.550 1.00 9.66 357 THR B C 1
ATOM 6316 O O . THR B 1 357 ? -1.790 -14.230 35.632 1.00 12.94 357 THR B O 1
ATOM 6320 N N A ASN B 1 358 ? -0.936 -14.272 33.563 0.50 9.18 358 ASN B N 1
ATOM 6321 N N B ASN B 1 358 ? -0.855 -14.303 33.584 0.50 8.97 358 ASN B N 1
ATOM 6322 C CA A ASN B 1 358 ? -0.323 -12.935 33.629 0.50 10.55 358 ASN B CA 1
ATOM 6323 C CA B ASN B 1 358 ? -0.265 -12.941 33.557 0.50 10.56 358 ASN B CA 1
ATOM 6324 C C A ASN B 1 358 ? -1.012 -11.994 32.639 0.50 9.52 358 ASN B C 1
ATOM 6325 C C B ASN B 1 358 ? -1.034 -11.979 32.656 0.50 9.42 358 ASN B C 1
ATOM 6326 O O A ASN B 1 358 ? -0.502 -10.897 32.444 0.50 12.22 358 ASN B O 1
ATOM 6327 O O B ASN B 1 358 ? -0.554 -10.863 32.484 0.50 12.11 358 ASN B O 1
ATOM 6336 N N . SER B 1 359 ? -2.172 -12.367 32.057 1.00 8.32 359 SER B N 1
ATOM 6337 C CA . SER B 1 359 ? -2.899 -11.417 31.211 1.00 8.54 359 SER B CA 1
ATOM 6338 C C . SER B 1 359 ? -3.426 -10.258 32.059 1.00 8.22 359 SER B C 1
ATOM 6339 O O . SER B 1 359 ? -3.708 -10.411 33.244 1.00 7.85 359 SER B O 1
ATOM 6342 N N . ASP B 1 360 ? -3.638 -9.125 31.443 1.00 8.79 360 ASP B N 1
ATOM 6343 C CA . ASP B 1 360 ? -4.200 -7.955 32.116 1.00 9.37 360 ASP B CA 1
ATOM 6344 C C . ASP B 1 360 ? -5.491 -8.360 32.802 1.00 6.92 360 ASP B C 1
ATOM 6345 O O . ASP B 1 360 ? -5.751 -8.013 33.981 1.00 8.45 360 ASP B O 1
ATOM 6350 N N . MET B 1 361 ? -6.401 -8.975 32.068 1.00 6.89 361 MET B N 1
ATOM 6351 C CA . MET B 1 361 ? -7.730 -9.317 32.620 1.00 6.58 361 MET B CA 1
ATOM 6352 C C . MET B 1 361 ? -7.629 -10.404 33.713 1.00 6.73 361 MET B C 1
ATOM 6353 O O . MET B 1 361 ? -8.355 -10.292 34.665 1.00 6.61 361 MET B O 1
ATOM 6358 N N . TYR B 1 362 ? -6.719 -11.349 33.604 1.00 5.56 362 TYR B N 1
ATOM 6359 C CA . TYR B 1 362 ? -6.591 -12.377 34.670 1.00 6.43 362 TYR B CA 1
ATOM 6360 C C . TYR B 1 362 ? -6.221 -11.674 35.983 1.00 6.34 362 TYR B C 1
ATOM 6361 O O . TYR B 1 362 ? -6.802 -11.955 37.041 1.00 6.32 362 TYR B O 1
ATOM 6370 N N A LYS B 1 363 ? -5.257 -10.771 35.898 0.70 6.13 363 LYS B N 1
ATOM 6371 N N B LYS B 1 363 ? -5.247 -10.770 35.918 0.30 6.41 363 LYS B N 1
ATOM 6372 C CA A LYS B 1 363 ? -4.804 -10.091 37.121 0.70 7.06 363 LYS B CA 1
ATOM 6373 C CA B LYS B 1 363 ? -4.756 -10.100 37.142 0.30 7.35 363 LYS B CA 1
ATOM 6374 C C A LYS B 1 363 ? -5.892 -9.154 37.678 0.70 5.32 363 LYS B C 1
ATOM 6375 C C B LYS B 1 363 ? -5.845 -9.128 37.661 0.30 5.98 363 LYS B C 1
ATOM 6376 O O A LYS B 1 363 ? -6.014 -9.005 38.880 0.70 7.65 363 LYS B O 1
ATOM 6377 O O B LYS B 1 363 ? -5.948 -8.973 38.883 0.30 7.49 363 LYS B O 1
ATOM 6388 N N . PHE B 1 364 ? -6.684 -8.539 36.783 1.00 6.86 364 PHE B N 1
ATOM 6389 C CA . PHE B 1 364 ? -7.828 -7.729 37.236 1.00 6.20 364 PHE B CA 1
ATOM 6390 C C . PHE B 1 364 ? -8.797 -8.583 38.025 1.00 6.00 364 PHE B C 1
ATOM 6391 O O . PHE B 1 364 ? -9.269 -8.201 39.110 1.00 6.22 364 PHE B O 1
ATOM 6399 N N . PHE B 1 365 ? -9.193 -9.754 37.460 1.00 6.08 365 PHE B N 1
ATOM 6400 C CA . PHE B 1 365 ? -10.093 -10.636 38.211 1.00 5.80 365 PHE B CA 1
ATOM 6401 C C . PHE B 1 365 ? -9.471 -11.041 39.552 1.00 6.13 365 PHE B C 1
ATOM 6402 O O . PHE B 1 365 ? -10.200 -11.105 40.564 1.00 7.68 365 PHE B O 1
ATOM 6410 N N . GLN B 1 366 ? -8.198 -11.370 39.537 1.00 6.21 366 GLN B N 1
ATOM 6411 C CA . GLN B 1 366 ? -7.574 -11.817 40.803 1.00 7.44 366 GLN B CA 1
ATOM 6412 C C . GLN B 1 366 ? -7.719 -10.703 41.836 1.00 7.93 366 GLN B C 1
ATOM 6413 O O . GLN B 1 366 ? -7.978 -10.964 43.013 1.00 9.80 366 GLN B O 1
ATOM 6419 N N . ALA B 1 367 ? -7.517 -9.425 41.455 1.00 7.14 367 ALA B N 1
ATOM 6420 C CA . ALA B 1 367 ? -7.575 -8.293 42.418 1.00 7.58 367 ALA B CA 1
ATOM 6421 C C . ALA B 1 367 ? -9.040 -8.170 42.958 1.00 7.33 367 ALA B C 1
ATOM 6422 O O . ALA B 1 367 ? -9.234 -8.055 44.159 1.00 9.16 367 ALA B O 1
ATOM 6424 N N . LEU B 1 368 ? -10.045 -8.229 42.085 1.00 7.04 368 LEU B N 1
ATOM 6425 C CA . LEU B 1 368 ? -11.443 -8.164 42.602 1.00 7.79 368 LEU B CA 1
ATOM 6426 C C . LEU B 1 368 ? -11.833 -9.400 43.377 1.00 8.26 368 LEU B C 1
ATOM 6427 O O . LEU B 1 368 ? -12.598 -9.261 44.318 1.00 7.89 368 LEU B O 1
ATOM 6432 N N . GLY B 1 369 ? -11.312 -10.553 42.977 1.00 9.26 369 GLY B N 1
ATOM 6433 C CA . GLY B 1 369 ? -11.614 -11.756 43.773 1.00 9.85 369 GLY B CA 1
ATOM 6434 C C . GLY B 1 369 ? -11.034 -11.596 45.185 1.00 10.12 369 GLY B C 1
ATOM 6435 O O . GLY B 1 369 ? -11.678 -12.086 46.128 1.00 11.68 369 GLY B O 1
ATOM 6436 N N . GLY B 1 370 ? -9.858 -10.970 45.341 1.00 10.10 370 GLY B N 1
ATOM 6437 C CA . GLY B 1 370 ? -9.311 -10.755 46.672 1.00 10.91 370 GLY B CA 1
ATOM 6438 C C . GLY B 1 370 ? -10.168 -9.830 47.487 1.00 9.64 370 GLY B C 1
ATOM 6439 O O . GLY B 1 370 ? -10.348 -10.026 48.707 1.00 10.28 370 GLY B O 1
ATOM 6440 N N . VAL B 1 371 ? -10.795 -8.817 46.882 1.00 6.17 371 VAL B N 1
ATOM 6441 C CA . VAL B 1 371 ? -11.731 -7.944 47.583 1.00 6.11 371 VAL B CA 1
ATOM 6442 C C . VAL B 1 371 ? -12.935 -8.728 48.072 1.00 6.14 371 VAL B C 1
ATOM 6443 O O . VAL B 1 371 ? -13.364 -8.615 49.219 1.00 6.80 371 VAL B O 1
ATOM 6447 N N . ARG B 1 372 ? -13.488 -9.569 47.188 1.00 6.11 372 ARG B N 1
ATOM 6448 C CA . ARG B 1 372 ? -14.679 -10.323 47.603 1.00 7.06 372 ARG B CA 1
ATOM 6449 C C . ARG B 1 372 ? -14.299 -11.272 48.766 1.00 7.36 372 ARG B C 1
ATOM 6450 O O . ARG B 1 372 ? -15.031 -11.369 49.737 1.00 7.86 372 ARG B O 1
ATOM 6458 N N A LYS B 1 373 ? -13.183 -12.006 48.639 0.50 7.01 373 LYS B N 1
ATOM 6459 N N B LYS B 1 373 ? -13.186 -12.003 48.637 0.50 7.12 373 LYS B N 1
ATOM 6460 C CA A LYS B 1 373 ? -12.808 -13.016 49.661 0.50 8.62 373 LYS B CA 1
ATOM 6461 C CA B LYS B 1 373 ? -12.827 -12.999 49.671 0.50 8.99 373 LYS B CA 1
ATOM 6462 C C A LYS B 1 373 ? -12.577 -12.326 51.008 0.50 8.50 373 LYS B C 1
ATOM 6463 C C B LYS B 1 373 ? -12.602 -12.310 51.014 0.50 8.64 373 LYS B C 1
ATOM 6464 O O A LYS B 1 373 ? -12.995 -12.822 52.094 0.50 9.19 373 LYS B O 1
ATOM 6465 O O B LYS B 1 373 ? -13.015 -12.812 52.096 0.50 9.20 373 LYS B O 1
ATOM 6476 N N . SER B 1 374 ? -11.953 -11.161 51.000 1.00 7.44 374 SER B N 1
ATOM 6477 C CA . SER B 1 374 ? -11.619 -10.437 52.241 1.00 8.26 374 SER B CA 1
ATOM 6478 C C . SER B 1 374 ? -12.843 -9.790 52.895 1.00 7.01 374 SER B C 1
ATOM 6479 O O . SER B 1 374 ? -12.754 -9.311 54.023 1.00 9.77 374 SER B O 1
ATOM 6482 N N . HIS B 1 375 ? -13.974 -9.815 52.182 1.00 6.34 375 HIS B N 1
ATOM 6483 C CA . HIS B 1 375 ? -15.247 -9.261 52.651 1.00 6.83 375 HIS B CA 1
ATOM 6484 C C . HIS B 1 375 ? -16.334 -10.304 52.655 1.00 5.88 375 HIS B C 1
ATOM 6485 O O . HIS B 1 375 ? -17.521 -10.002 52.576 1.00 7.53 375 HIS B O 1
ATOM 6492 N N . GLY B 1 376 ? -15.954 -11.577 52.799 1.00 6.81 376 GLY B N 1
ATOM 6493 C CA . GLY B 1 376 ? -16.924 -12.614 53.040 1.00 7.38 376 GLY B CA 1
ATOM 6494 C C . GLY B 1 376 ? -17.827 -12.930 51.870 1.00 5.84 376 GLY B C 1
ATOM 6495 O O . GLY B 1 376 ? -18.890 -13.550 52.030 1.00 7.71 376 GLY B O 1
ATOM 6496 N N . GLY B 1 377 ? -17.446 -12.549 50.650 1.00 6.53 377 GLY B N 1
ATOM 6497 C CA . GLY B 1 377 ? -18.255 -12.838 49.459 1.00 7.71 377 GLY B CA 1
ATOM 6498 C C . GLY B 1 377 ? -19.435 -11.889 49.277 1.00 7.36 377 GLY B C 1
ATOM 6499 O O . GLY B 1 377 ? -20.385 -12.207 48.526 1.00 8.16 377 GLY B O 1
ATOM 6500 N N . LEU B 1 378 ? -19.481 -10.792 50.058 1.00 6.99 378 LEU B N 1
ATOM 6501 C CA . LEU B 1 378 ? -20.500 -9.740 49.815 1.00 6.55 378 LEU B CA 1
ATOM 6502 C C . LEU B 1 378 ? -21.933 -10.279 49.611 1.00 5.98 378 LEU B C 1
ATOM 6503 O O . LEU B 1 378 ? -22.620 -9.945 48.636 1.00 6.84 378 LEU B O 1
ATOM 6508 N N . PRO B 1 379 ? -22.479 -11.053 50.595 1.00 6.99 379 PRO B N 1
ATOM 6509 C CA . PRO B 1 379 ? -23.791 -11.661 50.407 1.00 7.24 379 PRO B CA 1
ATOM 6510 C C . PRO B 1 379 ? -24.989 -10.796 50.720 1.00 6.69 379 PRO B C 1
ATOM 6511 O O . PRO B 1 379 ? -26.120 -11.206 50.581 1.00 8.98 379 PRO B O 1
ATOM 6515 N N . GLY B 1 380 ? -24.782 -9.609 51.257 1.00 8.31 380 GLY B N 1
ATOM 6516 C CA . GLY B 1 380 ? -25.845 -8.779 51.787 1.00 7.65 380 GLY B CA 1
ATOM 6517 C C . GLY B 1 380 ? -26.653 -7.969 50.791 1.00 6.63 380 GLY B C 1
ATOM 6518 O O . GLY B 1 380 ? -26.257 -7.760 49.681 1.00 7.63 380 GLY B O 1
ATOM 6519 N N . ASN B 1 381 ? -27.832 -7.535 51.254 1.00 6.97 381 ASN B N 1
ATOM 6520 C CA . ASN B 1 381 ? -28.676 -6.579 50.532 1.00 6.44 381 ASN B CA 1
ATOM 6521 C C . ASN B 1 381 ? -28.318 -5.182 51.017 1.00 7.29 381 ASN B C 1
ATOM 6522 O O . ASN B 1 381 ? -29.081 -4.507 51.680 1.00 7.77 381 ASN B O 1
ATOM 6527 N N . ASP B 1 382 ? -27.121 -4.762 50.646 1.00 6.60 382 ASP B N 1
ATOM 6528 C CA . ASP B 1 382 ? -26.416 -3.659 51.315 1.00 6.63 382 ASP B CA 1
ATOM 6529 C C . ASP B 1 382 ? -25.671 -2.777 50.280 1.00 6.08 382 ASP B C 1
ATOM 6530 O O . ASP B 1 382 ? -24.596 -2.307 50.529 1.00 7.33 382 ASP B O 1
ATOM 6535 N N . HIS B 1 383 ? -26.237 -2.616 49.097 1.00 5.45 383 HIS B N 1
ATOM 6536 C CA . HIS B 1 383 ? -25.634 -1.876 47.958 1.00 5.13 383 HIS B CA 1
ATOM 6537 C C . HIS B 1 383 ? -26.214 -0.478 47.964 1.00 6.14 383 HIS B C 1
ATOM 6538 O O . HIS B 1 383 ? -27.378 -0.275 47.598 1.00 8.21 383 HIS B O 1
ATOM 6545 N N . VAL B 1 384 ? -25.407 0.481 48.320 1.00 4.98 384 VAL B N 1
ATOM 6546 C CA . VAL B 1 384 ? -25.810 1.897 48.458 1.00 5.41 384 VAL B CA 1
ATOM 6547 C C . VAL B 1 384 ? -25.359 2.704 47.260 1.00 4.84 384 VAL B C 1
ATOM 6548 O O . VAL B 1 384 ? -24.144 2.743 46.988 1.00 5.54 384 VAL B O 1
ATOM 6552 N N . HIS B 1 385 ? -26.275 3.271 46.501 1.00 5.63 385 HIS B N 1
ATOM 6553 C CA . HIS B 1 385 ? -25.942 4.116 45.341 1.00 5.48 385 HIS B CA 1
ATOM 6554 C C . HIS B 1 385 ? -25.417 5.456 45.892 1.00 6.67 385 HIS B C 1
ATOM 6555 O O . HIS B 1 385 ? -26.121 6.116 46.609 1.00 9.16 385 HIS B O 1
ATOM 6562 N N . LEU B 1 386 ? -24.220 5.826 45.476 1.00 5.45 386 LEU B N 1
ATOM 6563 C CA . LEU B 1 386 ? -23.596 7.055 45.974 1.00 5.78 386 LEU B CA 1
ATOM 6564 C C . LEU B 1 386 ? -23.601 8.207 44.956 1.00 6.28 386 LEU B C 1
ATOM 6565 O O . LEU B 1 386 ? -23.675 9.366 45.391 1.00 8.24 386 LEU B O 1
ATOM 6570 N N . PHE B 1 387 ? -23.419 7.868 43.709 1.00 5.76 387 PHE B N 1
ATOM 6571 C CA . PHE B 1 387 ? -23.143 8.881 42.668 1.00 5.53 387 PHE B CA 1
ATOM 6572 C C 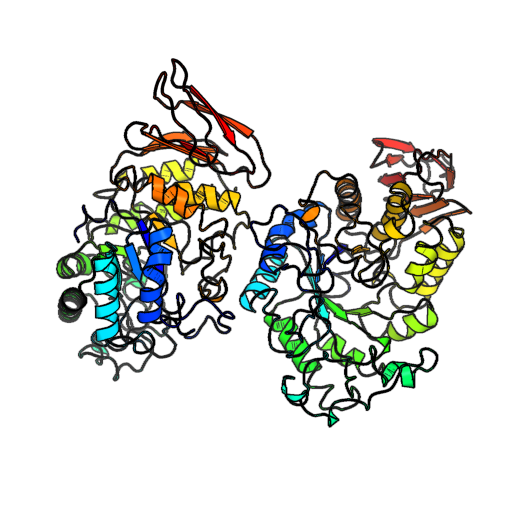. PHE B 1 387 ? -23.667 8.273 41.393 1.00 5.87 387 PHE B C 1
ATOM 6573 O O . PHE B 1 387 ? -23.189 7.233 40.961 1.00 6.28 387 PHE B O 1
ATOM 6581 N N . VAL B 1 388 ? -24.642 8.931 40.792 1.00 6.97 388 VAL B N 1
ATOM 6582 C CA . VAL B 1 388 ? -25.402 8.362 39.658 1.00 6.12 388 VAL B CA 1
ATOM 6583 C C . VAL B 1 388 ? -25.515 9.442 38.591 1.00 7.81 388 VAL B C 1
ATOM 6584 O O . VAL B 1 388 ? -26.332 10.334 38.709 1.00 9.90 388 VAL B O 1
ATOM 6588 N N . GLU B 1 389 ? -24.607 9.404 37.601 1.00 7.94 389 GLU B N 1
ATOM 6589 C CA . GLU B 1 389 ? -24.468 10.432 36.599 1.00 9.47 389 GLU B CA 1
ATOM 6590 C C . GLU B 1 389 ? -24.382 9.871 35.173 1.00 9.02 389 GLU B C 1
ATOM 6591 O O . GLU B 1 389 ? -24.395 8.638 34.981 1.00 9.83 389 GLU B O 1
ATOM 6597 N N . SER B 1 390 ? -24.448 10.752 34.187 1.00 12.23 390 SER B N 1
ATOM 6598 C CA . SER B 1 390 ? -24.318 10.436 32.753 1.00 15.35 390 SER B CA 1
ATOM 6599 C C . SER B 1 390 ? -23.135 9.527 32.512 1.00 13.53 390 SER B C 1
ATOM 6600 O O . SER B 1 390 ? -23.221 8.610 31.644 1.00 13.90 390 SER B O 1
ATOM 6603 N N . ASP B 1 391 ? -22.026 9.877 33.147 1.00 11.63 391 ASP B N 1
ATOM 6604 C CA . ASP B 1 391 ? -20.735 9.268 32.792 1.00 10.81 391 ASP B CA 1
ATOM 6605 C C . ASP B 1 391 ? -20.055 8.546 33.966 1.00 8.05 391 ASP B C 1
ATOM 6606 O O . ASP B 1 391 ? -18.944 8.085 33.770 1.00 7.61 391 ASP B O 1
ATOM 6611 N N . ALA B 1 392 ? -20.703 8.451 35.096 1.00 7.82 392 ALA B N 1
ATOM 6612 C CA . ALA B 1 392 ? -20.054 7.864 36.291 1.00 6.30 392 ALA B CA 1
ATOM 6613 C C . ALA B 1 392 ? -21.115 7.226 37.173 1.00 5.09 392 ALA B C 1
ATOM 6614 O O . ALA B 1 392 ? -22.236 7.689 37.255 1.00 6.79 392 ALA B O 1
ATOM 6616 N N . TYR B 1 393 ? -20.653 6.211 37.889 1.00 4.94 393 TYR B N 1
ATOM 6617 C CA . TYR B 1 393 ? -21.523 5.483 38.832 1.00 4.86 393 TYR B CA 1
ATOM 6618 C C . TYR B 1 393 ? -20.670 5.017 39.950 1.00 4.63 393 TYR B C 1
ATOM 6619 O O . TYR B 1 393 ? -19.727 4.197 39.713 1.00 5.25 393 TYR B O 1
ATOM 6628 N N . ALA B 1 394 ? -20.952 5.437 41.207 1.00 4.72 394 ALA B N 1
ATOM 6629 C CA . ALA B 1 394 ? -20.249 4.924 42.382 1.00 4.46 394 ALA B CA 1
ATOM 6630 C C . ALA B 1 394 ? -21.256 4.355 43.363 1.00 4.26 394 ALA B C 1
ATOM 6631 O O . ALA B 1 394 ? -22.383 4.871 43.479 1.00 5.07 394 ALA B O 1
ATOM 6633 N N . TRP B 1 395 ? -20.839 3.305 44.061 1.00 4.34 395 TRP B N 1
ATOM 6634 C CA . TRP B 1 395 ? -21.655 2.643 45.083 1.00 4.21 395 TRP B CA 1
ATOM 6635 C C . TRP B 1 395 ? -20.793 2.064 46.152 1.00 3.65 395 TRP B C 1
ATOM 6636 O O . TRP B 1 395 ? -19.561 1.982 45.971 1.00 4.84 395 TRP B O 1
ATOM 6647 N N . SER B 1 396 ? -21.393 1.696 47.253 1.00 4.69 396 SER B N 1
ATOM 6648 C CA . SER B 1 396 ? -20.710 1.015 48.353 1.00 5.25 396 SER B CA 1
ATOM 6649 C C . SER B 1 396 ? -21.455 -0.212 48.796 1.00 4.46 396 SER B C 1
ATOM 6650 O O . SER B 1 396 ? -22.650 -0.390 48.548 1.00 5.52 396 SER B O 1
ATOM 6653 N N . ARG B 1 397 ? -20.690 -1.052 49.499 1.00 5.11 397 ARG B N 1
ATOM 6654 C CA . ARG B 1 397 ? -21.183 -2.263 50.159 1.00 5.25 397 ARG B CA 1
ATOM 6655 C C . ARG B 1 397 ? -20.733 -2.266 51.633 1.00 5.22 397 ARG B C 1
ATOM 6656 O O . ARG B 1 397 ? -19.734 -1.657 51.974 1.00 6.23 397 ARG B O 1
ATOM 6664 N N . GLN B 1 398 ? -21.434 -3.023 52.463 1.00 5.67 398 GLN B N 1
ATOM 6665 C CA . GLN B 1 398 ? -20.988 -3.294 53.853 1.00 6.30 398 GLN B CA 1
ATOM 6666 C C . GLN B 1 398 ? -20.721 -2.014 54.633 1.00 7.43 398 GLN B C 1
ATOM 6667 O O . GLN B 1 398 ? -19.640 -1.798 55.231 1.00 9.10 398 GLN B O 1
ATOM 6673 N N . ASP B 1 399 ? -21.663 -1.117 54.575 1.00 7.70 399 ASP B N 1
ATOM 6674 C CA . ASP B 1 399 ? -21.633 0.113 55.410 1.00 9.95 399 ASP B CA 1
ATOM 6675 C C . ASP B 1 399 ? -20.329 0.906 55.119 1.00 9.54 399 ASP B C 1
ATOM 6676 O O . ASP B 1 399 ? -19.677 1.414 55.980 1.00 10.76 399 ASP B O 1
ATOM 6681 N N . GLY B 1 400 ? -20.022 1.037 53.844 1.00 9.19 400 GLY B N 1
ATOM 6682 C CA . GLY B 1 400 ? -18.909 1.818 53.381 1.00 9.29 400 GLY B CA 1
ATOM 6683 C C . GLY B 1 400 ? -17.591 1.100 53.363 1.00 9.50 400 GLY B C 1
ATOM 6684 O O . GLY B 1 400 ? -16.579 1.726 53.008 1.00 12.74 400 GLY B O 1
ATOM 6685 N N . ALA B 1 401 ? -17.516 -0.164 53.730 1.00 8.19 401 ALA B N 1
ATOM 6686 C CA . ALA B 1 401 ? -16.230 -0.892 53.797 1.00 9.75 401 ALA B CA 1
ATOM 6687 C C . ALA B 1 401 ? -15.670 -1.081 52.403 1.00 7.73 401 ALA B C 1
ATOM 6688 O O . ALA B 1 401 ? -14.422 -1.163 52.292 1.00 9.47 401 ALA B O 1
ATOM 6690 N N . VAL B 1 402 ? -16.480 -1.281 51.381 1.00 6.92 402 VAL B N 1
ATOM 6691 C CA . VAL B 1 402 ? -16.045 -1.487 49.994 1.00 6.17 402 VAL B CA 1
ATOM 6692 C C . VAL B 1 402 ? -16.767 -0.442 49.184 1.00 6.07 402 VAL B C 1
ATOM 6693 O O . VAL B 1 402 ? -17.994 -0.276 49.345 1.00 7.27 402 VAL B O 1
ATOM 6697 N N . MET B 1 403 ? -16.055 0.280 48.332 1.00 5.17 403 MET B N 1
ATOM 6698 C CA . MET B 1 403 ? -16.679 1.268 47.438 1.00 4.84 403 MET B CA 1
ATOM 6699 C C . MET B 1 403 ? -16.053 1.145 46.076 1.00 5.03 403 MET B C 1
ATOM 6700 O O . MET B 1 403 ? -14.918 0.732 45.929 1.00 5.21 403 MET B O 1
ATOM 6705 N N . ALA B 1 404 ? -16.860 1.478 45.082 1.00 4.76 404 ALA B N 1
ATOM 6706 C CA . ALA B 1 404 ? -16.374 1.447 43.693 1.00 4.69 404 ALA B CA 1
ATOM 6707 C C . ALA B 1 404 ? -16.814 2.756 42.994 1.00 4.51 404 ALA B C 1
ATOM 6708 O O . ALA B 1 404 ? -17.953 3.182 43.141 1.00 6.10 404 ALA B O 1
ATOM 6710 N N . LEU B 1 405 ? -15.850 3.346 42.288 1.00 4.62 405 LEU B N 1
ATOM 6711 C CA . LEU B 1 405 ? -16.118 4.435 41.330 1.00 4.52 405 LEU B CA 1
ATOM 6712 C C . LEU B 1 405 ? -15.862 3.904 39.938 1.00 4.61 405 LEU B C 1
ATOM 6713 O O . LEU B 1 405 ? -14.761 3.444 39.645 1.00 5.63 405 LEU B O 1
ATOM 6718 N N . THR B 1 406 ? -16.911 3.886 39.136 1.00 4.76 406 THR B N 1
ATOM 6719 C CA . THR B 1 406 ? -16.848 3.458 37.733 1.00 5.13 406 THR B CA 1
ATOM 6720 C C . THR B 1 406 ? -17.251 4.641 36.852 1.00 4.98 406 THR B C 1
ATOM 6721 O O . THR B 1 406 ? -17.907 5.571 37.303 1.00 5.96 406 THR B O 1
ATOM 6725 N N . SER B 1 407 ? -16.904 4.505 35.600 1.00 4.62 407 SER B N 1
ATOM 6726 C CA . SER B 1 407 ? -17.225 5.519 34.605 1.00 5.73 407 SER B CA 1
ATOM 6727 C C . SER B 1 407 ? -17.270 4.902 33.228 1.00 5.26 407 SER B C 1
ATOM 6728 O O . SER B 1 407 ? -16.783 3.824 33.013 1.00 6.81 407 SER B O 1
ATOM 6731 N N . ASN B 1 408 ? -17.804 5.684 32.299 1.00 5.34 408 ASN B N 1
ATOM 6732 C CA . ASN B 1 408 ? -17.842 5.252 30.897 1.00 5.60 408 ASN B CA 1
ATOM 6733 C C . ASN B 1 408 ? -17.052 6.225 29.976 1.00 5.62 408 ASN B C 1
ATOM 6734 O O . ASN B 1 408 ? -17.294 6.261 28.773 1.00 6.67 408 ASN B O 1
ATOM 6739 N N . ILE B 1 409 ? -16.101 6.927 30.556 1.00 5.92 409 ILE B N 1
ATOM 6740 C CA . ILE B 1 409 ? -15.293 7.876 29.756 1.00 6.91 409 ILE B CA 1
ATOM 6741 C C . ILE B 1 409 ? -14.366 7.176 28.778 1.00 6.23 409 ILE B C 1
ATOM 6742 O O . ILE B 1 409 ? -14.028 7.751 27.738 1.00 8.68 409 ILE B O 1
ATOM 6747 N N . GLY B 1 410 ? -13.967 5.948 29.065 1.00 6.90 410 GLY B N 1
ATOM 6748 C CA . GLY B 1 410 ? -13.204 5.117 28.144 1.00 8.20 410 GLY B CA 1
ATOM 6749 C C . GLY B 1 410 ? -11.701 5.224 28.248 1.00 5.89 410 GLY B C 1
ATOM 6750 O O . GLY B 1 410 ? -11.106 5.994 29.004 1.00 7.06 410 GLY B O 1
ATOM 6751 N N . LYS B 1 411 ? -11.072 4.309 27.495 1.00 7.85 411 LYS B N 1
ATOM 6752 C CA . LYS B 1 411 ? -9.635 4.158 27.524 1.00 8.40 411 LYS B CA 1
ATOM 6753 C C . LYS B 1 411 ? -8.978 5.521 27.174 1.00 7.81 411 LYS B C 1
ATOM 6754 O O . LYS B 1 411 ? -9.449 6.310 26.405 1.00 9.40 411 LYS B O 1
ATOM 6760 N N . GLY B 1 412 ? -7.834 5.721 27.800 1.00 6.97 412 GLY B N 1
ATOM 6761 C CA . GLY B 1 412 ? -7.002 6.872 27.514 1.00 8.34 412 GLY B CA 1
ATOM 6762 C C . GLY B 1 412 ? -7.428 8.199 28.149 1.00 8.13 412 GLY B C 1
ATOM 6763 O O . GLY B 1 412 ? -6.801 9.221 27.965 1.00 10.81 412 GLY B O 1
ATOM 6764 N N . GLN B 1 413 ? -8.470 8.153 28.978 1.00 5.64 413 GLN B N 1
ATOM 6765 C CA . GLN B 1 413 ? -9.044 9.346 29.590 1.00 6.07 413 GLN B CA 1
ATOM 6766 C C . GLN B 1 413 ? -8.736 9.456 31.065 1.00 6.34 413 GLN B C 1
ATOM 6767 O O . GLN B 1 413 ? -8.921 8.486 31.815 1.00 7.61 413 GLN B O 1
ATOM 6773 N N . GLN B 1 414 ? -8.336 10.650 31.474 1.00 6.54 414 GLN B N 1
ATOM 6774 C CA . GLN B 1 414 ? -8.114 11.001 32.867 1.00 6.30 414 GLN B CA 1
ATOM 6775 C C . GLN B 1 414 ? -9.113 12.034 33.288 1.00 5.98 414 GLN B C 1
ATOM 6776 O O . GLN B 1 414 ? -9.399 12.972 32.543 1.00 6.59 414 GLN B O 1
ATOM 6782 N N . ARG B 1 415 ? -9.707 11.875 34.472 1.00 5.10 415 ARG B N 1
ATOM 6783 C CA . ARG B 1 415 ? -10.683 12.853 34.996 1.00 5.28 415 ARG B CA 1
ATOM 6784 C C . ARG B 1 415 ? -10.879 12.631 36.477 1.00 5.27 415 ARG B C 1
ATOM 6785 O O . ARG B 1 415 ? -10.937 11.479 36.921 1.00 5.88 415 ARG B O 1
ATOM 6793 N N . GLN B 1 416 ? -10.986 13.708 37.231 1.00 5.50 416 GLN B N 1
ATOM 6794 C CA . GLN B 1 416 ? -11.303 13.638 38.671 1.00 5.44 416 GLN B CA 1
ATOM 6795 C C . GLN B 1 416 ? -12.813 13.715 38.836 1.00 5.53 416 GLN B C 1
ATOM 6796 O O . GLN B 1 416 ? -13.450 14.575 38.266 1.00 8.68 416 GLN B O 1
ATOM 6802 N N . PHE B 1 417 ? -13.333 12.824 39.663 1.00 6.19 417 PHE B N 1
ATOM 6803 C CA . PHE B 1 417 ? -14.732 12.832 40.085 1.00 5.75 417 PHE B CA 1
ATOM 6804 C C . PHE B 1 417 ? -14.805 13.074 41.585 1.00 7.11 417 PHE B C 1
ATOM 6805 O O . PHE B 1 417 ? -14.009 12.485 42.325 1.00 8.77 417 PHE B O 1
ATOM 6813 N N . CYS B 1 418 ? -15.718 13.906 42.014 1.00 9.22 418 CYS B N 1
ATOM 6814 C CA . CYS B 1 418 ? -15.913 14.256 43.425 1.00 10.49 418 CYS B CA 1
ATOM 6815 C C . CYS B 1 418 ? -17.358 13.878 43.802 1.00 9.27 418 CYS B C 1
ATOM 6816 O O . CYS B 1 418 ? -18.319 14.280 43.110 1.00 12.79 418 CYS B O 1
ATOM 6819 N N . PHE B 1 419 ? -17.494 13.059 44.852 1.00 8.65 419 PHE B N 1
ATOM 6820 C CA . PHE B 1 419 ? -18.790 12.486 45.191 1.00 9.39 419 PHE B CA 1
ATOM 6821 C C . PHE B 1 419 ? -18.927 12.302 46.670 1.00 7.56 419 PHE B C 1
ATOM 6822 O O . PHE B 1 419 ? -17.963 12.338 47.437 1.00 9.57 419 PHE B O 1
ATOM 6830 N N . PHE B 1 420 ? -20.174 12.136 47.101 1.00 8.15 420 PHE B N 1
ATOM 6831 C CA . PHE B 1 420 ? -20.505 11.994 48.556 1.00 9.40 420 PHE B CA 1
ATOM 6832 C C . PHE B 1 420 ? -20.518 10.518 48.887 1.00 7.98 420 PHE B C 1
ATOM 6833 O O . PHE B 1 420 ? -21.348 9.735 48.418 1.00 10.23 420 PHE B O 1
ATOM 6841 N N . THR B 1 421 ? -19.611 10.129 49.800 1.00 7.50 421 THR B N 1
ATOM 6842 C CA . THR B 1 421 ? -19.451 8.724 50.212 1.00 8.28 421 THR B CA 1
ATOM 6843 C C . THR B 1 421 ? -20.451 8.328 51.268 1.00 9.19 421 THR B C 1
ATOM 6844 O O . THR B 1 421 ? -20.554 7.130 51.580 1.00 9.90 421 THR B O 1
ATOM 6848 N N . GLN B 1 422 ? -21.077 9.293 51.942 1.00 9.75 422 GLN B N 1
ATOM 6849 C CA . GLN B 1 422 ? -21.975 9.064 53.081 1.00 10.88 422 GLN B CA 1
ATOM 6850 C C . GLN B 1 422 ? -21.219 8.612 54.343 1.00 10.56 422 GLN B C 1
ATOM 6851 O O . GLN B 1 422 ? -21.831 8.166 55.302 1.00 14.19 422 GLN B O 1
ATOM 6857 N N . LYS B 1 423 ? -19.904 8.686 54.311 1.00 9.91 423 LYS B N 1
ATOM 6858 C CA . LYS B 1 423 ? -19.046 8.312 55.474 1.00 10.78 423 LYS B CA 1
ATOM 6859 C C . LYS B 1 423 ? -18.165 9.516 55.777 1.00 10.92 423 LYS B C 1
ATOM 6860 O O . LYS B 1 423 ? -17.293 9.892 54.992 1.00 12.33 423 LYS B O 1
ATOM 6866 N N . ASN B 1 424 ? -18.317 10.131 56.914 1.00 12.90 424 ASN B N 1
ATOM 6867 C CA . ASN B 1 424 ? -17.582 11.350 57.241 1.00 13.45 424 ASN B CA 1
ATOM 6868 C C . ASN B 1 424 ? -16.198 10.965 57.815 1.00 13.10 424 ASN B C 1
ATOM 6869 O O . ASN B 1 424 ? -16.068 10.015 58.655 1.00 15.67 424 ASN B O 1
ATOM 6874 N N . ASN B 1 425 ? -15.183 11.656 57.359 1.00 12.91 425 ASN B N 1
ATOM 6875 C CA . ASN B 1 425 ? -13.804 11.509 57.901 1.00 17.01 425 ASN B CA 1
ATOM 6876 C C . ASN B 1 425 ? -13.358 10.040 57.901 1.00 14.47 425 ASN B C 1
ATOM 6877 O O . ASN B 1 425 ? -12.836 9.532 58.886 1.00 21.02 425 ASN B O 1
ATOM 6882 N N . LYS B 1 426 ? -13.548 9.375 56.776 1.00 11.33 426 LYS B N 1
ATOM 6883 C CA . LYS B 1 426 ? -13.242 7.901 56.628 1.00 9.49 426 LYS B CA 1
ATOM 6884 C C . LYS B 1 426 ? -12.055 7.765 55.711 1.00 10.06 426 LYS B C 1
ATOM 6885 O O . LYS B 1 426 ? -11.928 8.504 54.728 1.00 11.14 426 LYS B O 1
ATOM 6891 N N A THR B 1 427 ? -11.196 6.787 55.969 0.50 11.16 427 THR B N 1
ATOM 6892 N N B THR B 1 427 ? -11.304 6.694 55.947 0.50 7.96 427 THR B N 1
ATOM 6893 C CA A THR B 1 427 ? -10.069 6.537 55.054 0.50 12.47 427 THR B CA 1
ATOM 6894 C CA B THR B 1 427 ? -10.102 6.411 55.150 0.50 7.46 427 THR B CA 1
ATOM 6895 C C A THR B 1 427 ? -10.225 5.146 54.420 0.50 10.41 427 THR B C 1
ATOM 6896 C C B THR B 1 427 ? -10.201 5.063 54.433 0.50 7.59 427 THR B C 1
ATOM 6897 O O A THR B 1 427 ? -10.774 4.202 55.024 0.50 11.72 427 THR B O 1
ATOM 6898 O O B THR B 1 427 ? -10.571 4.012 55.026 0.50 7.87 427 THR B O 1
ATOM 6905 N N . TRP B 1 428 ? -9.818 5.074 53.147 1.00 7.84 428 TRP B N 1
ATOM 6906 C CA . TRP B 1 428 ? -9.752 3.844 52.344 1.00 6.66 428 TRP B CA 1
ATOM 6907 C C . TRP B 1 428 ? -8.398 3.841 51.636 1.00 6.11 428 TRP B C 1
ATOM 6908 O O . TRP B 1 428 ? -7.722 4.870 51.520 1.00 8.85 428 TRP B O 1
ATOM 6919 N N . ARG B 1 429 ? -8.023 2.666 51.102 1.00 6.57 429 ARG B N 1
ATOM 6920 C CA . ARG B 1 429 ? -6.952 2.571 50.116 1.00 6.65 429 ARG B CA 1
ATOM 6921 C C . ARG B 1 429 ? -7.515 2.067 48.806 1.00 6.14 429 ARG B C 1
ATOM 6922 O O . ARG B 1 429 ? -8.426 1.231 48.764 1.00 6.83 429 ARG B O 1
ATOM 6930 N N . GLY B 1 430 ? -6.840 2.462 47.744 1.00 6.03 430 GLY B N 1
ATOM 6931 C CA . GLY B 1 430 ? -7.201 2.008 46.402 1.00 6.52 430 GLY B CA 1
ATOM 6932 C C . GLY B 1 430 ? -6.556 0.639 46.123 1.00 6.84 430 GLY B C 1
ATOM 6933 O O . GLY B 1 430 ? -5.324 0.490 46.279 1.00 8.57 430 GLY B O 1
ATOM 6934 N N . ILE B 1 431 ? -7.328 -0.342 45.713 1.00 6.50 431 ILE B N 1
ATOM 6935 C CA . ILE B 1 431 ? -6.827 -1.674 45.339 1.00 7.89 431 ILE B CA 1
ATOM 6936 C C . ILE B 1 431 ? -5.864 -1.602 44.186 1.00 8.53 431 ILE B C 1
ATOM 6937 O O . ILE B 1 431 ? -4.904 -2.333 44.177 1.00 10.75 431 ILE B O 1
ATOM 6942 N N . PHE B 1 432 ? -6.182 -0.783 43.179 1.00 7.74 432 PHE B N 1
ATOM 6943 C CA . PHE B 1 432 ? -5.368 -0.689 41.982 1.00 9.49 432 PHE B CA 1
ATOM 6944 C C . PHE B 1 432 ? -4.229 0.257 42.120 1.00 11.30 432 PHE B C 1
ATOM 6945 O O . PHE B 1 432 ? -3.157 -0.014 41.534 1.00 22.90 432 PHE B O 1
ATOM 6953 N N . ASP B 1 433 ? -4.437 1.425 42.716 1.00 14.83 433 ASP B N 1
ATOM 6954 C CA . ASP B 1 433 ? -3.438 2.535 42.672 1.00 14.88 433 ASP B CA 1
ATOM 6955 C C . ASP B 1 433 ? -2.621 2.559 43.996 1.00 14.26 433 ASP B C 1
ATOM 6956 O O . ASP B 1 433 ? -1.611 3.310 44.057 1.00 17.48 433 ASP B O 1
ATOM 6961 N N . GLY B 1 434 ? -3.028 1.852 45.108 1.00 12.55 434 GLY B N 1
ATOM 6962 C CA . GLY B 1 434 ? -2.292 1.920 46.395 1.00 12.16 434 GLY B CA 1
ATOM 6963 C C . GLY B 1 434 ? -2.489 3.250 47.100 1.00 10.29 434 GLY B C 1
ATOM 6964 O O . GLY B 1 434 ? -1.790 3.497 48.094 1.00 12.71 434 GLY B O 1
ATOM 6965 N N . LYS B 1 435 ? -3.283 4.193 46.561 1.00 9.93 435 LYS B N 1
ATOM 6966 C CA . LYS B 1 435 ? -3.391 5.556 47.139 1.00 9.87 435 LYS B CA 1
ATOM 6967 C C . LYS B 1 435 ? -4.259 5.491 48.397 1.00 7.56 435 LYS B C 1
ATOM 6968 O O . LYS B 1 435 ? -5.146 4.623 48.532 1.00 9.98 435 LYS B O 1
ATOM 6974 N N . THR B 1 436 ? -4.024 6.407 49.315 1.00 9.17 436 THR B N 1
ATOM 6975 C CA . THR B 1 436 ? -4.828 6.602 50.529 1.00 9.48 436 THR B CA 1
ATOM 6976 C C . THR B 1 436 ? -5.836 7.720 50.225 1.00 9.97 436 THR B C 1
ATOM 6977 O O . THR B 1 436 ? -5.517 8.858 49.787 1.00 14.21 436 THR B O 1
ATOM 6981 N N . TYR B 1 437 ? -7.082 7.411 50.453 1.00 9.06 437 TYR B N 1
ATOM 6982 C CA . TYR B 1 437 ? -8.241 8.302 50.226 1.00 9.34 437 TYR B CA 1
ATOM 6983 C C . TYR B 1 437 ? -8.911 8.636 51.552 1.00 9.08 437 TYR B C 1
ATOM 6984 O O . TYR B 1 437 ? -9.280 7.709 52.245 1.00 10.79 437 TYR B O 1
ATOM 6993 N N . THR B 1 438 ? -9.189 9.904 51.788 1.00 10.22 438 THR B N 1
ATOM 6994 C CA . THR B 1 438 ? -9.813 10.310 53.070 1.00 11.92 438 THR B CA 1
ATOM 6995 C C . THR B 1 438 ? -10.962 11.254 52.709 1.00 9.80 438 THR B C 1
ATOM 6996 O O . THR B 1 438 ? -10.716 12.307 52.093 1.00 13.95 438 THR B O 1
ATOM 7000 N N . SER B 1 439 ? -12.179 10.892 53.086 1.00 11.00 439 SER B N 1
ATOM 7001 C CA . SER B 1 439 ? -13.356 11.749 52.949 1.00 9.75 439 SER B CA 1
ATOM 7002 C C . SER B 1 439 ? -13.278 12.922 53.938 1.00 10.87 439 SER B C 1
ATOM 7003 O O . SER B 1 439 ? -12.671 12.824 54.988 1.00 13.89 439 SER B O 1
ATOM 7006 N N . GLY B 1 440 ? -13.954 13.977 53.567 1.00 10.97 440 GLY B N 1
ATOM 7007 C CA . GLY B 1 440 ? -14.053 15.153 54.419 1.00 12.64 440 GLY B CA 1
ATOM 7008 C C . GLY B 1 440 ? -15.120 15.001 55.511 1.00 13.88 440 GLY B C 1
ATOM 7009 O O . GLY B 1 440 ? -15.733 13.966 55.643 1.00 13.48 440 GLY B O 1
ATOM 7010 N N . GLY B 1 441 ? -15.358 16.134 56.189 1.00 17.21 441 GLY B N 1
ATOM 7011 C CA . GLY B 1 441 ? -16.315 16.261 57.277 1.00 17.53 441 GLY B CA 1
ATOM 7012 C C . GLY B 1 441 ? -17.735 15.939 56.856 1.00 17.80 441 GLY B C 1
ATOM 7013 O O . GLY B 1 441 ? -18.570 15.667 57.754 1.00 22.42 441 GLY B O 1
ATOM 7014 N N . ASP B 1 442 ? -18.047 16.170 55.580 1.00 16.38 442 ASP B N 1
ATOM 7015 C CA . ASP B 1 442 ? -19.366 16.024 54.976 1.00 17.38 442 ASP B CA 1
ATOM 7016 C C . ASP B 1 442 ? -19.413 14.745 54.124 1.00 13.07 442 ASP B C 1
ATOM 7017 O O . ASP B 1 442 ? -20.383 14.493 53.436 1.00 15.40 442 ASP B O 1
ATOM 7022 N N . GLY B 1 443 ? -18.343 13.932 54.164 1.00 12.91 443 GLY B N 1
ATOM 7023 C CA . GLY B 1 443 ? -18.245 12.689 53.416 1.00 11.79 443 GLY B CA 1
ATOM 7024 C C . GLY B 1 443 ? -17.810 12.803 51.980 1.00 9.77 443 GLY B C 1
ATOM 7025 O O . GLY B 1 443 ? -17.717 11.794 51.278 1.00 9.03 443 GLY B O 1
ATOM 7026 N N . LYS B 1 444 ? -17.482 14.025 51.519 1.00 9.38 444 LYS B N 1
ATOM 7027 C CA . LYS B 1 444 ? -17.066 14.195 50.115 1.00 9.21 444 LYS B CA 1
ATOM 7028 C C . LYS B 1 444 ? -15.690 13.632 49.899 1.00 8.36 444 LYS B C 1
ATOM 7029 O O . LYS B 1 444 ? -14.797 13.746 50.777 1.00 10.13 444 LYS B O 1
ATOM 7035 N N . LEU B 1 445 ? -15.519 12.987 48.774 1.00 7.57 445 LEU B N 1
ATOM 7036 C CA . LEU B 1 445 ? -14.182 12.442 48.376 1.00 7.24 445 LEU B CA 1
ATOM 7037 C C . LEU B 1 445 ? -13.983 12.744 46.892 1.00 7.56 445 LEU B C 1
ATOM 7038 O O . LEU B 1 445 ? -14.912 12.557 46.076 1.00 9.58 445 LEU B O 1
ATOM 7043 N N . CYS B 1 446 ? -12.780 13.042 46.521 1.00 8.55 446 CYS B N 1
ATOM 7044 C CA . CYS B 1 446 ? -12.391 13.167 45.127 1.00 10.93 446 CYS B CA 1
ATOM 7045 C C . CYS B 1 446 ? -11.420 12.004 44.790 1.00 8.89 446 CYS B C 1
ATOM 7046 O O . CYS B 1 446 ? -10.597 11.618 45.614 1.00 10.99 446 CYS B O 1
ATOM 7049 N N . ALA B 1 447 ? -11.520 11.518 43.592 1.00 6.81 447 ALA B N 1
ATOM 7050 C CA . ALA B 1 447 ? -10.613 10.484 43.068 1.00 6.64 447 ALA B CA 1
ATOM 7051 C C . ALA B 1 447 ? -10.395 10.694 41.585 1.00 6.27 447 ALA B C 1
ATOM 7052 O O . ALA B 1 447 ? -11.347 11.075 40.877 1.00 7.38 447 ALA B O 1
ATOM 7054 N N . THR B 1 448 ? -9.216 10.361 41.110 1.00 6.71 448 THR B N 1
ATOM 7055 C CA . THR B 1 448 ? -8.830 10.557 39.723 1.00 6.88 448 THR B CA 1
ATOM 7056 C C . THR B 1 448 ? -8.738 9.244 38.978 1.00 6.86 448 THR B C 1
ATOM 7057 O O . THR B 1 448 ? -7.923 8.385 39.260 1.00 9.15 448 THR B O 1
ATOM 7061 N N . VAL B 1 449 ? -9.624 9.105 38.025 1.00 6.40 449 VAL B N 1
ATOM 7062 C CA . VAL B 1 449 ? -9.640 8.027 37.055 1.00 6.04 449 VAL B CA 1
ATOM 7063 C C . VAL B 1 449 ? -8.522 8.278 36.075 1.00 5.98 449 VAL B C 1
ATOM 7064 O O . VAL B 1 449 ? -8.400 9.383 35.546 1.00 7.48 449 VAL B O 1
ATOM 7068 N N A ASN B 1 450 ? -7.757 7.240 35.791 0.50 5.56 450 ASN B N 1
ATOM 7069 N N B ASN B 1 450 ? -7.766 7.237 35.790 0.50 5.80 450 ASN B N 1
ATOM 7070 C CA A ASN B 1 450 ? -6.689 7.247 34.759 0.50 6.13 450 ASN B CA 1
ATOM 7071 C CA B ASN B 1 450 ? -6.692 7.284 34.770 0.50 6.42 450 ASN B CA 1
ATOM 7072 C C A ASN B 1 450 ? -6.944 6.122 33.764 0.50 6.26 450 ASN B C 1
ATOM 7073 C C B ASN B 1 450 ? -6.870 6.117 33.784 0.50 6.54 450 ASN B C 1
ATOM 7074 O O A ASN B 1 450 ? -7.390 5.047 34.168 0.50 6.25 450 ASN B O 1
ATOM 7075 O O B ASN B 1 450 ? -7.190 5.001 34.199 0.50 6.95 450 ASN B O 1
ATOM 7084 N N . ASN B 1 451 ? -6.649 6.386 32.497 1.00 6.18 451 ASN B N 1
ATOM 7085 C CA . ASN B 1 451 ? -6.888 5.422 31.407 1.00 6.66 451 ASN B CA 1
ATOM 7086 C C . ASN B 1 451 ? -8.315 4.889 31.525 1.00 6.37 451 ASN B C 1
ATOM 7087 O O . ASN B 1 451 ? -8.557 3.741 31.140 1.00 6.87 451 ASN B O 1
ATOM 7092 N N . GLY B 1 452 ? -9.270 5.681 31.987 1.00 4.91 452 GLY B N 1
ATOM 7093 C CA . GLY B 1 452 ? -10.661 5.224 32.019 1.00 5.67 452 GLY B CA 1
ATOM 7094 C C . GLY B 1 452 ? -10.866 4.100 33.008 1.00 5.56 452 GLY B C 1
ATOM 7095 O O . GLY B 1 452 ? -11.924 3.485 32.904 1.00 6.74 452 GLY B O 1
ATOM 7096 N N . GLU B 1 453 ? -9.957 3.724 33.884 1.00 5.65 453 GLU B N 1
ATOM 7097 C CA . GLU B 1 453 ? -10.074 2.503 34.694 1.00 5.57 453 GLU B CA 1
ATOM 7098 C C . GLU B 1 453 ? -10.933 2.705 35.926 1.00 5.02 453 GLU B C 1
ATOM 7099 O O . GLU B 1 453 ? -11.009 3.814 36.484 1.00 6.09 453 GLU B O 1
ATOM 7105 N N . PRO B 1 454 ? -11.647 1.656 36.419 1.00 5.41 454 PRO B N 1
ATOM 7106 C CA . PRO B 1 454 ? -12.403 1.782 37.658 1.00 5.19 454 PRO B CA 1
ATOM 7107 C C . PRO B 1 454 ? -11.444 1.931 38.859 1.00 5.21 454 PRO B C 1
ATOM 7108 O O . PRO B 1 454 ? -10.288 1.502 38.817 1.00 6.11 454 PRO B O 1
ATOM 7112 N N . ILE B 1 455 ? -12.031 2.514 39.939 1.00 5.15 455 ILE B N 1
ATOM 7113 C CA . ILE B 1 455 ? -11.298 2.638 41.231 1.00 5.69 455 ILE B CA 1
ATOM 7114 C C . ILE B 1 455 ? -12.116 1.857 42.249 1.00 4.94 455 ILE B C 1
ATOM 7115 O O . ILE B 1 455 ? -13.315 2.116 42.421 1.00 5.75 455 ILE B O 1
ATOM 7120 N N . VAL B 1 456 ? -11.456 0.934 42.915 1.00 4.99 456 VAL B N 1
ATOM 7121 C CA . VAL B 1 456 ? -12.066 0.176 44.020 1.00 4.77 456 VAL B CA 1
ATOM 7122 C C . VAL B 1 456 ? -11.327 0.602 45.305 1.00 4.64 456 VAL B C 1
ATOM 7123 O O . VAL B 1 456 ? -10.100 0.651 45.334 1.00 6.08 456 VAL B O 1
ATOM 7127 N N . PHE B 1 457 ? -12.138 0.888 46.335 1.00 4.61 457 PHE B N 1
ATOM 7128 C CA . PHE B 1 457 ? -11.648 1.408 47.605 1.00 5.21 457 PHE B CA 1
ATOM 7129 C C . PHE B 1 457 ? -12.027 0.414 48.706 1.00 5.06 457 PHE B C 1
ATOM 7130 O O . PHE B 1 457 ? -13.145 -0.066 48.753 1.00 6.83 457 PHE B O 1
ATOM 7138 N N A VAL B 1 458 ? -11.062 0.128 49.585 0.50 6.14 458 VAL B N 1
ATOM 7139 N N B VAL B 1 458 ? -11.057 0.089 49.562 0.50 5.12 458 VAL B N 1
ATOM 7140 C CA A VAL B 1 458 ? -11.270 -0.777 50.730 0.50 8.22 458 VAL B CA 1
ATOM 7141 C CA B VAL B 1 458 ? -11.318 -0.741 50.746 0.50 5.26 458 VAL B CA 1
ATOM 7142 C C A VAL B 1 458 ? -10.726 -0.127 51.997 0.50 8.31 458 VAL B C 1
ATOM 7143 C C B VAL B 1 458 ? -10.841 -0.001 51.985 0.50 5.96 458 VAL B C 1
ATOM 7144 O O A VAL B 1 458 ? -9.717 0.560 51.982 0.50 7.93 458 VAL B O 1
ATOM 7145 O O B VAL B 1 458 ? -9.961 0.838 51.948 0.50 6.90 458 VAL B O 1
ATOM 7152 N N . ALA B 1 459 ? -11.385 -0.429 53.094 1.00 11.14 459 ALA B N 1
ATOM 7153 C CA . ALA B 1 459 ? -11.039 0.170 54.409 1.00 10.89 459 ALA B CA 1
ATOM 7154 C C . ALA B 1 459 ? -10.381 -0.871 55.343 1.00 10.09 459 ALA B C 1
ATOM 7155 O O . ALA B 1 459 ? -10.466 -0.815 56.538 1.00 15.79 459 ALA B O 1
ATOM 7157 N N . GLN B 1 460 ? -9.464 -1.695 54.736 1.00 10.79 501 GLN B N 1
ATOM 7158 C CA . GLN B 1 460 ? -8.582 -2.665 55.382 1.00 12.95 501 GLN B CA 1
ATOM 7159 C C . GLN B 1 460 ? -7.405 -2.932 54.439 1.00 12.04 501 GLN B C 1
ATOM 7160 O O . GLN B 1 460 ? -7.474 -2.468 53.231 1.00 14.84 501 GLN B O 1
#

Radius of gyration: 31.59 Å; Cα contacts (8 Å, |Δi|>4): 2199; chains: 2; bounding box: 67×84×78 Å

Sequence (883 aa):
ADDTNSSWKSRTIYFALTDRVARSASDNGGDGCGQLQDYCGGTFKGLEGKLDYIKGMGFDAIWITPVVQNSARGYHGYWASNLYATTNSHYGTSDELKGLVNAAHGKGIYIMVDVVANHVGNGPLNEMQPAPLNQGSSYHPACGINYNDQHSIETCRVVASDLPDLDTTDPKIRTTLLYKDWIKWLMSTYKFDGVRIDTVKHVEKKDDFWPDFAWASSGSSYTIGEVFSGDPNYVAGYSKLMGGLLNYPVYFPLNRRFYQQQNSSQALVDMHNQIGSLVPDPTTLGTFLDNHDNPRFLSQKNDVSLFKNALTYVLLARGIPIVYYGSEQAYAGGGDPQNREDLWRSRFNTNSDMMYKFFQALGGVRKSHGGLPGNDHVHLFVESDAYAWSRQDGAVMMALTSNIGKGQQRQFCFFTQKNNKTWRGIFDGKTYTSGGDGKLCATTVNNGEPIVFVAADTNSSWKSRTIYFALTDRVARSASDNGGDGCGQLQDYCGGTFKGLEGKLDYIKGMGFDAIWITPVVQNSARGYHGYWASNLYATTNSHYGTSDELKGLVNAAHGKGIYIMVDVVANHVGNGPLNNEMQPAPLNQQGSSYHPACGINYNDQHSIETCRVVASSDLPDLDTTDPKKIRTLYKDWIKWLMSSTYKFDGVRIDTVKHVEKDFWPDFAWASGSSYTIGEVFSGDPNYVAGYSKLMGGLLNYPVYFPLNRRFYQQQNSSQALVDMHNQIIGSLVPDPTTLLGTFLDNHDNPRFLSSQKNDVSLFKNALTYVLLARGIPIVYYGSEQAYAGGGDPQQNREDLWRSRFNTNNSDMYKKFFQALGGVRKKSHGGLPGNDHVHLFVESDAYAWSRQDGAVMALTSNIGKGQQRQFCFFTQKNNKTTWRGIFDGKTYTSGGDGKLCATVNNNGEPIVFVVAQ

Foldseek 3Di:
DALLVLLLFAEEEAEQQFEFQALPQLFDAWQDDLQARRRRALRGVLNCLCLVVLLQGQEYEYAAFAAADHSPSRNAAHAELPFGHPSHHGLVSLLVSQVSSVVVNHAYAYEDELFWHHQDQLCRHDDPPSSPPVQFAPEDDADVVDLVSLQHHDPDRRTTTGPLVDPVSLVVLLVSLLCVCVSRVGAHYEYESCSRHDLVSQQSNQVSNVHAYEYEDQDLPLLVQLVNQVRGSEYAPNVLLVVLLCQLLLNWFCVSNVVSLVVSCVSHPHQSSYEYDNDEQAFFDSCLSHVFVQSVLLSVLCLLFPRYHRYYYPCVLVVQGFGHPPRNNIRPSNSSSDCPDPSNVSSNLSSVVSVVVSSQSDPAWAWKDTDGFWTKTDGDLLQKIKIAGNPTFADKDKDKTASVDAQDWWAWSVPRDIWTAHRRRITIDMDGRRHMTMTGD/DALLVQLQFAEEEAEQQFEFQALPQLFDAWQDDLQARSHGALRGVLSCLCLCCLLQGQEYEYAAFADADHRPSRNAAHQELPFGHPSHHGLVSLLVSQVSSVVVNHAYAYEDELFWHHQDQLCRGDDPPSSPPVQFAPEDAADVVDLVSLQRYDPDRRTTTGPLVPPVSLVVLLVSLLCVCVSNVGAHYEYESCSRHDLVSQQSSQVSNVHAYEYEDQDLDLVVQLVNQVRGSYYAPNVLLVVLLCFLLLNWFQPSSVVSLVRSCVSHPHQSAYEYENDEQAFWDSCLSHVFVQSVQLSVCCLLFPRYHRYYYPCVLVVQGAGGPPRNNIHPSNSSSDCPDPSNVSSSLSSVVSVVVSSQSDPAWAWWDTTGFWTKIDGDLLQKIKIAGNPGFQDKDKDKTASVDAQAWWAWSPPRDIWTAHRRRITIDMDGRRHMTMIGRD

Secondary structure (DSSP, 8-state):
--HHHHTT--EEEE-GGGT-SSTT----S--S-TTS-----HHHHHTTHHHHHTTT--EEEE---EEESTT-TTS-SEEEEEEE-TTT--HHHHHHHHHHHHHTT-EEEEEE--SB--SS-GGG-BSTTTTSGGGBPPP-B--TT-HHHHHHSBSSTTSPBB-TTSHHHHHHHHHHHHHHHHHH--SEEEES-GGGS-GGGHHHHHHHH-S-EEE----S-HHHHHTTTTSSSEEB-HHHHHHHHHHHTTSS-THHHHHHHHHHHHHSS-GGGSEE-S--TTS--HHHH---HHHHHHHHHHHHHSSSEEEEETTGGGT----STTTT---SGGGTT-TTSHHHHHHHHHHHHHHHTTT--SS--EEEEEETTEEEEEETTTTEEEEEE-S-TT--EEEEEE-S-TT-EEEETTT--EEE--TT-EEEEEE-TT--EEEE-/--HHHHTT--EEEE-GGGS-SSTT----SPPS-TTS-----HHHHHTTHHHHHTTT--EEEE---EEE-TT-TTS-SEEEEEEE-TTT--HHHHHHHHHHHHHTT-EEEEEE--SB--SS-GGG-BSTTTTSGGGBPPP-B--TT-HHHHHHSBSSTTSPBB-TTSHHHHHHHHHHHHHHHHHH--SEEEES-GGGS-GGGHHHHHHHH-S-EEE----S-HHHHHTTTTSSSEEB-HHHHHHHHHHHTTSS-THHHHHHHHHHHHHSS-GGGSEE-S--TTS--HHHHS--HHHHHHHHHHHHHSSSEEEEETTGGGT----STTTT---SGGGTT-TTSHHHHHHHHHHHHHHHTTT--SS--EEEEE-SSEEEEEETTTTEEEEEE-S-TT--EEEEEE-S-TT-EEEETTT--EEE--TT-EEEEEE-TT--EEEE--

B-factor: mean 10.6, std 6.3, range [1.38, 71.74]

CATH classification: 3.20.20.80

InterPro domains:
  IPR006046 Alpha amylase [PR00110] (123-134)
  IPR006046 Alpha amylase [PR00110] (204-215)
  IPR006046 Alpha amylase [PR00110] (290-302)
  IPR006047 Glycosyl hydrolase family 13, catalytic domain [PF00128] (39-137)
  IPR006047 Glycosyl hydrolase family 13, catalytic domain [PF00128] (174-366)
  IPR006047 Glycosyl hydrolase family 13, catalytic domain [SM00642] (31-372)
  IPR013777 Alpha-amylase-like [PIRSF001024] (9-459)
  IPR017853 Glycoside hydrolase superfamily [SSF51445] (23-377)